Protein AF-0000000075078912 (afdb_homodimer)

Nearest PDB structures (foldseek):
  8jgx-assembly1_B  TM=9.507E-01  e=1.733E-47  Acinetobacter baumannii 15827
  2flo-assembly2_D  TM=9.359E-01  e=2.539E-45  Escherichia coli O157:H7
  8jgw-assembly1_B  TM=5.856E-01  e=7.090E-45  Klebsiella pneumoniae subsp. pneumoniae 1158
  3mdq-assembly1_A  TM=8.731E-01  e=3.670E-19  Cytophaga hutchinsonii ATCC 33406
  7epq-assembly1_B  TM=8.090E-01  e=3.126E-16  Porphyromonas gingivalis ATCC 33277

InterPro domains:
  IPR003695 Ppx/GppA phosphatase, N-terminal [PF02541] (23-304)
  IPR022371 Exopolyphosphatase [TIGR03706] (9-303)
  IPR030673 Pyrophosphatase, GppA/Ppx-type [PIRSF001267] (4-497)
  IPR043129 ATPase, nucleotide binding domain [SSF53067] (8-128)
  IPR043129 ATPase, nucleotide binding domain [SSF53067] (135-306)
  IPR048950 Ppx/GppA phosphatase, C-terminal [PF21447] (311-485)
  IPR050273 GppA/Ppx guanosine pentaphosphate hydrolase [PTHR30005] (4-490)

Foldseek 3Di:
DQQPQDQKAKEWEAFQFKIKMWIWGADPNDTDTDDIDMDGLNQVVQQDPQLARDDVSLVSLLVVLLVLLVVPLPPDQLRYAAEYEDSLVRRPCSVVSQVSSCVSNNYHYFYAYQQLQLLLFLQQQLVQDDQDQWWEWEWEATQQWIKTFTDGRNDTDDIDIFGAHLNVLLCVQQNPQFAALVSLVVSLVVLLVRCVVVQVVLAPVNTDAYEYEDDLQVLLQVLLVVVVQDDAGDFLSSLVVLSVLRNPDGGLVPSPGPPHDPSCSSRNSSSSSNVNSCCVSRVNGHYHYGPTGNRSSSNVQSVCVSVPNNVQVVLLVVLLVVLVPDQLLLVQLLVQLVLAPVQEDQDDDDVCVVLLSVLLSSLSSQLQSQVSVPPPLSLQSSLVCLQDPNTHNDGNLSSLLSSLLSNQLDDAHALVSLVPHDPPSSVRSSVSSLSSNLSCLQCVVVDPDDAADWYWYDDPQEIEIEGPPCPCVVVVSSVVSQVVSQVSSVVHPHGYYYD/DQQPQDQKAKEWEAFQFKIKIWIWGADPNDTDTDDIDMDGLNQVVQQDPQLARDDVSLVSLLVVLLVLLVVPLPPDQLRYAAEYEDSLVRHPCSVVSQVSSCVSNNYHYFYAYQQLQLLLFLQQQLVQDDQDQWWEWEWEATQQWIKTFTDGRNDTDDIDIFGAHLNVLLCVQPNPQFAALVSLVVSLVVLLVRCVVVQVVLAPVNTDAYEYEDDLQVLLQVLLVVVVQDDAGDFLSSLVVLSVLRNPDGGLVPSPGPPHDPSCSSRNSSSSSNVNSCCVSRVNGHYHYGPTGNRSSSNVQSVCVSVVNNVQVVLLVVLLVVLVPDQLLLVQLLVQLVLAPVQEDQDDDDVCVVLLSVLLSSLSSQLQSLVSVPPPLSLQSSLVCLQDPNTHNDGNLSSLLSSLLSNQLDDAHALVSLVPHDPPSSVRSSVSSLSSNLSCLQCVVVDPDDAADWYWYDDPQEIEIEGPPCPCVVVVSSVVSQVVSQVSSVVHPHGYYYD

Secondary structure (DSSP, 8-state):
------SEEEEEEE-SSEEEEEEEEEETTEEEEEEEEEEE--GGGGB-TT-PBPHHHHHHHHHHHHHHHHHHTTS-GGGEEEEE-HHHHH-TTHHHHHHHHHHHHTS--EE--HHHHHHHHHHHHHHHS----SEEEEEEE-SS-EEEEEEETTEEEEEEEES--HHHHHHHHSGGGB--HHHHHHHHHHHHHHHGGGTTTT-GGG-SEEEEESHHHHHHHHHHHHHTS-SSSEEHHHHHHHHHHHHH-SBGGG---TT--GGGGGGHHHHHHHHHHHHHHHT--EEEE-S--HHHHHHHHHHHHHTT--HHHHHHHHHHHHTT--HHHHHHHHHHHHHHHHH----SSHHHHHHHHHHHHHHHHHTTGGGGT-STTHHHHHHHHHHHS--TT--HHHHHHHHHHHHTSSSS--GGGGTTSPTTHHHHHHHHHHHHHHHHHHTTT---PPPPP-EEEEETTEEEEE-STTTTTT-HHHHHHHHHHHHHHHHTT-EEEE-/------SEEEEEEE-SSEEEEEEEEEETTEEEEEEEEEEE--GGGGB-TT-PBPHHHHHHHHHHHHHHHHHHTTS-GGGEEEEE-HHHHH-TTHHHHHHHHHHHHTS--EE--HHHHHHHHHHHHHHHS-----EEEEEEE-SS-EEEEEEETTEEEEEEEES--HHHHHHHHSGGGB--HHHHHHHHHHHHHHHGGGTTTT-GGG-SEEEEESHHHHHHHHHHHHHTS-SSSEEHHHHHHHHHHHHH-SBGGG---TT--GGGGGGHHHHHHHHHHHHHHHT--EEEE-S--HHHHHHHHHHHHHTT--HHHHHHHHHHHHTT--HHHHHHHHHHHHHHHHH----SSHHHHHHHHHHHHHHHHHTTGGGGT-STTHHHHHHHHHHHS--TT--HHHHHHHHHHHHTSSSS--GGGGTTSPTTHHHHHHHHHHHHHHHHHHTTT---PPPPP-EEEEETTEEEEE-STTTTTT-HHHHHHHHHHHHHHHHTT-EEEE-

Radius of gyration: 32.44 Å; Cα contacts (8 Å, |Δi|>4): 1909; chains: 2; bounding box: 75×98×66 Å

Organism: Methylotuvimicrobium buryatense (NCBI:txid95641)

Solvent-accessible surface area (backbone atoms only — not comparable to full-atom values): 50547 Å² total; per-residue (Å²): 121,81,76,78,77,62,52,54,38,35,20,33,36,44,42,12,35,34,37,39,37,38,33,27,38,40,56,98,88,39,80,40,83,75,45,78,46,76,43,85,54,38,50,46,77,28,41,48,95,78,27,40,65,38,68,69,42,50,50,54,43,39,54,52,30,34,56,52,12,73,74,50,40,85,52,57,69,90,35,48,48,34,38,27,29,59,39,56,64,60,25,72,54,30,67,67,50,48,56,54,38,23,64,37,27,57,44,75,71,35,40,37,49,53,51,44,47,30,50,29,22,47,39,8,31,37,71,61,42,78,93,55,97,50,39,32,33,39,38,34,51,41,15,39,25,25,28,44,34,36,25,45,60,76,42,75,75,47,65,37,51,42,89,51,9,17,44,49,43,11,58,73,46,26,55,95,37,40,39,36,56,63,37,52,51,52,46,29,51,51,44,39,56,70,42,33,68,45,28,73,72,62,21,46,92,69,40,74,45,40,35,31,18,50,64,50,50,48,43,52,26,44,29,24,40,69,71,62,51,23,92,66,39,42,29,49,67,20,46,51,52,51,52,49,52,53,39,71,23,59,33,59,86,63,57,81,57,56,80,52,57,75,87,46,50,76,29,42,64,23,30,51,38,48,50,50,28,46,30,62,66,24,60,47,59,54,28,42,72,44,93,19,22,51,56,50,12,44,43,53,54,48,49,28,46,76,69,72,52,44,53,44,60,56,42,47,53,51,49,26,61,73,37,64,32,63,62,70,58,22,50,55,31,42,54,46,41,52,58,49,52,74,60,46,87,82,56,96,45,69,67,56,37,54,51,49,52,48,45,48,45,50,24,47,49,39,38,59,30,9,45,70,45,16,77,71,66,16,29,54,46,24,17,49,47,47,58,57,35,73,48,56,73,49,30,56,62,54,26,46,54,34,15,45,38,20,41,47,41,54,76,74,48,60,70,72,72,37,68,82,46,58,86,68,46,39,71,45,46,62,58,52,24,50,48,52,29,52,28,45,57,77,45,41,56,67,61,88,70,78,76,75,76,61,48,54,48,73,58,92,53,37,35,39,40,40,49,53,88,64,48,56,74,74,30,58,64,56,43,52,51,51,52,53,49,26,53,33,36,42,75,56,67,28,46,60,44,77,82,122,81,77,78,77,63,53,54,40,34,20,33,38,44,42,14,35,34,38,38,38,40,33,28,39,40,54,97,88,41,80,40,83,74,44,76,46,77,45,85,53,38,50,45,77,27,41,48,96,80,28,40,66,38,68,69,41,49,51,53,44,38,53,52,30,34,56,52,13,73,75,51,39,86,52,58,69,91,34,48,48,33,36,28,29,58,37,57,64,60,25,73,54,31,68,66,50,47,57,54,39,22,65,36,27,56,42,75,72,36,40,39,49,53,51,46,48,32,51,30,24,47,40,8,32,35,71,61,42,79,84,62,93,52,40,34,31,38,40,36,53,41,15,39,26,25,28,44,33,35,27,43,60,77,41,76,76,46,67,37,52,42,88,50,10,17,45,51,43,11,57,72,46,25,53,96,36,39,39,34,55,65,37,52,50,51,46,30,51,51,43,38,56,71,41,33,69,46,30,71,73,63,21,46,91,69,39,76,45,41,35,30,18,49,64,51,49,50,43,50,25,44,29,24,41,68,70,63,50,21,92,64,38,41,30,49,68,22,46,52,53,51,51,50,51,54,40,72,24,59,34,57,87,64,57,80,56,56,81,51,58,76,88,46,50,76,30,43,63,21,30,51,37,47,53,50,27,47,28,64,65,22,60,46,59,54,28,41,73,44,92,19,22,51,55,50,12,44,44,52,53,48,48,28,46,75,68,72,52,44,52,43,60,54,42,48,52,50,48,25,60,74,38,63,32,61,61,72,59,20,49,55,30,42,53,46,41,52,57,49,52,72,60,44,86,83,56,94,44,71,66,56,37,54,53,48,52,49,44,50,44,51,24,46,47,38,38,57,30,8,46,70,45,15,77,72,66,16,29,55,47,26,18,50,48,46,59,58,36,74,49,56,74,48,29,56,62,53,25,46,52,34,16,45,39,20,42,46,41,52,76,74,47,60,71,73,74,38,68,81,46,58,84,69,46,39,70,45,46,62,58,52,23,51,48,52,29,51,27,46,57,77,46,40,57,66,60,90,69,78,75,73,76,63,49,54,49,74,57,93,54,37,34,39,40,41,48,52,88,65,47,56,75,74,30,58,63,57,43,53,51,51,51,54,48,27,53,32,35,42,76,56,67,28,46,60,46,76,84

Structure (mmCIF, N/CA/C/O backbone):
data_AF-0000000075078912-model_v1
#
loop_
_entity.id
_entity.type
_entity.pdbx_description
1 polymer Exopolyphosphatase
#
loop_
_atom_site.group_PDB
_atom_site.id
_atom_site.type_symbol
_atom_site.label_atom_id
_atom_site.label_alt_id
_atom_site.label_comp_id
_atom_site.label_asym_id
_atom_site.label_entity_id
_atom_site.label_seq_id
_atom_site.pdbx_PDB_ins_code
_atom_site.Cartn_x
_atom_site.Cartn_y
_atom_site.Cartn_z
_atom_site.occupancy
_atom_site.B_iso_or_equiv
_atom_site.auth_seq_id
_atom_site.auth_comp_id
_atom_site.auth_asym_id
_atom_site.auth_atom_id
_atom_site.pdbx_PDB_model_num
ATOM 1 N N . MET A 1 1 ? 37.438 9.531 6.055 1 37.84 1 MET A N 1
ATOM 2 C CA . MET A 1 1 ? 37.844 10.609 6.953 1 37.84 1 MET A CA 1
ATOM 3 C C . MET A 1 1 ? 36.656 11.133 7.738 1 37.84 1 MET A C 1
ATOM 5 O O . MET A 1 1 ? 35.531 11.07 7.266 1 37.84 1 MET A O 1
ATOM 9 N N . PRO A 1 2 ? 36.875 11.148 8.992 1 45.19 2 PRO A N 1
ATOM 10 C CA . PRO A 1 2 ? 35.719 11.609 9.758 1 45.19 2 PRO A CA 1
ATOM 11 C C . PRO A 1 2 ? 35.062 12.844 9.156 1 45.19 2 PRO A C 1
ATOM 13 O O . PRO A 1 2 ? 35.75 13.727 8.641 1 45.19 2 PRO A O 1
ATOM 16 N N . GLN A 1 3 ? 33.938 12.797 8.555 1 58.56 3 GLN A N 1
ATOM 17 C CA . GLN A 1 3 ? 33.25 13.969 8.031 1 58.56 3 GLN A CA 1
ATOM 18 C C . GLN A 1 3 ? 33.5 15.195 8.898 1 58.56 3 GLN A C 1
ATOM 20 O O . GLN A 1 3 ? 33.312 15.172 10.109 1 58.56 3 GLN A O 1
ATOM 25 N N . LYS A 1 4 ? 34.469 16.141 8.508 1 68.94 4 LYS A N 1
ATOM 26 C CA . LYS A 1 4 ? 34.75 17.375 9.234 1 68.94 4 LYS A CA 1
ATOM 27 C C . LYS A 1 4 ? 33.469 18.047 9.695 1 68.94 4 LYS A C 1
ATOM 29 O O . LYS A 1 4 ? 32.562 18.297 8.883 1 68.94 4 LYS A O 1
ATOM 34 N N . ILE A 1 5 ? 33.25 18.016 11.023 1 84.31 5 ILE A N 1
ATOM 35 C CA . ILE A 1 5 ? 32.094 18.672 11.625 1 84.31 5 ILE A CA 1
ATOM 36 C C . ILE A 1 5 ? 32.094 20.156 11.258 1 84.31 5 ILE A C 1
ATOM 38 O O . ILE A 1 5 ? 33.094 20.859 11.469 1 84.31 5 ILE A O 1
ATOM 42 N N . PRO A 1 6 ? 31.062 20.609 10.648 1 91 6 PRO A N 1
ATOM 43 C CA . PRO A 1 6 ? 31.031 22.031 10.266 1 91 6 PRO A CA 1
ATOM 44 C C . PRO A 1 6 ? 30.984 22.969 11.469 1 91 6 PRO A C 1
ATOM 46 O O . PRO A 1 6 ? 30.438 22.594 12.523 1 91 6 PRO A O 1
ATOM 49 N N . GLU A 1 7 ? 31.453 24.109 11.242 1 92.06 7 GLU A N 1
ATOM 50 C CA . GLU A 1 7 ? 31.469 25.109 12.305 1 92.06 7 GLU A CA 1
ATOM 51 C C . GLU A 1 7 ? 30.156 25.906 12.328 1 92.06 7 GLU A C 1
ATOM 53 O O . GLU A 1 7 ? 29.781 26.453 13.367 1 92.06 7 GLU A O 1
ATOM 58 N N . ILE A 1 8 ? 29.562 25.984 11.164 1 95.25 8 ILE A N 1
ATOM 59 C CA . ILE A 1 8 ? 28.312 26.734 11.023 1 95.25 8 ILE A CA 1
ATOM 60 C C . ILE A 1 8 ? 27.25 25.844 10.383 1 95.25 8 ILE A C 1
ATOM 62 O O . ILE A 1 8 ? 27.531 25.109 9.422 1 95.25 8 ILE A O 1
ATOM 66 N N . VAL A 1 9 ? 26.062 25.875 11 1 95.81 9 VAL A N 1
ATOM 67 C CA . VAL A 1 9 ? 24.922 25.172 10.422 1 95.81 9 VAL A CA 1
ATOM 68 C C . VAL A 1 9 ? 23.734 26.109 10.297 1 95.81 9 VAL A C 1
ATOM 70 O O . VAL A 1 9 ? 23.641 27.109 11.023 1 95.81 9 VAL A O 1
ATOM 73 N N . ALA A 1 10 ? 22.891 25.844 9.344 1 97.19 10 ALA A N 1
ATOM 74 C CA . ALA A 1 10 ? 21.75 26.703 9.117 1 97.19 10 ALA A CA 1
ATOM 75 C C . ALA A 1 10 ? 20.5 25.891 8.781 1 97.19 10 ALA A C 1
ATOM 77 O O . ALA A 1 10 ? 20.594 24.797 8.227 1 97.19 10 ALA A O 1
ATOM 78 N N . ALA A 1 11 ? 19.391 26.391 9.164 1 97.19 11 ALA A N 1
ATOM 79 C CA . ALA A 1 11 ? 18.094 25.812 8.828 1 97.19 11 ALA A CA 1
ATOM 80 C C . ALA A 1 11 ? 17.156 26.859 8.227 1 97.19 11 ALA A C 1
ATOM 82 O O . ALA A 1 11 ? 17.141 28.016 8.672 1 97.19 11 ALA A O 1
ATOM 83 N N . VAL A 1 12 ? 16.484 26.469 7.188 1 97.5 12 VAL A N 1
ATOM 84 C CA . VAL A 1 12 ? 15.516 27.344 6.523 1 97.5 12 VAL A CA 1
ATOM 85 C C . VAL A 1 12 ? 14.164 26.641 6.445 1 97.5 12 VAL A C 1
ATOM 87 O O . VAL A 1 12 ? 14.078 25.5 5.984 1 97.5 12 VAL A O 1
ATOM 90 N N . ASP A 1 13 ? 13.156 27.281 6.934 1 96.62 13 ASP A N 1
ATOM 91 C CA . ASP A 1 13 ? 11.781 26.797 6.914 1 96.62 13 ASP A CA 1
ATOM 92 C C . ASP A 1 13 ? 10.914 27.641 5.996 1 96.62 13 ASP A C 1
ATOM 94 O O . ASP A 1 13 ? 10.68 28.828 6.266 1 96.62 13 ASP A O 1
ATOM 98 N N . LEU A 1 14 ? 10.508 27.016 4.957 1 97.44 14 LEU A N 1
ATOM 99 C CA . LEU A 1 14 ? 9.617 27.688 4.016 1 97.44 14 LEU A CA 1
ATOM 100 C C . LEU A 1 14 ? 8.156 27.375 4.328 1 97.44 14 LEU A C 1
ATOM 102 O O . LEU A 1 14 ? 7.555 26.516 3.684 1 97.44 14 LEU A O 1
ATOM 106 N N . GLY A 1 15 ? 7.578 28.188 5.191 1 95.38 15 GLY A N 1
ATOM 107 C CA . GLY A 1 15 ? 6.199 28 5.621 1 95.38 15 GLY A CA 1
ATOM 108 C C . GLY A 1 15 ? 5.199 28.688 4.715 1 95.38 15 GLY A C 1
ATOM 109 O O . GLY A 1 15 ? 5.574 29.5 3.871 1 95.38 15 GLY A O 1
ATOM 110 N N . SER A 1 16 ? 3.912 28.391 4.961 1 95.38 16 SER A N 1
ATOM 111 C CA . SER A 1 16 ? 2.809 28.922 4.172 1 95.38 16 SER A CA 1
ATOM 112 C C . SER A 1 16 ? 2.596 30.406 4.465 1 95.38 16 SER A C 1
ATOM 114 O O . SER A 1 16 ? 2.07 31.141 3.623 1 95.38 16 SER A O 1
ATOM 116 N N . ASN A 1 17 ? 2.998 30.844 5.609 1 93.62 17 ASN A N 1
ATOM 117 C CA . ASN A 1 17 ? 2.809 32.25 5.992 1 93.62 17 ASN A CA 1
ATOM 118 C C . ASN A 1 17 ? 4.121 33.031 5.949 1 93.62 17 ASN A C 1
ATOM 120 O O . ASN A 1 17 ? 4.164 34.156 5.473 1 93.62 17 ASN A O 1
ATOM 124 N N . SER A 1 18 ? 5.195 32.406 6.422 1 95 18 SER A N 1
ATOM 125 C CA . SER A 1 18 ? 6.477 33.094 6.539 1 95 18 SER A CA 1
ATOM 126 C C . SER A 1 18 ? 7.641 32.125 6.301 1 95 18 SER A C 1
ATOM 128 O O . SER A 1 18 ? 7.488 30.906 6.41 1 95 18 SER A O 1
ATOM 130 N N . PHE A 1 19 ? 8.742 32.75 5.828 1 96.75 19 PHE A N 1
ATOM 131 C CA . PHE A 1 19 ? 10.008 32.031 5.746 1 96.75 19 PHE A CA 1
ATOM 132 C C . PHE A 1 19 ? 10.906 32.375 6.934 1 96.75 19 PHE A C 1
ATOM 134 O O . PHE A 1 19 ? 10.914 33.531 7.395 1 96.75 19 PHE A O 1
ATOM 141 N N . HIS A 1 20 ? 11.539 31.375 7.461 1 96.06 20 HIS A N 1
ATOM 142 C CA . HIS A 1 20 ? 12.445 31.547 8.586 1 96.06 20 HIS A CA 1
ATOM 143 C C . HIS A 1 20 ? 13.82 30.969 8.281 1 96.06 20 HIS A C 1
ATOM 145 O O . HIS A 1 20 ? 13.938 29.938 7.629 1 96.06 20 HIS A O 1
ATOM 151 N N . MET A 1 21 ? 14.836 31.641 8.727 1 96.69 21 MET A N 1
ATOM 152 C CA . MET A 1 21 ? 16.203 31.125 8.672 1 96.69 21 MET A CA 1
ATOM 153 C C . MET A 1 21 ? 16.906 31.281 10.016 1 96.69 21 MET A C 1
ATOM 155 O O . MET A 1 21 ? 16.766 32.312 10.68 1 96.69 21 MET A O 1
ATOM 159 N N . ILE A 1 22 ? 17.547 30.297 10.445 1 96.31 22 ILE A N 1
ATOM 160 C CA . ILE A 1 22 ? 18.375 30.359 11.641 1 96.31 22 ILE A CA 1
ATOM 161 C C . ILE A 1 22 ? 19.797 29.891 11.305 1 96.31 22 ILE A C 1
ATOM 163 O O . ILE A 1 22 ? 19.969 28.953 10.523 1 96.31 22 ILE A O 1
ATOM 167 N N . VAL A 1 23 ? 20.766 30.609 11.68 1 96.44 23 VAL A N 1
ATOM 168 C CA . VAL A 1 23 ? 22.172 30.266 11.523 1 96.44 23 VAL A CA 1
ATOM 169 C C . VAL A 1 23 ? 22.812 30.062 12.898 1 96.44 23 VAL A C 1
ATOM 171 O O . VAL A 1 23 ? 22.703 30.922 13.773 1 96.44 23 VAL A O 1
ATOM 174 N N . CYS A 1 24 ? 23.453 28.984 13.062 1 96.19 24 CYS A N 1
ATOM 175 C CA . CYS A 1 24 ? 24.047 28.641 14.359 1 96.19 24 CYS A CA 1
ATOM 176 C C . CYS A 1 24 ? 25.516 28.312 14.211 1 96.19 24 CYS A C 1
ATOM 178 O O . CYS A 1 24 ? 25.938 27.734 13.203 1 96.19 24 CYS A O 1
ATOM 180 N N . SER A 1 25 ? 26.281 28.688 15.188 1 95.44 25 SER A N 1
ATOM 181 C CA . SER A 1 25 ? 27.641 28.172 15.305 1 95.44 25 SER A CA 1
ATOM 182 C C . SER A 1 25 ? 27.656 26.859 16.094 1 95.44 25 SER A C 1
ATOM 184 O O . SER A 1 25 ? 26.906 26.703 17.062 1 95.44 25 SER A O 1
ATOM 186 N N . LEU A 1 26 ? 28.344 25.953 15.555 1 91.62 26 LEU A N 1
ATOM 187 C CA . LEU A 1 26 ? 28.531 24.656 16.203 1 91.62 26 LEU A CA 1
ATOM 188 C C . LEU A 1 26 ? 29.969 24.516 16.719 1 91.62 26 LEU A C 1
ATOM 190 O O . LEU A 1 26 ? 30.906 24.438 15.938 1 91.62 26 LEU A O 1
ATOM 194 N N . LYS A 1 27 ? 30.172 24.719 18.031 1 87.69 27 LYS A N 1
ATOM 195 C CA . LYS A 1 27 ? 31.469 24.578 18.672 1 87.69 27 LYS A CA 1
ATOM 196 C C . LYS A 1 27 ? 31.422 23.547 19.797 1 87.69 27 LYS A C 1
ATOM 198 O O . LYS A 1 27 ? 30.625 23.672 20.734 1 87.69 27 LYS A O 1
ATOM 203 N N . ASP A 1 28 ? 32.281 22.594 19.828 1 83.62 28 ASP A N 1
ATOM 204 C CA . ASP A 1 28 ? 32.406 21.516 20.812 1 83.62 28 ASP A CA 1
ATOM 205 C C . ASP A 1 28 ? 31.031 20.875 21.078 1 83.62 28 ASP A C 1
ATOM 207 O O . ASP A 1 28 ? 30.672 20.672 22.234 1 83.62 28 ASP A O 1
ATOM 211 N N . GLY A 1 29 ? 30.188 20.781 20.109 1 79.38 29 GLY A N 1
ATOM 212 C CA . GLY A 1 29 ? 28.906 20.109 20.203 1 79.38 29 GLY A CA 1
ATOM 213 C C . GLY A 1 29 ? 27.781 21.016 20.688 1 79.38 29 GLY A C 1
ATOM 214 O O . GLY A 1 29 ? 26.625 20.578 20.797 1 79.38 29 GLY A O 1
ATOM 215 N N . LYS A 1 30 ? 28.125 22.188 20.953 1 86.31 30 LYS A N 1
ATOM 216 C CA . LYS A 1 30 ? 27.141 23.141 21.438 1 86.31 30 LYS A CA 1
ATOM 217 C C . LYS A 1 30 ? 26.688 24.094 20.344 1 86.31 30 LYS A C 1
ATOM 219 O O . LYS A 1 30 ? 27.5 24.531 19.516 1 86.31 30 LYS A O 1
ATOM 224 N N . LEU A 1 31 ? 25.359 24.375 20.375 1 89.56 31 LEU A N 1
ATOM 225 C CA . LEU A 1 31 ? 24.766 25.25 19.375 1 89.56 31 LEU A CA 1
ATOM 226 C C . LEU A 1 31 ? 24.547 26.656 19.922 1 89.56 31 LEU A C 1
ATOM 228 O O . LEU A 1 31 ? 24.078 26.828 21.047 1 89.56 31 LEU A O 1
ATOM 232 N N . HIS A 1 32 ? 25.062 27.625 19.172 1 92.69 32 HIS A N 1
ATOM 233 C CA . HIS A 1 32 ? 24.781 29.016 19.484 1 92.69 32 HIS A CA 1
ATOM 234 C C . HIS A 1 32 ? 24.141 29.734 18.297 1 92.69 32 HIS A C 1
ATOM 236 O O . HIS A 1 32 ? 24.688 29.734 17.203 1 92.69 32 HIS A O 1
ATOM 242 N N . ILE A 1 33 ? 23.016 30.328 18.578 1 91.75 33 ILE A N 1
ATOM 243 C CA . ILE A 1 33 ? 22.328 31.047 17.516 1 91.75 33 ILE A CA 1
ATOM 244 C C . ILE A 1 33 ? 23.078 32.312 17.156 1 91.75 33 ILE A C 1
ATOM 246 O O . ILE A 1 33 ? 23.359 33.156 18.031 1 91.75 33 ILE A O 1
ATOM 250 N N . ILE A 1 34 ? 23.438 32.438 15.914 1 93.75 34 ILE A N 1
ATOM 251 C CA . ILE A 1 34 ? 24.188 33.594 15.422 1 93.75 34 ILE A CA 1
ATOM 252 C C . ILE A 1 34 ? 23.219 34.594 14.773 1 93.75 34 ILE A C 1
ATOM 254 O O . ILE A 1 34 ? 23.406 35.812 14.883 1 93.75 34 ILE A O 1
ATOM 258 N N . ASP A 1 35 ? 22.266 34.031 14.078 1 92.75 35 ASP A N 1
ATOM 259 C CA . ASP A 1 35 ? 21.359 34.875 13.328 1 92.75 35 ASP A CA 1
ATOM 260 C C . ASP A 1 35 ? 19.984 34.25 13.172 1 92.75 35 ASP A C 1
ATOM 262 O O . ASP A 1 35 ? 19.875 33 13.141 1 92.75 35 ASP A O 1
ATOM 266 N N . ARG A 1 36 ? 18.984 35.094 13.211 1 93.12 36 ARG A N 1
ATOM 267 C CA . ARG A 1 36 ? 17.609 34.719 12.938 1 93.12 36 ARG A CA 1
ATOM 268 C C . ARG A 1 36 ? 16.938 35.719 11.992 1 93.12 36 ARG A C 1
ATOM 270 O O . ARG A 1 36 ? 17.031 36.938 12.211 1 93.12 36 ARG A O 1
ATOM 277 N N . ILE A 1 37 ? 16.391 35.156 10.945 1 94 37 ILE A N 1
ATOM 278 C CA . ILE A 1 37 ? 15.695 36.031 10 1 94 37 ILE A CA 1
ATOM 279 C C . ILE A 1 37 ? 14.289 35.469 9.742 1 94 37 ILE A C 1
ATOM 281 O O . ILE A 1 37 ? 14.109 34.281 9.609 1 94 37 ILE A O 1
ATOM 285 N N . LYS A 1 38 ? 13.359 36.344 9.773 1 92.31 38 LYS A N 1
ATOM 286 C CA . LYS A 1 38 ? 11.969 36 9.461 1 92.31 38 LYS A CA 1
ATOM 287 C C . LYS A 1 38 ? 11.398 36.969 8.422 1 92.31 38 LYS A C 1
ATOM 289 O O . LYS A 1 38 ? 11.648 38.188 8.477 1 92.31 38 LYS A O 1
ATOM 294 N N . GLU A 1 39 ? 10.695 36.438 7.469 1 93 39 GLU A N 1
ATOM 295 C CA . GLU A 1 39 ? 10.047 37.25 6.461 1 93 39 GLU A CA 1
ATOM 296 C C . GLU A 1 39 ? 8.633 36.75 6.172 1 93 39 GLU A C 1
ATOM 298 O O . GLU A 1 39 ? 8.414 35.562 5.969 1 93 39 GLU A O 1
ATOM 303 N N . MET A 1 40 ? 7.707 37.719 6.168 1 91.06 40 MET A N 1
ATOM 304 C CA . MET A 1 40 ? 6.32 37.375 5.852 1 91.06 40 MET A CA 1
ATOM 305 C C . MET A 1 40 ? 6.121 37.281 4.344 1 91.06 40 MET A C 1
ATOM 307 O O . MET A 1 40 ? 6.004 38.281 3.654 1 91.06 40 MET A O 1
ATOM 311 N N . VAL A 1 41 ? 6.043 36.062 3.803 1 92.12 41 VAL A N 1
ATOM 312 C CA . VAL A 1 41 ? 5.918 35.812 2.369 1 92.12 41 VAL A CA 1
ATOM 313 C C . VAL A 1 41 ? 4.469 35.469 2.027 1 92.12 41 VAL A C 1
ATOM 315 O O . VAL A 1 41 ? 3.992 35.781 0.932 1 92.12 41 VAL A O 1
ATOM 318 N N . ARG A 1 42 ? 3.684 34.844 2.891 1 92.19 42 ARG A N 1
ATOM 319 C CA . ARG A 1 42 ? 2.293 34.438 2.766 1 92.19 42 ARG A CA 1
ATOM 320 C C . ARG A 1 42 ? 2.086 33.594 1.504 1 92.19 42 ARG A C 1
ATOM 322 O O . ARG A 1 42 ? 1.214 33.906 0.688 1 92.19 42 ARG A O 1
ATOM 329 N N . LEU A 1 43 ? 2.863 32.562 1.381 1 93.94 43 LEU A N 1
ATOM 330 C CA . LEU A 1 43 ? 2.84 31.672 0.229 1 93.94 43 LEU A CA 1
ATOM 331 C C . LEU A 1 43 ? 1.44 31.109 0.004 1 93.94 43 LEU A C 1
ATOM 333 O O . LEU A 1 43 ? 1.009 30.938 -1.14 1 93.94 43 LEU A O 1
ATOM 337 N N . ALA A 1 44 ? 0.721 30.797 1.076 1 93.94 44 ALA A N 1
ATOM 338 C CA . ALA A 1 44 ? -0.586 30.156 0.989 1 93.94 44 ALA A CA 1
ATOM 339 C C . ALA A 1 44 ? -1.603 31.062 0.303 1 93.94 44 ALA A C 1
ATOM 341 O O . ALA A 1 44 ? -2.535 30.594 -0.346 1 93.94 44 ALA A O 1
ATOM 342 N N . SER A 1 45 ? -1.465 32.344 0.462 1 92.56 45 SER A N 1
ATOM 343 C CA . SER A 1 45 ? -2.393 33.312 -0.131 1 92.56 45 SER A CA 1
ATOM 344 C C . SER A 1 45 ? -2.246 33.344 -1.647 1 92.56 45 SER A C 1
ATOM 346 O O . SER A 1 45 ? -3.111 33.875 -2.346 1 92.56 45 SER A O 1
ATOM 348 N N . GLY A 1 46 ? -1.2 32.781 -2.143 1 93.12 46 GLY A N 1
ATOM 349 C CA . GLY A 1 46 ? -0.938 32.844 -3.572 1 93.12 46 GLY A CA 1
ATOM 350 C C . GLY A 1 46 ? -1.508 31.641 -4.312 1 93.12 46 GLY A C 1
ATOM 351 O O . GLY A 1 46 ? -1.425 31.562 -5.539 1 93.12 46 GLY A O 1
ATOM 352 N N . LEU A 1 47 ? -2.088 30.703 -3.588 1 93.25 47 LEU A N 1
ATOM 353 C CA . LEU A 1 47 ? -2.658 29.531 -4.223 1 93.25 47 LEU A CA 1
ATOM 354 C C . LEU A 1 47 ? -4.043 29.828 -4.785 1 93.25 47 LEU A C 1
ATOM 356 O O . LEU A 1 47 ? -4.879 30.422 -4.105 1 93.25 47 LEU A O 1
ATOM 360 N N . ASP A 1 48 ? -4.27 29.422 -5.969 1 91.56 48 ASP A N 1
ATOM 361 C CA . ASP A 1 48 ? -5.602 29.594 -6.547 1 91.56 48 ASP A CA 1
ATOM 362 C C . ASP A 1 48 ? -6.465 28.359 -6.289 1 91.56 48 ASP A C 1
ATOM 364 O O . ASP A 1 48 ? -6.113 27.5 -5.473 1 91.56 48 ASP A O 1
ATOM 368 N N . LYS A 1 49 ? -7.582 28.281 -6.895 1 86.31 49 LYS A N 1
ATOM 369 C CA . LYS A 1 49 ? -8.547 27.219 -6.66 1 86.31 49 LYS A CA 1
ATOM 370 C C . LYS A 1 49 ? -8.016 25.875 -7.16 1 86.31 49 LYS A C 1
ATOM 372 O O . LYS A 1 49 ? -8.461 24.812 -6.703 1 86.31 49 LYS A O 1
ATOM 377 N N . LYS A 1 50 ? -7.121 25.938 -8.023 1 89.69 50 LYS A N 1
ATOM 378 C CA . LYS A 1 50 ? -6.531 24.719 -8.57 1 89.69 50 LYS A CA 1
ATOM 379 C C . LYS A 1 50 ? -5.195 24.406 -7.898 1 89.69 50 LYS A C 1
ATOM 381 O O . LYS A 1 50 ? -4.441 23.562 -8.375 1 89.69 50 LYS A O 1
ATOM 386 N N . ASN A 1 51 ? -4.855 25.141 -6.828 1 92.88 51 ASN A N 1
ATOM 387 C CA . ASN A 1 51 ? -3.631 24.984 -6.051 1 92.88 51 ASN A CA 1
ATOM 388 C C . ASN A 1 51 ? -2.395 25.344 -6.867 1 92.88 51 ASN A C 1
ATOM 390 O O . ASN A 1 51 ? -1.354 24.703 -6.75 1 92.88 51 ASN A O 1
ATOM 394 N N . HIS A 1 52 ? -2.611 26.25 -7.758 1 94.94 52 HIS A N 1
ATOM 395 C CA . HIS A 1 52 ? -1.479 26.812 -8.484 1 94.94 52 HIS A CA 1
ATOM 396 C C . HIS A 1 52 ? -0.926 28.047 -7.773 1 94.94 52 HIS A C 1
ATOM 398 O O . HIS A 1 52 ? -1.674 28.984 -7.457 1 94.94 52 HIS A O 1
ATOM 404 N N . LEU A 1 53 ? 0.317 28.062 -7.562 1 95.88 53 LEU A N 1
ATOM 405 C CA . LEU A 1 53 ? 0.975 29.203 -6.93 1 95.88 53 LEU A CA 1
ATOM 406 C C . LEU A 1 53 ? 1.161 30.344 -7.926 1 95.88 53 LEU A C 1
ATOM 408 O O . LEU A 1 53 ? 1.776 30.156 -8.977 1 95.88 53 LEU A O 1
ATOM 412 N N . ASN A 1 54 ? 0.672 31.5 -7.695 1 95.62 54 ASN A N 1
ATOM 413 C CA . ASN A 1 54 ? 0.691 32.594 -8.656 1 95.62 54 ASN A CA 1
ATOM 414 C C . ASN A 1 54 ? 2.072 33.25 -8.742 1 95.62 54 ASN A C 1
ATOM 416 O O . ASN A 1 54 ? 2.906 33.062 -7.855 1 95.62 54 ASN A O 1
ATOM 420 N N . LEU A 1 55 ? 2.295 34.062 -9.766 1 95 55 LEU A N 1
ATOM 421 C CA . LEU A 1 55 ? 3.605 34.594 -10.102 1 95 55 LEU A CA 1
ATOM 422 C C . LEU A 1 55 ? 4.02 35.688 -9.102 1 95 55 LEU A C 1
ATOM 424 O O . LEU A 1 55 ? 5.199 35.812 -8.773 1 95 55 LEU A O 1
ATOM 428 N N . THR A 1 56 ? 3.113 36.469 -8.672 1 95.5 56 THR A N 1
ATOM 429 C CA . THR A 1 56 ? 3.412 37.531 -7.742 1 95.5 56 THR A CA 1
ATOM 430 C C . THR A 1 56 ? 3.982 37 -6.438 1 95.5 56 THR A C 1
ATOM 432 O O . THR A 1 56 ? 4.996 37.469 -5.941 1 95.5 56 THR A O 1
ATOM 435 N N . THR A 1 57 ? 3.297 36.031 -5.934 1 94.94 57 THR A N 1
ATOM 436 C CA . THR A 1 57 ? 3.75 35.406 -4.699 1 94.94 57 THR A CA 1
ATOM 437 C C . THR A 1 57 ? 5.078 34.688 -4.918 1 94.94 57 THR A C 1
ATOM 439 O O . THR A 1 57 ? 5.953 34.719 -4.047 1 94.94 57 THR A O 1
ATOM 442 N N . GLN A 1 58 ? 5.289 34 -6.016 1 96.5 58 GLN A N 1
ATOM 443 C CA . GLN A 1 58 ? 6.551 33.344 -6.336 1 96.5 58 GLN A CA 1
ATOM 444 C C . GLN A 1 58 ? 7.703 34.344 -6.344 1 96.5 58 GLN A C 1
ATOM 446 O O . GLN A 1 58 ? 8.781 34.062 -5.82 1 96.5 58 GLN A O 1
ATOM 451 N N . LYS A 1 59 ? 7.418 35.5 -6.957 1 96.75 59 LYS A N 1
ATOM 452 C CA . LYS A 1 59 ? 8.453 36.531 -7.035 1 96.75 59 LYS A CA 1
ATOM 453 C C . LYS A 1 59 ? 8.875 36.969 -5.641 1 96.75 59 LYS A C 1
ATOM 455 O O . LYS A 1 59 ? 10.07 37.094 -5.359 1 96.75 59 LYS A O 1
ATOM 460 N N . ARG A 1 60 ? 7.945 37.25 -4.797 1 96 60 ARG A N 1
ATOM 461 C CA . ARG A 1 60 ? 8.219 37.656 -3.422 1 96 60 ARG A CA 1
ATOM 462 C C . ARG A 1 60 ? 9.016 36.562 -2.688 1 96 60 ARG A C 1
ATOM 464 O O . ARG A 1 60 ? 9.961 36.875 -1.952 1 96 60 ARG A O 1
ATOM 471 N N . ALA A 1 61 ? 8.594 35.375 -2.877 1 97.38 61 ALA A N 1
ATOM 472 C CA . ALA A 1 61 ? 9.266 34.25 -2.234 1 97.38 61 ALA A CA 1
ATOM 473 C C . ALA A 1 61 ? 10.703 34.125 -2.732 1 97.38 61 ALA A C 1
ATOM 475 O O . ALA A 1 61 ? 11.625 33.906 -1.939 1 97.38 61 ALA A O 1
ATOM 476 N N . LEU A 1 62 ? 10.914 34.25 -4.047 1 98 62 LEU A N 1
ATOM 477 C CA . LEU A 1 62 ? 12.242 34.125 -4.641 1 98 62 LEU A CA 1
ATOM 478 C C . LEU A 1 62 ? 13.164 35.25 -4.184 1 98 62 LEU A C 1
ATOM 480 O O . LEU A 1 62 ? 14.344 35 -3.924 1 98 62 LEU A O 1
ATOM 484 N N . GLU A 1 63 ? 12.609 36.438 -4.074 1 97.69 63 GLU A N 1
ATOM 485 C CA . GLU A 1 63 ? 13.398 37.562 -3.58 1 97.69 63 GLU A CA 1
ATOM 486 C C . GLU A 1 63 ? 13.867 37.312 -2.148 1 97.69 63 GLU A C 1
ATOM 488 O O . GLU A 1 63 ? 15.016 37.594 -1.808 1 97.69 63 GLU A O 1
ATOM 493 N N . CYS A 1 64 ? 12.977 36.812 -1.374 1 97.44 64 CYS A N 1
ATOM 494 C CA . CYS A 1 64 ? 13.336 36.469 -0.003 1 97.44 64 CYS A CA 1
ATOM 495 C C . CYS A 1 64 ? 14.438 35.406 0.023 1 97.44 64 CYS A C 1
ATOM 497 O O . CYS A 1 64 ? 15.414 35.562 0.763 1 97.44 64 CYS A O 1
ATOM 499 N N . LEU A 1 65 ? 14.32 34.406 -0.785 1 97.88 65 LEU A N 1
ATOM 500 C CA . LEU A 1 65 ? 15.273 33.312 -0.804 1 97.88 65 LEU A CA 1
ATOM 501 C C . LEU A 1 65 ? 16.625 33.781 -1.328 1 97.88 65 LEU A C 1
ATOM 503 O O . LEU A 1 65 ? 17.672 33.25 -0.903 1 97.88 65 LEU A O 1
ATOM 507 N N . GLU A 1 66 ? 16.578 34.719 -2.236 1 97.56 66 GLU A N 1
ATOM 508 C CA . GLU A 1 66 ? 17.828 35.312 -2.701 1 97.56 66 GLU A CA 1
ATOM 509 C C . GLU A 1 66 ? 18.594 35.969 -1.556 1 97.56 66 GLU A C 1
ATOM 511 O O . GLU A 1 66 ? 19.812 35.875 -1.454 1 97.56 66 GLU A O 1
ATOM 516 N N . ARG A 1 67 ? 17.844 36.656 -0.784 1 96.75 67 ARG A N 1
ATOM 517 C CA . ARG A 1 67 ? 18.469 37.281 0.376 1 96.75 67 ARG A CA 1
ATOM 518 C C . ARG A 1 67 ? 19.016 36.25 1.349 1 96.75 67 ARG A C 1
ATOM 520 O O . ARG A 1 67 ? 20.109 36.406 1.888 1 96.75 67 ARG A O 1
ATOM 527 N N . PHE A 1 68 ? 18.203 35.219 1.624 1 97.5 68 PHE A N 1
ATOM 528 C CA . PHE A 1 68 ? 18.688 34.125 2.465 1 97.5 68 PHE A CA 1
ATOM 529 C C . PHE A 1 68 ? 19.953 33.5 1.88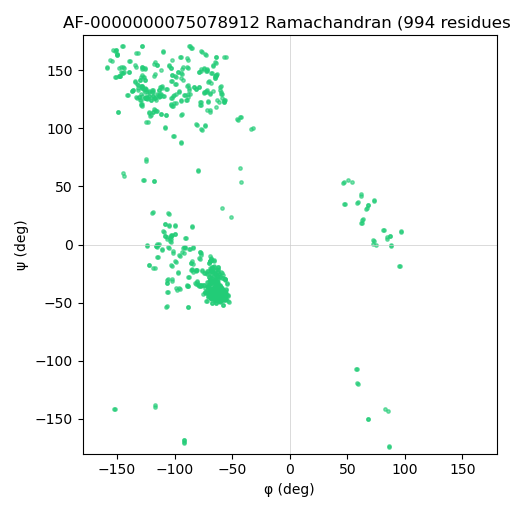 1 97.5 68 PHE A C 1
ATOM 531 O O . PHE A 1 68 ? 20.906 33.25 2.609 1 97.5 68 PHE A O 1
ATOM 538 N N . GLY A 1 69 ? 19.938 33.344 0.568 1 96.44 69 GLY A N 1
ATOM 539 C CA . GLY A 1 69 ? 21.078 32.75 -0.126 1 96.44 69 GLY A CA 1
ATOM 540 C C . GLY A 1 69 ? 22.359 33.531 0.032 1 96.44 69 GLY A C 1
ATOM 541 O O . GLY A 1 69 ? 23.438 32.969 0.107 1 96.44 69 GLY A O 1
ATOM 542 N N . GLN A 1 70 ? 22.25 34.781 0.058 1 95.38 70 GLN A N 1
ATOM 543 C CA . GLN A 1 70 ? 23.422 35.656 0.254 1 95.38 70 GLN A CA 1
ATOM 544 C C . GLN A 1 70 ? 24.078 35.375 1.601 1 95.38 70 GLN A C 1
ATOM 546 O O . GLN A 1 70 ? 25.297 35.531 1.743 1 95.38 70 GLN A O 1
ATOM 551 N N . ARG A 1 71 ? 23.328 34.938 2.473 1 93.44 71 ARG A N 1
ATOM 552 C CA . ARG A 1 71 ? 23.828 34.719 3.824 1 93.44 71 ARG A CA 1
ATOM 553 C C . ARG A 1 71 ? 24.422 33.312 3.967 1 93.44 71 ARG A C 1
ATOM 555 O O . ARG A 1 71 ? 25.375 33.094 4.711 1 93.44 71 ARG A O 1
ATOM 562 N N . ILE A 1 72 ? 23.812 32.312 3.277 1 94.94 72 ILE A N 1
ATOM 563 C CA . ILE A 1 72 ? 24.203 30.938 3.604 1 94.94 72 ILE A CA 1
ATOM 564 C C . ILE A 1 72 ? 24.688 30.234 2.348 1 94.94 72 ILE A C 1
ATOM 566 O O . ILE A 1 72 ? 25.062 29.062 2.398 1 94.94 72 ILE A O 1
ATOM 570 N N . GLY A 1 73 ? 24.688 30.859 1.234 1 91.06 73 GLY A N 1
ATOM 571 C CA . GLY A 1 73 ? 25.031 30.25 -0.034 1 91.06 73 GLY A CA 1
ATOM 572 C C . GLY A 1 73 ? 26.438 29.641 -0.043 1 91.06 73 GLY A C 1
ATOM 573 O O . GLY A 1 73 ? 26.703 28.703 -0.789 1 91.06 73 GLY A O 1
ATOM 574 N N . ASN A 1 74 ? 27.281 30.156 0.781 1 90.88 74 ASN A N 1
ATOM 575 C CA . ASN A 1 74 ? 28.672 29.703 0.779 1 90.88 74 ASN A CA 1
ATOM 576 C C . ASN A 1 74 ? 28.891 28.547 1.746 1 90.88 74 ASN A C 1
ATOM 578 O O . ASN A 1 74 ? 29.984 27.984 1.807 1 90.88 74 ASN A O 1
ATOM 582 N N . LEU A 1 75 ? 27.891 28.172 2.428 1 93 75 LEU A N 1
ATOM 583 C CA . LEU A 1 75 ? 28 27.031 3.33 1 93 75 LEU A CA 1
ATOM 584 C C . LEU A 1 75 ? 27.953 25.719 2.555 1 93 75 LEU A C 1
ATOM 586 O O . LEU A 1 75 ? 27.297 25.625 1.518 1 93 75 LEU A O 1
ATOM 590 N N . PRO A 1 76 ? 28.625 24.75 3.082 1 89.31 76 PRO A N 1
ATOM 591 C CA . PRO A 1 76 ? 28.484 23.438 2.434 1 89.31 76 PRO A CA 1
ATOM 592 C C . PRO A 1 76 ? 27.062 22.906 2.498 1 89.31 76 PRO A C 1
ATOM 594 O O . PRO A 1 76 ? 26.359 23.109 3.49 1 89.31 76 PRO A O 1
ATOM 597 N N . PRO A 1 77 ? 26.656 22.188 1.476 1 84.38 77 PRO A N 1
ATOM 598 C CA . PRO A 1 77 ? 25.281 21.688 1.41 1 84.38 77 PRO A CA 1
ATOM 599 C C . PRO A 1 77 ? 24.906 20.844 2.629 1 84.38 77 PRO A C 1
ATOM 601 O O . PRO A 1 77 ? 23.75 20.875 3.068 1 84.38 77 PRO A O 1
ATOM 604 N N . GLU A 1 78 ? 25.828 20.188 3.223 1 86.5 78 GLU A N 1
ATOM 605 C CA . GLU A 1 78 ? 25.562 19.297 4.348 1 86.5 78 GLU A CA 1
ATOM 606 C C . GLU A 1 78 ? 25.328 20.078 5.629 1 86.5 78 GLU A C 1
ATOM 608 O O . GLU A 1 78 ? 24.828 19.531 6.621 1 86.5 78 GLU A O 1
ATOM 613 N N . SER A 1 79 ? 25.578 21.375 5.547 1 93.06 79 SER A N 1
ATOM 614 C CA . SER A 1 79 ? 25.453 22.203 6.738 1 93.06 79 SER A CA 1
ATOM 615 C C . SER A 1 79 ? 24.156 23.016 6.707 1 93.06 79 SER A C 1
ATOM 617 O O . SER A 1 79 ? 23.922 23.828 7.598 1 93.06 79 SER A O 1
ATOM 619 N N . VAL A 1 80 ? 23.391 22.812 5.711 1 95.31 80 VAL A N 1
ATOM 620 C CA . VAL A 1 80 ? 22.172 23.578 5.559 1 95.31 80 VAL A CA 1
ATOM 621 C C . VAL A 1 80 ? 20.984 22.641 5.336 1 95.31 80 VAL A C 1
ATOM 623 O O . VAL A 1 80 ? 21.062 21.719 4.516 1 95.31 80 VAL A O 1
ATOM 626 N N . ARG A 1 81 ? 19.969 22.812 6.109 1 96 81 ARG A N 1
ATOM 627 C CA . ARG A 1 81 ? 18.719 22.078 5.918 1 96 81 ARG A CA 1
ATOM 628 C C . ARG A 1 81 ? 17.562 23.016 5.605 1 96 81 ARG A C 1
ATOM 630 O O . ARG A 1 81 ? 17.234 23.891 6.41 1 96 81 ARG A O 1
ATOM 637 N N . CYS A 1 82 ? 17 22.906 4.449 1 97.06 82 CYS A N 1
ATOM 638 C CA . CYS A 1 82 ? 15.859 23.734 4.039 1 97.06 82 CYS A CA 1
ATOM 639 C C . CYS A 1 82 ? 14.641 22.875 3.748 1 97.06 82 CYS A C 1
ATOM 641 O O . CYS A 1 82 ? 14.703 21.938 2.938 1 97.06 82 CYS A O 1
ATOM 643 N N . VAL A 1 83 ? 13.477 23.172 4.344 1 97.69 83 VAL A N 1
ATOM 644 C CA . VAL A 1 83 ? 12.297 22.344 4.148 1 97.69 83 VAL A CA 1
ATOM 645 C C . VAL A 1 83 ? 11.109 23.219 3.77 1 97.69 83 VAL A C 1
ATOM 647 O O . VAL A 1 83 ? 11.016 24.375 4.207 1 97.69 83 VAL A O 1
ATOM 650 N N . GLY A 1 84 ? 10.312 22.703 2.877 1 97.12 84 GLY A N 1
ATOM 651 C CA . GLY A 1 84 ? 9.008 23.266 2.572 1 97.12 84 GLY A CA 1
ATOM 652 C C . GLY A 1 84 ? 7.867 22.5 3.195 1 97.12 84 GLY A C 1
ATOM 653 O O . GLY A 1 84 ? 7.91 21.266 3.271 1 97.12 84 GLY A O 1
ATOM 654 N N . THR A 1 85 ? 6.859 23.219 3.555 1 96.5 85 THR A N 1
ATOM 655 C CA . THR A 1 85 ? 5.777 22.609 4.316 1 96.5 85 THR A CA 1
ATOM 656 C C . THR A 1 85 ? 4.469 22.656 3.537 1 96.5 85 THR A C 1
ATOM 658 O O . THR A 1 85 ? 4.449 22.406 2.33 1 96.5 85 THR A O 1
ATOM 661 N N . SER A 1 86 ? 3.305 22.938 4.141 1 94.56 86 SER A N 1
ATOM 662 C CA . SER A 1 86 ? 1.945 22.703 3.67 1 94.56 86 SER A CA 1
ATOM 663 C C . SER A 1 86 ? 1.733 23.281 2.275 1 94.56 86 SER A C 1
ATOM 665 O O . SER A 1 86 ? 1.262 22.578 1.374 1 94.56 86 SER A O 1
ATOM 667 N N . THR A 1 87 ? 2.09 24.516 2.012 1 94.81 87 THR A N 1
ATOM 668 C CA . THR A 1 87 ? 1.789 25.172 0.738 1 94.81 87 THR A CA 1
ATOM 669 C C . THR A 1 87 ? 2.58 24.516 -0.396 1 94.81 87 THR A C 1
ATOM 671 O O . THR A 1 87 ? 2.027 24.234 -1.459 1 94.81 87 THR A O 1
ATOM 674 N N . LEU A 1 88 ? 3.822 24.25 -0.132 1 95 88 LEU A N 1
ATOM 675 C CA . LEU A 1 88 ? 4.664 23.656 -1.162 1 95 88 LEU A CA 1
ATOM 676 C C . LEU A 1 88 ? 4.316 22.188 -1.354 1 95 88 LEU A C 1
ATOM 678 O O . LEU A 1 88 ? 4.488 21.641 -2.447 1 95 88 LEU A O 1
ATOM 682 N N . ARG A 1 89 ? 3.771 21.594 -0.364 1 92.62 89 ARG A N 1
ATOM 683 C CA . ARG A 1 89 ? 3.299 20.219 -0.448 1 92.62 89 ARG A CA 1
ATOM 684 C C . ARG A 1 89 ? 2.08 20.109 -1.359 1 92.62 89 ARG A C 1
ATOM 686 O O . ARG A 1 89 ? 1.902 19.109 -2.053 1 92.62 89 ARG A O 1
ATOM 693 N N . ASN A 1 90 ? 1.289 21.125 -1.361 1 91.62 90 ASN A N 1
ATOM 694 C CA . ASN A 1 90 ? -0.03 21.031 -1.98 1 91.62 90 ASN A CA 1
ATOM 695 C C . ASN A 1 90 ? -0.049 21.719 -3.35 1 91.62 90 ASN A C 1
ATOM 697 O O . ASN A 1 90 ? -0.926 21.438 -4.172 1 91.62 90 ASN A O 1
ATOM 701 N N . ALA A 1 91 ? 0.936 22.562 -3.609 1 94.5 91 ALA A N 1
ATOM 702 C CA . ALA A 1 91 ? 0.948 23.312 -4.863 1 94.5 91 ALA A CA 1
ATOM 703 C C . ALA A 1 91 ? 1.212 22.391 -6.051 1 94.5 91 ALA A C 1
ATOM 705 O O . ALA A 1 91 ? 2.215 21.672 -6.074 1 94.5 91 ALA A O 1
ATOM 706 N N . THR A 1 92 ? 0.399 22.469 -7.074 1 92.88 92 THR A N 1
ATOM 707 C CA . THR A 1 92 ? 0.486 21.594 -8.242 1 92.88 92 THR A CA 1
ATOM 708 C C . THR A 1 92 ? 1.736 21.906 -9.055 1 92.88 92 THR A C 1
ATOM 710 O O . THR A 1 92 ? 2.281 21.031 -9.727 1 92.88 92 THR A O 1
ATOM 713 N N . ASN A 1 93 ? 2.141 23.156 -9.023 1 92.31 93 ASN A N 1
ATOM 714 C CA . ASN A 1 93 ? 3.32 23.562 -9.773 1 92.31 93 ASN A CA 1
ATOM 715 C C . ASN A 1 93 ? 4.523 23.781 -8.859 1 92.31 93 ASN A C 1
ATOM 717 O O . ASN A 1 93 ? 5.371 24.641 -9.141 1 92.31 93 ASN A O 1
ATOM 721 N N . SER A 1 94 ? 4.48 23.094 -7.777 1 91.25 94 SER A N 1
ATOM 722 C CA . SER A 1 94 ? 5.535 23.281 -6.789 1 91.25 94 SER A CA 1
ATOM 723 C C . SER A 1 94 ? 6.895 22.875 -7.355 1 91.25 94 SER A C 1
ATOM 725 O O . SER A 1 94 ? 7.918 23.469 -6.988 1 91.25 94 SER A O 1
ATOM 727 N N . ARG A 1 95 ? 7.016 21.922 -8.242 1 88.25 95 ARG A N 1
ATOM 728 C CA . ARG A 1 95 ? 8.281 21.438 -8.766 1 88.25 95 ARG A CA 1
ATOM 729 C C . ARG A 1 95 ? 9.047 22.547 -9.492 1 88.25 95 ARG A C 1
ATOM 731 O O . ARG A 1 95 ? 10.242 22.734 -9.258 1 88.25 95 ARG A O 1
ATOM 738 N N . GLN A 1 96 ? 8.359 23.219 -10.352 1 91.44 96 GLN A N 1
ATOM 739 C CA . GLN A 1 96 ? 8.977 24.312 -11.086 1 91.44 96 GLN A CA 1
ATOM 740 C C . GLN A 1 96 ? 9.438 25.422 -10.148 1 91.44 96 GLN A C 1
ATOM 742 O O . GLN A 1 96 ? 10.516 26 -10.336 1 91.44 96 GLN A O 1
ATOM 747 N N . PHE A 1 97 ? 8.617 25.703 -9.234 1 95.81 97 PHE A N 1
ATOM 748 C CA . PHE A 1 97 ? 8.961 26.734 -8.273 1 95.81 97 PHE A CA 1
ATOM 749 C C . PHE A 1 97 ? 10.188 26.344 -7.465 1 95.81 97 PHE A C 1
ATOM 751 O O . PHE A 1 97 ? 11.078 27.172 -7.227 1 95.81 97 PHE A O 1
ATOM 758 N N . ILE A 1 98 ? 10.227 25.094 -7.039 1 95.31 98 ILE A N 1
ATOM 759 C CA . ILE A 1 98 ? 11.297 24.609 -6.18 1 95.31 98 ILE A CA 1
ATOM 760 C C . ILE A 1 98 ? 12.633 24.703 -6.914 1 95.31 98 ILE A C 1
ATOM 762 O O . ILE A 1 98 ? 13.656 25.062 -6.312 1 95.31 98 ILE A O 1
ATOM 766 N N . LEU A 1 99 ? 12.688 24.469 -8.18 1 93.75 99 LEU A N 1
ATOM 767 C CA . LEU A 1 99 ? 13.914 24.594 -8.969 1 93.75 99 LEU A CA 1
ATOM 768 C C . LEU A 1 99 ? 14.453 26.016 -8.922 1 93.75 99 LEU A C 1
ATOM 770 O O . LEU A 1 99 ? 15.648 26.219 -8.719 1 93.75 99 LEU A O 1
ATOM 774 N N . LYS A 1 100 ? 13.539 26.953 -9.133 1 96.12 100 LYS A N 1
ATOM 775 C CA . LYS A 1 100 ? 13.922 28.359 -9.062 1 96.12 100 LYS A CA 1
ATOM 776 C C . LYS A 1 100 ? 14.359 28.734 -7.648 1 96.12 100 LYS A C 1
ATOM 778 O O . LYS A 1 100 ? 15.32 29.484 -7.473 1 96.12 100 LYS A O 1
ATOM 783 N N . ALA A 1 101 ? 13.625 28.234 -6.75 1 97.25 101 ALA A N 1
ATOM 784 C CA . ALA A 1 101 ? 13.875 28.547 -5.344 1 97.25 101 ALA A CA 1
ATOM 785 C C . ALA A 1 101 ? 15.242 28.016 -4.902 1 97.25 101 ALA A C 1
ATOM 787 O O . ALA A 1 101 ? 15.953 28.688 -4.156 1 97.25 101 ALA A O 1
ATOM 788 N N . GLU A 1 102 ? 15.578 26.828 -5.293 1 95.94 102 GLU A N 1
ATOM 789 C CA . GLU A 1 102 ? 16.875 26.234 -4.965 1 95.94 102 GLU A CA 1
ATOM 790 C C . GLU A 1 102 ? 18.016 27.062 -5.539 1 95.94 102 GLU A C 1
ATOM 792 O O . GLU A 1 102 ? 19.047 27.234 -4.887 1 95.94 102 GLU A O 1
ATOM 797 N N . ARG A 1 103 ? 17.859 27.531 -6.746 1 95.19 103 ARG A N 1
ATOM 798 C CA . ARG A 1 103 ? 18.875 28.375 -7.367 1 95.19 103 ARG A CA 1
ATOM 799 C C . ARG A 1 103 ? 19.031 29.688 -6.598 1 95.19 103 ARG A C 1
ATOM 801 O O . ARG A 1 103 ? 20.156 30.172 -6.41 1 95.19 103 ARG A O 1
ATOM 808 N N . ALA A 1 104 ? 17.953 30.219 -6.23 1 97.12 104 ALA A N 1
ATOM 809 C CA . ALA A 1 104 ? 17.969 31.469 -5.48 1 97.12 104 ALA A CA 1
ATOM 810 C C . ALA A 1 104 ? 18.641 31.281 -4.117 1 97.12 104 ALA A C 1
ATOM 812 O O . ALA A 1 104 ? 19.453 32.125 -3.693 1 97.12 104 ALA A O 1
ATOM 813 N N . LEU A 1 105 ? 18.328 30.203 -3.441 1 97 105 LEU A N 1
ATOM 814 C CA . LEU A 1 105 ? 18.812 29.922 -2.1 1 97 105 LEU A CA 1
ATOM 815 C C . LEU A 1 105 ? 20.266 29.422 -2.145 1 97 105 LEU A C 1
ATOM 817 O O . LEU A 1 105 ? 21.031 29.688 -1.224 1 97 105 LEU A O 1
ATOM 821 N N . GLY A 1 106 ? 20.547 28.656 -3.221 1 95.38 106 GLY A N 1
ATOM 822 C CA . GLY A 1 106 ? 21.859 28.047 -3.363 1 95.38 106 GLY A CA 1
ATOM 823 C C . GLY A 1 106 ? 21.969 26.703 -2.668 1 95.38 106 GLY A C 1
ATOM 824 O O . GLY A 1 106 ? 23.062 26.172 -2.492 1 95.38 106 GLY A O 1
ATOM 825 N N . HIS A 1 107 ? 20.875 26.203 -2.172 1 95.25 107 HIS A N 1
ATOM 826 C CA . HIS A 1 107 ? 20.812 24.922 -1.484 1 95.25 107 HIS A CA 1
ATOM 827 C C . HIS A 1 107 ? 19.562 24.141 -1.862 1 95.25 107 HIS A C 1
ATOM 829 O O . HIS A 1 107 ? 18.562 24.734 -2.287 1 95.25 107 HIS A O 1
ATOM 835 N N . PRO A 1 108 ? 19.594 22.797 -1.681 1 93.31 108 PRO A N 1
ATOM 836 C CA . PRO A 1 108 ? 18.391 22.016 -1.965 1 93.31 108 PRO A CA 1
ATOM 837 C C . PRO A 1 108 ? 17.266 22.297 -0.982 1 93.31 108 PRO A C 1
ATOM 839 O O . PRO A 1 108 ? 17.516 22.578 0.193 1 93.31 108 PRO A O 1
ATOM 842 N N . ILE A 1 109 ? 16.031 22.219 -1.469 1 96.06 109 ILE A N 1
ATOM 843 C CA . ILE A 1 109 ? 14.82 22.375 -0.672 1 96.06 109 ILE A CA 1
ATOM 844 C C . ILE A 1 109 ? 14.062 21.062 -0.624 1 96.06 109 ILE A C 1
ATOM 846 O O . ILE A 1 109 ? 13.75 20.469 -1.665 1 96.06 109 ILE A O 1
ATOM 850 N N . HIS A 1 110 ? 13.742 20.609 0.555 1 95.94 110 HIS A N 1
ATOM 851 C CA . HIS A 1 110 ? 13.07 19.328 0.731 1 95.94 110 HIS A CA 1
ATOM 852 C C . HIS A 1 110 ? 11.648 19.516 1.241 1 95.94 110 HIS A C 1
ATOM 854 O O . HIS A 1 110 ? 11.422 20.219 2.229 1 95.94 110 HIS A O 1
ATOM 860 N N . ILE A 1 111 ? 10.688 18.906 0.602 1 97.12 111 ILE A N 1
ATOM 861 C CA . ILE A 1 111 ? 9.305 18.969 1.047 1 97.12 111 ILE A CA 1
ATOM 862 C C . ILE A 1 111 ? 9.031 17.875 2.064 1 97.12 111 ILE A C 1
ATOM 864 O O . ILE A 1 111 ? 9.328 16.703 1.814 1 97.12 111 ILE A O 1
ATOM 868 N N . ILE A 1 112 ? 8.453 18.203 3.195 1 97.25 112 ILE A N 1
ATOM 869 C CA . ILE A 1 112 ? 8.203 17.203 4.234 1 97.25 112 ILE A CA 1
ATOM 870 C C . ILE A 1 112 ? 6.695 17.031 4.43 1 97.25 112 ILE A C 1
ATOM 872 O O . ILE A 1 112 ? 5.918 17.953 4.172 1 97.25 112 ILE A O 1
ATOM 876 N N . SER A 1 113 ? 6.301 15.883 4.895 1 97 113 SER A N 1
ATOM 877 C CA . SER A 1 113 ? 4.898 15.602 5.18 1 97 113 SER A CA 1
ATOM 878 C C . SER A 1 113 ? 4.43 16.328 6.434 1 97 113 SER A C 1
ATOM 880 O O . SER A 1 113 ? 5.25 16.844 7.207 1 97 113 SER A O 1
ATOM 882 N N . GLY A 1 114 ? 3.109 16.391 6.559 1 97.38 114 GLY A N 1
ATOM 883 C CA . GLY A 1 114 ? 2.568 17 7.762 1 97.38 114 GLY A CA 1
ATOM 884 C C . GLY A 1 114 ? 3.008 16.297 9.031 1 97.38 114 GLY A C 1
ATOM 885 O O . GLY A 1 114 ? 3.324 16.953 10.031 1 97.38 114 GLY A O 1
ATOM 886 N N . VAL A 1 115 ? 3.092 15.031 8.984 1 97.19 115 VAL A N 1
ATOM 887 C CA . VAL A 1 115 ? 3.471 14.227 10.148 1 97.19 115 VAL A CA 1
ATOM 888 C C . VAL A 1 115 ? 4.953 14.43 10.453 1 97.19 115 VAL A C 1
ATOM 890 O O . VAL A 1 115 ? 5.348 14.5 11.617 1 97.19 115 VAL A O 1
ATOM 893 N N . GLU A 1 116 ? 5.746 14.492 9.414 1 97.5 116 GLU A N 1
ATOM 894 C CA . GLU A 1 116 ? 7.16 14.781 9.617 1 97.5 116 GLU A CA 1
ATOM 895 C C . GLU A 1 116 ? 7.363 16.188 10.164 1 97.5 116 GLU A C 1
ATOM 897 O O . GLU A 1 116 ? 8.234 16.422 11 1 97.5 116 GLU A O 1
ATOM 902 N N . GLU A 1 117 ? 6.555 17.125 9.633 1 97.69 117 GLU A N 1
ATOM 903 C CA . GLU A 1 117 ? 6.566 18.484 10.188 1 97.69 117 GLU A CA 1
ATOM 904 C C . GLU A 1 117 ? 6.238 18.469 11.68 1 97.69 117 GLU A C 1
ATOM 906 O O . GLU A 1 117 ? 6.918 19.109 12.477 1 97.69 117 GLU A O 1
ATOM 911 N N . ALA A 1 118 ? 5.238 17.734 12.055 1 98.31 118 ALA A N 1
ATOM 912 C CA . ALA A 1 118 ? 4.84 17.594 13.453 1 98.31 118 ALA A CA 1
ATOM 913 C C . ALA A 1 118 ? 5.969 17.016 14.297 1 98.31 118 ALA A C 1
ATOM 915 O O . ALA A 1 118 ? 6.223 17.484 15.414 1 98.31 118 ALA A O 1
ATOM 916 N N . ARG A 1 119 ? 6.664 16.016 13.766 1 97.81 119 ARG A N 1
ATOM 917 C CA . ARG A 1 119 ? 7.781 15.398 14.477 1 97.81 119 ARG A CA 1
ATOM 918 C C . ARG A 1 119 ? 8.883 16.406 14.75 1 97.81 119 ARG A C 1
ATOM 920 O O . ARG A 1 119 ? 9.383 16.5 15.875 1 97.81 119 ARG A O 1
ATOM 927 N N . LEU A 1 120 ? 9.242 17.188 13.75 1 97.81 120 LEU A N 1
ATOM 928 C CA . LEU A 1 120 ? 10.32 18.172 13.867 1 97.81 120 LEU A CA 1
ATOM 929 C C . LEU A 1 120 ? 9.938 19.297 14.812 1 97.81 120 LEU A C 1
ATOM 931 O O . LEU A 1 120 ? 10.766 19.781 15.586 1 97.81 120 LEU A O 1
ATOM 935 N N . ILE A 1 121 ? 8.68 19.688 14.727 1 97.88 121 ILE A N 1
ATOM 936 C CA . ILE A 1 121 ? 8.188 20.719 15.641 1 97.88 121 ILE A CA 1
ATOM 937 C C . ILE A 1 121 ? 8.352 20.234 17.078 1 97.88 121 ILE A C 1
ATOM 939 O O . ILE A 1 121 ? 8.852 20.984 17.938 1 97.88 121 ILE A O 1
ATOM 943 N N . TYR A 1 122 ? 7.926 19.031 17.344 1 97.44 122 TYR A N 1
ATOM 944 C CA . TYR A 1 122 ? 8.031 18.5 18.703 1 97.44 122 TYR A CA 1
ATOM 945 C C . TYR A 1 122 ? 9.477 18.5 19.172 1 97.44 122 TYR A C 1
ATOM 947 O O . TYR A 1 122 ? 9.758 18.828 20.328 1 97.44 122 TYR A O 1
ATOM 955 N N . GLN A 1 123 ? 10.367 18.109 18.328 1 95.19 123 GLN A N 1
ATOM 956 C CA . GLN A 1 123 ? 11.781 18.094 18.688 1 95.19 123 GLN A CA 1
ATOM 957 C C . GLN A 1 123 ? 12.273 19.484 19.047 1 95.19 123 GLN A C 1
ATOM 959 O O . GLN A 1 123 ? 13 19.656 20.031 1 95.19 123 GLN A O 1
ATOM 964 N N . GLY A 1 124 ? 11.883 20.469 18.219 1 95.62 124 GLY A N 1
ATOM 965 C CA . GLY A 1 124 ? 12.258 21.844 18.531 1 95.62 124 GLY A CA 1
ATOM 966 C C . GLY A 1 124 ? 11.734 22.312 19.875 1 95.62 124 GLY A C 1
ATOM 967 O O . GLY A 1 124 ? 12.453 22.984 20.609 1 95.62 124 GLY A O 1
ATOM 968 N N . VAL A 1 125 ? 10.492 21.953 20.172 1 95.5 125 VAL A N 1
ATOM 969 C CA . VAL A 1 125 ? 9.875 22.344 21.438 1 95.5 125 VAL A CA 1
ATOM 970 C C . VAL A 1 125 ? 10.562 21.609 22.594 1 95.5 125 VAL A C 1
ATOM 972 O O . VAL A 1 125 ? 10.906 22.219 23.609 1 95.5 125 VAL A O 1
ATOM 975 N N . ALA A 1 126 ? 10.766 20.312 22.438 1 93.25 126 ALA A N 1
ATOM 976 C CA . ALA A 1 126 ? 11.344 19.484 23.484 1 93.25 126 ALA A CA 1
ATOM 977 C C . ALA A 1 126 ? 12.734 19.984 23.875 1 93.25 126 ALA A C 1
ATOM 979 O O . ALA A 1 126 ? 13.07 20.031 25.062 1 93.25 126 ALA A O 1
ATOM 980 N N . TYR A 1 127 ? 13.5 20.422 22.953 1 88.69 127 TYR A N 1
ATOM 981 C CA . TYR A 1 127 ? 14.867 20.828 23.234 1 88.69 127 TYR A CA 1
ATOM 982 C C . TYR A 1 127 ? 14.906 22.234 23.812 1 88.69 127 TYR A C 1
ATOM 984 O O . TYR A 1 127 ? 15.906 22.641 24.422 1 88.69 127 TYR A O 1
ATOM 992 N N . SER A 1 128 ? 13.883 22.953 23.547 1 88.5 128 SER A N 1
ATOM 993 C CA . SER A 1 128 ? 13.82 24.312 24.078 1 88.5 128 SER A CA 1
ATOM 994 C C . SER A 1 128 ? 13.352 24.312 25.531 1 88.5 128 SER A C 1
ATOM 996 O O . SER A 1 128 ? 13.516 25.297 26.234 1 88.5 128 SER A O 1
ATOM 998 N N . LEU A 1 129 ? 12.672 23.234 25.828 1 83.31 129 LEU A N 1
ATOM 999 C CA . LEU A 1 129 ? 12.133 23.141 27.172 1 83.31 129 LEU A CA 1
ATOM 1000 C C . LEU A 1 129 ? 13.094 22.406 28.109 1 83.31 129 LEU A C 1
ATOM 1002 O O . LEU A 1 129 ? 13.883 21.578 27.641 1 83.31 129 LEU A O 1
ATOM 1006 N N . SER A 1 130 ? 13.195 22.844 29.312 1 69.5 130 SER A N 1
ATOM 1007 C CA . SER A 1 130 ? 14 22.125 30.297 1 69.5 130 SER A CA 1
ATOM 1008 C C . SER A 1 130 ? 13.375 20.781 30.656 1 69.5 130 SER A C 1
ATOM 1010 O O . SER A 1 130 ? 12.164 20.578 30.469 1 69.5 130 SER A O 1
ATOM 1012 N N . SER A 1 131 ? 14.164 19.531 30.844 1 58.72 131 SER A N 1
ATOM 1013 C CA . SER A 1 131 ? 13.859 18.109 30.984 1 58.72 131 SER A CA 1
ATOM 1014 C C . SER A 1 131 ? 12.672 17.891 31.922 1 58.72 131 SER A C 1
ATOM 1016 O O . SER A 1 131 ? 12.75 18.172 33.125 1 58.72 131 SER A O 1
ATOM 1018 N N . SER A 1 132 ? 11.523 18.25 31.703 1 61.84 132 SER A N 1
ATOM 1019 C CA . SER A 1 132 ? 10.602 17.656 32.688 1 61.84 132 SER A CA 1
ATOM 1020 C C . SER A 1 132 ? 9.906 16.422 32.094 1 61.84 132 SER A C 1
ATOM 1022 O O . SER A 1 132 ? 9.719 16.328 30.891 1 61.84 132 SER A O 1
ATOM 1024 N N . ALA A 1 133 ? 9.914 15.203 32.844 1 61.38 133 ALA A N 1
ATOM 1025 C CA . ALA A 1 133 ? 9.438 13.836 32.625 1 61.38 133 ALA A CA 1
ATOM 1026 C C . ALA A 1 133 ? 7.93 13.828 32.375 1 61.38 133 ALA A C 1
ATOM 1028 O O . ALA A 1 133 ? 7.289 12.773 32.469 1 61.38 133 ALA A O 1
ATOM 1029 N N . THR A 1 134 ? 7.211 14.969 31.703 1 85.12 134 THR A N 1
ATOM 1030 C CA . THR A 1 134 ? 5.754 14.984 31.656 1 85.12 134 THR A CA 1
ATOM 1031 C C . THR A 1 134 ? 5.262 14.789 30.234 1 85.12 134 THR A C 1
ATOM 1033 O O . THR A 1 134 ? 6.016 14.984 29.281 1 85.12 134 THR A O 1
ATOM 1036 N N . LYS A 1 135 ? 4.02 14.148 30.062 1 93 135 LYS A N 1
ATOM 1037 C CA . LYS A 1 135 ? 3.311 14.086 28.797 1 93 135 LYS A CA 1
ATOM 1038 C C . LYS A 1 135 ? 2.898 15.484 28.328 1 93 135 LYS A C 1
ATOM 1040 O O . LYS A 1 135 ? 2.143 16.172 29.016 1 93 135 LYS A O 1
ATOM 1045 N N . ARG A 1 136 ? 3.459 15.828 27.141 1 95.5 136 ARG A N 1
ATOM 1046 C CA . ARG A 1 136 ? 3.225 17.172 26.609 1 95.5 136 ARG A CA 1
ATOM 1047 C C . ARG A 1 136 ? 2.279 17.125 25.406 1 95.5 136 ARG A C 1
ATOM 1049 O O . ARG A 1 136 ? 2.359 16.219 24.578 1 95.5 136 ARG A O 1
ATOM 1056 N N . PHE A 1 137 ? 1.357 18.016 25.484 1 97.62 137 PHE A N 1
ATOM 1057 C CA . PHE A 1 137 ? 0.612 18.375 24.281 1 97.62 137 PHE A CA 1
ATOM 1058 C C . PHE A 1 137 ? 1.22 19.594 23.609 1 97.62 137 PHE A C 1
ATOM 1060 O O . PHE A 1 137 ? 1.396 20.641 24.25 1 97.62 137 PHE A O 1
ATOM 1067 N N . VAL A 1 138 ? 1.604 19.469 22.297 1 97.88 138 VAL A N 1
ATOM 1068 C CA . VAL A 1 138 ? 2.193 20.578 21.547 1 97.88 138 VAL A CA 1
ATOM 1069 C C . VAL A 1 138 ? 1.308 20.922 20.359 1 97.88 138 VAL A C 1
ATOM 1071 O O . VAL A 1 138 ? 0.832 20.031 19.641 1 97.88 138 VAL A O 1
ATOM 1074 N N . MET A 1 139 ? 1.054 22.203 20.203 1 98.25 139 MET A N 1
ATOM 1075 C CA . MET A 1 139 ? 0.289 22.703 19.047 1 98.25 139 MET A CA 1
ATOM 1076 C C . MET A 1 139 ? 1.065 23.766 18.297 1 98.25 139 MET A C 1
ATOM 1078 O O . MET A 1 139 ? 1.695 24.625 18.906 1 98.25 139 MET A O 1
ATOM 1082 N N . ASP A 1 140 ? 1.1 23.656 17 1 98.25 140 ASP A N 1
ATOM 1083 C CA . ASP A 1 140 ? 1.728 24.641 16.125 1 98.25 140 ASP A CA 1
ATOM 1084 C C . ASP A 1 140 ? 0.792 25.031 14.977 1 98.25 140 ASP A C 1
ATOM 1086 O O . ASP A 1 140 ? 0.275 24.172 14.266 1 98.25 140 ASP A O 1
ATOM 1090 N N . ILE A 1 141 ? 0.569 26.328 14.82 1 98 141 ILE A N 1
ATOM 1091 C CA . ILE A 1 141 ? -0.313 26.812 13.766 1 98 141 ILE A CA 1
ATOM 1092 C C . ILE A 1 141 ? 0.514 27.469 12.664 1 98 141 ILE A C 1
ATOM 1094 O O . ILE A 1 141 ? 1.125 28.516 12.883 1 98 141 ILE A O 1
ATOM 1098 N N . GLY A 1 142 ? 0.538 26.828 11.539 1 95.88 142 GLY A N 1
ATOM 1099 C CA . GLY A 1 142 ? 1.119 27.438 10.359 1 95.88 142 GLY A CA 1
ATOM 1100 C C . GLY A 1 142 ? 0.104 28.188 9.516 1 95.88 142 GLY A C 1
ATOM 1101 O O . GLY A 1 142 ? -0.995 28.5 9.984 1 95.88 142 GLY A O 1
ATOM 1102 N N . GLY A 1 143 ? 0.478 28.547 8.367 1 95.31 143 GLY A N 1
ATOM 1103 C CA . GLY A 1 143 ? -0.441 29.25 7.488 1 95.31 143 GLY A CA 1
ATOM 1104 C C . GLY A 1 143 ? -1.47 28.328 6.848 1 95.31 143 GLY A C 1
ATOM 1105 O O . GLY A 1 143 ? -2.605 28.75 6.598 1 95.31 143 GLY A O 1
ATOM 1106 N N . GLY A 1 144 ? -0.979 27.141 6.578 1 95.25 144 GLY A N 1
ATOM 1107 C CA . GLY A 1 144 ? -1.865 26.25 5.852 1 95.25 144 GLY A CA 1
ATOM 1108 C C . GLY A 1 144 ? -2.275 25.031 6.656 1 95.25 144 GLY A C 1
ATOM 1109 O O . GLY A 1 144 ? -3.191 24.312 6.27 1 95.25 144 GLY A O 1
ATOM 1110 N N . SER A 1 145 ? -1.646 24.812 7.777 1 97.06 145 SER A N 1
ATOM 1111 C CA . SER A 1 145 ? -1.916 23.625 8.57 1 97.06 145 SER A CA 1
ATOM 1112 C C . SER A 1 145 ? -1.694 23.875 10.055 1 97.06 145 SER A C 1
ATOM 1114 O O . SER A 1 145 ? -1.113 24.906 10.43 1 97.06 145 SER A O 1
ATOM 1116 N N . THR A 1 146 ? -2.193 23.031 10.875 1 98.31 146 THR A N 1
ATOM 1117 C CA . THR A 1 146 ? -1.972 23.016 12.312 1 98.31 146 THR A CA 1
ATOM 1118 C C . THR A 1 146 ? -1.545 21.625 12.773 1 98.31 146 THR A C 1
ATOM 1120 O O . THR A 1 146 ? -2.191 20.625 12.438 1 98.31 146 THR A O 1
ATOM 1123 N N . GLU A 1 147 ? -0.45 21.531 13.414 1 98.44 147 GLU A N 1
ATOM 1124 C CA . GLU A 1 147 ? 0.081 20.281 13.914 1 98.44 147 GLU A CA 1
ATOM 1125 C C . GLU A 1 147 ? -0.289 20.062 15.383 1 98.44 147 GLU A C 1
ATOM 1127 O O . GLU A 1 147 ? -0.22 21 16.188 1 98.44 147 GLU A O 1
ATOM 1132 N N . TYR A 1 148 ? -0.78 18.922 15.734 1 98.5 148 TYR A N 1
ATOM 1133 C CA . 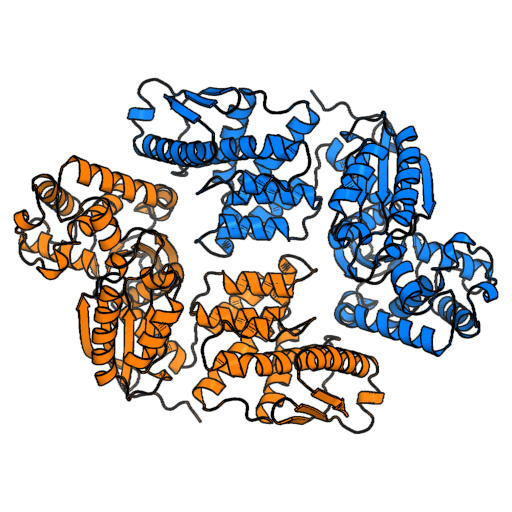TYR A 1 148 ? -1.077 18.484 17.094 1 98.5 148 TYR A CA 1
ATOM 1134 C C . TYR A 1 148 ? -0.21 17.281 17.469 1 98.5 148 TYR A C 1
ATOM 1136 O O . TYR A 1 148 ? -0.182 16.281 16.75 1 98.5 148 TYR A O 1
ATOM 1144 N N . ILE A 1 149 ? 0.521 17.406 18.609 1 98.31 149 ILE A N 1
ATOM 1145 C CA . ILE A 1 149 ? 1.479 16.375 18.969 1 98.31 149 ILE A CA 1
ATOM 1146 C C . ILE A 1 149 ? 1.362 16.062 20.469 1 98.31 149 ILE A C 1
ATOM 1148 O O . ILE A 1 149 ? 1.229 16.984 21.281 1 98.31 149 ILE A O 1
ATOM 1152 N N . ILE A 1 150 ? 1.312 14.844 20.844 1 98 150 ILE A N 1
ATOM 1153 C CA . ILE A 1 150 ? 1.522 14.414 22.219 1 98 150 ILE A CA 1
ATOM 1154 C C . ILE A 1 150 ? 2.811 13.602 22.312 1 98 150 ILE A C 1
ATOM 1156 O O . ILE A 1 150 ? 3.066 12.727 21.484 1 98 150 ILE A O 1
ATOM 1160 N N . GLY A 1 151 ? 3.643 13.961 23.188 1 96.12 151 GLY A N 1
ATOM 1161 C CA . GLY A 1 151 ? 4.891 13.242 23.375 1 96.12 151 GLY A CA 1
ATOM 1162 C C . GLY A 1 151 ? 5.414 13.305 24.797 1 96.12 151 GLY A C 1
ATOM 1163 O O . GLY A 1 151 ? 4.832 13.977 25.641 1 96.12 151 GLY A O 1
ATOM 1164 N N . THR A 1 152 ? 6.387 12.477 25.078 1 94.5 152 THR A N 1
ATOM 1165 C CA . THR A 1 152 ? 7.102 12.453 26.344 1 94.5 152 THR A CA 1
ATOM 1166 C C . THR A 1 152 ? 8.602 12.664 26.125 1 94.5 152 THR A C 1
ATOM 1168 O O . THR A 1 152 ? 9.18 12.086 25.203 1 94.5 152 THR A O 1
ATOM 1171 N N . ASP A 1 153 ? 9.141 13.539 26.891 1 91.19 153 ASP A N 1
ATOM 1172 C CA . ASP A 1 153 ? 10.555 13.867 26.734 1 91.19 153 ASP A CA 1
ATOM 1173 C C . ASP A 1 153 ? 10.852 14.367 25.328 1 91.19 153 ASP A C 1
ATOM 1175 O O . ASP A 1 153 ? 10.211 15.305 24.844 1 91.19 153 ASP A O 1
ATOM 1179 N N . ASP A 1 154 ? 11.703 13.68 24.625 1 89.44 154 ASP A N 1
ATOM 1180 C CA . ASP A 1 154 ? 12.062 14.148 23.297 1 89.44 154 ASP A CA 1
ATOM 1181 C C . ASP A 1 154 ? 11.445 13.25 22.219 1 89.44 154 ASP A C 1
ATOM 1183 O O . ASP A 1 154 ? 11.859 13.289 21.062 1 89.44 154 ASP A O 1
ATOM 1187 N N . LYS A 1 155 ? 10.453 12.5 22.672 1 92.5 155 LYS A N 1
ATOM 1188 C CA . LYS A 1 155 ? 9.867 11.547 21.734 1 92.5 155 LYS A CA 1
ATOM 1189 C C . LYS A 1 155 ? 8.391 11.836 21.5 1 92.5 155 LYS A C 1
ATOM 1191 O O . LYS A 1 155 ? 7.582 11.758 22.422 1 92.5 155 LYS A O 1
ATOM 1196 N N . PRO A 1 156 ? 8.078 12.219 20.281 1 95.56 156 PRO A N 1
ATOM 1197 C CA . PRO A 1 156 ? 6.648 12.328 19.969 1 95.56 156 PRO A CA 1
ATOM 1198 C C . PRO A 1 156 ? 5.965 10.961 19.891 1 95.56 156 PRO A C 1
ATOM 1200 O O . PRO A 1 156 ? 6.559 10 19.406 1 95.56 156 PRO A O 1
ATOM 1203 N N . ARG A 1 157 ? 4.777 10.812 20.375 1 94.81 157 ARG A N 1
ATOM 1204 C CA . ARG A 1 157 ? 4.031 9.555 20.391 1 94.81 157 ARG A CA 1
ATOM 1205 C C . ARG A 1 157 ? 2.889 9.586 19.375 1 94.81 157 ARG A C 1
ATOM 1207 O O . ARG A 1 157 ? 2.727 8.656 18.578 1 94.81 157 ARG A O 1
ATOM 1214 N N . ILE A 1 158 ? 2.016 10.633 19.453 1 95.88 158 ILE A N 1
ATOM 1215 C CA . ILE A 1 158 ? 0.915 10.82 18.516 1 95.88 158 ILE A CA 1
ATOM 1216 C C . ILE A 1 158 ? 1.082 12.156 17.781 1 95.88 158 ILE A C 1
ATOM 1218 O O . ILE A 1 158 ? 1.464 13.156 18.391 1 95.88 158 ILE A O 1
ATOM 1222 N N . LYS A 1 159 ? 0.964 12.156 16.531 1 97.12 159 LYS A N 1
ATOM 1223 C CA . LYS A 1 159 ? 1.145 13.328 15.68 1 97.12 159 LYS A CA 1
ATOM 1224 C C . LYS A 1 159 ? 0.028 13.43 14.641 1 97.12 159 LYS A C 1
ATOM 1226 O O . LYS A 1 159 ? -0.383 12.422 14.062 1 97.12 159 LYS A O 1
ATOM 1231 N N . GLU A 1 160 ? -0.393 14.609 14.422 1 97.38 160 GLU A N 1
ATOM 1232 C CA . GLU A 1 160 ? -1.363 14.891 13.367 1 97.38 160 GLU A CA 1
ATOM 1233 C C . GLU A 1 160 ? -1.131 16.266 12.758 1 97.38 160 GLU A C 1
ATOM 1235 O O . GLU A 1 160 ? -0.675 17.188 13.438 1 97.38 160 GLU A O 1
ATOM 1240 N N . SER A 1 161 ? -1.354 16.406 11.523 1 97.75 161 SER A N 1
ATOM 1241 C CA . SER A 1 161 ? -1.365 17.672 10.812 1 97.75 161 SER A CA 1
ATOM 1242 C C . SER A 1 161 ? -2.707 17.906 10.125 1 97.75 161 SER A C 1
ATOM 1244 O O . SER A 1 161 ? -3.09 17.156 9.227 1 97.75 161 SER A O 1
ATOM 1246 N N . LEU A 1 162 ? -3.455 18.891 10.578 1 97.5 162 LEU A N 1
ATOM 1247 C CA . LEU A 1 162 ? -4.77 19.188 10.023 1 97.5 162 LEU A CA 1
ATOM 1248 C C . LEU A 1 162 ? -4.691 20.344 9.031 1 97.5 162 LEU A C 1
ATOM 1250 O O . LEU A 1 162 ? -3.951 21.312 9.258 1 97.5 162 LEU A O 1
ATOM 1254 N N . ASN A 1 163 ? -5.473 20.297 7.996 1 94.5 163 ASN A N 1
ATOM 1255 C CA . ASN A 1 163 ? -5.477 21.297 6.945 1 94.5 163 ASN A CA 1
ATOM 1256 C C . ASN A 1 163 ? -6.27 22.547 7.355 1 94.5 163 ASN A C 1
ATOM 1258 O O . ASN A 1 163 ? -7.285 22.859 6.738 1 94.5 163 ASN A O 1
ATOM 1262 N N . MET A 1 164 ? -5.789 23.156 8.32 1 96.69 164 MET A N 1
ATOM 1263 C CA . MET A 1 164 ? -6.32 24.438 8.781 1 96.69 164 MET A CA 1
ATOM 1264 C C . MET A 1 164 ? -5.215 25.297 9.383 1 96.69 164 MET A C 1
ATOM 1266 O O . MET A 1 164 ? -4.629 24.938 10.406 1 96.69 164 MET A O 1
ATOM 1270 N N . GLY A 1 165 ? -4.918 26.391 8.742 1 97.19 165 GLY A N 1
ATOM 1271 C CA . GLY A 1 165 ? -3.906 27.328 9.203 1 97.19 165 GLY A CA 1
ATOM 1272 C C . GLY A 1 165 ? -4.414 28.75 9.273 1 97.19 165 GLY A C 1
ATOM 1273 O O . GLY A 1 165 ? -5.531 29.047 8.844 1 97.19 165 GLY A O 1
ATOM 1274 N N . CYS A 1 166 ? -3.641 29.609 9.852 1 97.69 166 CYS A N 1
ATOM 1275 C CA . CYS A 1 166 ? -4.098 30.969 10.102 1 97.69 166 CYS A CA 1
ATOM 1276 C C . CYS A 1 166 ? -4.387 31.703 8.797 1 97.69 166 CYS A C 1
ATOM 1278 O O . CYS A 1 166 ? -5.344 32.469 8.711 1 97.69 166 CYS A O 1
ATOM 1280 N N . VAL A 1 167 ? -3.564 31.469 7.723 1 96.38 167 VAL A N 1
ATOM 1281 C CA . VAL A 1 167 ? -3.783 32.125 6.434 1 96.38 167 VAL A CA 1
ATOM 1282 C C . VAL A 1 167 ? -5.012 31.516 5.758 1 96.38 167 VAL A C 1
ATOM 1284 O O . VAL A 1 167 ? -5.902 32.25 5.312 1 96.38 167 VAL A O 1
ATOM 1287 N N . SER A 1 168 ? -5.07 30.203 5.711 1 95.31 168 SER A N 1
ATOM 1288 C CA . SER A 1 168 ? -6.152 29.531 4.996 1 95.31 168 SER A CA 1
ATOM 1289 C C . SER A 1 168 ? -7.504 29.844 5.621 1 95.31 168 SER A C 1
ATOM 1291 O O . SER A 1 168 ? -8.469 30.141 4.914 1 95.31 168 SER A O 1
ATOM 1293 N N . VAL A 1 169 ? -7.645 29.844 6.957 1 97.62 169 VAL A N 1
ATOM 1294 C CA . VAL A 1 169 ? -8.898 30.094 7.66 1 97.62 169 VAL A CA 1
ATOM 1295 C C . VAL A 1 169 ? -9.289 31.562 7.508 1 97.62 169 VAL A C 1
ATOM 1297 O O . VAL A 1 169 ? -10.461 31.891 7.297 1 97.62 169 VAL A O 1
ATOM 1300 N N . SER A 1 170 ? -8.312 32.469 7.621 1 97.75 170 SER A N 1
ATOM 1301 C CA . SER A 1 170 ? -8.609 33.875 7.445 1 97.75 170 SER A CA 1
ATOM 1302 C C . SER A 1 170 ? -9.125 34.188 6.035 1 97.75 170 SER A C 1
ATOM 1304 O O . SER A 1 170 ? -10.078 34.938 5.859 1 97.75 170 SER A O 1
ATOM 1306 N N . ASN A 1 171 ? -8.469 33.594 5.023 1 95.25 171 ASN A N 1
ATOM 1307 C CA . ASN A 1 171 ? -8.883 33.812 3.637 1 95.25 171 ASN A CA 1
ATOM 1308 C C . ASN A 1 171 ? -10.281 33.25 3.385 1 95.25 171 ASN A C 1
ATOM 1310 O O . ASN A 1 171 ? -11.047 33.812 2.611 1 95.25 171 ASN A O 1
ATOM 1314 N N . LEU A 1 172 ? -10.594 32.156 4.035 1 95.69 172 LEU A N 1
ATOM 1315 C CA . LEU A 1 172 ? -11.852 31.469 3.791 1 95.69 172 LEU A CA 1
ATOM 1316 C C . LEU A 1 172 ? -13.008 32.156 4.484 1 95.69 172 LEU A C 1
ATOM 1318 O O . LEU A 1 172 ? -14.109 32.25 3.934 1 95.69 172 LEU A O 1
ATOM 1322 N N . PHE A 1 173 ? -12.828 32.75 5.668 1 98 173 PHE A N 1
ATOM 1323 C CA . PHE A 1 173 ? -13.969 33.188 6.469 1 98 173 PHE A CA 1
ATOM 1324 C C . PHE A 1 173 ? -13.93 34.688 6.691 1 98 173 PHE A C 1
ATOM 1326 O O . PHE A 1 173 ? -14.945 35.312 7.047 1 98 173 PHE A O 1
ATOM 1333 N N . PHE A 1 174 ? -12.719 35.312 6.527 1 98.12 174 PHE A N 1
ATOM 1334 C CA . PHE A 1 174 ? -12.578 36.75 6.75 1 98.12 174 PHE A CA 1
ATOM 1335 C C . PHE A 1 174 ? -11.953 37.406 5.531 1 98.12 174 PHE A C 1
ATOM 1337 O O . PHE A 1 174 ? -10.961 38.125 5.656 1 98.12 174 PHE A O 1
ATOM 1344 N N . PRO A 1 175 ? -12.547 37.219 4.414 1 95.56 175 PRO A N 1
ATOM 1345 C CA . PRO A 1 175 ? -11.977 37.844 3.209 1 95.56 175 PRO A CA 1
ATOM 1346 C C . PRO A 1 175 ? -11.906 39.344 3.291 1 95.56 175 PRO A C 1
ATOM 1348 O O . PRO A 1 175 ? -12.844 40 3.785 1 95.56 175 PRO A O 1
ATOM 1351 N N . ASP A 1 176 ? -10.852 39.938 2.902 1 94.56 176 ASP A N 1
ATOM 1352 C CA . ASP A 1 176 ? -10.617 41.375 2.857 1 94.56 176 ASP A CA 1
ATOM 1353 C C . ASP A 1 176 ? -10.68 41.969 4.258 1 94.56 176 ASP A C 1
ATOM 1355 O O . ASP A 1 176 ? -10.992 43.156 4.41 1 94.56 176 ASP A O 1
ATOM 1359 N N . GLY A 1 177 ? -10.547 41.125 5.266 1 96.44 177 GLY A N 1
ATOM 1360 C CA . GLY A 1 177 ? -10.477 41.594 6.645 1 96.44 177 GLY A CA 1
ATOM 1361 C C . GLY A 1 177 ? -11.836 41.812 7.273 1 96.44 177 GLY A C 1
ATOM 1362 O O . GLY A 1 177 ? -11.938 42.312 8.391 1 96.44 177 GLY A O 1
ATOM 1363 N N . LYS A 1 178 ? -12.867 41.469 6.57 1 98.12 178 LYS A N 1
ATOM 1364 C CA . LYS A 1 178 ? -14.219 41.688 7.082 1 98.12 178 LYS A CA 1
ATOM 1365 C C . LYS A 1 178 ? -14.539 40.688 8.203 1 98.12 178 LYS A C 1
ATOM 1367 O O . LYS A 1 178 ? -14.305 39.5 8.062 1 98.12 178 LYS A O 1
ATOM 1372 N N . LEU A 1 179 ? -15.039 41.188 9.258 1 98.12 179 LEU A N 1
ATOM 1373 C CA . LEU A 1 179 ? -15.414 40.406 10.414 1 98.12 179 LEU A CA 1
ATOM 1374 C C . LEU A 1 179 ? -16.906 40.5 10.688 1 98.12 179 LEU A C 1
ATOM 1376 O O . LEU A 1 179 ? -17.531 41.5 10.344 1 98.12 179 LEU A O 1
ATOM 1380 N N . SER A 1 180 ? -17.516 39.469 11.141 1 97.62 180 SER A N 1
ATOM 1381 C CA . SER A 1 180 ? -18.891 39.406 11.625 1 97.62 180 SER A CA 1
ATOM 1382 C C . SER A 1 180 ? -19.078 38.281 12.609 1 97.62 180 SER A C 1
ATOM 1384 O O . SER A 1 180 ? -18.297 37.312 12.633 1 97.62 180 SER A O 1
ATOM 1386 N N . VAL A 1 181 ? -20.047 38.406 13.383 1 97.81 181 VAL A N 1
ATOM 1387 C CA . VAL A 1 181 ? -20.375 37.375 14.344 1 97.81 181 VAL A CA 1
ATOM 1388 C C . VAL A 1 181 ? -20.594 36.031 13.609 1 97.81 181 VAL A C 1
ATOM 1390 O O . VAL A 1 181 ? -20.078 35 14.023 1 97.81 181 VAL A O 1
ATOM 1393 N N . GLN A 1 182 ? -21.234 36.094 12.5 1 97.44 182 GLN A N 1
ATOM 1394 C CA . GLN A 1 182 ? -21.547 34.906 11.734 1 97.44 182 GLN A CA 1
ATOM 1395 C C . GLN A 1 182 ? -20.266 34.281 11.156 1 97.44 182 GLN A C 1
ATOM 1397 O O . GLN A 1 182 ? -20.094 33.062 11.219 1 97.44 182 GLN A O 1
ATOM 1402 N N . ALA A 1 183 ? -19.422 35.094 10.578 1 98 183 ALA A N 1
ATOM 1403 C CA . ALA A 1 183 ? -18.172 34.594 10 1 98 183 ALA A CA 1
ATOM 1404 C C . ALA A 1 183 ? -17.297 33.906 11.047 1 98 183 ALA A C 1
ATOM 1406 O O . ALA A 1 183 ? -16.688 32.875 10.789 1 98 183 ALA A O 1
ATOM 1407 N N . VAL A 1 184 ? -17.266 34.531 12.211 1 98.38 184 VAL A N 1
ATOM 1408 C CA . VAL A 1 184 ? -16.469 33.969 13.305 1 98.38 184 VAL A CA 1
ATOM 1409 C C . VAL A 1 184 ? -17.062 32.625 13.742 1 98.38 184 VAL A C 1
ATOM 1411 O O . VAL A 1 184 ? -16.328 31.672 13.953 1 98.38 184 VAL A O 1
ATOM 1414 N N . ASN A 1 185 ? -18.375 32.562 13.844 1 97.44 185 ASN A N 1
ATOM 1415 C CA . ASN A 1 185 ? -19.031 31.344 14.242 1 97.44 185 ASN A CA 1
ATOM 1416 C C . ASN A 1 185 ? -18.828 30.234 13.203 1 97.44 185 ASN A C 1
ATOM 1418 O O . ASN A 1 185 ? -18.609 29.078 13.562 1 97.44 185 ASN A O 1
ATOM 1422 N N . ASP A 1 186 ? -18.891 30.594 11.961 1 97.31 186 ASP A N 1
ATOM 1423 C CA . ASP A 1 186 ? -18.656 29.641 10.883 1 97.31 186 ASP A CA 1
ATOM 1424 C C . ASP A 1 186 ? -17.234 29.094 10.93 1 97.31 186 ASP A C 1
ATOM 1426 O O . ASP A 1 186 ? -17.016 27.906 10.719 1 97.31 186 ASP A O 1
ATOM 1430 N N . ALA A 1 187 ? -16.297 29.969 11.164 1 98.38 187 ALA A N 1
ATOM 1431 C CA . ALA A 1 187 ? -14.891 29.578 11.25 1 98.38 187 ALA A CA 1
ATOM 1432 C C . ALA A 1 187 ? -14.656 28.641 12.438 1 98.38 187 ALA A C 1
ATOM 1434 O O . ALA A 1 187 ? -13.906 27.672 12.328 1 98.38 187 ALA A O 1
ATOM 1435 N N . LEU A 1 188 ? -15.289 28.984 13.562 1 98.06 188 LEU A N 1
ATOM 1436 C CA . LEU A 1 188 ? -15.188 28.141 14.742 1 98.06 188 LEU A CA 1
ATOM 1437 C C . LEU A 1 188 ? -15.742 26.75 14.469 1 98.06 188 LEU A C 1
ATOM 1439 O O . LEU A 1 188 ? -15.125 25.75 14.844 1 98.06 188 LEU A O 1
ATOM 1443 N N . LEU A 1 189 ? -16.844 26.703 13.836 1 96.56 189 LEU A N 1
ATOM 1444 C CA . LEU A 1 189 ? -17.484 25.438 13.508 1 96.56 189 LEU A CA 1
ATOM 1445 C C . LEU A 1 189 ? -16.594 24.609 12.578 1 96.56 189 LEU A C 1
ATOM 1447 O O . LEU A 1 189 ? -16.453 23.406 12.766 1 96.56 189 LEU A O 1
ATOM 1451 N N . PHE A 1 190 ? -16.031 25.25 11.641 1 97 190 PHE A N 1
ATOM 1452 C CA . PHE A 1 190 ? -15.125 24.609 10.703 1 97 190 PHE A CA 1
ATOM 1453 C C . PHE A 1 190 ? -13.961 23.953 11.438 1 97 190 PHE A C 1
ATOM 1455 O O . PHE A 1 190 ? -13.641 22.797 11.195 1 97 190 PHE A O 1
ATOM 1462 N N . ALA A 1 191 ? -13.305 24.688 12.273 1 98.06 191 ALA A N 1
ATOM 1463 C CA . ALA A 1 191 ? -12.156 24.188 13.023 1 98.06 191 ALA A CA 1
ATOM 1464 C C . ALA A 1 191 ? -12.562 23.031 13.938 1 98.06 191 ALA A C 1
ATOM 1466 O O . ALA A 1 191 ? -11.836 22.047 14.055 1 98.06 191 ALA A O 1
ATOM 1467 N N . GLN A 1 192 ? -13.703 23.188 14.555 1 97 192 GLN A N 1
ATOM 1468 C CA . GLN A 1 192 ? -14.188 22.141 15.445 1 97 192 GLN A CA 1
ATOM 1469 C C . GLN A 1 192 ? -14.492 20.859 14.68 1 97 192 GLN A C 1
ATOM 1471 O O . GLN A 1 192 ? -14.25 19.766 15.18 1 97 192 GLN A O 1
ATOM 1476 N N . GLN A 1 193 ? -14.992 20.984 13.5 1 95.44 193 GLN A N 1
ATOM 1477 C CA . GLN A 1 193 ? -15.25 19.828 12.648 1 95.44 193 GLN A CA 1
ATOM 1478 C C . GLN A 1 193 ? -13.961 19.078 12.328 1 95.44 193 GLN A C 1
ATOM 1480 O O . GLN A 1 193 ? -13.938 17.859 12.328 1 95.44 193 GLN A O 1
ATOM 1485 N N . LYS A 1 194 ? -12.961 19.828 12.055 1 95.56 194 LYS A N 1
ATOM 1486 C CA . LYS A 1 194 ? -11.672 19.219 11.734 1 95.56 194 LYS A CA 1
ATOM 1487 C C . LYS A 1 194 ? -11.086 18.5 12.938 1 95.56 194 LYS A C 1
ATOM 1489 O O . LYS A 1 194 ? -10.406 17.484 12.789 1 95.56 194 LYS A O 1
ATOM 1494 N N . LEU A 1 195 ? -11.359 19 14.133 1 96.38 195 LEU A N 1
ATOM 1495 C CA . LEU A 1 195 ? -10.773 18.5 15.359 1 96.38 195 LEU A CA 1
ATOM 1496 C C . LEU A 1 195 ? -11.562 17.297 15.891 1 96.38 195 LEU A C 1
ATOM 1498 O O . LEU A 1 195 ? -11.039 16.5 16.672 1 96.38 195 LEU A O 1
ATOM 1502 N N . GLU A 1 196 ? -12.789 17.188 15.477 1 94.81 196 GLU A N 1
ATOM 1503 C CA . GLU A 1 196 ? -13.773 16.281 16.062 1 94.81 196 GLU A CA 1
ATOM 1504 C C . GLU A 1 196 ? -13.266 14.852 16.062 1 94.81 196 GLU A C 1
ATOM 1506 O O . GLU A 1 196 ? -13.289 14.172 17.094 1 94.81 196 GLU A O 1
ATOM 1511 N N . PRO A 1 197 ? -12.703 14.359 14.938 1 92.62 197 PRO A N 1
ATOM 1512 C CA . PRO A 1 197 ? -12.258 12.961 14.922 1 92.62 197 PRO A CA 1
ATOM 1513 C C . PRO A 1 197 ? -11.055 12.711 15.828 1 92.62 197 PRO A C 1
ATOM 1515 O O . PRO A 1 197 ? -10.727 11.555 16.125 1 92.62 197 PRO A O 1
ATOM 1518 N N . HIS A 1 198 ? -10.414 13.758 16.297 1 94.56 198 HIS A N 1
ATOM 1519 C CA . HIS A 1 198 ? -9.156 13.633 17.031 1 94.56 198 HIS A CA 1
ATOM 1520 C C . HIS A 1 198 ? -9.344 14 18.5 1 94.56 198 HIS A C 1
ATOM 1522 O O . HIS A 1 198 ? -8.422 13.836 19.297 1 94.56 198 HIS A O 1
ATOM 1528 N N . GLN A 1 199 ? -10.516 14.445 18.828 1 94.56 199 GLN A N 1
ATOM 1529 C CA . GLN A 1 199 ? -10.789 15 20.156 1 94.56 199 GLN A CA 1
ATOM 1530 C C . GLN A 1 199 ? -10.469 13.984 21.25 1 94.56 199 GLN A C 1
ATOM 1532 O O . GLN A 1 199 ? -9.875 14.336 22.266 1 94.56 199 GLN A O 1
ATOM 1537 N N . LYS A 1 200 ? -10.859 12.758 21.016 1 92 200 LYS A N 1
ATOM 1538 C CA . LYS A 1 200 ? -10.672 11.719 22.016 1 92 200 LYS A CA 1
ATOM 1539 C C . LYS A 1 200 ? -9.188 11.5 22.312 1 92 200 LYS A C 1
ATOM 1541 O O . LYS A 1 200 ? -8.805 11.312 23.469 1 92 200 LYS A O 1
ATOM 1546 N N . PHE A 1 201 ? -8.367 11.602 21.344 1 92.69 201 PHE A N 1
ATOM 1547 C CA . PHE A 1 201 ? -6.953 11.273 21.469 1 92.69 201 PHE A CA 1
ATOM 1548 C C . PHE A 1 201 ? -6.18 12.438 22.078 1 92.69 201 PHE A C 1
ATOM 1550 O O . PHE A 1 201 ? -5.227 12.227 22.828 1 92.69 201 PHE A O 1
ATOM 1557 N N . TYR A 1 202 ? -6.598 13.609 21.781 1 96.19 202 TYR A N 1
ATOM 1558 C CA . TYR A 1 202 ? -5.828 14.773 22.203 1 96.19 202 TYR A CA 1
ATOM 1559 C C . TYR A 1 202 ? -6.5 15.477 23.375 1 96.19 202 TYR A C 1
ATOM 1561 O O . TYR A 1 202 ? -6.145 16.609 23.703 1 96.19 202 TYR A O 1
ATOM 1569 N N . ASN A 1 203 ? -7.391 14.758 23.984 1 94.81 203 ASN A N 1
ATOM 1570 C CA . ASN A 1 203 ? -8.141 15.32 25.094 1 94.81 203 ASN A CA 1
ATOM 1571 C C . ASN A 1 203 ? -7.227 15.641 26.281 1 94.81 203 ASN A C 1
ATOM 1573 O O . ASN A 1 203 ? -6.234 14.945 26.5 1 94.81 203 ASN A O 1
ATOM 1577 N N . ARG A 1 204 ? -7.668 16.547 27.109 1 94.31 204 ARG A N 1
ATOM 1578 C CA . ARG A 1 204 ? -6.902 17.031 28.266 1 94.31 204 ARG A CA 1
ATOM 1579 C C . ARG A 1 204 ? -6.539 15.898 29.203 1 94.31 204 ARG A C 1
ATOM 1581 O O . ARG A 1 204 ? -5.488 15.93 29.844 1 94.31 204 ARG A O 1
ATOM 1588 N N . LYS A 1 205 ? -7.32 14.914 29.234 1 94.31 205 LYS A N 1
ATOM 1589 C CA . LYS A 1 205 ? -7.094 13.789 30.125 1 94.31 205 LYS A CA 1
ATOM 1590 C C . LYS A 1 205 ? -5.859 12.992 29.703 1 94.31 205 LYS A C 1
ATOM 1592 O O . LYS A 1 205 ? -5.34 12.188 30.484 1 94.31 205 LYS A O 1
ATOM 1597 N N . ASN A 1 206 ? -5.32 13.266 28.5 1 95.12 206 ASN A N 1
ATOM 1598 C CA . ASN A 1 206 ? -4.277 12.406 27.938 1 95.12 206 ASN A CA 1
ATOM 1599 C C . ASN A 1 206 ? -2.908 13.078 27.984 1 95.12 206 ASN A C 1
ATOM 1601 O O . ASN A 1 206 ? -1.928 12.547 27.469 1 95.12 206 ASN A O 1
ATOM 1605 N N . TRP A 1 207 ? -2.734 14.219 28.594 1 95.75 207 TRP A N 1
ATOM 1606 C CA . TRP A 1 207 ? -1.464 14.922 28.703 1 95.75 207 TRP A CA 1
ATOM 1607 C C . TRP A 1 207 ? -1.433 15.797 29.938 1 95.75 207 TRP A C 1
ATOM 1609 O O . TRP A 1 207 ? -2.471 16.047 30.562 1 95.75 207 TRP A O 1
ATOM 1619 N N . ASP A 1 208 ? -0.274 16.312 30.328 1 94.44 208 ASP A N 1
ATOM 1620 C CA . ASP A 1 208 ? -0.071 17.016 31.594 1 94.44 208 ASP A CA 1
ATOM 1621 C C . ASP A 1 208 ? 0.065 18.516 31.359 1 94.44 208 ASP A C 1
ATOM 1623 O O . ASP A 1 208 ? -0.287 19.312 32.219 1 94.44 208 ASP A O 1
ATOM 1627 N N . GLU A 1 209 ? 0.584 18.891 30.25 1 94.25 209 GLU A N 1
ATOM 1628 C CA . GLU A 1 209 ? 0.784 20.312 29.969 1 94.25 209 GLU A CA 1
ATOM 1629 C C . GLU A 1 209 ? 0.574 20.609 28.484 1 94.25 209 GLU A C 1
ATOM 1631 O O . GLU A 1 209 ? 0.83 19.75 27.625 1 94.25 209 GLU A O 1
ATOM 1636 N N . ALA A 1 210 ? 0.095 21.766 28.203 1 96.62 210 ALA A N 1
ATOM 1637 C CA . ALA A 1 210 ? -0.128 22.234 26.828 1 96.62 210 ALA A CA 1
ATOM 1638 C C . ALA A 1 210 ? 0.864 23.328 26.453 1 96.62 210 ALA A C 1
ATOM 1640 O O . ALA A 1 210 ? 1.048 24.297 27.188 1 96.62 210 ALA A O 1
ATOM 1641 N N . ILE A 1 211 ? 1.518 23.109 25.344 1 96.75 211 ILE A N 1
ATOM 1642 C CA . ILE A 1 211 ? 2.535 24.047 24.875 1 96.75 211 ILE A CA 1
ATOM 1643 C C . ILE A 1 211 ? 2.223 24.484 23.453 1 96.75 211 ILE A C 1
ATOM 1645 O O . ILE A 1 211 ? 1.987 23.641 22.578 1 96.75 211 ILE A O 1
ATOM 1649 N N . GLY A 1 212 ? 2.158 25.75 23.219 1 97.31 212 GLY A N 1
ATOM 1650 C CA . GLY A 1 212 ? 2.018 26.297 21.891 1 97.31 212 GLY A CA 1
ATOM 1651 C C . GLY A 1 212 ? 3.338 26.734 21.281 1 97.31 212 GLY A C 1
ATOM 1652 O O . GLY A 1 212 ? 4.246 27.156 22 1 97.31 212 GLY A O 1
ATOM 1653 N N . ALA A 1 213 ? 3.346 26.594 19.922 1 95.31 213 ALA A N 1
ATOM 1654 C CA . ALA A 1 213 ? 4.562 27.016 19.234 1 95.31 213 ALA A CA 1
ATOM 1655 C C . ALA A 1 213 ? 4.23 27.859 18 1 95.31 213 ALA A C 1
ATOM 1657 O O . ALA A 1 213 ? 3.129 27.766 17.469 1 95.31 213 ALA A O 1
ATOM 1658 N N . SER A 1 214 ? 5.188 28.719 17.609 1 93.31 214 SER A N 1
ATOM 1659 C CA . SER A 1 214 ? 5.199 29.469 16.359 1 93.31 214 SER A CA 1
ATOM 1660 C C . SER A 1 214 ? 4.43 30.781 16.5 1 93.31 214 SER A C 1
ATOM 1662 O O . SER A 1 214 ? 4.066 31.172 17.609 1 93.31 214 SER A O 1
ATOM 1664 N N . GLY A 1 215 ? 4.266 31.469 15.484 1 93.19 215 GLY A N 1
ATOM 1665 C CA . GLY A 1 215 ? 3.949 32.875 15.438 1 93.19 215 GLY A CA 1
ATOM 1666 C C . GLY A 1 215 ? 2.549 33.188 15.938 1 93.19 215 GLY A C 1
ATOM 1667 O O . GLY A 1 215 ? 2.355 34.125 16.719 1 93.19 215 GLY A O 1
ATOM 1668 N N . SER A 1 216 ? 1.526 32.406 15.5 1 95.5 216 SER A N 1
ATOM 1669 C CA . SER A 1 216 ? 0.145 32.719 15.875 1 95.5 216 SER A CA 1
ATOM 1670 C C . SER A 1 216 ? -0.056 32.625 17.375 1 95.5 216 SER A C 1
ATOM 1672 O O . SER A 1 216 ? -0.654 33.5 17.984 1 95.5 216 SER A O 1
ATOM 1674 N N . LEU A 1 217 ? 0.451 31.594 17.969 1 97.81 217 LEU A N 1
ATOM 1675 C CA . LEU A 1 217 ? 0.281 31.375 19.391 1 97.81 217 LEU A CA 1
ATOM 1676 C C . LEU A 1 217 ? 1.06 32.406 20.203 1 97.81 217 LEU A C 1
ATOM 1678 O O . LEU A 1 217 ? 0.565 32.938 21.203 1 97.81 217 LEU A O 1
ATOM 1682 N N . ARG A 1 218 ? 2.23 32.75 19.75 1 96.25 218 ARG A N 1
ATOM 1683 C CA . ARG A 1 218 ? 3.029 33.781 20.406 1 96.25 218 ARG A CA 1
ATOM 1684 C C . ARG A 1 218 ? 2.33 35.125 20.344 1 96.25 218 ARG A C 1
ATOM 1686 O O . ARG A 1 218 ? 2.326 35.875 21.312 1 96.25 218 ARG A O 1
ATOM 1693 N N . ALA A 1 219 ? 1.812 35.438 19.219 1 97 219 ALA A N 1
ATOM 1694 C CA . ALA A 1 219 ? 1.109 36.719 19.031 1 97 219 ALA A CA 1
ATOM 1695 C C . ALA A 1 219 ? -0.099 36.812 19.969 1 97 219 ALA A C 1
ATOM 1697 O O . ALA A 1 219 ? -0.35 37.844 20.562 1 97 219 ALA A O 1
ATOM 1698 N N . ILE A 1 220 ? -0.835 35.75 20.047 1 98.25 220 ILE A N 1
ATOM 1699 C CA . ILE A 1 220 ? -2.031 35.719 20.875 1 98.25 220 ILE A CA 1
ATOM 1700 C C . ILE A 1 220 ? -1.64 35.875 22.344 1 98.25 220 ILE A C 1
ATOM 1702 O O . ILE A 1 220 ? -2.277 36.625 23.078 1 98.25 220 ILE A O 1
ATOM 1706 N N . GLN A 1 221 ? -0.593 35.188 22.75 1 97.88 221 GLN A N 1
ATOM 1707 C CA . GLN A 1 221 ? -0.105 35.344 24.125 1 97.88 221 GLN A CA 1
ATOM 1708 C C . GLN A 1 221 ? 0.252 36.781 24.422 1 97.88 221 GLN A C 1
ATOM 1710 O O . GLN A 1 221 ? -0.117 37.312 25.469 1 97.88 221 GLN A O 1
ATOM 1715 N N . LYS A 1 222 ? 0.972 37.438 23.531 1 97.31 222 LYS A N 1
ATOM 1716 C CA . LYS A 1 222 ? 1.402 38.812 23.719 1 97.31 222 LYS A CA 1
ATOM 1717 C C . LYS A 1 222 ? 0.204 39.75 23.875 1 97.31 222 LYS A C 1
ATOM 1719 O O . LYS A 1 222 ? 0.203 40.625 24.75 1 97.31 222 LYS A O 1
ATOM 1724 N N . VAL A 1 223 ? -0.764 39.531 23.047 1 98 223 VAL A N 1
ATOM 1725 C CA . VAL A 1 223 ? -1.964 40.375 23.094 1 98 223 VAL A CA 1
ATOM 1726 C C . VAL A 1 223 ? -2.686 40.156 24.422 1 98 223 VAL A C 1
ATOM 1728 O O . VAL A 1 223 ? -3.078 41.125 25.078 1 98 223 VAL A O 1
ATOM 1731 N N . LEU A 1 224 ? -2.84 38.938 24.828 1 98.31 224 LEU A N 1
ATOM 1732 C CA . LEU A 1 224 ? -3.566 38.625 26.062 1 98.31 224 LEU A CA 1
ATOM 1733 C C . LEU A 1 224 ? -2.852 39.188 27.266 1 98.31 224 LEU A C 1
ATOM 1735 O O . LEU A 1 224 ? -3.494 39.719 28.188 1 98.31 224 LEU A O 1
ATOM 1739 N N . GLU A 1 225 ? -1.612 39.156 27.266 1 97.12 225 GLU A N 1
ATOM 1740 C CA . GLU A 1 225 ? -0.833 39.656 28.375 1 97.12 225 GLU A CA 1
ATOM 1741 C C . GLU A 1 225 ? -0.819 41.188 28.375 1 97.12 225 GLU A C 1
ATOM 1743 O O . GLU A 1 225 ? -0.962 41.812 29.438 1 97.12 225 GLU A O 1
ATOM 1748 N N . ALA A 1 226 ? -0.669 41.75 27.25 1 97.31 226 ALA A N 1
ATOM 1749 C CA . ALA A 1 226 ? -0.612 43.219 27.125 1 97.31 226 ALA A CA 1
ATOM 1750 C C . ALA A 1 226 ? -1.945 43.844 27.516 1 97.31 226 ALA A C 1
ATOM 1752 O O . ALA A 1 226 ? -1.98 44.969 28.047 1 97.31 226 ALA A O 1
ATOM 1753 N N . THR A 1 227 ? -3.01 43.156 27.266 1 97.12 227 THR A N 1
ATOM 1754 C CA . THR A 1 227 ? -4.34 43.656 27.594 1 97.12 227 THR A CA 1
ATOM 1755 C C . THR A 1 227 ? -4.699 43.344 29.047 1 97.12 227 THR A C 1
ATOM 1757 O O . THR A 1 227 ? -5.691 43.875 29.562 1 97.12 227 THR A O 1
ATOM 1760 N N . GLY A 1 228 ? -3.941 42.469 29.641 1 96.94 228 GLY A N 1
ATOM 1761 C CA . GLY A 1 228 ? -4.238 42.031 30.984 1 96.94 228 GLY A CA 1
ATOM 1762 C C . GLY A 1 228 ? -5.305 40.969 31.047 1 96.94 228 GLY A C 1
ATOM 1763 O O . GLY A 1 228 ? -5.848 40.688 32.125 1 96.94 228 GLY A O 1
ATOM 1764 N N . TRP A 1 229 ? -5.574 40.469 29.906 1 97.12 229 TRP A N 1
ATOM 1765 C CA . TRP A 1 229 ? -6.617 39.438 29.844 1 97.12 229 TRP A CA 1
ATOM 1766 C C . TRP A 1 229 ? -6.09 38.094 30.359 1 97.12 229 TRP A C 1
ATOM 1768 O O . TRP A 1 229 ? -6.871 37.219 30.703 1 97.12 229 TRP A O 1
ATOM 1778 N N . SER A 1 230 ? -4.766 37.844 30.359 1 95.31 230 SER A N 1
ATOM 1779 C CA . SER A 1 230 ? -4.09 36.688 30.906 1 95.31 230 SER A CA 1
ATOM 1780 C C . SER A 1 230 ? -2.746 37.062 31.531 1 95.31 230 SER A C 1
ATOM 1782 O O . SER A 1 230 ? -2.08 37.969 31.062 1 95.31 230 SER A O 1
ATOM 1784 N N . ASN A 1 231 ? -2.375 36.281 32.594 1 90.69 231 ASN A N 1
ATOM 1785 C CA . ASN A 1 231 ? -1.08 36.531 33.25 1 90.69 231 ASN A CA 1
ATOM 1786 C C . ASN A 1 231 ? -0.156 35.344 33.094 1 90.69 231 ASN A C 1
ATOM 1788 O O . ASN A 1 231 ? 0.944 35.312 33.656 1 90.69 231 ASN A O 1
ATOM 1792 N N . ASN A 1 232 ? -0.596 34.375 32.5 1 89.62 232 ASN A N 1
ATOM 1793 C CA . ASN A 1 232 ? 0.168 33.156 32.438 1 89.62 232 ASN A CA 1
ATOM 1794 C C . ASN A 1 232 ? 0.017 32.438 31.094 1 89.62 232 ASN A C 1
ATOM 1796 O O . ASN A 1 232 ? -0.375 31.281 31.031 1 89.62 232 ASN A O 1
ATOM 1800 N N . GLY A 1 233 ? 0.396 33.156 30 1 94.44 233 GLY A N 1
ATOM 1801 C CA . GLY A 1 233 ? 0.267 32.531 28.688 1 94.44 233 GLY A CA 1
ATOM 1802 C C . GLY A 1 233 ? -1.12 32.688 28.094 1 94.44 233 GLY A C 1
ATOM 1803 O O . GLY A 1 233 ? -1.744 33.75 28.219 1 94.44 233 GLY A O 1
ATOM 1804 N N . ILE A 1 234 ? -1.59 31.656 27.406 1 98.19 234 ILE A N 1
ATOM 1805 C CA . ILE A 1 234 ? -2.928 31.688 26.828 1 98.19 234 ILE A CA 1
ATOM 1806 C C . ILE A 1 234 ? -3.904 30.953 27.734 1 98.19 234 ILE A C 1
ATOM 1808 O O . ILE A 1 234 ? -3.689 29.781 28.062 1 98.19 234 ILE A O 1
ATOM 1812 N N . THR A 1 235 ? -4.934 31.594 28.188 1 98 235 THR A N 1
ATOM 1813 C CA . THR A 1 235 ? -5.953 31 29.047 1 98 235 THR A CA 1
ATOM 1814 C C . THR A 1 235 ? -7.316 31.031 28.359 1 98 235 THR A C 1
ATOM 1816 O O . THR A 1 235 ? -7.551 31.844 27.469 1 98 235 THR A O 1
ATOM 1819 N N . GLN A 1 236 ? -8.141 30.109 28.797 1 97.31 236 GLN A N 1
ATOM 1820 C CA . GLN A 1 236 ? -9.492 30.078 28.25 1 97.31 236 GLN A CA 1
ATOM 1821 C C . GLN A 1 236 ? -10.203 31.406 28.438 1 97.31 236 GLN A C 1
ATOM 1823 O O . GLN A 1 236 ? -10.844 31.906 27.5 1 97.31 236 GLN A O 1
ATOM 1828 N N . ASP A 1 237 ? -10.062 31.969 29.562 1 97.06 237 ASP A N 1
ATOM 1829 C CA . ASP A 1 237 ? -10.703 33.25 29.859 1 97.06 237 ASP A CA 1
ATOM 1830 C C . ASP A 1 237 ? -10.172 34.344 28.953 1 97.06 237 ASP A C 1
ATOM 1832 O O . ASP A 1 237 ? -10.945 35.156 28.438 1 97.06 237 ASP A O 1
ATOM 1836 N N . GLY A 1 238 ? -8.883 34.375 28.875 1 98 238 GLY A N 1
ATOM 1837 C CA . GLY A 1 238 ? -8.273 35.344 27.984 1 98 238 GLY A CA 1
ATOM 1838 C C . GLY A 1 238 ? -8.727 35.188 26.531 1 98 238 GLY A C 1
ATOM 1839 O O . GLY A 1 238 ? -8.977 36.188 25.859 1 98 238 GLY A O 1
ATOM 1840 N N . LEU A 1 239 ? -8.852 33.969 26.078 1 98.12 239 LEU A N 1
ATOM 1841 C CA . LEU A 1 239 ? -9.281 33.688 24.719 1 98.12 239 LEU A CA 1
ATOM 1842 C C . LEU A 1 239 ? -10.727 34.125 24.5 1 98.12 239 LEU A C 1
ATOM 1844 O O . LEU A 1 239 ? -11.086 34.625 23.422 1 98.12 239 LEU A O 1
ATOM 1848 N N . ASP A 1 240 ? -11.531 33.938 25.516 1 97.88 240 ASP A N 1
ATOM 1849 C CA . ASP A 1 240 ? -12.93 34.344 25.422 1 97.88 240 ASP A CA 1
ATOM 1850 C C . ASP A 1 240 ? -13.039 35.844 25.203 1 97.88 240 ASP A C 1
ATOM 1852 O O . ASP A 1 240 ? -13.844 36.312 24.391 1 97.88 240 ASP A O 1
ATOM 1856 N N . LYS A 1 241 ? -12.258 36.562 25.922 1 98.12 241 LYS A N 1
ATOM 1857 C CA . LYS A 1 241 ? -12.242 38.031 25.781 1 98.12 241 LYS A CA 1
ATOM 1858 C C . LYS A 1 241 ? -11.742 38.438 24.391 1 98.12 241 LYS A C 1
ATOM 1860 O O . LYS A 1 241 ? -12.297 39.344 23.781 1 98.12 241 LYS A O 1
ATOM 1865 N N . LEU A 1 242 ? -10.703 37.781 23.984 1 98.44 242 LEU A N 1
ATOM 1866 C CA . LEU A 1 242 ? -10.172 38.062 22.656 1 98.44 242 LEU A CA 1
ATOM 1867 C C . LEU A 1 242 ? -11.219 37.781 21.578 1 98.44 242 LEU A C 1
ATOM 1869 O O . LEU A 1 242 ? -11.398 38.594 20.656 1 98.44 242 LEU A O 1
ATOM 1873 N N . MET A 1 243 ? -11.914 36.625 21.688 1 98.25 243 MET A N 1
ATOM 1874 C CA . MET A 1 243 ? -12.922 36.25 20.703 1 98.25 243 MET A CA 1
ATOM 1875 C C . MET A 1 243 ? -14.086 37.219 20.703 1 98.25 243 MET A C 1
ATOM 1877 O O . MET A 1 243 ? -14.664 37.5 19.656 1 98.25 243 MET A O 1
ATOM 1881 N N . GLU A 1 244 ? -14.406 37.719 21.859 1 97.94 244 GLU A N 1
ATOM 1882 C CA . GLU A 1 244 ? -15.445 38.75 21.953 1 97.94 244 GLU A CA 1
ATOM 1883 C C . GLU A 1 244 ? -15.039 40.031 21.219 1 97.94 244 GLU A C 1
ATOM 1885 O O . GLU A 1 244 ? -15.859 40.625 20.531 1 97.94 244 GLU A O 1
ATOM 1890 N N . ARG A 1 245 ? -13.805 40.375 21.453 1 97.75 245 ARG A N 1
ATOM 1891 C CA . ARG A 1 245 ? -13.273 41.531 20.766 1 97.75 245 ARG A CA 1
ATOM 1892 C C . ARG A 1 245 ? -13.344 41.375 19.25 1 97.75 245 ARG A C 1
ATOM 1894 O O . ARG A 1 245 ? -13.727 42.281 18.531 1 97.75 245 ARG A O 1
ATOM 1901 N N . ILE A 1 246 ? -13 40.188 18.734 1 98.25 246 ILE A N 1
ATOM 1902 C CA . ILE A 1 246 ? -13 39.906 17.297 1 98.25 246 ILE A CA 1
ATOM 1903 C C . ILE A 1 246 ? -14.43 39.906 16.766 1 98.25 246 ILE A C 1
ATOM 1905 O O . ILE A 1 246 ? -14.695 40.469 15.695 1 98.25 246 ILE A O 1
ATOM 1909 N N . ARG A 1 247 ? -15.352 39.406 17.547 1 97.25 247 ARG A N 1
ATOM 1910 C CA . ARG A 1 247 ? -16.75 39.312 17.141 1 97.25 247 ARG A CA 1
ATOM 1911 C C . ARG A 1 247 ? -17.375 40.719 17.062 1 97.25 247 ARG A C 1
ATOM 1913 O O . ARG A 1 247 ? -18.25 40.969 16.25 1 97.25 247 ARG A O 1
ATOM 1920 N N . SER A 1 248 ? -16.891 41.594 17.844 1 96.56 248 SER A N 1
ATOM 1921 C CA . SER A 1 248 ? -17.484 42.906 17.953 1 96.56 248 SER A CA 1
ATOM 1922 C C . SER A 1 248 ? -16.984 43.844 16.859 1 96.56 248 SER A C 1
ATOM 1924 O O . SER A 1 248 ? -17.578 44.906 16.609 1 96.56 248 SER A O 1
ATOM 1926 N N . ALA A 1 249 ? -15.922 43.5 16.234 1 97.38 249 ALA A N 1
ATOM 1927 C CA . ALA A 1 249 ? -15.352 44.344 15.18 1 97.38 249 ALA A CA 1
ATOM 1928 C C . ALA A 1 249 ? -15.977 44 13.82 1 97.38 249 ALA A C 1
ATOM 1930 O O . ALA A 1 249 ? -16.391 42.875 13.586 1 97.38 249 ALA A O 1
ATOM 1931 N N . LYS A 1 250 ? -16.016 45 12.914 1 97.69 250 LYS A N 1
ATOM 1932 C CA . LYS A 1 250 ? -16.531 44.781 11.562 1 97.69 250 LYS A CA 1
ATOM 1933 C C . LYS A 1 250 ? -15.391 44.531 10.586 1 97.69 250 LYS A C 1
ATOM 1935 O O . LYS A 1 250 ? -15.609 43.938 9.523 1 97.69 250 LYS A O 1
ATOM 1940 N N . HIS A 1 251 ? -14.281 45 10.953 1 98.06 251 HIS A N 1
ATOM 1941 C CA . HIS A 1 251 ? -13.078 44.844 10.141 1 98.06 251 HIS A CA 1
ATOM 1942 C C . HIS A 1 251 ? -11.844 44.656 11.016 1 98.06 251 HIS A C 1
ATOM 1944 O O . HIS A 1 251 ? -11.797 45.156 12.148 1 98.06 251 HIS A O 1
ATOM 1950 N N . ILE A 1 252 ? -10.836 43.969 10.516 1 97.88 252 ILE A N 1
ATOM 1951 C CA . ILE A 1 252 ? -9.633 43.656 11.281 1 97.88 252 ILE A CA 1
ATOM 1952 C C . ILE A 1 252 ? -8.938 44.938 11.695 1 97.88 252 ILE A C 1
ATOM 1954 O O . ILE A 1 252 ? -8.273 45 12.734 1 97.88 252 ILE A O 1
ATOM 1958 N N . ASN A 1 253 ? -9.094 46.031 11 1 96.25 253 ASN A N 1
ATOM 1959 C CA . ASN A 1 253 ? -8.469 47.344 11.297 1 96.25 253 ASN A CA 1
ATOM 1960 C C . ASN A 1 253 ? -9.047 47.969 12.562 1 96.25 253 ASN A C 1
ATOM 1962 O O . ASN A 1 253 ? -8.453 48.875 13.133 1 96.25 253 ASN A O 1
ATOM 1966 N N . GLU A 1 254 ? -10.102 47.438 12.977 1 96.94 254 GLU A N 1
ATOM 1967 C CA . GLU A 1 254 ? -10.766 47.969 14.156 1 96.94 254 GLU A CA 1
ATOM 1968 C C . GLU A 1 254 ? -10.328 47.25 15.422 1 96.94 254 GLU A C 1
ATOM 1970 O O . GLU A 1 254 ? -10.68 47.656 16.531 1 96.94 254 GLU A O 1
ATOM 1975 N N . LEU A 1 255 ? -9.594 46.25 15.352 1 96.19 255 LEU A N 1
ATOM 1976 C CA . LEU A 1 255 ? -9.273 45.406 16.5 1 96.19 255 LEU A CA 1
ATOM 1977 C C . LEU A 1 255 ? -8.398 46.156 17.5 1 96.19 255 LEU A C 1
ATOM 1979 O O . LEU A 1 255 ? -8.562 46 18.703 1 96.19 255 LEU A O 1
ATOM 1983 N N . ASN A 1 256 ? -7.438 46.969 17.094 1 94.38 256 ASN A N 1
ATOM 1984 C CA . ASN A 1 256 ? -6.562 47.781 17.938 1 94.38 256 ASN A CA 1
ATOM 1985 C C . ASN A 1 256 ? -5.992 46.969 19.094 1 94.38 256 ASN A C 1
ATOM 1987 O O . ASN A 1 256 ? -6.117 47.375 20.266 1 94.38 256 ASN A O 1
ATOM 1991 N N . LEU A 1 257 ? -5.426 45.938 18.812 1 96.69 257 LEU A N 1
ATOM 1992 C CA . LEU A 1 257 ? -4.859 45.062 19.812 1 96.69 257 LEU A CA 1
ATOM 1993 C C . LEU A 1 257 ? -3.41 45.406 20.109 1 96.69 257 LEU A C 1
ATOM 1995 O O . LEU A 1 257 ? -2.572 45.438 19.203 1 96.69 257 LEU A O 1
ATOM 1999 N N . PRO A 1 258 ? -3.15 45.656 21.375 1 96.5 258 PRO A N 1
ATOM 2000 C CA . PRO A 1 258 ? -1.771 46.031 21.703 1 96.5 258 PRO A CA 1
ATOM 2001 C C . PRO A 1 258 ? -0.779 44.906 21.438 1 96.5 258 PRO A C 1
ATOM 2003 O O . PRO A 1 258 ? -1.111 43.75 21.625 1 96.5 258 PRO A O 1
ATOM 2006 N N . GLU A 1 259 ? 0.438 45.188 20.969 1 95.19 259 GLU A N 1
ATOM 2007 C CA . GLU A 1 259 ? 1.586 44.312 20.797 1 95.19 259 GLU A CA 1
ATOM 2008 C C . GLU A 1 259 ? 1.38 43.344 19.625 1 95.19 259 GLU A C 1
ATOM 2010 O O . GLU A 1 259 ? 2.201 42.469 19.391 1 95.19 259 GLU A O 1
ATOM 2015 N N . LEU A 1 260 ? 0.258 43.531 18.953 1 96.62 260 LEU A N 1
ATOM 2016 C CA . LEU A 1 260 ? 0.089 42.75 17.734 1 96.62 260 LEU A CA 1
ATOM 2017 C C . LEU A 1 260 ? 0.898 43.344 16.578 1 96.62 260 LEU A C 1
ATOM 2019 O O . LEU A 1 260 ? 0.71 44.531 16.234 1 96.62 260 LEU A O 1
ATOM 2023 N N . ASP A 1 261 ? 1.796 42.562 16.047 1 93.31 261 ASP A N 1
ATOM 2024 C CA . ASP A 1 261 ? 2.525 42.969 14.852 1 93.31 261 ASP A CA 1
ATOM 2025 C C . ASP A 1 261 ? 1.566 43.281 13.711 1 93.31 261 ASP A C 1
ATOM 2027 O O . ASP A 1 261 ? 0.763 42.438 13.312 1 93.31 261 ASP A O 1
ATOM 2031 N N . PRO A 1 262 ? 1.643 44.469 13.141 1 93.62 262 PRO A N 1
ATOM 2032 C CA . PRO A 1 262 ? 0.748 44.875 12.047 1 93.62 262 PRO A CA 1
ATOM 2033 C C . PRO A 1 262 ? 0.813 43.906 10.867 1 93.62 262 PRO A C 1
ATOM 2035 O O . PRO A 1 262 ? -0.187 43.688 10.172 1 93.62 262 PRO A O 1
ATOM 2038 N N . GLU A 1 263 ? 1.899 43.312 10.664 1 91.75 263 GLU A N 1
ATOM 2039 C CA . GLU A 1 263 ? 2.07 42.406 9.539 1 91.75 263 GLU A CA 1
ATOM 2040 C C . GLU A 1 263 ? 1.241 41.125 9.734 1 91.75 263 GLU A C 1
ATOM 2042 O O . GLU A 1 263 ? 0.939 40.438 8.766 1 91.75 263 GLU A O 1
ATOM 2047 N N . ARG A 1 264 ? 0.873 40.844 10.945 1 93.94 264 ARG A N 1
ATOM 2048 C CA . ARG A 1 264 ? 0.141 39.625 11.25 1 93.94 264 ARG A CA 1
ATOM 2049 C C . ARG A 1 264 ? -1.363 39.875 11.281 1 93.94 264 ARG A C 1
ATOM 2051 O O . ARG A 1 264 ? -2.156 38.938 11.273 1 93.94 264 ARG A O 1
ATOM 2058 N N . LEU A 1 265 ? -1.729 41.094 11.242 1 95.81 265 LEU A N 1
ATOM 2059 C CA . LEU A 1 265 ? -3.115 41.5 11.43 1 95.81 265 LEU A CA 1
ATOM 2060 C C . LEU A 1 265 ? -4.031 40.812 10.445 1 95.81 265 LEU A C 1
ATOM 2062 O O . LEU A 1 265 ? -5.09 40.281 10.828 1 95.81 265 LEU A O 1
ATOM 2066 N N . PRO A 1 266 ? -3.678 40.656 9.203 1 95.12 266 PRO A N 1
ATOM 2067 C CA . PRO A 1 266 ? -4.586 40.062 8.219 1 95.12 266 PRO A CA 1
ATOM 2068 C C . PRO A 1 266 ? -4.902 38.594 8.523 1 95.12 266 PRO A C 1
ATOM 2070 O O . PRO A 1 266 ? -5.949 38.094 8.117 1 95.12 266 PRO A O 1
ATOM 2073 N N . VAL A 1 267 ? -4.012 37.906 9.25 1 96.12 267 VAL A N 1
ATOM 2074 C CA . VAL A 1 267 ? -4.207 36.469 9.438 1 96.12 267 VAL A CA 1
ATOM 2075 C C . VAL A 1 267 ? -4.488 36.188 10.914 1 96.12 267 VAL A C 1
ATOM 2077 O O . VAL A 1 267 ? -4.719 35.031 11.297 1 96.12 267 VAL A O 1
ATOM 2080 N N . PHE A 1 268 ? -4.516 37.188 11.766 1 97.81 268 PHE A N 1
ATOM 2081 C CA . PHE A 1 268 ? -4.633 37.031 13.219 1 97.81 268 PHE A CA 1
ATOM 2082 C C . PHE A 1 268 ? -5.969 36.406 13.594 1 97.81 268 PHE A C 1
ATOM 2084 O O . PHE A 1 268 ? -6.02 35.469 14.414 1 97.81 268 PHE A O 1
ATOM 2091 N N . PRO A 1 269 ? -7.109 36.844 12.922 1 98.44 269 PRO A N 1
ATOM 2092 C CA . PRO A 1 269 ? -8.391 36.25 13.312 1 98.44 269 PRO A CA 1
ATOM 2093 C C . PRO A 1 269 ? -8.453 34.75 13.047 1 98.44 269 PRO A C 1
ATOM 2095 O O . PRO A 1 269 ? -9.008 34 13.859 1 98.44 269 PRO A O 1
ATOM 2098 N N . GLY A 1 270 ? -7.91 34.344 11.891 1 98.12 270 GLY A N 1
ATOM 2099 C CA . GLY A 1 270 ? -7.875 32.906 11.594 1 98.12 270 GLY A CA 1
ATOM 2100 C C . GLY A 1 270 ? -7.121 32.094 12.633 1 98.12 270 GLY A C 1
ATOM 2101 O O . GLY A 1 270 ? -7.586 31.047 13.055 1 98.12 270 GLY A O 1
ATOM 2102 N N . GLY A 1 271 ? -5.988 32.594 13.055 1 98.31 271 GLY A N 1
ATOM 2103 C CA . GLY A 1 271 ? -5.227 31.953 14.117 1 98.31 271 GLY A CA 1
ATOM 2104 C C . GLY A 1 271 ? -5.973 31.906 15.438 1 98.31 271 GLY A C 1
ATOM 2105 O O . GLY A 1 271 ? -5.98 30.859 16.109 1 98.31 271 GLY A O 1
ATOM 2106 N N . ALA A 1 272 ? -6.582 33 15.797 1 98.69 272 ALA A N 1
ATOM 2107 C CA . ALA A 1 272 ? -7.312 33.094 17.062 1 98.69 272 ALA A CA 1
ATOM 2108 C C . ALA A 1 272 ? -8.461 32.094 17.094 1 98.69 272 ALA A C 1
ATOM 2110 O O . ALA A 1 272 ? -8.695 31.438 18.125 1 98.69 272 ALA A O 1
ATOM 2111 N N . VAL A 1 273 ? -9.141 31.969 16 1 98.69 273 VAL A N 1
ATOM 2112 C CA . VAL A 1 273 ? -10.281 31.062 15.906 1 98.69 273 VAL A CA 1
ATOM 2113 C C . VAL A 1 273 ? -9.805 29.625 16.094 1 98.69 273 VAL A C 1
ATOM 2115 O O . VAL A 1 273 ? -10.445 28.844 16.812 1 98.69 273 VAL A O 1
ATOM 2118 N N . ILE A 1 274 ? -8.711 29.266 15.461 1 98.75 274 ILE A N 1
ATOM 2119 C CA . ILE A 1 274 ? -8.188 27.906 15.555 1 98.75 274 ILE A CA 1
ATOM 2120 C C . ILE A 1 274 ? -7.812 27.594 17 1 98.75 274 ILE A C 1
ATOM 2122 O O . ILE A 1 274 ? -8.125 26.5 17.5 1 98.75 274 ILE A O 1
ATOM 2126 N N . VAL A 1 275 ? -7.172 28.547 17.688 1 98.81 275 VAL A N 1
ATOM 2127 C CA . VAL A 1 275 ? -6.77 28.359 19.078 1 98.81 275 VAL A CA 1
ATOM 2128 C C . VAL A 1 275 ? -8.008 28.203 19.953 1 98.81 275 VAL A C 1
ATOM 2130 O O . VAL A 1 275 ? -8.078 27.297 20.797 1 98.81 275 VAL A O 1
ATOM 2133 N N . ALA A 1 276 ? -8.977 29.094 19.766 1 98.62 276 ALA A N 1
ATOM 2134 C CA . ALA A 1 276 ? -10.203 29.047 20.562 1 98.62 276 ALA A CA 1
ATOM 2135 C C . ALA A 1 276 ? -10.922 27.719 20.375 1 98.62 276 ALA A C 1
ATOM 2137 O O . ALA A 1 276 ? -11.367 27.109 21.344 1 98.62 276 ALA A O 1
ATOM 2138 N N . ALA A 1 277 ? -11.062 27.281 19.109 1 98.25 277 ALA A N 1
ATOM 2139 C CA . ALA A 1 277 ? -11.711 26.016 18.828 1 98.25 277 ALA A CA 1
ATOM 2140 C C . ALA A 1 277 ? -10.961 24.859 19.469 1 98.25 277 ALA A C 1
ATOM 2142 O O . ALA A 1 277 ? -11.578 23.922 19.984 1 98.25 277 ALA A O 1
ATOM 2143 N N . THR A 1 278 ? -9.625 24.906 19.438 1 98.56 278 THR A N 1
ATOM 2144 C CA . THR A 1 278 ? -8.789 23.844 20 1 98.56 278 THR A CA 1
ATOM 2145 C C . THR A 1 278 ? -8.961 23.766 21.516 1 98.56 278 THR A C 1
ATOM 2147 O O . THR A 1 278 ? -9.117 22.688 22.078 1 98.56 278 THR A O 1
ATOM 2150 N N . PHE A 1 279 ? -8.914 24.953 22.188 1 98.38 279 PHE A N 1
ATOM 2151 C CA . PHE A 1 279 ? -9.102 25.016 23.625 1 98.38 279 PHE A CA 1
ATOM 2152 C C . PHE A 1 279 ? -10.438 24.406 24.016 1 98.38 279 PHE A C 1
ATOM 2154 O O . PHE A 1 279 ? -10.492 23.562 24.922 1 98.38 279 PHE A O 1
ATOM 2161 N N . LYS A 1 280 ? -11.414 24.766 23.312 1 96.75 280 LYS A N 1
ATOM 2162 C CA . LYS A 1 280 ? -12.758 24.281 23.625 1 96.75 280 LYS A CA 1
ATOM 2163 C C . LYS A 1 280 ? -12.867 22.781 23.359 1 96.75 280 LYS A C 1
ATOM 2165 O O . LYS A 1 280 ? -13.336 22.031 24.219 1 96.75 280 LYS A O 1
ATOM 2170 N N . ALA A 1 281 ? -12.461 22.344 22.203 1 95.81 281 ALA A N 1
ATOM 2171 C CA . ALA A 1 281 ? -12.617 20.969 21.766 1 95.81 281 ALA A CA 1
ATOM 2172 C C . ALA A 1 281 ? -11.812 20.016 22.656 1 95.81 281 ALA A C 1
ATOM 2174 O O . ALA A 1 281 ? -12.25 18.891 22.922 1 95.81 281 ALA A O 1
ATOM 2175 N N . LEU A 1 282 ? -10.633 20.453 23.125 1 96.94 282 LEU A N 1
ATOM 2176 C CA . LEU A 1 282 ? -9.734 19.531 23.797 1 96.94 282 LEU A CA 1
ATOM 2177 C C . LEU A 1 282 ? -9.742 19.766 25.312 1 96.94 282 LEU A C 1
ATOM 2179 O O . LEU A 1 282 ? -9.078 19.047 26.062 1 96.94 282 LEU A O 1
ATOM 2183 N N . GLY A 1 283 ? -10.453 20.734 25.766 1 96.69 283 GLY A N 1
ATOM 2184 C CA . GLY A 1 283 ? -10.57 21.047 27.188 1 96.69 283 GLY A CA 1
ATOM 2185 C C . GLY A 1 283 ? -9.32 21.688 27.766 1 96.69 283 GLY A C 1
ATOM 2186 O O . GLY A 1 283 ? -8.922 21.375 28.875 1 96.69 283 GLY A O 1
ATOM 2187 N N . ILE A 1 284 ? -8.695 22.516 27 1 97.5 284 ILE A N 1
ATOM 2188 C CA . ILE A 1 284 ? -7.477 23.172 27.453 1 97.5 284 ILE A CA 1
ATOM 2189 C C . ILE A 1 284 ? -7.84 24.391 28.297 1 97.5 284 ILE A C 1
ATOM 2191 O O . ILE A 1 284 ? -8.672 25.219 27.891 1 97.5 284 ILE A O 1
ATOM 2195 N N . GLU A 1 285 ? -7.188 24.562 29.391 1 95.94 285 GLU A N 1
ATOM 2196 C CA . GLU A 1 285 ? -7.457 25.703 30.266 1 95.94 285 GLU A CA 1
ATOM 2197 C C . GLU A 1 285 ? -6.328 26.734 30.188 1 95.94 285 GLU A C 1
ATOM 2199 O O . GLU A 1 285 ? -6.555 27.922 30.406 1 95.94 285 GLU A O 1
ATOM 2204 N N . GLN A 1 286 ? -5.18 26.188 30 1 96.12 286 GLN A N 1
ATOM 2205 C CA . GLN A 1 286 ? -3.992 27.031 29.953 1 96.12 286 GLN A CA 1
ATOM 2206 C C . GLN A 1 286 ? -2.939 26.438 29.016 1 96.12 286 GLN A C 1
ATOM 2208 O O . GLN A 1 286 ? -2.779 25.219 28.938 1 96.12 286 GLN A O 1
ATOM 2213 N N . MET A 1 287 ? -2.232 27.359 28.359 1 97.19 287 MET A N 1
ATOM 2214 C CA . MET A 1 287 ? -1.174 26.969 27.438 1 97.19 287 MET A CA 1
ATOM 2215 C C . MET A 1 287 ? 0.016 27.922 27.531 1 97.19 287 MET A C 1
ATOM 2217 O O . MET A 1 287 ? -0.155 29.141 27.531 1 97.19 287 MET A O 1
ATOM 2221 N N . THR A 1 288 ? 1.186 27.312 27.703 1 95.62 288 THR A N 1
ATOM 2222 C CA . THR A 1 288 ? 2.404 28.125 27.672 1 95.62 288 THR A CA 1
ATOM 2223 C C . THR A 1 288 ? 3.01 28.109 26.266 1 95.62 288 THR A C 1
ATOM 2225 O O . THR A 1 288 ? 2.664 27.266 25.438 1 95.62 288 THR A O 1
ATOM 2228 N N . ILE A 1 289 ? 3.863 29.062 25.984 1 95.94 289 ILE A N 1
ATOM 2229 C CA . ILE A 1 289 ? 4.395 29.219 24.641 1 95.94 289 ILE A CA 1
ATOM 2230 C C . ILE A 1 289 ? 5.883 28.859 24.625 1 95.94 289 ILE A C 1
ATOM 2232 O O . ILE A 1 289 ? 6.633 29.297 25.5 1 95.94 289 ILE A O 1
ATOM 2236 N N . SER A 1 290 ? 6.223 28.109 23.656 1 94.44 290 SER A N 1
ATOM 2237 C CA . SER A 1 290 ? 7.613 27.688 23.5 1 94.44 290 SER A CA 1
ATOM 2238 C C . SER A 1 290 ? 8.375 28.641 22.578 1 94.44 290 SER A C 1
ATOM 2240 O O . SER A 1 290 ? 7.801 29.188 21.641 1 94.44 290 SER A O 1
ATOM 2242 N N . ASP A 1 291 ? 9.68 28.672 22.844 1 90.88 291 ASP A N 1
ATOM 2243 C CA . ASP A 1 291 ? 10.547 29.422 21.938 1 90.88 291 ASP A CA 1
ATOM 2244 C C . ASP A 1 291 ? 10.984 28.562 20.75 1 90.88 291 ASP A C 1
ATOM 2246 O O . ASP A 1 291 ? 11.398 29.078 19.719 1 90.88 291 ASP A O 1
ATOM 2250 N N . GLY A 1 292 ? 10.914 27.281 20.969 1 92.62 292 GLY A N 1
ATOM 2251 C CA . GLY A 1 292 ? 11.305 26.359 19.906 1 92.62 292 GLY A CA 1
ATOM 2252 C C . GLY A 1 292 ? 10.125 25.891 19.078 1 92.62 292 GLY A C 1
ATOM 2253 O O . GLY A 1 292 ? 9.023 25.734 19.594 1 92.62 292 GLY A O 1
ATOM 2254 N N . ALA A 1 293 ? 10.406 25.656 17.812 1 95.06 293 ALA A N 1
ATOM 2255 C CA . ALA A 1 293 ? 9.414 25.141 16.875 1 95.06 293 ALA A CA 1
ATOM 2256 C C . ALA A 1 293 ? 10.094 24.344 15.75 1 95.06 293 ALA A C 1
ATOM 2258 O O . ALA A 1 293 ? 11.023 23.578 16 1 95.06 293 ALA A O 1
ATOM 2259 N N . LEU A 1 294 ? 9.594 24.469 14.492 1 96.44 294 LEU A N 1
ATOM 2260 C CA . LEU A 1 294 ? 10.086 23.703 13.352 1 96.44 294 LEU A CA 1
ATOM 2261 C C . LEU A 1 294 ? 11.547 24.047 13.062 1 96.44 294 LEU A C 1
ATOM 2263 O O . LEU A 1 294 ? 12.359 23.141 12.844 1 96.44 294 LEU A O 1
ATOM 2267 N N . ARG A 1 295 ? 11.961 25.328 13.086 1 93.81 295 ARG A N 1
ATOM 2268 C CA . ARG A 1 295 ? 13.305 25.766 12.719 1 93.81 295 ARG A CA 1
ATOM 2269 C C . ARG A 1 295 ? 14.352 25.156 13.641 1 93.81 295 ARG A C 1
ATOM 2271 O O . ARG A 1 295 ? 15.391 24.672 13.172 1 93.81 295 ARG A O 1
ATOM 2278 N N . GLU A 1 296 ? 14.07 25.219 14.938 1 93.69 296 GLU A N 1
ATOM 2279 C CA . GLU A 1 296 ? 14.992 24.609 15.883 1 93.69 296 GLU A CA 1
ATOM 2280 C C . GLU A 1 296 ? 15.055 23.094 15.703 1 93.69 296 GLU A C 1
ATOM 2282 O O . GLU A 1 296 ? 16.125 22.484 15.789 1 93.69 296 GLU A O 1
ATOM 2287 N N . GLY A 1 297 ? 13.867 22.5 15.438 1 95.75 297 GLY A N 1
ATOM 2288 C CA . GLY A 1 297 ? 13.828 21.062 15.18 1 95.75 297 GLY A CA 1
ATOM 2289 C C . GLY A 1 297 ? 14.672 20.656 13.992 1 95.75 297 GLY A C 1
ATOM 2290 O O . GLY A 1 297 ? 15.312 19.594 14.016 1 95.75 297 GLY A O 1
ATOM 2291 N N . LEU A 1 298 ? 14.695 21.453 12.977 1 96.62 298 LEU A N 1
ATOM 2292 C CA . LEU A 1 298 ? 15.484 21.203 11.773 1 96.62 298 LEU A CA 1
ATOM 2293 C C . LEU A 1 298 ? 16.969 21.203 12.086 1 96.62 298 LEU A C 1
ATOM 2295 O O . LEU A 1 298 ? 17.719 20.375 11.547 1 96.62 298 LEU A O 1
ATOM 2299 N N . VAL A 1 299 ? 17.391 22.141 12.945 1 95.12 299 VAL A N 1
ATOM 2300 C CA . VAL A 1 299 ? 18.797 22.219 13.32 1 95.12 299 VAL A CA 1
ATOM 2301 C C . VAL A 1 299 ? 19.219 20.953 14.047 1 95.12 299 VAL A C 1
ATOM 2303 O O . VAL A 1 299 ? 20.266 20.375 13.758 1 95.12 299 VAL A O 1
ATOM 2306 N N . TYR A 1 300 ? 18.375 20.531 14.914 1 92.06 300 TYR A N 1
ATOM 2307 C CA . TYR A 1 300 ? 18.703 19.312 15.672 1 92.06 300 TYR A CA 1
ATOM 2308 C C . TYR A 1 300 ? 18.688 18.094 14.766 1 92.06 300 TYR A C 1
ATOM 2310 O O . TYR A 1 300 ? 19.5 17.188 14.93 1 92.06 300 TYR A O 1
ATOM 2318 N N . ASP A 1 301 ? 17.75 18.047 13.875 1 93.38 301 ASP A N 1
ATOM 2319 C CA . ASP A 1 301 ? 17.703 16.969 12.898 1 93.38 301 ASP A CA 1
ATOM 2320 C C . ASP A 1 301 ? 18.984 16.938 12.062 1 93.38 301 ASP A C 1
ATOM 2322 O O . ASP A 1 301 ? 19.531 15.859 11.797 1 93.38 301 ASP A O 1
ATOM 2326 N N . LEU A 1 302 ? 19.469 18.078 11.656 1 93.31 302 LEU A N 1
ATOM 2327 C CA . LEU A 1 302 ? 20.703 18.234 10.898 1 93.31 302 LEU A CA 1
ATOM 2328 C C . LEU A 1 302 ? 21.891 17.75 11.703 1 93.31 302 LEU A C 1
ATOM 2330 O O . LEU A 1 302 ? 22.766 17.062 11.18 1 93.31 302 LEU A O 1
ATOM 2334 N N . LEU A 1 303 ? 21.938 18.062 12.945 1 90.88 303 LEU A N 1
ATOM 2335 C CA . LEU A 1 303 ? 23.016 17.625 13.828 1 90.88 303 LEU A CA 1
ATOM 2336 C C . LEU A 1 303 ? 23.062 16.109 13.914 1 90.88 303 LEU A C 1
ATOM 2338 O O . LEU A 1 303 ? 24.141 15.508 13.93 1 90.88 303 LEU A O 1
ATOM 2342 N N . GLY A 1 304 ? 21.875 15.555 14.039 1 88 304 GLY A N 1
ATOM 2343 C CA . GLY A 1 304 ? 21.812 14.102 14.023 1 88 304 GLY A CA 1
ATOM 2344 C C . GLY A 1 304 ? 22.484 13.492 12.805 1 88 304 GLY A C 1
ATOM 2345 O O . GLY A 1 304 ? 23.219 12.516 12.922 1 88 304 GLY A O 1
ATOM 2346 N N . ARG A 1 305 ? 22.234 14.055 11.672 1 87.44 305 ARG A N 1
ATOM 2347 C CA . ARG A 1 305 ? 22.828 13.562 10.438 1 87.44 305 ARG A CA 1
ATOM 2348 C C . ARG A 1 305 ? 24.344 13.734 10.438 1 87.44 305 ARG A C 1
ATOM 2350 O O . ARG A 1 305 ? 25.078 12.836 10.031 1 87.44 305 ARG A O 1
ATOM 2357 N N . ILE A 1 306 ? 24.781 14.859 10.898 1 86.5 306 ILE A N 1
ATOM 2358 C CA . ILE A 1 306 ? 26.203 15.203 10.93 1 86.5 306 ILE A CA 1
ATOM 2359 C C . ILE A 1 306 ? 26.953 14.242 11.852 1 86.5 306 ILE A C 1
ATOM 2361 O O . ILE A 1 306 ? 28.078 13.828 11.547 1 86.5 306 ILE A O 1
ATOM 2365 N N . TYR A 1 307 ? 26.312 13.82 12.867 1 85.75 307 TYR A N 1
ATOM 2366 C CA . TYR A 1 307 ? 26.969 12.977 13.859 1 85.75 307 TYR A CA 1
ATOM 2367 C C . TYR A 1 307 ? 26.625 11.508 13.648 1 85.75 307 TYR A C 1
ATOM 2369 O O . TYR A 1 307 ? 26.688 10.711 14.586 1 85.75 307 TYR A O 1
ATOM 2377 N N . ASN A 1 308 ? 26.141 11.18 12.547 1 79.31 308 ASN A N 1
ATOM 2378 C CA . ASN A 1 308 ? 25.891 9.82 12.086 1 79.31 308 ASN A CA 1
ATOM 2379 C C . ASN A 1 308 ? 24.781 9.156 12.898 1 79.31 308 ASN A C 1
ATOM 2381 O O . ASN A 1 308 ? 24.859 7.969 13.219 1 79.31 308 ASN A O 1
ATOM 2385 N N . ARG A 1 309 ? 23.891 9.914 13.281 1 85.94 309 ARG A N 1
ATOM 2386 C CA . ARG A 1 309 ? 22.656 9.453 13.914 1 85.94 309 ARG A CA 1
ATOM 2387 C C . ARG A 1 309 ? 21.438 9.844 13.086 1 85.94 309 ARG A C 1
ATOM 2389 O O . ARG A 1 309 ? 20.5 10.445 13.602 1 85.94 309 ARG A O 1
ATOM 2396 N N . ASP A 1 310 ? 21.531 9.406 11.812 1 89.56 310 ASP A N 1
ATOM 2397 C CA . ASP A 1 310 ? 20.5 9.719 10.828 1 89.56 310 ASP A CA 1
ATOM 2398 C C . ASP A 1 310 ? 19.203 8.984 11.148 1 89.56 310 ASP A C 1
ATOM 2400 O O . ASP A 1 310 ? 19.141 7.762 11.055 1 89.56 310 ASP A O 1
ATOM 2404 N N . ILE A 1 311 ? 18.156 9.711 11.461 1 93.88 311 ILE A N 1
ATOM 2405 C CA . ILE A 1 311 ? 16.891 9.141 11.891 1 93.88 311 ILE A CA 1
ATOM 2406 C C . ILE A 1 311 ? 16.312 8.273 10.766 1 93.88 311 ILE A C 1
ATOM 2408 O O . ILE A 1 311 ? 15.531 7.359 11.023 1 93.88 311 ILE A O 1
ATOM 2412 N N . ARG A 1 312 ? 16.703 8.531 9.508 1 96.56 312 ARG A N 1
ATOM 2413 C CA . ARG A 1 312 ? 16.203 7.77 8.367 1 96.56 312 ARG A CA 1
ATOM 2414 C C . ARG A 1 312 ? 16.641 6.309 8.461 1 96.56 312 ARG A C 1
ATOM 2416 O O . ARG A 1 312 ? 15.883 5.406 8.094 1 96.56 312 ARG A O 1
ATOM 2423 N N . SER A 1 313 ? 17.797 6.027 8.883 1 97.25 313 SER A N 1
ATOM 2424 C CA . SER A 1 313 ? 18.281 4.66 9.039 1 97.25 313 SER A CA 1
ATOM 2425 C C . SER A 1 313 ? 17.484 3.908 10.094 1 97.25 313 SER A C 1
ATOM 2427 O O . SER A 1 313 ? 17.172 2.727 9.914 1 97.25 313 SER A O 1
ATOM 2429 N N . GLU A 1 314 ? 17.172 4.625 11.172 1 96.19 314 GLU A N 1
ATOM 2430 C CA . GLU A 1 314 ? 16.328 4.027 12.195 1 96.19 314 GLU A CA 1
ATOM 2431 C C . GLU A 1 314 ? 14.938 3.721 11.633 1 96.19 314 GLU A C 1
ATOM 2433 O O . GLU A 1 314 ? 14.352 2.676 11.938 1 96.19 314 GLU A O 1
ATOM 2438 N N . THR A 1 315 ? 14.438 4.648 10.898 1 97.81 315 THR A N 1
ATOM 2439 C CA . THR A 1 315 ? 13.141 4.477 10.266 1 97.81 315 THR A CA 1
ATOM 2440 C C . THR A 1 315 ? 13.141 3.248 9.359 1 97.81 315 THR A C 1
ATOM 2442 O O . THR A 1 315 ? 12.203 2.449 9.391 1 97.81 315 THR A O 1
ATOM 2445 N N . VAL A 1 316 ? 14.188 3.064 8.578 1 98.38 316 VAL A N 1
ATOM 2446 C CA . VAL A 1 316 ? 14.312 1.941 7.656 1 98.38 316 VAL A CA 1
ATOM 2447 C C . VAL A 1 316 ? 14.375 0.633 8.438 1 98.38 316 VAL A C 1
ATOM 2449 O O . VAL A 1 316 ? 13.758 -0.362 8.055 1 98.38 316 VAL A O 1
ATOM 2452 N N . GLN A 1 317 ? 15.125 0.656 9.516 1 97.69 317 GLN A N 1
ATOM 2453 C CA . GLN A 1 317 ? 15.203 -0.529 10.359 1 97.69 317 GLN A CA 1
ATOM 2454 C C . GLN A 1 317 ? 13.828 -0.907 10.914 1 97.69 317 GLN A C 1
ATOM 2456 O O . GLN A 1 317 ? 13.461 -2.082 10.922 1 97.69 317 GLN A O 1
ATOM 2461 N N . MET A 1 318 ? 13.109 0.102 11.344 1 96.94 318 MET A N 1
ATOM 2462 C CA . MET A 1 318 ? 11.766 -0.134 11.852 1 96.94 318 MET A CA 1
ATOM 2463 C C . MET A 1 318 ? 10.859 -0.703 10.766 1 96.94 318 MET A C 1
ATOM 2465 O O . MET A 1 318 ? 10.07 -1.615 11.023 1 96.94 318 MET A O 1
ATOM 2469 N N . LEU A 1 319 ? 10.93 -0.174 9.562 1 97.75 319 LEU A N 1
ATOM 2470 C CA . LEU A 1 319 ? 10.133 -0.659 8.445 1 97.75 319 LEU A CA 1
ATOM 2471 C C . LEU A 1 319 ? 10.484 -2.102 8.109 1 97.75 319 LEU A C 1
ATOM 2473 O O . LEU A 1 319 ? 9.609 -2.912 7.812 1 97.75 319 LEU A O 1
ATOM 2477 N N . SER A 1 320 ? 11.82 -2.359 8.086 1 98.06 320 SER A N 1
ATOM 2478 C CA . SER A 1 320 ? 12.289 -3.709 7.793 1 98.06 320 SER A CA 1
ATOM 2479 C C . SER A 1 320 ? 11.68 -4.727 8.75 1 98.06 320 SER A C 1
ATOM 2481 O O . SER A 1 320 ? 11.289 -5.82 8.344 1 98.06 320 SER A O 1
ATOM 2483 N N . GLU A 1 321 ? 11.617 -4.352 9.977 1 97.25 321 GLU A N 1
ATOM 2484 C CA . GLU A 1 321 ? 11.039 -5.227 10.992 1 97.25 321 GLU A CA 1
ATOM 2485 C C . GLU A 1 321 ? 9.523 -5.352 10.828 1 97.25 321 GLU A C 1
ATOM 2487 O O . GLU A 1 321 ? 8.977 -6.453 10.875 1 97.25 321 GLU A O 1
ATOM 2492 N N . ARG A 1 322 ? 8.93 -4.25 10.609 1 96.19 322 ARG A N 1
ATOM 2493 C CA . ARG A 1 322 ? 7.473 -4.207 10.484 1 96.19 322 ARG A CA 1
ATOM 2494 C C . ARG A 1 322 ? 7 -5.051 9.305 1 96.19 322 ARG A C 1
ATOM 2496 O O . ARG A 1 322 ? 5.973 -5.73 9.398 1 96.19 322 ARG A O 1
ATOM 2503 N N . TYR A 1 323 ? 7.742 -4.98 8.227 1 97.06 323 TYR A N 1
ATOM 2504 C CA . TYR A 1 323 ? 7.309 -5.66 7.012 1 97.06 323 TYR A CA 1
ATOM 2505 C C . TYR A 1 323 ? 8.086 -6.953 6.805 1 97.06 323 TYR A C 1
ATOM 2507 O O . TYR A 1 323 ? 8.062 -7.535 5.719 1 97.06 323 TYR A O 1
ATOM 2515 N N . HIS A 1 324 ? 8.875 -7.387 7.742 1 96 324 HIS A N 1
ATOM 2516 C CA . HIS A 1 324 ? 9.492 -8.703 7.832 1 96 324 HIS A CA 1
ATOM 2517 C C . HIS A 1 324 ? 10.43 -8.953 6.652 1 96 324 HIS A C 1
ATOM 2519 O O . HIS A 1 324 ? 10.375 -10.008 6.02 1 96 324 HIS A O 1
ATOM 2525 N N . THR A 1 325 ? 11.172 -7.969 6.312 1 96.88 325 THR A N 1
ATOM 2526 C CA . THR A 1 325 ? 12.156 -8.195 5.258 1 96.88 325 THR A CA 1
ATOM 2527 C C . THR A 1 325 ? 13.297 -9.07 5.762 1 96.88 325 THR A C 1
ATOM 2529 O O . THR A 1 325 ? 13.57 -9.117 6.965 1 96.88 325 THR A O 1
ATOM 2532 N N . ASP A 1 326 ? 13.93 -9.82 4.957 1 95.06 326 ASP A N 1
ATOM 2533 C CA . ASP A 1 326 ? 15.062 -10.688 5.27 1 95.06 326 ASP A CA 1
ATOM 2534 C C . ASP A 1 326 ? 16.359 -9.875 5.414 1 95.06 326 ASP A C 1
ATOM 2536 O O . ASP A 1 326 ? 17.078 -9.664 4.438 1 95.06 326 ASP A O 1
ATOM 2540 N N . GLN A 1 327 ? 16.734 -9.594 6.633 1 95.56 327 GLN A N 1
ATOM 2541 C CA . GLN A 1 327 ? 17.859 -8.695 6.887 1 95.56 327 GLN A CA 1
ATOM 2542 C C . GLN A 1 327 ? 19.188 -9.352 6.516 1 95.56 327 GLN A C 1
ATOM 2544 O O . GLN A 1 327 ? 20.109 -8.672 6.07 1 95.56 327 GLN A O 1
ATOM 2549 N N . ALA A 1 328 ? 19.281 -10.641 6.738 1 95.31 328 ALA A N 1
ATOM 2550 C CA . ALA A 1 328 ? 20.5 -11.344 6.352 1 95.31 328 ALA A CA 1
ATOM 2551 C C . ALA A 1 328 ? 20.734 -11.25 4.848 1 95.31 328 ALA A C 1
ATOM 2553 O O . ALA A 1 328 ? 21.875 -11.031 4.398 1 95.31 328 ALA A O 1
ATOM 2554 N N . HIS A 1 329 ? 19.672 -11.469 4.121 1 95.69 329 HIS A N 1
ATOM 2555 C CA . HIS A 1 329 ? 19.75 -11.359 2.67 1 95.69 329 HIS A CA 1
ATOM 2556 C C . HIS A 1 329 ? 20.109 -9.938 2.248 1 95.69 329 HIS A C 1
ATOM 2558 O O . HIS A 1 329 ? 20.969 -9.742 1.376 1 95.69 329 HIS A O 1
ATOM 2564 N N . ALA A 1 330 ? 19.547 -8.906 2.867 1 97.5 330 ALA A N 1
ATOM 2565 C CA . ALA A 1 330 ? 19.844 -7.508 2.576 1 97.5 330 ALA A CA 1
ATOM 2566 C C . ALA A 1 330 ? 21.297 -7.184 2.865 1 97.5 330 ALA A C 1
ATOM 2568 O O . ALA A 1 330 ? 21.938 -6.434 2.121 1 97.5 330 ALA A O 1
ATOM 2569 N N . ASP A 1 331 ? 21.844 -7.754 3.906 1 97.25 331 ASP A N 1
ATOM 2570 C CA . ASP A 1 331 ? 23.234 -7.508 4.285 1 97.25 331 ASP A CA 1
ATOM 2571 C C . ASP A 1 331 ? 24.188 -8.047 3.23 1 97.25 331 ASP A C 1
ATOM 2573 O O . ASP A 1 331 ? 25.203 -7.418 2.93 1 97.25 331 ASP A O 1
ATOM 2577 N N . ARG A 1 332 ? 23.859 -9.25 2.701 1 97.06 332 ARG A N 1
ATOM 2578 C CA . ARG A 1 332 ? 24.672 -9.797 1.622 1 97.06 332 ARG A CA 1
ATOM 2579 C C . ARG A 1 332 ? 24.656 -8.875 0.407 1 97.06 332 ARG A C 1
ATOM 2581 O O . ARG A 1 332 ? 25.703 -8.625 -0.199 1 97.06 332 ARG A O 1
ATOM 2588 N N . ILE A 1 333 ? 23.5 -8.398 0.116 1 97.88 333 ILE A N 1
ATOM 2589 C CA . ILE A 1 333 ? 23.328 -7.504 -1.022 1 97.88 333 ILE A CA 1
ATOM 2590 C C . ILE A 1 333 ? 24.141 -6.223 -0.792 1 97.88 333 ILE A C 1
ATOM 2592 O O . ILE A 1 333 ? 24.859 -5.77 -1.68 1 97.88 333 ILE A O 1
ATOM 2596 N N . LYS A 1 334 ? 24.062 -5.629 0.429 1 98.31 334 LYS A N 1
ATOM 2597 C CA . LYS A 1 334 ? 24.766 -4.391 0.761 1 98.31 334 LYS A CA 1
ATOM 2598 C C . LYS A 1 334 ? 26.281 -4.574 0.682 1 98.31 334 LYS A C 1
ATOM 2600 O O . LYS A 1 334 ? 26.984 -3.695 0.192 1 98.31 334 LYS A O 1
ATOM 2605 N N . LYS A 1 335 ? 26.75 -5.711 1.141 1 97.44 335 LYS A N 1
ATOM 2606 C CA . LYS A 1 335 ? 28.172 -5.996 1.048 1 97.44 335 LYS A CA 1
ATOM 2607 C C . LYS A 1 335 ? 28.656 -5.977 -0.404 1 97.44 335 LYS A C 1
ATOM 2609 O O . LYS A 1 335 ? 29.688 -5.398 -0.713 1 97.44 335 LYS A O 1
ATOM 2614 N N . THR A 1 336 ? 27.891 -6.605 -1.264 1 97.75 336 THR A N 1
ATOM 2615 C CA . THR A 1 336 ? 28.219 -6.648 -2.684 1 97.75 336 THR A CA 1
ATOM 2616 C C . THR A 1 336 ? 28.125 -5.258 -3.303 1 97.75 336 THR A C 1
ATOM 2618 O O . THR A 1 336 ? 28.969 -4.883 -4.121 1 97.75 336 THR A O 1
ATOM 2621 N N . LEU A 1 337 ? 27.125 -4.469 -2.914 1 98.38 337 LEU A N 1
ATOM 2622 C CA . LEU A 1 337 ? 26.984 -3.094 -3.381 1 98.38 337 LEU A CA 1
ATOM 2623 C C . LEU A 1 337 ? 28.219 -2.273 -3.021 1 98.38 337 LEU A C 1
ATOM 2625 O O . LEU A 1 337 ? 28.75 -1.549 -3.863 1 98.38 337 LEU A O 1
ATOM 2629 N N . HIS A 1 338 ? 28.688 -2.396 -1.805 1 97.94 338 HIS A N 1
ATOM 2630 C CA . HIS A 1 338 ? 29.844 -1.652 -1.341 1 97.94 338 HIS A CA 1
ATOM 2631 C C . HIS A 1 338 ? 31.094 -2.061 -2.105 1 97.94 338 HIS A C 1
ATOM 2633 O O . HIS A 1 338 ? 31.938 -1.217 -2.426 1 97.94 338 HIS A O 1
ATOM 2639 N N . THR A 1 339 ? 31.188 -3.338 -2.389 1 97.38 339 THR A N 1
ATOM 2640 C CA . THR A 1 339 ? 32.312 -3.834 -3.18 1 97.38 339 THR A CA 1
ATOM 2641 C C . THR A 1 339 ? 32.312 -3.195 -4.566 1 97.38 339 THR A C 1
ATOM 2643 O O . THR A 1 339 ? 33.375 -2.746 -5.039 1 97.38 339 THR A O 1
ATOM 2646 N N . MET A 1 340 ? 31.188 -3.137 -5.184 1 98.19 340 MET A N 1
ATOM 2647 C CA . MET A 1 340 ? 31.078 -2.561 -6.52 1 98.19 340 MET A CA 1
ATOM 2648 C C . MET A 1 340 ? 31.359 -1.061 -6.488 1 98.19 340 MET A C 1
ATOM 2650 O O . MET A 1 340 ? 32.062 -0.539 -7.348 1 98.19 340 MET A O 1
ATOM 2654 N N . LEU A 1 341 ? 30.828 -0.385 -5.484 1 97.69 341 LEU A N 1
ATOM 2655 C CA . LEU A 1 341 ? 30.938 1.067 -5.395 1 97.69 341 LEU A CA 1
ATOM 2656 C C . LEU A 1 341 ? 32.375 1.489 -5.164 1 97.69 341 LEU A C 1
ATOM 2658 O O . LEU A 1 341 ? 32.781 2.578 -5.578 1 97.69 341 LEU A O 1
ATOM 2662 N N . LYS A 1 342 ? 33.156 0.661 -4.531 1 96.62 342 LYS A N 1
ATOM 2663 C CA . LYS A 1 342 ? 34.562 0.942 -4.309 1 96.62 342 LYS A CA 1
ATOM 2664 C C . LYS A 1 342 ? 35.344 0.927 -5.625 1 96.62 342 LYS A C 1
ATOM 2666 O O . LYS A 1 342 ? 36.406 1.526 -5.723 1 96.62 342 LYS A O 1
ATOM 2671 N N . GLN A 1 343 ? 34.781 0.32 -6.594 1 97.06 343 GLN A N 1
ATOM 2672 C CA . GLN A 1 343 ? 35.5 0.093 -7.836 1 97.06 343 GLN A CA 1
ATOM 2673 C C . GLN A 1 343 ? 35.125 1.117 -8.898 1 97.06 343 GLN A C 1
ATOM 2675 O O . GLN A 1 343 ? 35.781 1.239 -9.93 1 97.06 343 GLN A O 1
ATOM 2680 N N . ILE A 1 344 ? 34.031 1.818 -8.633 1 96 344 ILE A N 1
ATOM 2681 C CA . ILE A 1 344 ? 33.562 2.732 -9.672 1 96 344 ILE A CA 1
ATOM 2682 C C . ILE A 1 344 ? 33.406 4.137 -9.086 1 96 344 ILE A C 1
ATOM 2684 O O . ILE A 1 344 ? 33.188 4.293 -7.883 1 96 344 ILE A O 1
ATOM 2688 N N . GLU A 1 345 ? 33.562 5.145 -9.922 1 93.12 345 GLU A N 1
ATOM 2689 C CA . GLU A 1 345 ? 33.281 6.531 -9.562 1 93.12 345 GLU A CA 1
ATOM 2690 C C . GLU A 1 345 ? 31.922 6.98 -10.109 1 93.12 345 GLU A C 1
ATOM 2692 O O . GLU A 1 345 ? 31.844 7.543 -11.203 1 93.12 345 GLU A O 1
ATOM 2697 N N . LEU A 1 346 ? 31 6.844 -9.344 1 93.69 346 LEU A N 1
ATOM 2698 C CA . LEU A 1 346 ? 29.641 7.105 -9.797 1 93.69 346 LEU A CA 1
ATOM 2699 C C . LEU A 1 346 ? 29.203 8.523 -9.438 1 93.69 346 LEU A C 1
ATOM 2701 O O . LEU A 1 346 ? 28.547 9.195 -10.219 1 93.69 346 LEU A O 1
ATOM 2705 N N . PHE A 1 347 ? 29.609 9.023 -8.258 1 93.88 347 PHE A N 1
ATOM 2706 C CA . PHE A 1 347 ? 29.094 10.273 -7.715 1 93.88 347 PHE A CA 1
ATOM 2707 C C . PHE A 1 347 ? 30.094 11.398 -7.898 1 93.88 347 PHE A C 1
ATOM 2709 O O . PHE A 1 347 ? 31.312 11.172 -7.859 1 93.88 347 PHE A O 1
ATOM 2716 N N . SER A 1 348 ? 29.609 12.648 -8.008 1 88.94 348 SER A N 1
ATOM 2717 C CA . SER A 1 348 ? 30.422 13.805 -8.359 1 88.94 348 SER A CA 1
ATOM 2718 C C . SER A 1 348 ? 31.188 14.328 -7.148 1 88.94 348 SER A C 1
ATOM 2720 O O . SER A 1 348 ? 32.219 15 -7.293 1 88.94 348 SER A O 1
ATOM 2722 N N . ASP A 1 349 ? 30.625 14.188 -5.973 1 88.19 349 ASP A N 1
ATOM 2723 C CA . ASP A 1 349 ? 31.234 14.695 -4.746 1 88.19 349 ASP A CA 1
ATOM 2724 C C . ASP A 1 349 ? 30.938 13.773 -3.564 1 88.19 349 ASP A C 1
ATOM 2726 O O . ASP A 1 349 ? 30.172 12.82 -3.686 1 88.19 349 ASP A O 1
ATOM 2730 N N . ASP A 1 350 ? 31.547 14 -2.484 1 86.75 350 ASP A N 1
ATOM 2731 C CA . ASP A 1 350 ? 31.516 13.117 -1.324 1 86.75 350 ASP A CA 1
ATOM 2732 C C . ASP A 1 350 ? 30.125 13.117 -0.679 1 86.75 350 ASP A C 1
ATOM 2734 O O . ASP A 1 350 ? 29.688 12.094 -0.142 1 86.75 350 ASP A O 1
ATOM 2738 N N . ASP A 1 351 ? 29.5 14.227 -0.727 1 85.56 351 ASP A N 1
ATOM 2739 C CA . ASP A 1 351 ? 28.172 14.297 -0.118 1 85.56 351 ASP A CA 1
ATOM 2740 C C . ASP A 1 351 ? 27.156 13.453 -0.892 1 85.56 351 ASP A C 1
ATOM 2742 O O . ASP A 1 351 ? 26.391 12.703 -0.296 1 85.56 351 ASP A O 1
ATOM 2746 N N . ASN A 1 352 ? 27.219 13.625 -2.195 1 91.5 352 ASN A N 1
ATOM 2747 C CA . ASN A 1 352 ? 26.344 12.805 -3.043 1 91.5 352 ASN A CA 1
ATOM 2748 C C . ASN A 1 352 ? 26.672 11.32 -2.906 1 91.5 352 ASN A C 1
ATOM 2750 O O . ASN A 1 352 ? 25.781 10.477 -2.949 1 91.5 352 ASN A O 1
ATOM 2754 N N . LYS A 1 353 ? 27.969 11.078 -2.721 1 94.19 353 LYS A N 1
ATOM 2755 C CA . LYS A 1 353 ? 28.391 9.695 -2.537 1 94.19 353 LYS A CA 1
ATOM 2756 C C . LYS A 1 353 ? 27.812 9.102 -1.257 1 94.19 353 LYS A C 1
ATOM 2758 O O . LYS A 1 353 ? 27.25 8.008 -1.272 1 94.19 353 LYS A O 1
ATOM 2763 N N . GLU A 1 354 ? 27.922 9.828 -0.178 1 92.19 354 GLU A N 1
ATOM 2764 C CA . GLU A 1 354 ? 27.406 9.344 1.099 1 92.19 354 GLU A CA 1
ATOM 2765 C C . GLU A 1 354 ? 25.906 9.133 1.043 1 92.19 354 GLU A C 1
ATOM 2767 O O . GLU A 1 354 ? 25.391 8.094 1.478 1 92.19 354 GLU A O 1
ATOM 2772 N N . ASN A 1 355 ? 25.172 10.078 0.523 1 93.31 355 ASN A N 1
ATOM 2773 C CA . ASN A 1 355 ? 23.734 9.969 0.402 1 93.31 355 ASN A CA 1
ATOM 2774 C C . ASN A 1 355 ? 23.328 8.828 -0.536 1 93.31 355 ASN A C 1
ATOM 2776 O O . ASN A 1 355 ? 22.391 8.086 -0.255 1 93.31 355 ASN A O 1
ATOM 2780 N N . GLY A 1 356 ? 24.062 8.766 -1.648 1 96.75 356 GLY A N 1
ATOM 2781 C CA . GLY A 1 356 ? 23.797 7.695 -2.598 1 96.75 356 GLY A CA 1
ATOM 2782 C C . GLY A 1 356 ? 23.969 6.309 -1.999 1 96.75 356 GLY A C 1
ATOM 2783 O O . GLY A 1 356 ? 23.125 5.43 -2.217 1 96.75 356 GLY A O 1
ATOM 2784 N N . ILE A 1 357 ? 25.047 6.168 -1.233 1 97.38 357 ILE A N 1
ATOM 2785 C CA . ILE A 1 357 ? 25.297 4.898 -0.562 1 97.38 357 ILE A CA 1
ATOM 2786 C C . ILE A 1 357 ? 24.172 4.598 0.421 1 97.38 357 ILE A C 1
ATOM 2788 O O . ILE A 1 357 ? 23.688 3.465 0.496 1 97.38 357 ILE A O 1
ATOM 2792 N N . ASN A 1 358 ? 23.703 5.598 1.158 1 96.75 358 ASN A N 1
ATOM 2793 C CA . ASN A 1 358 ? 22.578 5.414 2.086 1 96.75 358 ASN A CA 1
ATOM 2794 C C . ASN A 1 358 ? 21.312 4.988 1.358 1 96.75 358 ASN A C 1
ATOM 2796 O O . ASN A 1 358 ? 20.641 4.047 1.776 1 96.75 358 ASN A O 1
ATOM 2800 N N . PHE A 1 359 ? 21 5.699 0.263 1 98.44 359 PHE A N 1
ATOM 2801 C CA . PHE A 1 359 ? 19.797 5.363 -0.505 1 98.44 359 PHE A CA 1
ATOM 2802 C C . PHE A 1 359 ? 19.859 3.922 -0.994 1 98.44 359 PHE A C 1
ATOM 2804 O O . PHE A 1 359 ? 18.859 3.197 -0.928 1 98.44 359 PHE A O 1
ATOM 2811 N N . LEU A 1 360 ? 21.016 3.469 -1.429 1 98.69 360 LEU A N 1
ATOM 2812 C CA . LEU A 1 360 ? 21.188 2.102 -1.91 1 98.69 360 LEU A CA 1
ATOM 2813 C C . LEU A 1 360 ? 21.016 1.1 -0.773 1 98.69 360 LEU A C 1
ATOM 2815 O O . LEU A 1 360 ? 20.359 0.07 -0.938 1 98.69 360 LEU A O 1
ATOM 2819 N N . ASN A 1 361 ? 21.672 1.43 0.324 1 98.69 361 ASN A N 1
ATOM 2820 C CA . ASN A 1 361 ? 21.531 0.552 1.482 1 98.69 361 ASN A CA 1
ATOM 2821 C C . ASN A 1 361 ? 20.078 0.416 1.923 1 98.69 361 ASN A C 1
ATOM 2823 O O . ASN A 1 361 ? 19.625 -0.687 2.219 1 98.69 361 ASN A O 1
ATOM 2827 N N . TRP A 1 362 ? 19.391 1.562 1.991 1 98.75 362 TRP A N 1
ATOM 2828 C CA . TRP A 1 362 ? 17.984 1.549 2.395 1 98.75 362 TRP A CA 1
ATOM 2829 C C . TRP A 1 362 ? 17.141 0.774 1.391 1 98.75 362 TRP A C 1
ATOM 2831 O O . TRP A 1 362 ? 16.25 0.017 1.777 1 98.75 362 TRP A O 1
ATOM 2841 N N . ALA A 1 363 ? 17.406 0.955 0.11 1 98.88 363 ALA A N 1
ATOM 2842 C CA . ALA A 1 363 ? 16.688 0.198 -0.917 1 98.88 363 ALA A CA 1
ATOM 2843 C C . ALA A 1 363 ? 16.953 -1.3 -0.771 1 98.88 363 ALA A C 1
ATOM 2845 O O . ALA A 1 363 ? 16.031 -2.111 -0.938 1 98.88 363 ALA A O 1
ATOM 2846 N N . ALA A 1 364 ? 18.188 -1.662 -0.514 1 98.88 364 ALA A N 1
ATOM 2847 C CA . ALA A 1 364 ? 18.516 -3.068 -0.304 1 98.88 364 ALA A CA 1
ATOM 2848 C C . ALA A 1 364 ? 17.766 -3.641 0.893 1 98.88 364 ALA A C 1
ATOM 2850 O O . ALA A 1 364 ? 17.234 -4.754 0.829 1 98.88 364 ALA A O 1
ATOM 2851 N N . ASP A 1 365 ? 17.688 -2.883 1.946 1 98.75 365 ASP A N 1
ATOM 2852 C CA . ASP A 1 365 ? 17.016 -3.316 3.166 1 98.75 365 ASP A CA 1
ATOM 2853 C C . ASP A 1 365 ? 15.531 -3.523 2.928 1 98.75 365 ASP A C 1
ATOM 2855 O O . ASP A 1 365 ? 14.906 -4.395 3.541 1 98.75 365 ASP A O 1
ATOM 2859 N N . LEU A 1 366 ? 14.938 -2.725 1.978 1 98.75 366 LEU A N 1
ATOM 2860 C CA . LEU A 1 366 ? 13.484 -2.633 1.93 1 98.75 366 LEU A CA 1
ATOM 2861 C C . LEU A 1 366 ? 12.945 -3.211 0.625 1 98.75 366 LEU A C 1
ATOM 2863 O O . LEU A 1 366 ? 11.727 -3.271 0.423 1 98.75 366 LEU A O 1
ATOM 2867 N N . HIS A 1 367 ? 13.766 -3.67 -0.303 1 98.5 367 HIS A N 1
ATOM 2868 C CA . HIS A 1 367 ? 13.344 -3.99 -1.664 1 98.5 367 HIS A CA 1
ATOM 2869 C C . HIS A 1 367 ? 12.305 -5.102 -1.673 1 98.5 367 HIS A C 1
ATOM 2871 O O . HIS A 1 367 ? 11.539 -5.23 -2.631 1 98.5 367 HIS A O 1
ATOM 2877 N N . GLU A 1 368 ? 12.219 -5.883 -0.585 1 97.75 368 GLU A N 1
ATOM 2878 C CA . GLU A 1 368 ? 11.266 -6.996 -0.586 1 97.75 368 GLU A CA 1
ATOM 2879 C C . GLU A 1 368 ? 10.078 -6.711 0.33 1 97.75 368 GLU A C 1
ATOM 2881 O O . GLU A 1 368 ? 9.242 -7.586 0.561 1 97.75 368 GLU A O 1
ATOM 2886 N N . MET A 1 369 ? 9.969 -5.512 0.865 1 98.19 369 MET A N 1
ATOM 2887 C CA . MET A 1 369 ? 8.977 -5.215 1.888 1 98.19 369 MET A CA 1
ATOM 2888 C C . MET A 1 369 ? 7.562 -5.387 1.336 1 98.19 369 MET A C 1
ATOM 2890 O O . MET A 1 369 ? 6.633 -5.703 2.08 1 98.19 369 MET A O 1
ATOM 2894 N N . GLY A 1 370 ? 7.402 -5.211 0.03 1 98.31 370 GLY A N 1
ATOM 2895 C CA . GLY A 1 370 ? 6.094 -5.32 -0.596 1 98.31 370 GLY A CA 1
ATOM 2896 C C . GLY A 1 370 ? 5.516 -6.719 -0.529 1 98.31 370 GLY A C 1
ATOM 2897 O O . GLY A 1 370 ? 4.32 -6.914 -0.762 1 98.31 370 GLY A O 1
ATOM 2898 N N . ARG A 1 371 ? 6.324 -7.766 -0.187 1 96.75 371 ARG A N 1
ATOM 2899 C CA . ARG A 1 371 ? 5.863 -9.148 -0.071 1 96.75 371 ARG A CA 1
ATOM 2900 C C . ARG A 1 371 ? 4.809 -9.281 1.023 1 96.75 371 ARG A C 1
ATOM 2902 O O . ARG A 1 371 ? 4.016 -10.219 1.018 1 96.75 371 ARG A O 1
ATOM 2909 N N . ASP A 1 372 ? 4.82 -8.344 1.908 1 96.56 372 ASP A N 1
ATOM 2910 C CA . ASP A 1 372 ? 3.852 -8.352 3 1 96.56 372 ASP A CA 1
ATOM 2911 C C . ASP A 1 372 ? 2.451 -8.016 2.49 1 96.56 372 ASP A C 1
ATOM 2913 O O . ASP A 1 372 ? 1.458 -8.266 3.178 1 96.56 372 ASP A O 1
ATOM 2917 N N . ILE A 1 373 ? 2.365 -7.332 1.34 1 97.44 373 ILE A N 1
ATOM 2918 C CA . ILE A 1 373 ? 1.075 -7.074 0.708 1 97.44 373 ILE A CA 1
ATOM 2919 C C . ILE A 1 373 ? 0.714 -8.234 -0.221 1 97.44 373 ILE A C 1
ATOM 2921 O O . ILE A 1 373 ? -0.338 -8.852 -0.066 1 97.44 373 ILE A O 1
ATOM 2925 N N . ALA A 1 374 ? 1.611 -8.516 -1.091 1 97.5 374 ALA A N 1
ATOM 2926 C CA . ALA A 1 374 ? 1.396 -9.625 -2.018 1 97.5 374 ALA A CA 1
ATOM 2927 C C . ALA A 1 374 ? 2.721 -10.133 -2.584 1 97.5 374 ALA A C 1
ATOM 2929 O O . ALA A 1 374 ? 3.648 -9.344 -2.803 1 97.5 374 ALA A O 1
ATOM 2930 N N . HIS A 1 375 ? 2.746 -11.352 -2.932 1 94.81 375 HIS A N 1
ATOM 2931 C CA . HIS A 1 375 ? 3.943 -11.961 -3.498 1 94.81 375 HIS A CA 1
ATOM 2932 C C . HIS A 1 375 ? 4.16 -11.516 -4.941 1 94.81 375 HIS A C 1
ATOM 2934 O O . HIS A 1 375 ? 5.301 -11.352 -5.383 1 94.81 375 HIS A O 1
ATOM 2940 N N . SER A 1 376 ? 3.039 -11.352 -5.586 1 94 376 SER A N 1
ATOM 2941 C CA . SER A 1 376 ? 3.123 -10.852 -6.953 1 94 376 SER A CA 1
ATOM 2942 C C . SER A 1 376 ? 3.35 -9.344 -6.973 1 94 376 SER A C 1
ATOM 2944 O O . SER A 1 376 ? 2.797 -8.617 -6.145 1 94 376 SER A O 1
ATOM 2946 N N . GLN A 1 377 ? 4.238 -8.914 -7.805 1 96.56 377 GLN A N 1
ATOM 2947 C CA . GLN A 1 377 ? 4.5 -7.5 -8.047 1 96.56 377 GLN A CA 1
ATOM 2948 C C . GLN A 1 377 ? 4.914 -6.789 -6.758 1 96.56 377 GLN A C 1
ATOM 2950 O O . GLN A 1 377 ? 4.527 -5.645 -6.523 1 96.56 377 GLN A O 1
ATOM 2955 N N . TYR A 1 378 ? 5.672 -7.473 -5.887 1 97.75 378 TYR A N 1
ATOM 2956 C CA . TYR A 1 378 ? 6.004 -6.938 -4.57 1 97.75 378 TYR A CA 1
ATOM 2957 C C . TYR A 1 378 ? 6.863 -5.684 -4.688 1 97.75 378 TYR A C 1
ATOM 2959 O O . TYR A 1 378 ? 6.844 -4.824 -3.807 1 97.75 378 TYR A O 1
ATOM 2967 N N . HIS A 1 379 ? 7.66 -5.5 -5.824 1 98.44 379 HIS A N 1
ATOM 2968 C CA . HIS A 1 379 ? 8.469 -4.301 -6.012 1 98.44 379 HIS A CA 1
ATOM 2969 C C . HIS A 1 379 ? 7.59 -3.064 -6.168 1 98.44 379 HIS A C 1
ATOM 2971 O O . HIS A 1 379 ? 7.949 -1.979 -5.707 1 98.44 379 HIS A O 1
ATOM 2977 N N . LYS A 1 380 ? 6.383 -3.293 -6.754 1 98.62 380 LYS A N 1
ATOM 2978 C CA . LYS A 1 380 ? 5.445 -2.18 -6.891 1 98.62 380 LYS A CA 1
ATOM 2979 C C . LYS A 1 380 ? 4.82 -1.818 -5.547 1 98.62 380 LYS A C 1
ATOM 2981 O O . LYS A 1 380 ? 4.637 -0.639 -5.238 1 98.62 380 LYS A O 1
ATOM 2986 N N . HIS A 1 381 ? 4.48 -2.848 -4.785 1 98.75 381 HIS A N 1
ATOM 2987 C CA . HIS A 1 381 ? 3.867 -2.611 -3.484 1 98.75 381 HIS A CA 1
ATOM 2988 C C . HIS A 1 381 ? 4.84 -1.919 -2.535 1 98.75 381 HIS A C 1
ATOM 2990 O O . HIS A 1 381 ? 4.453 -1.001 -1.807 1 98.75 381 HIS A O 1
ATOM 2996 N N . GLY A 1 382 ? 6.109 -2.418 -2.533 1 98.75 382 GLY A N 1
ATOM 2997 C CA . GLY A 1 382 ? 7.117 -1.751 -1.727 1 98.75 382 GLY A CA 1
ATOM 2998 C C . GLY A 1 382 ? 7.328 -0.301 -2.115 1 98.75 382 GLY A C 1
ATOM 2999 O O . GLY A 1 382 ? 7.418 0.574 -1.251 1 98.75 382 GLY A O 1
ATOM 3000 N N . ALA A 1 383 ? 7.438 -0.056 -3.43 1 98.81 383 ALA A N 1
ATOM 3001 C CA . ALA A 1 383 ? 7.605 1.305 -3.934 1 98.81 383 ALA A CA 1
ATOM 3002 C C . ALA A 1 383 ? 6.434 2.191 -3.521 1 98.81 383 ALA A C 1
ATOM 3004 O O . ALA A 1 383 ? 6.621 3.359 -3.176 1 98.81 383 ALA A O 1
ATOM 3005 N N . TYR A 1 384 ? 5.219 1.629 -3.523 1 98.75 384 TYR A N 1
ATOM 3006 C CA . TYR A 1 384 ? 4.027 2.369 -3.127 1 98.75 384 TYR A CA 1
ATOM 3007 C C . TYR A 1 384 ? 4.102 2.785 -1.663 1 98.75 384 TYR A C 1
ATOM 3009 O O . TYR A 1 384 ? 3.82 3.936 -1.323 1 98.75 384 TYR A O 1
ATOM 3017 N N . ILE A 1 385 ? 4.445 1.835 -0.83 1 98.62 385 ILE A N 1
ATOM 3018 C CA . ILE A 1 385 ? 4.531 2.121 0.598 1 98.62 385 ILE A CA 1
ATOM 3019 C C . ILE A 1 385 ? 5.559 3.229 0.84 1 98.62 385 ILE A C 1
ATOM 3021 O O . ILE A 1 385 ? 5.266 4.211 1.524 1 98.62 385 ILE A O 1
ATOM 3025 N N . ILE A 1 386 ? 6.691 3.111 0.221 1 98.69 386 ILE A N 1
ATOM 3026 C CA . ILE A 1 386 ? 7.77 4.066 0.452 1 98.69 386 ILE A CA 1
ATOM 3027 C C . ILE A 1 386 ? 7.359 5.441 -0.069 1 98.69 386 ILE A C 1
ATOM 3029 O O . ILE A 1 386 ? 7.629 6.461 0.573 1 98.69 386 ILE A O 1
ATOM 3033 N N . ALA A 1 387 ? 6.711 5.484 -1.148 1 98.38 387 ALA A N 1
ATOM 3034 C CA . ALA A 1 387 ? 6.32 6.746 -1.771 1 98.38 387 ALA A CA 1
ATOM 3035 C C . ALA A 1 387 ? 5.285 7.477 -0.923 1 98.38 387 ALA A C 1
ATOM 3037 O O . ALA A 1 387 ? 5.191 8.703 -0.971 1 98.38 387 ALA A O 1
ATOM 3038 N N . ASN A 1 388 ? 4.551 6.762 -0.06 1 97.94 388 ASN A N 1
ATOM 3039 C CA . ASN A 1 388 ? 3.375 7.391 0.525 1 97.94 388 ASN A CA 1
ATOM 3040 C C . ASN A 1 388 ? 3.445 7.406 2.049 1 97.94 388 ASN A C 1
ATOM 3042 O O . ASN A 1 388 ? 2.73 8.172 2.701 1 97.94 388 ASN A O 1
ATOM 3046 N N . ALA A 1 389 ? 4.273 6.617 2.615 1 98 389 ALA A N 1
ATOM 3047 C CA . ALA A 1 389 ? 4.258 6.414 4.062 1 98 389 ALA A CA 1
ATOM 3048 C C . ALA A 1 389 ? 4.797 7.645 4.789 1 98 389 ALA A C 1
ATOM 3050 O O . ALA A 1 389 ? 5.621 8.383 4.246 1 98 389 ALA A O 1
ATOM 3051 N N . ASP A 1 390 ? 4.266 7.836 5.973 1 97.19 390 ASP A N 1
ATOM 3052 C CA . ASP A 1 390 ? 4.883 8.789 6.887 1 97.19 390 ASP A CA 1
ATOM 3053 C C . ASP A 1 390 ? 6.184 8.234 7.465 1 97.19 390 ASP A C 1
ATOM 3055 O O . ASP A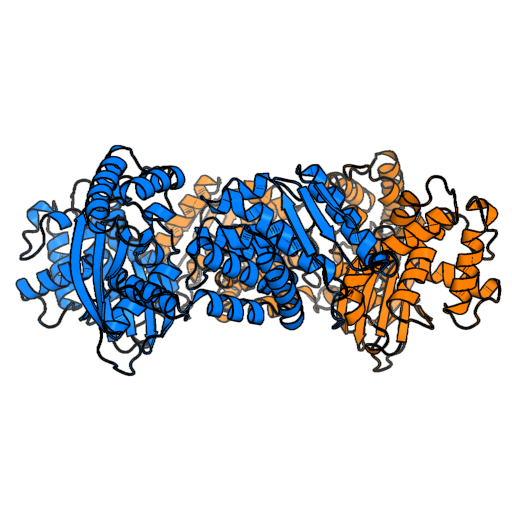 1 390 ? 6.156 7.41 8.375 1 97.19 390 ASP A O 1
ATOM 3059 N N . LEU A 1 391 ? 7.32 8.727 6.914 1 97.81 391 LEU A N 1
ATOM 3060 C CA . LEU A 1 391 ? 8.617 8.18 7.301 1 97.81 391 LEU A CA 1
ATOM 3061 C C . LEU A 1 391 ? 9.469 9.234 8 1 97.81 391 LEU A C 1
ATOM 3063 O O . LEU A 1 391 ? 9.875 10.219 7.383 1 97.81 391 LEU A O 1
ATOM 3067 N N . ALA A 1 392 ? 9.742 8.984 9.266 1 96.81 392 ALA A N 1
ATOM 3068 C CA . ALA A 1 392 ? 10.516 9.93 10.07 1 96.81 392 ALA A CA 1
ATOM 3069 C C . ALA A 1 392 ? 11.867 10.219 9.422 1 96.81 392 ALA A C 1
ATOM 3071 O O . ALA A 1 392 ? 12.602 9.297 9.062 1 96.81 392 ALA A O 1
ATOM 3072 N N . GLY A 1 393 ? 12.125 11.453 9.188 1 96.75 393 GLY A N 1
ATOM 3073 C CA . GLY A 1 393 ? 13.422 11.875 8.68 1 96.75 393 GLY A CA 1
ATOM 3074 C C . GLY A 1 393 ? 13.453 12.016 7.168 1 96.75 393 GLY A C 1
ATOM 3075 O O . GLY A 1 393 ? 14.328 12.688 6.617 1 96.75 393 GLY A O 1
ATOM 3076 N N . PHE A 1 394 ? 12.523 11.422 6.461 1 97.56 394 PHE A N 1
ATOM 3077 C CA . PHE A 1 394 ? 12.523 11.43 5 1 97.56 394 PHE A CA 1
ATOM 3078 C C . PHE A 1 394 ? 11.773 12.648 4.469 1 97.56 394 PHE A C 1
ATOM 3080 O O . PHE A 1 394 ? 10.727 13.023 5.008 1 97.56 394 PHE A O 1
ATOM 3087 N N . SER A 1 395 ? 12.328 13.289 3.469 1 96.44 395 SER A N 1
ATOM 3088 C CA . SER A 1 395 ? 11.57 14.211 2.637 1 96.44 395 SER A CA 1
ATOM 3089 C C . SER A 1 395 ? 10.844 13.484 1.514 1 96.44 395 SER A C 1
ATOM 3091 O O . SER A 1 395 ? 11.094 12.297 1.278 1 96.44 395 SER A O 1
ATOM 3093 N N . LYS A 1 396 ? 9.984 14.156 0.853 1 96.12 396 LYS A N 1
ATOM 3094 C CA . LYS A 1 396 ? 9.32 13.578 -0.308 1 96.12 396 LYS A CA 1
ATOM 3095 C C . LYS A 1 396 ? 10.328 13.203 -1.39 1 96.12 396 LYS A C 1
ATOM 3097 O O . LYS A 1 396 ? 10.148 12.203 -2.092 1 96.12 396 LYS A O 1
ATOM 3102 N N . GLN A 1 397 ? 11.359 13.977 -1.545 1 96 397 GLN A N 1
ATOM 3103 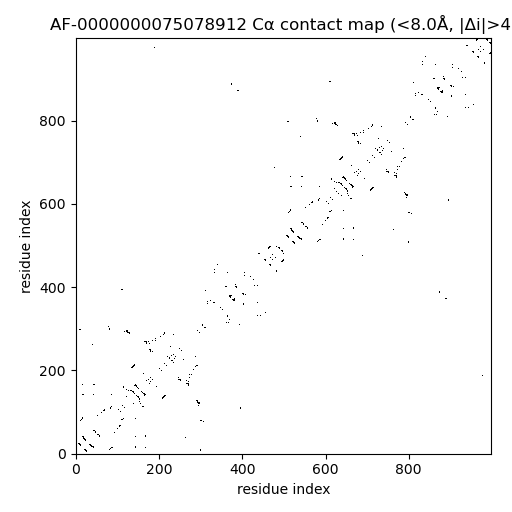C CA . GLN A 1 397 ? 12.398 13.695 -2.527 1 96 397 GLN A CA 1
ATOM 3104 C C . GLN A 1 397 ? 13.18 12.438 -2.156 1 96 397 GLN A C 1
ATOM 3106 O O . GLN A 1 397 ? 13.461 11.602 -3.014 1 96 397 GLN A O 1
ATOM 3111 N N . ASP A 1 398 ? 13.5 12.352 -0.838 1 97.06 398 ASP A N 1
ATOM 3112 C CA . ASP A 1 398 ? 14.172 11.148 -0.368 1 97.06 398 ASP A CA 1
ATOM 3113 C C . ASP A 1 398 ? 13.352 9.898 -0.69 1 97.06 398 ASP A C 1
ATOM 3115 O O . ASP A 1 398 ? 13.891 8.914 -1.201 1 97.06 398 ASP A O 1
ATOM 3119 N N . GLN A 1 399 ? 12.094 10 -0.376 1 98.31 399 GLN A N 1
ATOM 3120 C CA . GLN A 1 399 ? 11.195 8.867 -0.581 1 98.31 399 GLN A CA 1
ATOM 3121 C C . GLN A 1 399 ? 11.07 8.523 -2.062 1 98.31 399 GLN A C 1
ATOM 3123 O O . GLN A 1 399 ? 10.977 7.352 -2.428 1 98.31 399 GLN A O 1
ATOM 3128 N N . ALA A 1 400 ? 11.047 9.562 -2.865 1 98.19 400 ALA A N 1
ATOM 3129 C CA . ALA A 1 400 ? 10.953 9.336 -4.305 1 98.19 400 ALA A CA 1
ATOM 3130 C C . ALA A 1 400 ? 12.156 8.539 -4.809 1 98.19 400 ALA A C 1
ATOM 3132 O O . ALA A 1 400 ? 12.008 7.637 -5.637 1 98.19 400 ALA A O 1
ATOM 3133 N N . ILE A 1 401 ? 13.328 8.867 -4.344 1 98.56 401 ILE A N 1
ATOM 3134 C CA . ILE A 1 401 ? 14.555 8.211 -4.77 1 98.56 401 ILE A CA 1
ATOM 3135 C C . ILE A 1 401 ? 14.523 6.738 -4.363 1 98.56 401 ILE A C 1
ATOM 3137 O O . ILE A 1 401 ? 14.695 5.852 -5.203 1 98.56 401 ILE A O 1
ATOM 3141 N N . VAL A 1 402 ? 14.219 6.469 -3.092 1 98.88 402 VAL A N 1
ATOM 3142 C CA . VAL A 1 402 ? 14.211 5.098 -2.596 1 98.88 402 VAL A CA 1
ATOM 3143 C C . VAL A 1 402 ? 13.086 4.309 -3.271 1 98.88 402 VAL A C 1
ATOM 3145 O O . VAL A 1 402 ? 13.273 3.143 -3.631 1 98.88 402 VAL A O 1
ATOM 3148 N N . SER A 1 403 ? 11.945 4.945 -3.432 1 98.88 403 SER A N 1
ATOM 3149 C CA . SER A 1 403 ? 10.797 4.305 -4.066 1 98.88 403 SER A CA 1
ATOM 3150 C C . SER A 1 403 ? 11.133 3.846 -5.48 1 98.88 403 SER A C 1
ATOM 3152 O O . SER A 1 403 ? 10.797 2.725 -5.871 1 98.88 403 SER A O 1
ATOM 3154 N N . VAL A 1 404 ? 11.805 4.684 -6.258 1 98.75 404 VAL A N 1
ATOM 3155 C CA . VAL A 1 404 ? 12.109 4.348 -7.645 1 98.75 404 VAL A CA 1
ATOM 3156 C C . VAL A 1 404 ? 13.148 3.23 -7.695 1 98.75 404 VAL A C 1
ATOM 3158 O O . VAL A 1 404 ? 13.086 2.355 -8.562 1 98.75 404 VAL A O 1
ATOM 3161 N N . LEU A 1 405 ? 14.133 3.256 -6.758 1 98.88 405 LEU A N 1
ATOM 3162 C CA . LEU A 1 405 ? 15.102 2.172 -6.688 1 98.88 405 LEU A CA 1
ATOM 3163 C C . LEU A 1 405 ? 14.414 0.837 -6.43 1 98.88 405 LEU A C 1
ATOM 3165 O O . LEU A 1 405 ? 14.711 -0.159 -7.094 1 98.88 405 LEU A O 1
ATOM 3169 N N . ILE A 1 406 ? 13.453 0.869 -5.551 1 98.88 406 ILE A N 1
ATOM 3170 C CA . ILE A 1 406 ? 12.742 -0.346 -5.168 1 98.88 406 ILE A CA 1
ATOM 3171 C C . ILE A 1 406 ? 11.844 -0.797 -6.312 1 98.88 406 ILE A C 1
ATOM 3173 O O . ILE A 1 406 ? 11.805 -1.983 -6.648 1 98.88 406 ILE A O 1
ATOM 3177 N N . LYS A 1 407 ? 11.172 0.098 -6.957 1 98.81 407 LYS A N 1
ATOM 3178 C CA . LYS A 1 407 ? 10.266 -0.221 -8.062 1 98.81 407 LYS A CA 1
ATOM 3179 C C . LYS A 1 407 ? 11.023 -0.833 -9.234 1 98.81 407 LYS A C 1
ATOM 3181 O O . LYS A 1 407 ? 10.5 -1.703 -9.93 1 98.81 407 LYS A O 1
ATOM 3186 N N . SER A 1 408 ? 12.25 -0.391 -9.422 1 98.69 408 SER A N 1
ATOM 3187 C CA . SER A 1 408 ? 12.984 -0.696 -10.648 1 98.69 408 SER A CA 1
ATOM 3188 C C . SER A 1 408 ? 14.016 -1.802 -10.414 1 98.69 408 SER A C 1
ATOM 3190 O O . SER A 1 408 ? 14.82 -2.102 -11.297 1 98.69 408 SER A O 1
ATOM 3192 N N . HIS A 1 409 ? 14.031 -2.428 -9.273 1 98.44 409 HIS A N 1
ATOM 3193 C CA . HIS A 1 409 ? 15.117 -3.352 -8.969 1 98.44 409 HIS A CA 1
ATOM 3194 C C . HIS A 1 409 ? 14.914 -4.688 -9.68 1 98.44 409 HIS A C 1
ATOM 3196 O O . HIS A 1 409 ? 15.805 -5.547 -9.656 1 98.44 409 HIS A O 1
ATOM 3202 N N . ARG A 1 410 ? 13.773 -4.855 -10.32 1 97 410 ARG A N 1
ATOM 3203 C CA . ARG A 1 410 ? 13.531 -6.105 -11.031 1 97 410 ARG A CA 1
ATOM 3204 C C . ARG A 1 410 ? 12.625 -5.883 -12.242 1 97 410 ARG A C 1
ATOM 3206 O O . ARG A 1 410 ? 12 -4.824 -12.367 1 97 410 ARG A O 1
ATOM 3213 N N . ARG A 1 411 ? 12.602 -6.84 -13.156 1 95.19 411 ARG A N 1
ATOM 3214 C CA . ARG A 1 411 ? 11.766 -6.848 -14.359 1 95.19 411 ARG A CA 1
ATOM 3215 C C . ARG A 1 411 ? 12.211 -5.77 -15.336 1 95.19 411 ARG A C 1
ATOM 3217 O O . ARG A 1 411 ? 13.406 -5.504 -15.484 1 95.19 411 ARG A O 1
ATOM 3224 N N . LYS A 1 412 ? 11.297 -5.285 -16.078 1 95.69 412 LYS A N 1
ATOM 3225 C CA . LYS A 1 412 ? 11.617 -4.32 -17.125 1 95.69 412 LYS A CA 1
ATOM 3226 C C . LYS A 1 412 ? 12.289 -3.078 -16.547 1 95.69 412 LYS A C 1
ATOM 3228 O O . LYS A 1 412 ? 11.859 -2.568 -15.508 1 95.69 412 LYS A O 1
ATOM 3233 N N . PHE A 1 413 ? 13.414 -2.73 -17.156 1 97.56 413 PHE A N 1
ATOM 3234 C CA . PHE A 1 413 ? 14.125 -1.517 -16.766 1 97.56 413 PHE A CA 1
ATOM 3235 C C . PHE A 1 413 ? 13.719 -0.348 -17.656 1 97.56 413 PHE A C 1
ATOM 3237 O O . PHE A 1 413 ? 13.953 -0.367 -18.875 1 97.56 413 PHE A O 1
ATOM 3244 N N . SER A 1 414 ? 13.039 0.621 -17.141 1 97.06 414 SER A N 1
ATOM 3245 C CA . SER A 1 414 ? 12.547 1.765 -17.891 1 97.06 414 SER A CA 1
ATOM 3246 C C . SER A 1 414 ? 13.172 3.066 -17.406 1 97.06 414 SER A C 1
ATOM 3248 O O . SER A 1 414 ? 13.008 3.436 -16.234 1 97.06 414 SER A O 1
ATOM 3250 N N . MET A 1 415 ? 13.742 3.785 -18.281 1 97 415 MET A N 1
ATOM 3251 C CA . MET A 1 415 ? 14.398 5.047 -17.953 1 97 415 MET A CA 1
ATOM 3252 C C . MET A 1 415 ? 13.375 6.102 -17.547 1 97 415 MET A C 1
ATOM 3254 O O . MET A 1 415 ? 13.695 7.039 -16.812 1 97 415 MET A O 1
ATOM 3258 N N . GLU A 1 416 ? 12.172 5.938 -17.969 1 97.44 416 GLU A N 1
ATOM 3259 C CA . GLU A 1 416 ? 11.102 6.895 -17.703 1 97.44 416 GLU A CA 1
ATOM 3260 C C . GLU A 1 416 ? 10.836 7.027 -16.203 1 97.44 416 GLU A C 1
ATOM 3262 O O . GLU A 1 416 ? 10.445 8.094 -15.727 1 97.44 416 GLU A O 1
ATOM 3267 N N . ARG A 1 417 ? 11.086 5.984 -15.445 1 97.62 417 ARG A N 1
ATOM 3268 C CA . ARG A 1 417 ? 10.805 5.949 -14.016 1 97.62 417 ARG A CA 1
ATOM 3269 C C . ARG A 1 417 ? 11.688 6.938 -13.258 1 97.62 417 ARG A C 1
ATOM 3271 O O . ARG A 1 417 ? 11.352 7.348 -12.148 1 97.62 417 ARG A O 1
ATOM 3278 N N . PHE A 1 418 ? 12.797 7.355 -13.891 1 97.94 418 PHE A N 1
ATOM 3279 C CA . PHE A 1 418 ? 13.781 8.172 -13.18 1 97.94 418 PHE A CA 1
ATOM 3280 C C . PHE A 1 418 ? 13.641 9.641 -13.562 1 97.94 418 PHE A C 1
ATOM 3282 O O . PHE A 1 418 ? 14.266 10.508 -12.945 1 97.94 418 PHE A O 1
ATOM 3289 N N . GLU A 1 419 ? 12.797 9.992 -14.516 1 95.56 419 GLU A N 1
ATOM 3290 C CA . GLU A 1 419 ? 12.688 11.336 -15.078 1 95.56 419 GLU A CA 1
ATOM 3291 C C . GLU A 1 419 ? 12.125 12.32 -14.062 1 95.56 419 GLU A C 1
ATOM 3293 O O . GLU A 1 419 ? 12.445 13.516 -14.109 1 95.56 419 GLU A O 1
ATOM 3298 N N . GLY A 1 420 ? 11.375 11.836 -13.117 1 92.62 420 GLY A N 1
ATOM 3299 C CA . GLY A 1 420 ? 10.727 12.719 -12.156 1 92.62 420 GLY A CA 1
ATOM 3300 C C . GLY A 1 420 ? 11.602 13.039 -10.961 1 92.62 420 GLY A C 1
ATOM 3301 O O . GLY A 1 420 ? 11.242 13.883 -10.133 1 92.62 420 GLY A O 1
ATOM 3302 N N . LEU A 1 421 ? 12.797 12.445 -10.875 1 95.44 421 LEU A N 1
ATOM 3303 C CA . LEU A 1 421 ? 13.68 12.672 -9.742 1 95.44 421 LEU A CA 1
ATOM 3304 C C . LEU A 1 421 ? 14.414 14.008 -9.883 1 95.44 421 LEU A C 1
ATOM 3306 O O . LEU A 1 421 ? 14.695 14.445 -11 1 95.44 421 LEU A O 1
ATOM 3310 N N . SER A 1 422 ? 14.703 14.633 -8.82 1 89.62 422 SER A N 1
ATOM 3311 C CA . SER A 1 422 ? 15.477 15.875 -8.812 1 89.62 422 SER A CA 1
ATOM 3312 C C . SER A 1 422 ? 16.953 15.617 -9.086 1 89.62 422 SER A C 1
ATOM 3314 O O . SER A 1 422 ? 17.453 14.516 -8.836 1 89.62 422 SER A O 1
ATOM 3316 N N . ASP A 1 423 ? 17.625 16.609 -9.672 1 88.94 423 ASP A N 1
ATOM 3317 C CA . ASP A 1 423 ? 19.078 16.516 -9.797 1 88.94 423 ASP A CA 1
ATOM 3318 C C . ASP A 1 423 ? 19.75 16.516 -8.43 1 88.94 423 ASP A C 1
ATOM 3320 O O . ASP A 1 423 ? 19.266 17.172 -7.496 1 88.94 423 ASP A O 1
ATOM 3324 N N . PRO A 1 424 ? 20.828 15.781 -8.375 1 92.88 424 PRO A N 1
ATOM 3325 C CA . PRO A 1 424 ? 21.531 14.984 -9.391 1 92.88 424 PRO A CA 1
ATOM 3326 C C . PRO A 1 424 ? 21.031 13.547 -9.461 1 92.88 424 PRO A C 1
ATOM 3328 O O . PRO A 1 424 ? 21.625 12.719 -10.164 1 92.88 424 PRO A O 1
ATOM 3331 N N . TRP A 1 425 ? 20.016 13.25 -8.742 1 95.81 425 TRP A N 1
ATOM 3332 C CA . TRP A 1 425 ? 19.594 11.867 -8.578 1 95.81 425 TRP A CA 1
ATOM 3333 C C . TRP A 1 425 ? 19 11.32 -9.867 1 95.81 425 TRP A C 1
ATOM 3335 O O . TRP A 1 425 ? 19.094 10.117 -10.141 1 95.81 425 TRP A O 1
ATOM 3345 N N . ARG A 1 426 ? 18.453 12.18 -10.664 1 95.19 426 ARG A N 1
ATOM 3346 C CA . ARG A 1 426 ? 17.938 11.773 -11.969 1 95.19 426 ARG A CA 1
ATOM 3347 C C . ARG A 1 426 ? 19.016 11.062 -12.781 1 95.19 426 ARG A C 1
ATOM 3349 O O . ARG A 1 426 ? 18.719 10.102 -13.508 1 95.19 426 ARG A O 1
ATOM 3356 N N . GLN A 1 427 ? 20.234 11.477 -12.617 1 95.25 427 GLN A N 1
ATOM 3357 C CA . GLN A 1 427 ? 21.344 10.922 -13.383 1 95.25 427 GLN A CA 1
ATOM 3358 C C . GLN A 1 427 ? 21.953 9.711 -12.672 1 95.25 427 GLN A C 1
ATOM 3360 O O . GLN A 1 427 ? 22.391 8.758 -13.32 1 95.25 427 GLN A O 1
ATOM 3365 N N . TYR A 1 428 ? 21.984 9.75 -11.336 1 97.69 428 TYR A N 1
ATOM 3366 C CA . TYR A 1 428 ? 22.641 8.711 -10.555 1 97.69 428 TYR A CA 1
ATOM 3367 C C . TYR A 1 428 ? 21.75 7.477 -10.43 1 97.69 428 TYR A C 1
ATOM 3369 O O . TYR A 1 428 ? 22.25 6.348 -10.414 1 97.69 428 TYR A O 1
ATOM 3377 N N . ALA A 1 429 ? 20.453 7.676 -10.336 1 98.44 429 ALA A N 1
ATOM 3378 C CA . ALA A 1 429 ? 19.516 6.648 -9.891 1 98.44 429 ALA A CA 1
ATOM 3379 C C . ALA A 1 429 ? 19.5 5.461 -10.852 1 98.44 429 ALA A C 1
ATOM 3381 O O . ALA A 1 429 ? 19.422 4.309 -10.422 1 98.44 429 ALA A O 1
ATOM 3382 N N . PRO A 1 430 ? 19.562 5.676 -12.188 1 98.38 430 PRO A N 1
ATOM 3383 C CA . PRO A 1 430 ? 19.609 4.52 -13.086 1 98.38 430 PRO A CA 1
ATOM 3384 C C . PRO A 1 430 ? 20.797 3.604 -12.805 1 98.38 430 PRO A C 1
ATOM 3386 O O . PRO A 1 430 ? 20.641 2.383 -12.727 1 98.38 430 PRO A O 1
ATOM 3389 N N . PHE A 1 431 ? 21.953 4.203 -12.625 1 98.38 431 PHE A N 1
ATOM 3390 C CA . PHE A 1 431 ? 23.156 3.42 -12.352 1 98.38 431 PHE A CA 1
ATOM 3391 C C . PHE A 1 431 ? 23.078 2.771 -10.977 1 98.38 431 PHE A C 1
ATOM 3393 O O . PHE A 1 431 ? 23.484 1.62 -10.805 1 98.38 431 PHE A O 1
ATOM 3400 N N . MET A 1 432 ? 22.562 3.551 -9.984 1 98.75 432 MET A N 1
ATOM 3401 C CA . MET A 1 432 ? 22.359 2.986 -8.656 1 98.75 432 MET A CA 1
ATOM 3402 C C . MET A 1 432 ? 21.453 1.756 -8.727 1 98.75 432 MET A C 1
ATOM 3404 O O . MET A 1 432 ? 21.734 0.744 -8.078 1 98.75 432 MET A O 1
ATOM 3408 N N . THR A 1 433 ? 20.391 1.829 -9.508 1 98.81 433 THR A N 1
ATOM 3409 C CA . THR A 1 433 ? 19.438 0.734 -9.656 1 98.81 433 THR A CA 1
ATOM 3410 C C . THR A 1 433 ? 20.109 -0.476 -10.305 1 98.81 433 THR A C 1
ATOM 3412 O O . THR A 1 433 ? 19.859 -1.615 -9.898 1 98.81 433 THR A O 1
ATOM 3415 N N . ILE A 1 434 ? 20.875 -0.242 -11.352 1 98.75 434 ILE A N 1
ATOM 3416 C CA . ILE A 1 434 ? 21.562 -1.328 -12.031 1 98.75 434 ILE A CA 1
ATOM 3417 C C . ILE A 1 434 ? 22.469 -2.062 -11.055 1 98.75 434 ILE A C 1
ATOM 3419 O O . ILE A 1 434 ? 22.5 -3.295 -11.023 1 98.75 434 ILE A O 1
ATOM 3423 N N . LEU A 1 435 ? 23.219 -1.306 -10.242 1 98.75 435 LEU A N 1
ATOM 3424 C CA . LEU A 1 435 ? 24.078 -1.917 -9.234 1 98.75 435 LEU A CA 1
ATOM 3425 C C . LEU A 1 435 ? 23.25 -2.754 -8.258 1 98.75 435 LEU A C 1
ATOM 3427 O O . LEU A 1 435 ? 23.656 -3.859 -7.891 1 98.75 435 LEU A O 1
ATOM 3431 N N . LEU A 1 436 ? 22.125 -2.189 -7.812 1 98.81 436 LEU A N 1
ATOM 3432 C CA . LEU A 1 436 ? 21.234 -2.916 -6.914 1 98.81 436 LEU A CA 1
ATOM 3433 C C . LEU A 1 436 ? 20.734 -4.207 -7.562 1 98.81 436 LEU A C 1
ATOM 3435 O O . LEU A 1 436 ? 20.734 -5.262 -6.926 1 98.81 436 LEU A O 1
ATOM 3439 N N . ARG A 1 437 ? 20.328 -4.168 -8.828 1 98.69 437 ARG A N 1
ATOM 3440 C CA . ARG A 1 437 ? 19.859 -5.336 -9.57 1 98.69 437 ARG A CA 1
ATOM 3441 C C . ARG A 1 437 ? 20.938 -6.406 -9.648 1 98.69 437 ARG A C 1
ATOM 3443 O O . ARG A 1 437 ? 20.672 -7.586 -9.422 1 98.69 437 ARG A O 1
ATOM 3450 N N . LEU A 1 438 ? 22.156 -5.988 -10.008 1 98.38 438 LEU A N 1
ATOM 3451 C CA . LEU A 1 438 ? 23.266 -6.934 -10.133 1 98.38 438 LEU A CA 1
ATOM 3452 C C . LEU A 1 438 ? 23.578 -7.594 -8.797 1 98.38 438 LEU A C 1
ATOM 3454 O O . LEU A 1 438 ? 23.797 -8.805 -8.734 1 98.38 438 LEU A O 1
ATOM 3458 N N . ALA A 1 439 ? 23.578 -6.777 -7.73 1 98.25 439 ALA A N 1
ATOM 3459 C CA . ALA A 1 439 ? 23.828 -7.332 -6.402 1 98.25 439 ALA A CA 1
ATOM 3460 C C . ALA A 1 439 ? 22.75 -8.359 -6.027 1 98.25 439 ALA A C 1
ATOM 3462 O O . ALA A 1 439 ? 23.078 -9.422 -5.496 1 98.25 439 ALA A O 1
ATOM 3463 N N . ILE A 1 440 ? 21.516 -8.062 -6.273 1 97.62 440 ILE A N 1
ATOM 3464 C CA . ILE A 1 440 ? 20.406 -8.953 -5.957 1 97.62 440 ILE A CA 1
ATOM 3465 C C . ILE A 1 440 ? 20.547 -10.242 -6.77 1 97.62 440 ILE A C 1
ATOM 3467 O O . ILE A 1 440 ? 20.359 -11.336 -6.234 1 97.62 440 ILE A O 1
ATOM 3471 N N . LEU A 1 441 ? 20.859 -10.109 -8.031 1 96.56 441 LEU A N 1
ATOM 3472 C CA . LEU A 1 441 ? 20.984 -11.258 -8.922 1 96.56 441 LEU A CA 1
ATOM 3473 C C . LEU A 1 441 ? 22.094 -12.195 -8.438 1 96.56 441 LEU A C 1
ATOM 3475 O O . LEU A 1 441 ? 21.938 -13.414 -8.508 1 96.56 441 LEU A O 1
ATOM 3479 N N . LEU A 1 442 ? 23.172 -11.625 -8.008 1 96.38 442 LEU A N 1
ATOM 3480 C CA . LEU A 1 442 ? 24.344 -12.414 -7.602 1 96.38 442 LEU A CA 1
ATOM 3481 C C . LEU A 1 442 ? 24.047 -13.164 -6.305 1 96.38 442 LEU A C 1
ATOM 3483 O O . LEU A 1 442 ? 24.781 -14.094 -5.949 1 96.38 442 LEU A O 1
ATOM 3487 N N . HIS A 1 443 ? 22.984 -12.742 -5.605 1 95.69 443 HIS A N 1
ATOM 3488 C CA . HIS A 1 443 ? 22.625 -13.414 -4.367 1 95.69 443 HIS A CA 1
ATOM 3489 C C . HIS A 1 443 ? 21.219 -14.023 -4.461 1 95.69 443 HIS A C 1
ATOM 3491 O O . HIS A 1 443 ? 20.547 -14.188 -3.445 1 95.69 443 HIS A O 1
ATOM 3497 N N . ARG A 1 444 ? 20.797 -14.367 -5.582 1 93 444 ARG A N 1
ATOM 3498 C CA . ARG A 1 444 ? 19.422 -14.805 -5.84 1 93 444 ARG A CA 1
ATOM 3499 C C . ARG A 1 444 ? 19.109 -16.094 -5.09 1 93 444 ARG A C 1
ATOM 3501 O O . ARG A 1 444 ? 17.969 -16.344 -4.707 1 93 444 ARG A O 1
ATOM 3508 N N . ASN A 1 445 ? 20.047 -17 -4.895 1 89.06 445 ASN A N 1
ATOM 3509 C CA . ASN A 1 445 ? 19.859 -18.297 -4.234 1 89.06 445 ASN A CA 1
ATOM 3510 C C . ASN A 1 445 ? 19.812 -18.141 -2.717 1 89.06 445 ASN A C 1
ATOM 3512 O O . ASN A 1 445 ? 19.453 -19.078 -2.004 1 89.06 445 ASN A O 1
ATOM 3516 N N . ARG A 1 446 ? 20.203 -16.953 -2.186 1 88.12 446 ARG A N 1
ATOM 3517 C CA . ARG A 1 446 ? 20.125 -16.578 -0.779 1 88.12 446 ARG A CA 1
ATOM 3518 C C . ARG A 1 446 ? 21.016 -17.469 0.078 1 88.12 446 ARG A C 1
ATOM 3520 O O . ARG A 1 446 ? 20.75 -17.656 1.267 1 88.12 446 ARG A O 1
ATOM 3527 N N . ASN A 1 447 ? 21.969 -18.062 -0.529 1 83.88 447 ASN A N 1
ATOM 3528 C CA . ASN A 1 447 ? 22.891 -18.875 0.244 1 83.88 447 ASN A CA 1
ATOM 3529 C C . ASN A 1 447 ? 24.062 -18.062 0.76 1 83.88 447 ASN A C 1
ATOM 3531 O O . ASN A 1 447 ? 24.312 -16.953 0.293 1 83.88 447 ASN A O 1
ATOM 3535 N N . ASP A 1 448 ? 24.688 -18.594 1.753 1 81.44 448 ASP A N 1
ATOM 3536 C CA . ASP A 1 448 ? 25.781 -17.891 2.41 1 81.44 448 ASP A CA 1
ATOM 3537 C C . ASP A 1 448 ? 27.094 -18.125 1.692 1 81.44 448 ASP A C 1
ATOM 3539 O O . ASP A 1 448 ? 28.156 -17.75 2.195 1 81.44 448 ASP A O 1
ATOM 3543 N N . ILE A 1 449 ? 26.938 -18.609 0.532 1 79.19 449 ILE A N 1
ATOM 3544 C CA . ILE A 1 449 ? 28.172 -18.859 -0.204 1 79.19 449 ILE A CA 1
ATOM 3545 C C . ILE A 1 449 ? 28.766 -17.547 -0.685 1 79.19 449 ILE A C 1
ATOM 3547 O O . ILE A 1 449 ? 28.078 -16.703 -1.253 1 79.19 449 ILE A O 1
ATOM 3551 N N . GLU A 1 450 ? 30.031 -17.422 -0.403 1 85.62 450 GLU A N 1
ATOM 3552 C CA . GLU A 1 450 ? 30.734 -16.188 -0.767 1 85.62 450 GLU A CA 1
ATOM 3553 C C . GLU A 1 450 ? 30.953 -16.094 -2.275 1 85.62 450 GLU A C 1
ATOM 3555 O O . GLU A 1 450 ? 31.297 -17.094 -2.916 1 85.62 450 GLU A O 1
ATOM 3560 N N . LEU A 1 451 ? 30.672 -15.016 -2.824 1 91.25 451 LEU A N 1
ATOM 3561 C CA . LEU A 1 451 ? 30.953 -14.734 -4.227 1 91.25 451 LEU A CA 1
ATOM 3562 C C . LEU A 1 451 ? 32.469 -14.711 -4.484 1 91.25 451 LEU A C 1
ATOM 3564 O O . LEU A 1 451 ? 33.25 -14.344 -3.605 1 91.25 451 LEU A O 1
ATOM 3568 N N . PRO A 1 452 ? 32.875 -15.156 -5.625 1 93.62 452 PRO A N 1
ATOM 3569 C CA . PRO A 1 452 ? 34.281 -14.945 -5.98 1 93.62 452 PRO A CA 1
ATOM 3570 C C . PRO A 1 452 ? 34.625 -13.469 -6.113 1 93.62 452 PRO A C 1
ATOM 3572 O O . PRO A 1 452 ? 33.75 -12.617 -6.188 1 93.62 452 PRO A O 1
ATOM 3575 N N . GLU A 1 453 ? 35.938 -13.258 -6.039 1 94.62 453 GLU A N 1
ATOM 3576 C CA . GLU A 1 453 ? 36.344 -11.891 -6.336 1 94.62 453 GLU A CA 1
ATOM 3577 C C . GLU A 1 453 ? 36 -11.5 -7.766 1 94.62 453 GLU A C 1
ATOM 3579 O O . GLU A 1 453 ? 36.25 -12.258 -8.703 1 94.62 453 GLU A O 1
ATOM 3584 N N . PHE A 1 454 ? 35.281 -10.445 -7.902 1 96.75 454 PHE A N 1
ATOM 3585 C CA . PHE A 1 454 ? 34.906 -9.977 -9.227 1 96.75 454 PHE A CA 1
ATOM 3586 C C . PHE A 1 454 ? 35.125 -8.469 -9.352 1 96.75 454 PHE A C 1
ATOM 3588 O O . PHE A 1 454 ? 35.375 -7.797 -8.359 1 96.75 454 PHE A O 1
ATOM 3595 N N . SER A 1 455 ? 35.125 -7.953 -10.578 1 97.25 455 SER A N 1
ATOM 3596 C CA . SER A 1 455 ? 35.312 -6.523 -10.828 1 97.25 455 SER A CA 1
ATOM 3597 C C . SER A 1 455 ? 34.219 -5.98 -11.719 1 97.25 455 SER A C 1
ATOM 3599 O O . SER A 1 455 ? 33.594 -6.727 -12.477 1 97.25 455 SER A O 1
ATOM 3601 N N . ILE A 1 456 ? 33.969 -4.719 -11.547 1 98 456 ILE A N 1
ATOM 3602 C CA . ILE A 1 456 ? 32.969 -4.043 -12.375 1 98 456 ILE A CA 1
ATOM 3603 C C . ILE A 1 456 ? 33.531 -2.732 -12.906 1 98 456 ILE A C 1
ATOM 3605 O O . ILE A 1 456 ? 34.281 -2.041 -12.203 1 98 456 ILE A O 1
ATOM 3609 N N . THR A 1 457 ? 33.281 -2.422 -14.125 1 97.31 457 THR A N 1
ATOM 3610 C CA . THR A 1 457 ? 33.625 -1.138 -14.734 1 97.31 457 THR A CA 1
ATOM 3611 C C . THR A 1 457 ? 32.406 -0.541 -15.438 1 97.31 457 THR A C 1
ATOM 3613 O O . THR A 1 457 ? 31.578 -1.271 -15.984 1 97.31 457 THR A O 1
ATOM 3616 N N . ILE A 1 458 ? 32.281 0.738 -15.398 1 96.62 458 ILE A N 1
ATOM 3617 C CA . ILE A 1 458 ? 31.219 1.448 -16.094 1 96.62 458 ILE A CA 1
ATOM 3618 C C . ILE A 1 458 ? 31.812 2.568 -16.938 1 96.62 458 ILE A C 1
ATOM 3620 O O . ILE A 1 458 ? 32.531 3.443 -16.422 1 96.62 458 ILE A O 1
ATOM 3624 N N . VAL A 1 459 ? 31.625 2.564 -18.141 1 95.69 459 VAL A N 1
ATOM 3625 C CA . VAL A 1 459 ? 31.969 3.633 -19.078 1 95.69 459 VAL A CA 1
ATOM 3626 C C . VAL A 1 459 ? 30.719 4.074 -19.844 1 95.69 459 VAL A C 1
ATOM 3628 O O . VAL A 1 459 ? 30.25 3.377 -20.734 1 95.69 459 VAL A O 1
ATOM 3631 N N . LYS A 1 460 ? 30.188 5.246 -19.484 1 94.12 460 LYS A N 1
ATOM 3632 C CA . LYS A 1 460 ? 28.922 5.734 -20.047 1 94.12 460 LYS A CA 1
ATOM 3633 C C . LYS A 1 460 ? 27.797 4.746 -19.781 1 94.12 460 LYS A C 1
ATOM 3635 O O . LYS A 1 460 ? 27.469 4.449 -18.641 1 94.12 460 LYS A O 1
ATOM 3640 N N . THR A 1 461 ? 27.375 4.043 -20.875 1 95.75 461 THR A N 1
ATOM 3641 C CA . THR A 1 461 ? 26.25 3.135 -20.703 1 95.75 461 THR A CA 1
ATOM 3642 C C . THR A 1 461 ? 26.703 1.682 -20.781 1 95.75 461 THR A C 1
ATOM 3644 O O . THR A 1 461 ? 25.875 0.769 -20.844 1 95.75 461 THR A O 1
ATOM 3647 N N . LYS A 1 462 ? 28.031 1.463 -20.766 1 97.44 462 LYS A N 1
ATOM 3648 C CA . LYS A 1 462 ? 28.594 0.115 -20.859 1 97.44 462 LYS A CA 1
ATOM 3649 C C . LYS A 1 462 ? 29.078 -0.373 -19.5 1 97.44 462 LYS A C 1
ATOM 3651 O O . LYS A 1 462 ? 29.922 0.269 -18.875 1 97.44 462 LYS A O 1
ATOM 3656 N N . LEU A 1 463 ? 28.547 -1.403 -19.062 1 97.94 463 LEU A N 1
ATOM 3657 C CA . LEU A 1 463 ? 28.953 -2.053 -17.828 1 97.94 463 LEU A CA 1
ATOM 3658 C C . LEU A 1 463 ? 29.625 -3.393 -18.109 1 97.94 463 LEU A C 1
ATOM 3660 O O . LEU A 1 463 ? 29.172 -4.148 -18.969 1 97.94 463 LEU A O 1
ATOM 3664 N N . LYS A 1 464 ? 30.688 -3.648 -17.438 1 97.88 464 LYS A N 1
ATOM 3665 C CA . LYS A 1 464 ? 31.406 -4.914 -17.594 1 97.88 464 LYS A CA 1
ATOM 3666 C C . LYS A 1 464 ? 31.656 -5.57 -16.25 1 97.88 464 LYS A C 1
ATOM 3668 O O . LYS A 1 464 ? 32.281 -4.969 -15.367 1 97.88 464 LYS A O 1
ATOM 3673 N N . LEU A 1 465 ? 31.156 -6.723 -16.031 1 97.44 465 LEU A N 1
ATOM 3674 C CA . LEU A 1 465 ? 31.422 -7.559 -14.867 1 97.44 465 LEU A CA 1
ATOM 3675 C C . LEU A 1 465 ? 32.406 -8.664 -15.203 1 97.44 465 LEU A C 1
ATOM 3677 O O . LEU A 1 465 ? 32.219 -9.422 -16.156 1 97.44 465 LEU A O 1
ATOM 3681 N N . THR A 1 466 ? 33.469 -8.797 -14.492 1 97.31 466 THR A N 1
ATOM 3682 C CA . THR A 1 466 ? 34.5 -9.805 -14.742 1 97.31 466 THR A CA 1
ATOM 3683 C C . THR A 1 466 ? 34.656 -10.719 -13.523 1 97.31 466 THR A C 1
ATOM 3685 O O . THR A 1 466 ? 34.906 -10.242 -12.414 1 97.31 466 THR A O 1
ATOM 3688 N N . PHE A 1 467 ? 34.5 -11.992 -13.797 1 96.94 467 PHE A N 1
ATOM 3689 C CA . PHE A 1 467 ? 34.688 -13.008 -12.766 1 96.94 467 PHE A CA 1
ATOM 3690 C C . PHE A 1 467 ? 35.938 -13.828 -13.023 1 96.94 467 PHE A C 1
ATOM 3692 O O . PHE A 1 467 ? 36.562 -13.734 -14.094 1 96.94 467 PHE A O 1
ATOM 3699 N N . PRO A 1 468 ? 36.375 -14.594 -11.953 1 95.31 468 PRO A N 1
ATOM 3700 C CA . PRO A 1 468 ? 37.469 -15.516 -12.195 1 95.31 468 PRO A CA 1
ATOM 3701 C C . PRO A 1 468 ? 37.188 -16.5 -13.336 1 95.31 468 PRO A C 1
ATOM 3703 O O . PRO A 1 468 ? 36.031 -16.812 -13.609 1 95.31 468 PRO A O 1
ATOM 3706 N N . GLU A 1 469 ? 38.25 -17.062 -13.82 1 89.81 469 GLU A N 1
ATOM 3707 C CA . GLU A 1 469 ? 38.125 -17.953 -14.977 1 89.81 469 GLU A CA 1
ATOM 3708 C C . GLU A 1 469 ? 37.219 -19.125 -14.68 1 89.81 469 GLU A C 1
ATOM 3710 O O . GLU A 1 469 ? 37.281 -19.719 -13.602 1 89.81 469 GLU A O 1
ATOM 3715 N N . ASP A 1 470 ? 36.312 -19.422 -15.477 1 90.38 470 ASP A N 1
ATOM 3716 C CA . ASP A 1 470 ? 35.438 -20.578 -15.531 1 90.38 470 ASP A CA 1
ATOM 3717 C C . ASP A 1 470 ? 34.375 -20.5 -14.453 1 90.38 470 ASP A C 1
ATOM 3719 O O . ASP A 1 470 ? 33.531 -21.406 -14.328 1 90.38 470 ASP A O 1
ATOM 3723 N N . TRP A 1 471 ? 34.406 -19.422 -13.648 1 93.81 471 TRP A N 1
ATOM 3724 C CA . TRP A 1 471 ? 33.406 -19.391 -12.578 1 93.81 471 TRP A CA 1
ATOM 3725 C C . TRP A 1 471 ? 32 -19.297 -13.133 1 93.81 471 TRP A C 1
ATOM 3727 O O . TRP A 1 471 ? 31.094 -20 -12.688 1 93.81 471 TRP A O 1
ATOM 3737 N N . LEU A 1 472 ? 31.797 -18.391 -14.062 1 92.81 472 LEU A N 1
ATOM 3738 C CA . LEU A 1 472 ? 30.469 -18.188 -14.633 1 92.81 472 LEU A CA 1
ATOM 3739 C C . LEU A 1 472 ? 30 -19.438 -15.383 1 92.81 472 LEU A C 1
ATOM 3741 O O . LEU A 1 472 ? 28.812 -19.75 -15.398 1 92.81 472 LEU A O 1
ATOM 3745 N N . ASP A 1 473 ? 30.906 -20.188 -15.93 1 91.62 473 ASP A N 1
ATOM 3746 C CA . ASP A 1 473 ? 30.578 -21.438 -16.625 1 91.62 473 ASP A CA 1
ATOM 3747 C C . ASP A 1 473 ? 30.141 -22.516 -15.633 1 91.62 473 ASP A C 1
ATOM 3749 O O . ASP A 1 473 ? 29.312 -23.359 -15.953 1 91.62 473 ASP A O 1
ATOM 3753 N N . GLN A 1 474 ? 30.75 -22.406 -14.484 1 92.44 474 GLN A N 1
ATOM 3754 C CA . GLN A 1 474 ? 30.438 -23.375 -13.438 1 92.44 474 GLN A CA 1
ATOM 3755 C C . GLN A 1 474 ? 29.188 -22.953 -12.664 1 92.44 474 GLN A C 1
ATOM 3757 O O . GLN A 1 474 ? 28.719 -23.688 -11.781 1 92.44 474 GLN A O 1
ATOM 3762 N N . SER A 1 475 ? 28.656 -21.781 -13.031 1 92.38 475 SER A N 1
ATOM 3763 C CA . SER A 1 475 ? 27.453 -21.25 -12.398 1 92.38 475 SER A CA 1
ATOM 3764 C C . SER A 1 475 ? 26.375 -20.938 -13.43 1 92.38 475 SER A C 1
ATOM 3766 O O . SER A 1 475 ? 26.016 -19.781 -13.641 1 92.38 475 SER A O 1
ATOM 3768 N N . PRO A 1 476 ? 25.766 -21.984 -13.961 1 91.62 476 PRO A N 1
ATOM 3769 C CA . PRO A 1 476 ? 24.875 -21.812 -15.102 1 91.62 476 PRO A CA 1
ATOM 3770 C C . PRO A 1 476 ? 23.641 -20.953 -14.758 1 91.62 476 PRO A C 1
ATOM 3772 O O . PRO A 1 476 ? 23.156 -20.203 -15.602 1 91.62 476 PRO A O 1
ATOM 3775 N N . LEU A 1 477 ? 23.094 -21.047 -13.586 1 93.38 477 LEU A N 1
ATOM 3776 C CA . LEU A 1 477 ? 21.938 -20.25 -13.203 1 93.38 477 LEU A CA 1
ATOM 3777 C C . LEU A 1 477 ? 22.281 -18.766 -13.148 1 93.38 477 LEU A C 1
ATOM 3779 O O . LEU A 1 477 ? 21.516 -17.922 -13.641 1 93.38 477 LEU A O 1
ATOM 3783 N N . THR A 1 478 ? 23.438 -18.484 -12.539 1 94.19 478 THR A N 1
ATOM 3784 C CA . THR A 1 478 ? 23.891 -17.094 -12.477 1 94.19 478 THR A CA 1
ATOM 3785 C C . THR A 1 478 ? 24.125 -16.531 -13.875 1 94.19 478 THR A C 1
ATOM 3787 O O . THR A 1 478 ? 23.766 -15.391 -14.156 1 94.19 478 THR A O 1
ATOM 3790 N N . ARG A 1 479 ? 24.766 -17.359 -14.695 1 94.75 479 ARG A N 1
ATOM 3791 C CA . ARG A 1 479 ? 25.016 -16.953 -16.078 1 94.75 479 ARG A CA 1
ATOM 3792 C C . ARG A 1 479 ? 23.703 -16.641 -16.797 1 94.75 479 ARG A C 1
ATOM 3794 O O . ARG A 1 479 ? 23.609 -15.625 -17.5 1 94.75 479 ARG A O 1
ATOM 3801 N N . ALA A 1 480 ? 22.734 -17.5 -16.594 1 94.38 480 ALA A N 1
ATOM 3802 C CA . ALA A 1 480 ? 21.438 -17.297 -17.234 1 94.38 480 ALA A CA 1
ATOM 3803 C C . ALA A 1 480 ? 20.766 -16.031 -16.703 1 94.38 480 ALA A C 1
ATOM 3805 O O . ALA A 1 480 ? 20.125 -15.297 -17.469 1 94.38 480 ALA A O 1
ATOM 3806 N N . ASP A 1 481 ? 20.844 -15.773 -15.438 1 95.19 481 ASP A N 1
ATOM 3807 C CA . ASP A 1 481 ? 20.266 -14.586 -14.82 1 95.19 481 ASP A CA 1
ATOM 3808 C C . ASP A 1 481 ? 20.906 -13.312 -15.359 1 95.19 481 ASP A C 1
ATOM 3810 O O . ASP A 1 481 ? 20.203 -12.336 -15.648 1 95.19 481 ASP A O 1
ATOM 3814 N N . LEU A 1 482 ? 22.219 -13.344 -15.438 1 97 482 LEU A N 1
ATOM 3815 C CA . LEU A 1 482 ? 22.953 -12.188 -15.93 1 97 482 LEU A CA 1
ATOM 3816 C C . LEU A 1 482 ? 22.641 -11.914 -17.391 1 97 482 LEU A C 1
ATOM 3818 O O . LEU A 1 482 ? 22.578 -10.758 -17.812 1 97 482 LEU A O 1
ATOM 3822 N N . LYS A 1 483 ? 22.484 -12.984 -18.156 1 96 483 LYS A N 1
ATOM 3823 C CA . LYS A 1 483 ? 22.094 -12.828 -19.562 1 96 483 LYS A CA 1
ATOM 3824 C C . LYS A 1 483 ? 20.719 -12.156 -19.672 1 96 483 LYS A C 1
ATOM 3826 O O . LYS A 1 483 ? 20.547 -11.25 -20.484 1 96 483 LYS A O 1
ATOM 3831 N N . LYS A 1 484 ? 19.781 -12.633 -18.875 1 95.19 484 LYS A N 1
ATOM 3832 C CA . LYS A 1 484 ? 18.453 -12.023 -18.859 1 95.19 484 LYS A CA 1
ATOM 3833 C C . LYS A 1 484 ? 18.516 -10.555 -18.453 1 95.19 484 LYS A C 1
ATOM 3835 O O . LYS A 1 484 ? 17.828 -9.719 -19.016 1 95.19 484 LYS A O 1
ATOM 3840 N N . GLU A 1 485 ? 19.344 -10.25 -17.453 1 97.38 485 GLU A N 1
ATOM 3841 C CA . GLU A 1 485 ? 19.547 -8.875 -17.016 1 97.38 485 GLU A CA 1
ATOM 3842 C C . GLU A 1 485 ? 20.109 -8.008 -18.125 1 97.38 485 GLU A C 1
ATOM 3844 O O . GLU A 1 485 ? 19.703 -6.855 -18.297 1 97.38 485 GLU A O 1
ATOM 3849 N N . ALA A 1 486 ? 21.047 -8.586 -18.875 1 97.81 486 ALA A N 1
ATOM 3850 C CA . ALA A 1 486 ? 21.641 -7.871 -20.016 1 97.81 486 ALA A CA 1
ATOM 3851 C C . ALA A 1 486 ? 20.562 -7.5 -21.047 1 97.81 486 ALA A C 1
ATOM 3853 O O . ALA A 1 486 ? 20.609 -6.418 -21.625 1 97.81 486 ALA A O 1
ATOM 3854 N N . ASP A 1 487 ? 19.641 -8.375 -21.188 1 96.88 487 ASP A N 1
ATOM 3855 C CA . ASP A 1 487 ? 18.547 -8.117 -22.141 1 96.88 487 ASP A CA 1
ATOM 3856 C C . ASP A 1 487 ? 17.672 -6.957 -21.656 1 96.88 487 ASP A C 1
ATOM 3858 O O . ASP A 1 487 ? 17.297 -6.094 -22.453 1 96.88 487 ASP A O 1
ATOM 3862 N N . TYR A 1 488 ? 17.297 -6.934 -20.359 1 96.94 488 TYR A N 1
ATOM 3863 C CA . TYR A 1 488 ? 16.516 -5.836 -19.797 1 96.94 488 TYR A CA 1
ATOM 3864 C C . TYR A 1 488 ? 17.234 -4.504 -19.984 1 96.94 488 TYR A C 1
ATOM 3866 O O . TYR A 1 488 ? 16.625 -3.512 -20.375 1 96.94 488 TYR A O 1
ATOM 3874 N N . LEU A 1 489 ? 18.531 -4.516 -19.703 1 97.88 489 LEU A N 1
ATOM 3875 C CA . LEU A 1 489 ? 19.312 -3.287 -19.734 1 97.88 489 LEU A CA 1
ATOM 3876 C C . LEU A 1 489 ? 19.531 -2.812 -21.156 1 97.88 489 LEU A C 1
ATOM 3878 O O . LEU A 1 489 ? 19.547 -1.607 -21.422 1 97.88 489 LEU A O 1
ATOM 3882 N N . LYS A 1 490 ? 19.703 -3.777 -22.109 1 97.5 490 LYS A N 1
ATOM 3883 C CA . LYS A 1 490 ? 19.844 -3.439 -23.516 1 97.5 490 LYS A CA 1
ATOM 3884 C C . LYS A 1 490 ? 18.641 -2.656 -24.031 1 97.5 490 LYS A C 1
ATOM 3886 O O . LYS A 1 490 ? 18.797 -1.685 -24.766 1 97.5 490 LYS A O 1
ATOM 3891 N N . ALA A 1 491 ? 17.484 -3.062 -23.562 1 95.31 491 ALA A N 1
ATOM 3892 C CA . ALA A 1 491 ? 16.234 -2.408 -23.969 1 95.31 491 ALA A CA 1
ATOM 3893 C C . ALA A 1 491 ? 16.203 -0.963 -23.484 1 95.31 491 ALA A C 1
ATOM 3895 O O . ALA A 1 491 ? 15.492 -0.129 -24.047 1 95.31 491 ALA A O 1
ATOM 3896 N N . ALA A 1 492 ? 17 -0.656 -22.453 1 96.06 492 ALA A N 1
ATOM 3897 C CA . ALA A 1 492 ? 17 0.683 -21.875 1 96.06 492 ALA A CA 1
ATOM 3898 C C . ALA A 1 492 ? 18.234 1.462 -22.312 1 96.06 492 ALA A C 1
ATOM 3900 O O . ALA A 1 492 ? 18.5 2.557 -21.812 1 96.06 492 ALA A O 1
ATOM 3901 N N . GLY A 1 493 ? 19.047 0.875 -23.219 1 96.19 493 GLY A N 1
ATOM 3902 C CA . GLY A 1 493 ? 20.172 1.598 -23.797 1 96.19 493 GLY A CA 1
ATOM 3903 C C . GLY A 1 493 ? 21.484 1.315 -23.094 1 96.19 493 GLY A C 1
ATOM 3904 O O . GLY A 1 493 ? 22.469 2.035 -23.281 1 96.19 493 GLY A O 1
ATOM 3905 N N . PHE A 1 494 ? 21.547 0.33 -22.234 1 97.75 494 PHE A N 1
ATOM 3906 C CA . PHE A 1 494 ? 22.766 -0.073 -21.562 1 97.75 494 PHE A CA 1
ATOM 3907 C C . PHE A 1 494 ? 23.312 -1.364 -22.156 1 97.75 494 PHE A C 1
ATOM 3909 O O . PHE A 1 494 ? 22.578 -2.109 -22.812 1 97.75 494 PHE A O 1
ATOM 3916 N N . LYS A 1 495 ? 24.578 -1.585 -22.062 1 98 495 LYS A N 1
ATOM 3917 C CA . LYS A 1 495 ? 25.219 -2.832 -22.469 1 98 495 LYS A CA 1
ATOM 3918 C C . LYS A 1 495 ? 25.938 -3.492 -21.312 1 98 495 LYS A C 1
ATOM 3920 O O . LYS A 1 495 ? 26.906 -2.936 -20.781 1 98 495 LYS A O 1
ATOM 3925 N N . LEU A 1 496 ? 25.469 -4.559 -20.875 1 98 496 LEU A N 1
ATOM 3926 C CA . LEU A 1 496 ? 26.094 -5.328 -19.797 1 98 496 LEU A CA 1
ATOM 3927 C C . LEU A 1 496 ? 26.844 -6.531 -20.359 1 98 496 LEU A C 1
ATOM 3929 O O . LEU A 1 496 ? 26.25 -7.359 -21.062 1 98 496 LEU A O 1
ATOM 3933 N N . SER A 1 497 ? 28.062 -6.598 -20.156 1 97.31 497 SER A N 1
ATOM 3934 C CA . SER A 1 497 ? 28.891 -7.742 -20.531 1 97.31 497 SER A CA 1
ATOM 3935 C C . SER A 1 497 ? 29.438 -8.445 -19.297 1 97.31 497 SER A C 1
ATOM 3937 O O . SER A 1 497 ? 29.875 -7.789 -18.344 1 97.31 497 SER A O 1
ATOM 3939 N N . CYS A 1 498 ? 29.328 -9.703 -19.281 1 94.5 498 CYS A N 1
ATOM 3940 C CA . CYS A 1 498 ? 29.828 -10.508 -18.172 1 94.5 498 CYS A CA 1
ATOM 3941 C C . CYS A 1 498 ? 30.797 -11.578 -18.656 1 94.5 498 CYS A C 1
ATOM 3943 O O . CYS A 1 498 ? 30.516 -12.273 -19.641 1 94.5 498 CYS A O 1
ATOM 3945 N N . CYS A 1 499 ? 31.984 -11.664 -18.109 1 91.69 499 CYS A N 1
ATOM 3946 C CA . CYS A 1 499 ? 32.969 -12.648 -18.547 1 91.69 499 CYS A CA 1
ATOM 3947 C C . CYS A 1 499 ? 33.625 -13.305 -17.344 1 91.69 499 CYS A C 1
ATOM 3949 O O . CYS A 1 499 ? 33.719 -12.711 -16.266 1 91.69 499 CYS A O 1
ATOM 3951 N N . MET B 1 1 ? -33.781 -16.844 9.391 1 38.03 1 MET B N 1
ATOM 3952 C CA . MET B 1 1 ? -34 -18.281 9.242 1 38.03 1 MET B CA 1
ATOM 3953 C C . MET B 1 1 ? -32.688 -19 8.898 1 38.03 1 MET B C 1
ATOM 3955 O O . MET B 1 1 ? -31.812 -18.422 8.273 1 38.03 1 MET B O 1
ATOM 3959 N N . PRO B 1 2 ? -32.438 -19.984 9.68 1 45.81 2 PRO B N 1
ATOM 3960 C CA . PRO B 1 2 ? -31.156 -20.641 9.391 1 45.81 2 PRO B CA 1
ATOM 3961 C C . PRO B 1 2 ? -30.953 -20.906 7.895 1 45.81 2 PRO B C 1
ATOM 3963 O O . PRO B 1 2 ? -31.906 -21.234 7.184 1 45.81 2 PRO B O 1
ATOM 3966 N N . GLN B 1 3 ? -30.125 -20.234 7.207 1 59.12 3 GLN B N 1
ATOM 3967 C CA . GLN B 1 3 ? -29.844 -20.5 5.797 1 59.12 3 GLN B CA 1
ATOM 3968 C C . GLN B 1 3 ? -29.984 -21.984 5.477 1 59.12 3 GLN B C 1
ATOM 3970 O O . GLN B 1 3 ? -29.359 -22.828 6.137 1 59.12 3 GLN B O 1
ATOM 3975 N N . LYS B 1 4 ? -31.156 -22.469 4.867 1 69.69 4 LYS B N 1
ATOM 3976 C CA . LYS B 1 4 ? -31.344 -23.859 4.473 1 69.69 4 LYS B CA 1
ATOM 3977 C C . LYS B 1 4 ? -30.094 -24.422 3.801 1 69.69 4 LYS B C 1
ATOM 3979 O O . LYS B 1 4 ? -29.594 -23.844 2.834 1 69.69 4 LYS B O 1
ATOM 3984 N N . ILE B 1 5 ? -29.422 -25.344 4.52 1 84.81 5 ILE B N 1
ATOM 3985 C CA . ILE B 1 5 ? -28.234 -26.031 3.994 1 84.81 5 ILE B CA 1
ATOM 3986 C C . ILE B 1 5 ? -28.594 -26.734 2.689 1 84.81 5 ILE B C 1
ATOM 3988 O O . ILE B 1 5 ? -29.547 -27.516 2.639 1 84.81 5 ILE B O 1
ATOM 3992 N N . PRO B 1 6 ? -27.922 -26.422 1.646 1 91.19 6 PRO B N 1
ATOM 3993 C CA . PRO B 1 6 ? -28.234 -27.062 0.37 1 91.19 6 PRO B CA 1
ATOM 3994 C C . PRO B 1 6 ? -27.922 -28.562 0.376 1 91.19 6 PRO B C 1
ATOM 3996 O O . PRO B 1 6 ? -27 -29 1.071 1 91.19 6 PRO B O 1
ATOM 3999 N N . GLU B 1 7 ? -28.625 -29.234 -0.437 1 92.06 7 GLU B N 1
ATOM 4000 C CA . GLU B 1 7 ? -28.438 -30.672 -0.541 1 92.06 7 GLU B CA 1
ATOM 4001 C C . GLU B 1 7 ? -27.344 -31.016 -1.556 1 92.06 7 GLU B C 1
ATOM 4003 O O . GLU B 1 7 ? -26.719 -32.062 -1.479 1 92.06 7 GLU B O 1
ATOM 4008 N N . ILE B 1 8 ? -27.203 -30.125 -2.51 1 95.25 8 ILE B N 1
ATOM 4009 C CA . ILE B 1 8 ? -26.219 -30.312 -3.566 1 95.25 8 ILE B CA 1
ATOM 4010 C C . ILE B 1 8 ? -25.312 -29.078 -3.646 1 95.25 8 ILE B C 1
ATOM 4012 O O . ILE B 1 8 ? -25.781 -27.938 -3.592 1 95.25 8 ILE B O 1
ATOM 4016 N N . VAL B 1 9 ? -24 -29.359 -3.725 1 95.88 9 VAL B N 1
ATOM 4017 C CA . VAL B 1 9 ? -23.031 -28.297 -3.93 1 95.88 9 VAL B CA 1
ATOM 4018 C C . VAL B 1 9 ? -22.125 -28.641 -5.109 1 95.88 9 VAL B C 1
ATOM 4020 O O . VAL B 1 9 ? -21.953 -29.812 -5.441 1 95.88 9 VAL B O 1
ATOM 4023 N N . ALA B 1 10 ? -21.641 -27.625 -5.754 1 97.25 10 ALA B N 1
ATOM 4024 C CA . ALA B 1 10 ? -20.781 -27.844 -6.922 1 97.25 10 ALA B CA 1
ATOM 4025 C C . ALA B 1 10 ? -19.609 -26.859 -6.941 1 97.25 10 ALA B C 1
ATOM 4027 O O . ALA B 1 10 ? -19.719 -25.75 -6.43 1 97.25 10 ALA B O 1
ATOM 4028 N N . ALA B 1 11 ? -18.531 -27.297 -7.457 1 97.19 11 ALA B N 1
ATOM 4029 C CA . ALA B 1 11 ? -17.344 -26.469 -7.676 1 97.19 11 ALA B CA 1
ATOM 4030 C C . ALA B 1 11 ? -16.859 -26.578 -9.117 1 97.19 11 ALA B C 1
ATOM 4032 O O . ALA B 1 11 ? -16.875 -27.656 -9.703 1 97.19 11 ALA B O 1
ATOM 4033 N N . VAL B 1 12 ? -16.531 -25.453 -9.672 1 97.5 12 VAL B N 1
ATOM 4034 C CA . VAL B 1 12 ? -15.992 -25.391 -11.031 1 97.5 12 VAL B CA 1
ATOM 4035 C C . VAL B 1 12 ? -14.656 -24.656 -11.023 1 97.5 12 VAL B C 1
ATOM 4037 O O . VAL B 1 12 ? -14.555 -23.547 -10.484 1 97.5 12 VAL B O 1
ATOM 4040 N N . ASP B 1 13 ? -13.664 -25.281 -11.555 1 96.62 13 ASP B N 1
ATOM 4041 C CA . ASP B 1 13 ? -12.32 -24.734 -11.68 1 96.62 13 ASP B CA 1
ATOM 4042 C C . ASP B 1 13 ? -11.961 -24.469 -13.141 1 96.62 13 ASP B C 1
ATOM 4044 O O . ASP B 1 13 ? -11.836 -25.422 -13.922 1 96.62 13 ASP B O 1
ATOM 4048 N N . LEU B 1 14 ? -11.836 -23.234 -13.438 1 97.44 14 LEU B N 1
ATOM 4049 C CA . LEU B 1 14 ? -11.445 -22.844 -14.789 1 97.44 14 LEU B CA 1
ATOM 4050 C C . LEU B 1 14 ? -9.938 -22.641 -14.875 1 97.44 14 LEU B C 1
ATOM 4052 O O . LEU B 1 14 ? -9.453 -21.516 -14.82 1 97.44 14 LEU B O 1
ATOM 4056 N N . GLY B 1 15 ? -9.227 -23.719 -15.148 1 95.31 15 GLY B N 1
ATOM 4057 C CA . GLY B 1 15 ? -7.777 -23.703 -15.242 1 95.31 15 GLY B CA 1
ATOM 4058 C C . GLY B 1 15 ? -7.27 -23.328 -16.625 1 95.31 15 GLY B C 1
ATOM 4059 O O . GLY B 1 15 ? -8.039 -23.297 -17.578 1 95.31 15 GLY B O 1
ATOM 4060 N N . SER B 1 16 ? -5.945 -23.109 -16.703 1 95.38 16 SER B N 1
ATOM 4061 C CA . SER B 1 16 ? -5.281 -22.719 -17.938 1 95.38 16 SER B CA 1
ATOM 4062 C C . SER B 1 16 ? -5.223 -23.891 -18.922 1 95.38 16 SER B C 1
ATOM 4064 O O . SER B 1 16 ? -5.148 -23.672 -20.141 1 95.38 16 SER B O 1
ATOM 4066 N N . ASN B 1 17 ? -5.262 -25.078 -18.438 1 93.69 17 ASN B N 1
ATOM 4067 C CA . ASN B 1 17 ? -5.18 -26.266 -19.297 1 93.69 17 ASN B CA 1
ATOM 4068 C C . ASN B 1 17 ? -6.535 -26.953 -19.438 1 93.69 17 ASN B C 1
ATOM 4070 O O . ASN B 1 17 ? -6.914 -27.359 -20.531 1 93.69 17 ASN B O 1
ATOM 4074 N N . SER B 1 18 ? -7.273 -27.031 -18.344 1 95 18 SER B N 1
ATOM 4075 C CA . SER B 1 18 ? -8.531 -27.781 -18.328 1 95 18 SER B CA 1
ATOM 4076 C C . SER B 1 18 ? -9.539 -27.156 -17.375 1 95 18 SER B C 1
ATOM 4078 O O . SER B 1 18 ? -9.164 -26.406 -16.484 1 95 18 SER B O 1
ATOM 4080 N N . PHE B 1 19 ? -10.82 -27.391 -17.734 1 96.75 19 PHE B N 1
ATOM 4081 C CA . PHE B 1 19 ? -11.914 -27.062 -16.828 1 96.75 19 PHE B CA 1
ATOM 4082 C C . PHE B 1 19 ? -12.391 -28.297 -16.078 1 96.75 19 PHE B C 1
ATOM 4084 O O . PHE B 1 19 ? -12.43 -29.391 -16.641 1 96.75 19 PHE B O 1
ATOM 4091 N N . HIS B 1 20 ? -12.641 -28.109 -14.797 1 96.12 20 HIS B N 1
ATOM 4092 C CA . HIS B 1 20 ? -13.125 -29.203 -13.953 1 96.12 20 HIS B CA 1
ATOM 4093 C C . HIS B 1 20 ? -14.414 -28.812 -13.25 1 96.12 20 HIS B C 1
ATOM 4095 O O . HIS B 1 20 ? -14.578 -27.672 -12.82 1 96.12 20 HIS B O 1
ATOM 4101 N N . MET B 1 21 ? -15.312 -29.734 -13.133 1 96.75 21 MET B N 1
ATOM 4102 C CA . MET B 1 21 ? -16.516 -29.562 -12.328 1 96.75 21 MET B CA 1
ATOM 4103 C C . MET B 1 21 ? -16.734 -30.766 -11.414 1 96.75 21 MET B C 1
ATOM 4105 O O . MET B 1 21 ? -16.531 -31.906 -11.828 1 96.75 21 MET B O 1
ATOM 4109 N N . ILE B 1 22 ? -17 -30.531 -10.211 1 96.25 22 ILE B N 1
ATOM 4110 C CA . ILE B 1 22 ? -17.375 -31.578 -9.266 1 96.25 22 ILE B CA 1
ATOM 4111 C C . ILE B 1 22 ? -18.734 -31.25 -8.633 1 96.25 22 ILE B C 1
ATOM 4113 O O . ILE B 1 22 ? -19.016 -30.094 -8.336 1 96.25 22 ILE B O 1
ATOM 4117 N N . VAL B 1 23 ? -19.625 -32.156 -8.609 1 96.5 23 VAL B N 1
ATOM 4118 C CA . VAL B 1 23 ? -20.922 -32.031 -7.961 1 96.5 23 VAL B CA 1
ATOM 4119 C C . VAL B 1 23 ? -21.016 -33.031 -6.797 1 96.5 23 VAL B C 1
ATOM 4121 O O . VAL B 1 23 ? -20.75 -34.219 -6.957 1 96.5 23 VAL B O 1
ATOM 4124 N N . CYS B 1 24 ? -21.391 -32.531 -5.68 1 96.19 24 CYS B N 1
ATOM 4125 C CA . CYS B 1 24 ? -21.438 -33.344 -4.473 1 96.19 24 CYS B CA 1
ATOM 4126 C C . CYS B 1 24 ? -22.797 -33.25 -3.807 1 96.19 24 CYS B C 1
ATOM 4128 O O . CYS B 1 24 ? -23.438 -32.188 -3.84 1 96.19 24 CYS B O 1
ATOM 4130 N N . SER B 1 25 ? -23.234 -34.344 -3.25 1 95.44 25 SER B N 1
ATOM 4131 C CA . SER B 1 25 ? -24.359 -34.281 -2.334 1 95.44 25 SER B CA 1
ATOM 4132 C C . SER B 1 25 ? -23.906 -34 -0.906 1 95.44 25 SER B C 1
ATOM 4134 O O . SER B 1 25 ? -22.844 -34.469 -0.481 1 95.44 25 SER B O 1
ATOM 4136 N N . LEU B 1 26 ? -24.578 -33.125 -0.315 1 91.75 26 LEU B N 1
ATOM 4137 C CA . LEU B 1 26 ? -24.328 -32.781 1.078 1 91.75 26 LEU B CA 1
ATOM 4138 C C . LEU B 1 26 ? -25.438 -33.281 1.978 1 91.75 26 LEU B C 1
ATOM 4140 O O . LEU B 1 26 ? -26.578 -32.812 1.897 1 91.75 26 LEU B O 1
ATOM 4144 N N . LYS B 1 27 ? -25.219 -34.406 2.656 1 87.69 27 LYS B N 1
ATOM 4145 C CA . LYS B 1 27 ? -26.188 -34.969 3.58 1 87.69 27 LYS B CA 1
ATOM 4146 C C . LYS B 1 27 ? -25.594 -35.125 4.98 1 87.69 27 LYS B C 1
ATOM 4148 O O . LYS B 1 27 ? -24.562 -35.75 5.164 1 87.69 27 LYS B O 1
ATOM 4153 N N . ASP B 1 28 ? -26.234 -34.625 6 1 83.75 28 ASP B N 1
ATOM 4154 C CA . ASP B 1 28 ? -25.828 -34.656 7.402 1 83.75 28 ASP B CA 1
ATOM 4155 C C . ASP B 1 28 ? -24.375 -34.219 7.562 1 83.75 28 ASP B C 1
ATOM 4157 O O . ASP B 1 28 ? -23.594 -34.875 8.273 1 83.75 28 ASP B O 1
ATOM 4161 N N . GLY B 1 29 ? -23.906 -33.312 6.785 1 79.75 29 GLY B N 1
ATOM 4162 C CA . GLY B 1 29 ? -22.578 -32.719 6.898 1 79.75 29 GLY B CA 1
ATOM 4163 C C . GLY B 1 29 ? -21.516 -33.5 6.137 1 79.75 29 GLY B C 1
ATOM 4164 O O . GLY B 1 29 ? -20.344 -33.125 6.105 1 79.75 29 GLY B O 1
ATOM 4165 N N . LYS B 1 30 ? -21.922 -34.531 5.535 1 86.5 30 LYS B N 1
ATOM 4166 C CA . LYS B 1 30 ? -20.984 -35.375 4.793 1 86.5 30 LYS B CA 1
ATOM 4167 C C . LYS B 1 30 ? -21.109 -35.125 3.291 1 86.5 30 LYS B C 1
ATOM 4169 O O . LYS B 1 30 ? -22.203 -34.938 2.768 1 86.5 30 LYS B O 1
ATOM 4174 N N . LEU B 1 31 ? -19.922 -35.125 2.639 1 89.69 31 LEU B N 1
ATOM 4175 C CA . LEU B 1 31 ? -19.844 -34.875 1.203 1 89.69 31 LEU B CA 1
ATOM 4176 C C . LEU B 1 31 ? -19.688 -36.188 0.432 1 89.69 31 LEU B C 1
ATOM 4178 O O . LEU B 1 31 ? -18.875 -37.031 0.81 1 89.69 31 LEU B O 1
ATOM 4182 N N . HIS B 1 32 ? -20.562 -36.344 -0.554 1 92.75 32 HIS B N 1
ATOM 4183 C CA . HIS B 1 32 ? -20.422 -37.438 -1.483 1 92.75 32 HIS B CA 1
ATOM 4184 C C . HIS B 1 32 ? -20.344 -36.969 -2.926 1 92.75 32 HIS B C 1
ATOM 4186 O O . HIS B 1 32 ? -21.219 -36.219 -3.387 1 92.75 32 HIS B O 1
ATOM 4192 N N . ILE B 1 33 ? -19.312 -37.375 -3.586 1 91.75 33 ILE B N 1
ATOM 4193 C CA . ILE B 1 33 ? -19.141 -36.969 -4.973 1 91.75 33 ILE B CA 1
ATOM 4194 C C . ILE B 1 33 ? -20.172 -37.688 -5.855 1 91.75 33 ILE B C 1
ATOM 4196 O O . ILE B 1 33 ? -20.266 -38.906 -5.844 1 91.75 33 ILE B O 1
ATOM 4200 N N . ILE B 1 34 ? -20.953 -36.906 -6.551 1 93.81 34 ILE B N 1
ATOM 4201 C CA . ILE B 1 34 ? -21.984 -37.438 -7.438 1 93.81 34 ILE B CA 1
ATOM 4202 C C . ILE B 1 34 ? -21.469 -37.438 -8.875 1 93.81 34 ILE B C 1
ATOM 4204 O O . ILE B 1 34 ? -21.781 -38.375 -9.641 1 93.81 34 ILE B O 1
ATOM 4208 N N . ASP B 1 35 ? -20.734 -36.406 -9.188 1 92.75 35 ASP B N 1
ATOM 4209 C CA . ASP B 1 35 ? -20.281 -36.281 -10.578 1 92.75 35 ASP B CA 1
ATOM 4210 C C . ASP B 1 35 ? -18.969 -35.531 -10.664 1 92.75 35 ASP B C 1
ATOM 4212 O O . ASP B 1 35 ? -18.672 -34.688 -9.812 1 92.75 35 ASP B O 1
ATOM 4216 N N . ARG B 1 36 ? -18.156 -35.969 -11.617 1 93.12 36 ARG B N 1
ATOM 4217 C CA . ARG B 1 36 ? -16.906 -35.312 -11.969 1 93.12 36 ARG B CA 1
ATOM 4218 C C . ARG B 1 36 ? -16.781 -35.156 -13.484 1 93.12 36 ARG B C 1
ATOM 4220 O O . ARG B 1 36 ? -16.969 -36.125 -14.219 1 93.12 36 ARG B O 1
ATOM 4227 N N . ILE B 1 37 ? -16.547 -33.938 -13.891 1 94.06 37 ILE B N 1
ATOM 4228 C CA . ILE B 1 37 ? -16.344 -33.719 -15.312 1 94.06 37 ILE B CA 1
ATOM 4229 C C . ILE B 1 37 ? -15.055 -32.938 -15.539 1 94.06 37 ILE B C 1
ATOM 4231 O O . ILE B 1 37 ? -14.742 -32 -14.797 1 94.06 37 ILE B O 1
ATOM 4235 N N . LYS B 1 38 ? -14.312 -33.375 -16.469 1 92.31 38 LYS B N 1
ATOM 4236 C CA . LYS B 1 38 ? -13.078 -32.719 -16.891 1 92.31 38 LYS B CA 1
ATOM 4237 C C . LYS B 1 38 ? -13.055 -32.5 -18.391 1 92.31 38 LYS B C 1
ATOM 4239 O O . LYS B 1 38 ? -13.453 -33.375 -19.156 1 92.31 38 LYS B O 1
ATOM 4244 N N . GLU B 1 39 ? -12.656 -31.328 -18.797 1 93.06 39 GLU B N 1
ATOM 4245 C CA . GLU B 1 39 ? -12.531 -31.031 -20.219 1 93.06 39 GLU B CA 1
ATOM 4246 C C . GLU B 1 39 ? -11.242 -30.266 -20.516 1 93.06 39 GLU B C 1
ATOM 4248 O O . GLU B 1 39 ? -10.922 -29.297 -19.828 1 93.06 39 GLU B O 1
ATOM 4253 N N . MET B 1 40 ? -10.539 -30.75 -21.531 1 91.06 40 MET B N 1
ATOM 4254 C CA . MET B 1 40 ? -9.312 -30.078 -21.953 1 91.06 40 MET B CA 1
ATOM 4255 C C . MET B 1 40 ? -9.625 -28.875 -22.828 1 91.06 40 MET B C 1
ATOM 4257 O O . MET B 1 40 ? -9.906 -29.016 -24.016 1 91.06 40 MET B O 1
ATOM 4261 N N . VAL B 1 41 ? -9.547 -27.656 -22.266 1 92.12 41 VAL B N 1
ATOM 4262 C CA . VAL B 1 41 ? -9.875 -26.438 -22.969 1 92.12 41 VAL B CA 1
ATOM 4263 C C . VAL B 1 41 ? -8.594 -25.734 -23.406 1 92.12 41 VAL B C 1
ATOM 4265 O O . VAL B 1 41 ? -8.57 -25.047 -24.438 1 92.12 41 VAL B O 1
ATOM 4268 N N . ARG B 1 42 ? -7.477 -25.844 -22.719 1 92.19 42 ARG B N 1
ATOM 4269 C CA . ARG B 1 42 ? -6.16 -25.25 -22.953 1 92.19 42 ARG B CA 1
ATOM 4270 C C . ARG B 1 42 ? -6.266 -23.734 -23.172 1 92.19 42 ARG B C 1
ATOM 4272 O O . ARG B 1 42 ? -5.781 -23.203 -24.172 1 92.19 42 ARG B O 1
ATOM 4279 N N . LEU B 1 43 ? -6.863 -23.078 -22.234 1 93.94 43 LEU B N 1
ATOM 4280 C CA . LEU B 1 43 ? -7.09 -21.641 -22.266 1 93.94 43 LEU B CA 1
ATOM 4281 C C . LEU B 1 43 ? -5.777 -20.891 -22.469 1 93.94 43 LEU B C 1
ATOM 4283 O O . LEU B 1 43 ? -5.738 -19.875 -23.156 1 93.94 43 LEU B O 1
ATOM 4287 N N . ALA B 1 44 ? -4.703 -21.359 -21.844 1 93.94 44 ALA B N 1
ATOM 4288 C CA . ALA B 1 44 ? -3.416 -20.672 -21.875 1 93.94 44 ALA B CA 1
ATOM 4289 C C . ALA B 1 44 ? -2.852 -20.609 -23.297 1 93.94 44 ALA B C 1
ATOM 4291 O O . ALA B 1 44 ? -2.131 -19.672 -23.641 1 93.94 44 ALA B O 1
ATOM 4292 N N . SER B 1 45 ? -3.129 -21.594 -24.094 1 92.5 45 SER B N 1
ATOM 4293 C CA . SER B 1 45 ? -2.625 -21.656 -25.453 1 92.5 45 SER B CA 1
ATOM 4294 C C . SER B 1 45 ? -3.285 -20.594 -26.328 1 92.5 45 SER B C 1
ATOM 4296 O O . SER B 1 45 ? -2.803 -20.297 -27.422 1 92.5 45 SER B O 1
ATOM 4298 N N . GLY B 1 46 ? -4.34 -20.031 -25.859 1 93 46 GLY B N 1
ATOM 4299 C CA . GLY B 1 46 ? -5.074 -19.047 -26.641 1 93 46 GLY B CA 1
ATOM 4300 C C . GLY B 1 46 ? -4.605 -17.625 -26.391 1 93 46 GLY B C 1
ATOM 4301 O O . GLY B 1 46 ? -5.086 -16.688 -27.031 1 93 46 GLY B O 1
ATOM 4302 N N . LEU B 1 47 ? -3.672 -17.453 -25.484 1 93.12 47 LEU B N 1
ATOM 4303 C CA . LEU B 1 47 ? -3.168 -16.109 -25.188 1 93.12 47 LEU B CA 1
ATOM 4304 C C . LEU B 1 47 ? -2.123 -15.688 -26.219 1 93.12 47 LEU B C 1
ATOM 4306 O O . LEU B 1 47 ? -1.223 -16.469 -26.547 1 93.12 47 LEU B O 1
ATOM 4310 N N . ASP B 1 48 ? -2.242 -14.516 -26.688 1 91.5 48 ASP B N 1
ATOM 4311 C CA . ASP B 1 48 ? -1.229 -13.992 -27.609 1 91.5 48 ASP B CA 1
ATOM 4312 C C . ASP B 1 48 ? -0.144 -13.234 -26.844 1 91.5 48 ASP B C 1
ATOM 4314 O O . ASP B 1 48 ? -0.059 -13.32 -25.625 1 91.5 48 ASP B O 1
ATOM 4318 N N . LYS B 1 49 ? 0.692 -12.57 -27.531 1 86.06 49 LYS B N 1
ATOM 4319 C CA . LYS B 1 49 ? 1.838 -11.883 -26.938 1 86.06 49 LYS B CA 1
ATOM 4320 C C . LYS B 1 49 ? 1.391 -10.711 -26.078 1 86.06 49 LYS B C 1
ATOM 4322 O O . LYS B 1 49 ? 2.125 -10.281 -25.188 1 86.06 49 LYS B O 1
ATOM 4327 N N . LYS B 1 50 ? 0.254 -10.25 -26.312 1 89.38 50 LYS B N 1
ATOM 4328 C CA . LYS B 1 50 ? -0.278 -9.133 -25.531 1 89.38 50 LYS B CA 1
ATOM 4329 C C . LYS B 1 50 ? -1.24 -9.625 -24.453 1 89.38 50 LYS B C 1
ATOM 4331 O O . LYS B 1 50 ? -1.971 -8.836 -23.859 1 89.38 50 LYS B O 1
ATOM 4336 N N . ASN B 1 51 ? -1.31 -10.953 -24.25 1 92.75 51 ASN B N 1
ATOM 4337 C CA . ASN B 1 51 ? -2.152 -11.609 -23.25 1 92.75 51 ASN B CA 1
ATOM 4338 C C . ASN B 1 51 ? -3.635 -11.438 -23.578 1 92.75 51 ASN B C 1
ATOM 4340 O O . ASN B 1 51 ? -4.457 -11.258 -22.672 1 92.75 51 ASN B O 1
ATOM 4344 N N . HIS B 1 52 ? -3.885 -11.367 -24.844 1 94.81 52 HIS B N 1
ATOM 4345 C CA . HIS B 1 52 ? -5.273 -11.383 -25.297 1 94.81 52 HIS B CA 1
ATOM 4346 C C . HIS B 1 52 ? -5.738 -12.797 -25.594 1 94.81 52 HIS B C 1
ATOM 4348 O O . HIS B 1 52 ? -5.086 -13.531 -26.344 1 94.81 52 HIS B O 1
ATOM 4354 N N . LEU B 1 53 ? -6.824 -13.156 -25.047 1 95.88 53 LEU B N 1
ATOM 4355 C CA . LEU B 1 53 ? -7.402 -14.469 -25.281 1 95.88 53 LEU B CA 1
ATOM 4356 C C . LEU B 1 53 ? -8.094 -14.523 -26.641 1 95.88 53 LEU B C 1
ATOM 4358 O O . LEU B 1 53 ? -8.992 -13.719 -26.922 1 95.88 53 LEU B O 1
ATOM 4362 N N . ASN B 1 54 ? -7.746 -15.398 -27.531 1 95.62 54 ASN B N 1
ATOM 4363 C CA . ASN B 1 54 ? -8.266 -15.43 -28.891 1 95.62 54 ASN B CA 1
ATOM 4364 C C . ASN B 1 54 ? -9.68 -16 -28.953 1 95.62 54 ASN B C 1
ATOM 4366 O O . ASN B 1 54 ? -10.125 -16.656 -28 1 95.62 54 ASN B O 1
ATOM 4370 N N . LEU B 1 55 ? -10.367 -15.82 -30.062 1 95 55 LEU B N 1
ATOM 4371 C CA . LEU B 1 55 ? -11.781 -16.141 -30.219 1 95 55 LEU B CA 1
ATOM 4372 C C . LEU B 1 55 ? -12.008 -17.641 -30.266 1 95 55 LEU B C 1
ATOM 4374 O O . LEU B 1 55 ? -13.008 -18.156 -29.766 1 95 55 LEU B O 1
ATOM 4378 N N . THR B 1 56 ? -11.148 -18.344 -30.906 1 95.5 56 THR B N 1
ATOM 4379 C CA . THR B 1 56 ? -11.281 -19.781 -31.047 1 95.5 56 THR B CA 1
ATOM 4380 C C . THR B 1 56 ? -11.281 -20.469 -29.672 1 95.5 56 THR B C 1
ATOM 4382 O O . THR B 1 56 ? -12.133 -21.312 -29.391 1 95.5 56 THR B O 1
ATOM 4385 N N . THR B 1 57 ? -10.32 -20.094 -28.922 1 94.94 57 THR B N 1
ATOM 4386 C CA . THR B 1 57 ? -10.219 -20.656 -27.578 1 94.94 57 THR B CA 1
ATOM 4387 C C . THR B 1 57 ? -11.406 -20.219 -26.719 1 94.94 57 THR B C 1
ATOM 4389 O O . THR B 1 57 ? -11.93 -21.016 -25.938 1 94.94 57 THR B O 1
ATOM 4392 N N . GLN B 1 58 ? -11.859 -19 -26.812 1 96.5 58 GLN B N 1
ATOM 4393 C CA . GLN B 1 58 ? -13.031 -18.531 -26.078 1 96.5 58 GLN B CA 1
ATOM 4394 C C . GLN B 1 58 ? -14.266 -19.359 -26.422 1 96.5 58 GLN B C 1
ATOM 4396 O O . GLN B 1 58 ? -15.039 -19.719 -25.531 1 96.5 58 GLN B O 1
ATOM 4401 N N . LYS B 1 59 ? -14.398 -19.625 -27.719 1 96.75 59 LYS B N 1
ATOM 4402 C CA . LYS B 1 59 ? -15.547 -20.406 -28.156 1 96.75 59 LYS B CA 1
ATOM 4403 C C . LYS B 1 59 ? -15.539 -21.797 -27.531 1 96.75 59 LYS B C 1
ATOM 4405 O O . LYS B 1 59 ? -16.562 -22.266 -27.047 1 96.75 59 LYS B O 1
ATOM 4410 N N . ARG B 1 60 ? -14.438 -22.438 -27.547 1 96 60 ARG B N 1
ATOM 4411 C CA . ARG B 1 60 ? -14.289 -23.766 -26.938 1 96 60 ARG B CA 1
ATOM 4412 C C . ARG B 1 60 ? -14.609 -23.719 -25.438 1 96 60 ARG B C 1
ATOM 4414 O O . ARG B 1 60 ? -15.273 -24.609 -24.922 1 96 60 ARG B O 1
ATOM 4421 N N . ALA B 1 61 ? -14.078 -22.719 -24.828 1 97.31 61 ALA B N 1
ATOM 4422 C CA . ALA B 1 61 ? -14.305 -22.547 -23.391 1 97.31 61 ALA B CA 1
ATOM 4423 C C . ALA B 1 61 ? -15.781 -22.328 -23.094 1 97.31 61 ALA B C 1
ATOM 4425 O O . ALA B 1 61 ? -16.328 -22.906 -22.156 1 97.31 61 ALA B O 1
ATOM 4426 N N . LEU B 1 62 ? -16.438 -21.484 -23.891 1 98 62 LEU B N 1
ATOM 4427 C CA . LEU B 1 62 ? -17.859 -21.156 -23.688 1 98 62 LEU B CA 1
ATOM 4428 C C . LEU B 1 62 ? -18.734 -22.375 -23.922 1 98 62 LEU B C 1
ATOM 4430 O O . LEU B 1 62 ? -19.703 -22.609 -23.188 1 98 62 LEU B O 1
ATOM 4434 N N . GLU B 1 63 ? -18.375 -23.156 -24.906 1 97.69 63 GLU B N 1
ATOM 4435 C CA . GLU B 1 63 ? -19.109 -24.391 -25.172 1 97.69 63 GLU B CA 1
ATOM 4436 C C . GLU B 1 63 ? -19.016 -25.359 -23.984 1 97.69 63 GLU B C 1
ATOM 4438 O O . GLU B 1 63 ? -20.016 -25.984 -23.625 1 97.69 63 GLU B O 1
ATOM 4443 N N . CYS B 1 64 ? -17.859 -25.453 -23.484 1 97.5 64 CYS B N 1
ATOM 4444 C CA . CYS B 1 64 ? -17.656 -26.281 -22.297 1 97.5 64 CYS B CA 1
ATOM 4445 C C . CYS B 1 64 ? -18.516 -25.781 -21.141 1 97.5 64 CYS B C 1
ATOM 4447 O O . CYS B 1 64 ? -19.188 -26.562 -20.469 1 97.5 64 CYS B O 1
ATOM 4449 N N . LEU B 1 65 ? -18.516 -24.516 -20.922 1 97.88 65 LEU B N 1
ATOM 4450 C CA . LEU B 1 65 ? -19.234 -23.922 -19.797 1 97.88 65 LEU B CA 1
ATOM 4451 C C . LEU B 1 65 ? -20.734 -24.047 -19.984 1 97.88 65 LEU B C 1
ATOM 4453 O O . LEU B 1 65 ? -21.469 -24.188 -19 1 97.88 65 LEU B O 1
ATOM 4457 N N . GLU B 1 66 ? -21.156 -24 -21.234 1 97.56 66 GLU B N 1
ATOM 4458 C CA . GLU B 1 66 ? -22.562 -24.25 -21.5 1 97.56 66 GLU B CA 1
ATOM 4459 C C . GLU B 1 66 ? -22.984 -25.656 -21.062 1 97.56 66 GLU B C 1
ATOM 4461 O O . GLU B 1 66 ? -24.062 -25.844 -20.5 1 97.56 66 GLU B O 1
ATOM 4466 N N . ARG B 1 67 ? -22.141 -26.531 -21.359 1 96.75 67 ARG B N 1
ATOM 4467 C CA . ARG B 1 67 ? -22.422 -27.906 -20.938 1 96.75 67 ARG B CA 1
ATOM 4468 C C . ARG B 1 67 ? -22.438 -28.016 -19.406 1 96.75 67 ARG B C 1
ATOM 4470 O O . ARG B 1 67 ? -23.297 -28.703 -18.844 1 96.75 67 ARG B O 1
ATOM 4477 N N . PHE B 1 68 ? -21.438 -27.422 -18.766 1 97.5 68 PHE B N 1
ATOM 4478 C CA . PHE B 1 68 ? -21.422 -27.391 -17.312 1 97.5 68 PHE B CA 1
ATOM 4479 C C . PHE B 1 68 ? -22.688 -26.75 -16.766 1 97.5 68 PHE B C 1
ATOM 4481 O O . PHE B 1 68 ? -23.281 -27.25 -15.812 1 97.5 68 PHE B O 1
ATOM 4488 N N . GLY B 1 69 ? -23.094 -25.656 -17.422 1 96.44 69 GLY B N 1
ATOM 4489 C CA . GLY B 1 69 ? -24.281 -24.938 -17 1 96.44 69 GLY B CA 1
ATOM 4490 C C . GLY B 1 69 ? -25.547 -25.781 -17.062 1 96.44 69 GLY B C 1
ATOM 4491 O O . GLY B 1 69 ? -26.438 -25.625 -16.219 1 96.44 69 GLY B O 1
ATOM 4492 N N . GLN B 1 70 ? -25.641 -26.609 -17.984 1 95.38 70 GLN B N 1
ATOM 4493 C CA . GLN B 1 70 ? -26.781 -27.516 -18.109 1 95.38 70 GLN B CA 1
ATOM 4494 C C . GLN B 1 70 ? -26.906 -28.422 -16.891 1 95.38 70 GLN B C 1
ATOM 4496 O O . GLN B 1 70 ? -28 -28.828 -16.516 1 95.38 70 GLN B O 1
ATOM 4501 N N . ARG B 1 71 ? -25.844 -28.656 -16.312 1 93.44 71 ARG B N 1
ATOM 4502 C CA . ARG B 1 71 ? -25.812 -29.578 -15.18 1 93.44 71 ARG B CA 1
ATOM 4503 C C . ARG B 1 71 ? -26.078 -28.844 -13.867 1 93.44 71 ARG B C 1
ATOM 4505 O O . ARG B 1 71 ? -26.719 -29.391 -12.969 1 93.44 71 ARG B O 1
ATOM 4512 N N . ILE B 1 72 ? -25.594 -27.594 -13.75 1 95 72 ILE B N 1
ATOM 4513 C CA . ILE B 1 72 ? -25.609 -26.984 -12.422 1 95 72 ILE B CA 1
ATOM 4514 C C . ILE B 1 72 ? -26.375 -25.672 -12.469 1 95 72 ILE B C 1
ATOM 4516 O O . ILE B 1 72 ? -26.516 -24.984 -11.445 1 95 72 ILE B O 1
ATOM 4520 N N . GLY B 1 73 ? -26.859 -25.281 -13.594 1 91.19 73 GLY B N 1
ATOM 4521 C CA . GLY B 1 73 ? -27.5 -23.984 -13.766 1 91.19 73 GLY B CA 1
ATOM 4522 C C . GLY B 1 73 ? -28.703 -23.797 -12.859 1 91.19 73 GLY B C 1
ATOM 4523 O O . GLY B 1 73 ? -29.047 -22.672 -12.508 1 91.19 73 GLY B O 1
ATOM 4524 N N . ASN B 1 74 ? -29.297 -24.875 -12.445 1 90.81 74 ASN B N 1
ATOM 4525 C CA . ASN B 1 74 ? -30.516 -24.781 -11.648 1 90.81 74 ASN B CA 1
ATOM 4526 C C . ASN B 1 74 ? -30.203 -24.766 -10.156 1 90.81 74 ASN B C 1
ATOM 4528 O O . ASN B 1 74 ? -31.109 -24.609 -9.328 1 90.81 74 ASN B O 1
ATOM 4532 N N . LEU B 1 75 ? -29 -24.875 -9.812 1 92.94 75 LEU B N 1
ATOM 4533 C CA . LEU B 1 75 ? -28.625 -24.812 -8.406 1 92.94 75 LEU B CA 1
ATOM 4534 C C . LEU B 1 75 ? -28.641 -23.359 -7.91 1 92.94 75 LEU B C 1
ATOM 4536 O O . LEU B 1 75 ? -28.375 -22.438 -8.672 1 92.94 75 LEU B O 1
ATOM 4540 N N . PRO B 1 76 ? -28.906 -23.219 -6.656 1 89.31 76 PRO B N 1
ATOM 4541 C CA . PRO B 1 76 ? -28.797 -21.875 -6.117 1 89.31 76 PRO B CA 1
ATOM 4542 C C . PRO B 1 76 ? -27.375 -21.328 -6.176 1 89.31 76 PRO B C 1
ATOM 4544 O O . PRO B 1 76 ? -26.422 -22.078 -5.996 1 89.31 76 PRO B O 1
ATOM 4547 N N . PRO B 1 77 ? -27.25 -20.047 -6.391 1 84.25 77 PRO B N 1
ATOM 4548 C CA . PRO B 1 77 ? -25.922 -19.453 -6.531 1 84.25 77 PRO B CA 1
ATOM 4549 C C . PRO B 1 77 ? -25.016 -19.719 -5.336 1 84.25 77 PRO B C 1
ATOM 4551 O O . PRO B 1 77 ? -23.797 -19.875 -5.496 1 84.25 77 PRO B O 1
ATOM 4554 N N . GLU B 1 78 ? -25.562 -19.859 -4.18 1 86.5 78 GLU B N 1
ATOM 4555 C CA . GLU B 1 78 ? -24.781 -20.047 -2.963 1 86.5 78 GLU B CA 1
ATOM 4556 C C . GLU B 1 78 ? -24.25 -21.484 -2.869 1 86.5 78 GLU B C 1
ATOM 4558 O O . GLU B 1 78 ? -23.359 -21.766 -2.057 1 86.5 78 GLU B O 1
ATOM 4563 N N . SER B 1 79 ? -24.703 -22.297 -3.779 1 93.06 79 SER B N 1
ATOM 4564 C CA . SER B 1 79 ? -24.312 -23.703 -3.729 1 93.06 79 SER B CA 1
ATOM 4565 C C . SER B 1 79 ? -23.266 -24.016 -4.789 1 93.06 79 SER B C 1
ATOM 4567 O O . SER B 1 79 ? -22.875 -25.172 -4.957 1 93.06 79 SER B O 1
ATOM 4569 N N . VAL B 1 80 ? -22.859 -23.031 -5.484 1 95.38 80 VAL B N 1
ATOM 4570 C CA . VAL B 1 80 ? -21.891 -23.25 -6.562 1 95.38 80 VAL B CA 1
ATOM 4571 C C . VAL B 1 80 ? -20.734 -22.266 -6.406 1 95.38 80 VAL B C 1
ATOM 4573 O O . VAL B 1 80 ? -20.938 -21.078 -6.188 1 95.38 80 VAL B O 1
ATOM 4576 N N . ARG B 1 81 ? -19.547 -22.797 -6.438 1 96 81 ARG B N 1
ATOM 4577 C CA . ARG B 1 81 ? -18.344 -21.969 -6.43 1 96 81 ARG B CA 1
ATOM 4578 C C . ARG B 1 81 ? -17.531 -22.172 -7.699 1 96 81 ARG B C 1
ATOM 4580 O O . ARG B 1 81 ? -17.078 -23.297 -7.973 1 96 81 ARG B O 1
ATOM 4587 N N . CYS B 1 82 ? -17.375 -21.156 -8.5 1 97.06 82 CYS B N 1
ATOM 4588 C CA . CYS B 1 82 ? -16.594 -21.219 -9.734 1 97.06 82 CYS B CA 1
ATOM 4589 C C . CYS B 1 82 ? -15.422 -20.25 -9.688 1 97.06 82 CYS B C 1
ATOM 4591 O O . CYS B 1 82 ? -15.617 -19.047 -9.461 1 97.06 82 CYS B O 1
ATOM 4593 N N . VAL B 1 83 ? -14.203 -20.719 -9.953 1 97.69 83 VAL B N 1
ATOM 4594 C CA . VAL B 1 83 ? -13.039 -19.828 -9.867 1 97.69 83 VAL B CA 1
ATOM 4595 C C . VAL B 1 83 ? -12.203 -19.953 -11.141 1 97.69 83 VAL B C 1
ATOM 4597 O O . VAL B 1 83 ? -12.148 -21.016 -11.75 1 97.69 83 VAL B O 1
ATOM 4600 N N . GLY B 1 84 ? -11.703 -18.828 -11.562 1 97.19 84 GLY B N 1
ATOM 4601 C CA . GLY B 1 84 ? -10.68 -18.766 -12.602 1 97.19 84 GLY B CA 1
ATOM 4602 C C . GLY B 1 84 ? -9.289 -18.531 -12.055 1 97.19 84 GLY B C 1
ATOM 4603 O O . GLY B 1 84 ? -9.109 -17.781 -11.086 1 97.19 84 GLY B O 1
ATOM 4604 N N . THR B 1 85 ? -8.344 -19.125 -12.719 1 96.5 85 THR B N 1
ATOM 4605 C CA . THR B 1 85 ? -6.988 -19.094 -12.188 1 96.5 85 THR B CA 1
ATOM 4606 C C . THR B 1 85 ? -6.047 -18.359 -13.133 1 96.5 85 THR B C 1
ATOM 4608 O O . THR B 1 85 ? -6.398 -17.312 -13.664 1 96.5 85 THR B O 1
ATOM 4611 N N . SER B 1 86 ? -4.805 -18.812 -13.391 1 94.56 86 SER B N 1
ATOM 4612 C CA . SER B 1 86 ? -3.664 -18.094 -13.953 1 94.56 86 SER B CA 1
ATOM 4613 C C . SER B 1 86 ? -4.031 -17.422 -15.266 1 94.56 86 SER B C 1
ATOM 4615 O O . SER B 1 86 ? -3.797 -16.219 -15.445 1 94.56 86 SER B O 1
ATOM 4617 N N . THR B 1 87 ? -4.652 -18.094 -16.203 1 94.75 87 THR B N 1
ATOM 4618 C CA . THR B 1 87 ? -4.906 -17.547 -17.531 1 94.75 87 THR B CA 1
ATOM 4619 C C . THR B 1 87 ? -5.922 -16.406 -17.453 1 94.75 87 THR B C 1
ATOM 4621 O O . THR B 1 87 ? -5.719 -15.352 -18.047 1 94.75 87 THR B O 1
ATOM 4624 N N . LEU B 1 88 ? -6.938 -16.625 -16.688 1 94.94 88 LEU B N 1
ATOM 4625 C CA . LEU B 1 88 ? -7.973 -15.602 -16.562 1 94.94 88 LEU B CA 1
ATOM 4626 C C . LEU B 1 88 ? -7.488 -14.43 -15.719 1 94.94 88 LEU B C 1
ATOM 4628 O O . LEU B 1 88 ? -7.93 -13.297 -15.906 1 94.94 88 LEU B O 1
ATOM 4632 N N . ARG B 1 89 ? -6.555 -14.688 -14.898 1 92.56 89 ARG B N 1
ATOM 4633 C CA . ARG B 1 89 ? -5.93 -13.641 -14.094 1 92.56 89 ARG B CA 1
ATOM 4634 C C . ARG B 1 89 ? -5.09 -12.711 -14.969 1 92.56 89 ARG B C 1
ATOM 4636 O O . ARG B 1 89 ? -4.996 -11.516 -14.703 1 92.56 89 ARG B O 1
ATOM 4643 N N . ASN B 1 90 ? -4.516 -13.258 -15.977 1 91.5 90 ASN B N 1
ATOM 4644 C CA . ASN B 1 90 ? -3.488 -12.547 -16.734 1 91.5 90 ASN B CA 1
ATOM 4645 C C . ASN B 1 90 ? -4.039 -11.984 -18.047 1 91.5 90 ASN B C 1
ATOM 4647 O O . ASN B 1 90 ? -3.461 -11.062 -18.625 1 91.5 90 ASN B O 1
ATOM 4651 N N . ALA B 1 91 ? -5.168 -12.5 -18.484 1 94.5 91 ALA B N 1
ATOM 4652 C CA . ALA B 1 91 ? -5.723 -12.078 -19.766 1 94.5 91 ALA B CA 1
ATOM 4653 C C . ALA B 1 91 ? -6.23 -10.641 -19.703 1 94.5 91 ALA B C 1
ATOM 4655 O O . ALA B 1 91 ? -7.059 -10.305 -18.844 1 94.5 91 ALA B O 1
ATOM 4656 N N . THR B 1 92 ? -5.84 -9.82 -20.641 1 92.88 92 THR B N 1
ATOM 4657 C CA . THR B 1 92 ? -6.184 -8.406 -20.656 1 92.88 92 THR B CA 1
ATOM 4658 C C . THR B 1 92 ? -7.668 -8.211 -20.938 1 92.88 92 THR B C 1
ATOM 4660 O O . THR B 1 92 ? -8.266 -7.223 -20.5 1 92.88 92 THR B O 1
ATOM 4663 N N . ASN B 1 93 ? -8.227 -9.125 -21.688 1 92.38 93 ASN B N 1
ATOM 4664 C CA . ASN B 1 93 ? -9.641 -9.031 -22.031 1 92.38 93 ASN B CA 1
ATOM 4665 C C . ASN B 1 93 ? -10.477 -10.039 -21.25 1 92.38 93 ASN B C 1
ATOM 4667 O O . ASN B 1 93 ? -11.492 -10.531 -21.734 1 92.38 93 ASN B O 1
ATOM 4671 N N . SER B 1 94 ? -9.961 -10.367 -20.125 1 91.38 94 SER B N 1
ATOM 4672 C CA . SER B 1 94 ? -10.633 -11.375 -19.312 1 91.38 94 SER B CA 1
ATOM 4673 C C . SER B 1 94 ? -12.023 -10.914 -18.891 1 91.38 94 SER B C 1
ATOM 4675 O O . SER B 1 94 ? -12.938 -11.727 -18.75 1 91.38 94 SER B O 1
ATOM 4677 N N . ARG B 1 95 ? -12.281 -9.648 -18.672 1 88.31 95 ARG B N 1
ATOM 4678 C CA . ARG B 1 95 ? -13.555 -9.133 -18.188 1 88.31 95 ARG B CA 1
ATOM 4679 C C . ARG B 1 95 ? -14.688 -9.453 -19.156 1 88.31 95 ARG B C 1
ATOM 4681 O O . ARG B 1 95 ? -15.742 -9.938 -18.75 1 88.31 95 ARG B O 1
ATOM 4688 N N . GLN B 1 96 ? -14.453 -9.18 -20.391 1 91.44 96 GLN B N 1
ATOM 4689 C CA . GLN B 1 96 ? -15.453 -9.453 -21.422 1 91.44 96 GLN B CA 1
ATOM 4690 C C . GLN B 1 96 ? -15.742 -10.945 -21.531 1 91.44 96 GLN B C 1
ATOM 4692 O O . GLN B 1 96 ? -16.891 -11.352 -21.688 1 91.44 96 GLN B O 1
ATOM 4697 N N . PHE B 1 97 ? -14.719 -11.672 -21.469 1 95.81 97 PHE B N 1
ATOM 4698 C CA . PHE B 1 97 ? -14.875 -13.117 -21.547 1 95.81 97 PHE B CA 1
ATOM 4699 C C . PHE B 1 97 ? -15.672 -13.641 -20.359 1 95.81 97 PHE B C 1
ATOM 4701 O O . PHE B 1 97 ? -16.547 -14.492 -20.516 1 95.81 97 PHE B O 1
ATOM 4708 N N . ILE B 1 98 ? -15.367 -13.133 -19.172 1 95.38 98 ILE B N 1
ATOM 4709 C CA . ILE B 1 98 ? -15.984 -13.609 -17.953 1 95.38 98 ILE B CA 1
ATOM 4710 C C . ILE B 1 98 ? -17.484 -13.344 -18 1 95.38 98 ILE B C 1
ATOM 4712 O O . ILE B 1 98 ? -18.281 -14.172 -17.547 1 95.38 98 ILE B O 1
ATOM 4716 N N . LEU B 1 99 ? -17.938 -12.258 -18.547 1 93.75 99 LEU B N 1
ATOM 4717 C CA . LEU B 1 99 ? -19.344 -11.945 -18.672 1 93.75 99 LEU B CA 1
ATOM 4718 C C . LEU B 1 99 ? -20.062 -13 -19.5 1 93.75 99 LEU B C 1
ATOM 4720 O O . LEU B 1 99 ? -21.141 -13.477 -19.125 1 93.75 99 LEU B O 1
ATOM 4724 N N . LYS B 1 100 ? -19.438 -13.328 -20.625 1 96.12 100 LYS B N 1
ATOM 4725 C CA . LYS B 1 100 ? -20 -14.367 -21.484 1 96.12 100 LYS B CA 1
ATOM 4726 C C . LYS B 1 100 ? -19.984 -15.727 -20.781 1 96.12 100 LYS B C 1
ATOM 4728 O O . LYS B 1 100 ? -20.938 -16.5 -20.906 1 96.12 100 LYS B O 1
ATOM 4733 N N . ALA B 1 101 ? -18.922 -15.945 -20.141 1 97.25 101 ALA B N 1
ATOM 4734 C CA . ALA B 1 101 ? -18.719 -17.219 -19.469 1 97.25 101 ALA B CA 1
ATOM 4735 C C . ALA B 1 101 ? -19.75 -17.406 -18.344 1 97.25 101 ALA B C 1
ATOM 4737 O O . ALA B 1 101 ? -20.266 -18.516 -18.156 1 97.25 101 ALA B O 1
ATOM 4738 N N . GLU B 1 102 ? -20.016 -16.391 -17.594 1 95.94 102 GLU B N 1
ATOM 4739 C CA . GLU B 1 102 ? -21 -16.438 -16.516 1 95.94 102 GLU B CA 1
ATOM 4740 C C . GLU B 1 102 ? -22.391 -16.734 -17.062 1 95.94 102 GLU B C 1
ATOM 4742 O O . GLU B 1 102 ? -23.156 -17.5 -16.453 1 95.94 102 GLU B O 1
ATOM 4747 N N . ARG B 1 103 ? -22.734 -16.141 -18.172 1 95.19 103 ARG B N 1
ATOM 4748 C CA . ARG B 1 103 ? -24.016 -16.406 -18.812 1 95.19 103 ARG B CA 1
ATOM 4749 C C . ARG B 1 103 ? -24.109 -17.859 -19.266 1 95.19 103 ARG B C 1
ATOM 4751 O O . ARG B 1 103 ? -25.172 -18.484 -19.109 1 95.19 103 ARG B O 1
ATOM 4758 N N . ALA B 1 104 ? -23.078 -18.312 -19.812 1 97.06 104 ALA B N 1
ATOM 4759 C CA . ALA B 1 104 ? -23.047 -19.688 -20.281 1 97.06 104 ALA B CA 1
ATOM 4760 C C . ALA B 1 104 ? -23.156 -20.672 -19.109 1 97.06 104 ALA B C 1
ATOM 4762 O O . ALA B 1 104 ? -23.906 -21.656 -19.188 1 97.06 104 ALA B O 1
ATOM 4763 N N . LEU B 1 105 ? -22.469 -20.406 -18.031 1 97 105 LEU B N 1
ATOM 4764 C CA . LEU B 1 105 ? -22.422 -21.281 -16.875 1 97 105 LEU B CA 1
ATOM 4765 C C . LEU B 1 105 ? -23.688 -21.141 -16.047 1 97 105 LEU B C 1
ATOM 4767 O O . LEU B 1 105 ? -24.141 -22.109 -15.422 1 97 105 LEU B O 1
ATOM 4771 N N . GLY B 1 106 ? -24.203 -19.891 -16 1 95.38 106 GLY B N 1
ATOM 4772 C CA . GLY B 1 106 ? -25.375 -19.578 -15.18 1 95.38 106 GLY B CA 1
ATOM 4773 C C . GLY B 1 106 ? -25.016 -19.219 -13.75 1 95.38 106 GLY B C 1
ATOM 4774 O O . GLY B 1 106 ? -25.891 -19.172 -12.883 1 95.38 106 GLY B O 1
ATOM 4775 N N . HIS B 1 107 ? -23.766 -19.094 -13.469 1 95.25 107 HIS B N 1
ATOM 4776 C CA . HIS B 1 107 ? -23.266 -18.734 -12.148 1 95.25 107 HIS B CA 1
ATOM 4777 C C . HIS B 1 107 ? -22.109 -17.75 -12.234 1 95.25 107 HIS B C 1
ATOM 4779 O O . HIS B 1 107 ? -21.422 -17.672 -13.258 1 95.25 107 HIS B O 1
ATOM 4785 N N . PRO B 1 108 ? -21.875 -17 -11.117 1 93.31 108 PRO B N 1
ATOM 4786 C CA . PRO B 1 108 ? -20.734 -16.078 -11.125 1 93.31 108 PRO B CA 1
ATOM 4787 C C . PRO B 1 108 ? -19.391 -16.812 -11.148 1 93.31 108 PRO B C 1
ATOM 4789 O O . PRO B 1 108 ? -19.266 -17.906 -10.578 1 93.31 108 PRO B O 1
ATOM 4792 N N . ILE B 1 109 ? -18.406 -16.203 -11.797 1 96.06 109 ILE B N 1
ATOM 4793 C CA . ILE B 1 109 ? -17.031 -16.703 -11.859 1 96.06 109 ILE B CA 1
ATOM 4794 C C . ILE B 1 109 ? -16.094 -15.75 -11.125 1 96.06 109 ILE B C 1
ATOM 4796 O O . ILE B 1 109 ? -16.078 -14.555 -11.414 1 96.06 109 ILE B O 1
ATOM 4800 N N . HIS B 1 110 ? -15.328 -16.281 -10.219 1 95.88 110 HIS B N 1
ATOM 4801 C CA . HIS B 1 110 ? -14.445 -15.453 -9.406 1 95.88 110 HIS B CA 1
ATOM 4802 C C . HIS B 1 110 ? -12.984 -15.734 -9.734 1 95.88 110 HIS B C 1
ATOM 4804 O O . HIS B 1 110 ? -12.555 -16.891 -9.75 1 95.88 110 HIS B O 1
ATOM 4810 N N . ILE B 1 111 ? -12.219 -14.703 -9.984 1 97.12 111 ILE B N 1
ATOM 4811 C CA . ILE B 1 111 ? -10.789 -14.859 -10.25 1 97.12 111 ILE B CA 1
ATOM 4812 C C . ILE B 1 111 ? -10.016 -14.828 -8.938 1 97.12 111 ILE B C 1
ATOM 4814 O O . ILE B 1 111 ? -10.195 -13.914 -8.125 1 97.12 111 ILE B O 1
ATOM 4818 N N . ILE B 1 112 ? -9.148 -15.789 -8.711 1 97.25 112 ILE B N 1
ATOM 4819 C CA . ILE B 1 112 ? -8.406 -15.844 -7.453 1 97.25 112 ILE B CA 1
ATOM 4820 C C . ILE B 1 112 ? -6.918 -15.641 -7.723 1 97.25 112 ILE B C 1
ATOM 4822 O O . ILE B 1 112 ? -6.43 -15.938 -8.812 1 97.25 112 ILE B O 1
ATOM 4826 N N . SER B 1 113 ? -6.207 -15.164 -6.742 1 97 113 SER B N 1
ATOM 4827 C CA . SER B 1 113 ? -4.766 -14.969 -6.848 1 97 113 SER B CA 1
ATOM 4828 C C . SER B 1 113 ? -4.02 -16.297 -6.809 1 97 113 SER B C 1
ATOM 4830 O O . SER B 1 113 ? -4.598 -17.328 -6.449 1 97 113 SER B O 1
ATOM 4832 N N . GLY B 1 114 ? -2.764 -16.219 -7.246 1 97.31 114 GLY B N 1
ATOM 4833 C CA . GLY B 1 114 ? -1.949 -17.422 -7.164 1 97.31 114 GLY B CA 1
ATOM 4834 C C . GLY B 1 114 ? -1.812 -17.953 -5.754 1 97.31 114 GLY B C 1
ATOM 4835 O O . GLY B 1 114 ? -1.872 -19.172 -5.535 1 97.31 114 GLY B O 1
ATOM 4836 N N . VAL B 1 115 ? -1.697 -17.094 -4.816 1 97.25 115 VAL B N 1
ATOM 4837 C CA . VAL B 1 115 ? -1.526 -17.484 -3.418 1 97.25 115 VAL B CA 1
ATOM 4838 C C . VAL B 1 115 ? -2.828 -18.078 -2.881 1 97.25 115 VAL B C 1
ATOM 4840 O O . VAL B 1 115 ? -2.809 -19.031 -2.111 1 97.25 115 VAL B O 1
ATOM 4843 N N . GLU B 1 116 ? -3.928 -17.469 -3.256 1 97.56 116 GLU B N 1
ATOM 4844 C CA . GLU B 1 116 ? -5.219 -18.031 -2.867 1 97.56 116 GLU B CA 1
ATOM 4845 C C . GLU B 1 116 ? -5.441 -19.406 -3.51 1 97.56 116 GLU B C 1
ATOM 4847 O O . GLU B 1 116 ? -5.996 -20.312 -2.883 1 97.56 116 GLU B O 1
ATOM 4852 N N . GLU B 1 117 ? -5.027 -19.516 -4.789 1 97.75 117 GLU B N 1
ATOM 4853 C CA . GLU B 1 117 ? -5.066 -20.812 -5.445 1 97.75 117 GLU B CA 1
ATOM 4854 C C . GLU B 1 117 ? -4.25 -21.844 -4.668 1 97.75 117 GLU B C 1
ATOM 4856 O O . GLU B 1 117 ? -4.715 -22.969 -4.438 1 97.75 117 GLU B O 1
ATOM 4861 N N . ALA B 1 118 ? -3.066 -21.469 -4.254 1 98.31 118 ALA B N 1
ATOM 4862 C CA . ALA B 1 118 ? -2.197 -22.344 -3.471 1 98.31 118 ALA B CA 1
ATOM 4863 C C . ALA B 1 118 ? -2.867 -22.766 -2.16 1 98.31 118 ALA B C 1
ATOM 4865 O O . ALA B 1 118 ? -2.793 -23.922 -1.757 1 98.31 118 ALA B O 1
ATOM 4866 N N . ARG B 1 119 ? -3.531 -21.812 -1.498 1 97.81 119 ARG B N 1
ATOM 4867 C CA . ARG B 1 119 ? -4.223 -22.094 -0.245 1 97.81 119 ARG B CA 1
ATOM 4868 C C . ARG B 1 119 ? -5.312 -23.141 -0.446 1 97.81 119 ARG B C 1
ATOM 4870 O O . ARG B 1 119 ? -5.402 -24.109 0.314 1 97.81 119 ARG B O 1
ATOM 4877 N N . LEU B 1 120 ? -6.121 -22.984 -1.479 1 97.81 120 LEU B N 1
ATOM 4878 C CA . LEU B 1 120 ? -7.238 -23.891 -1.757 1 97.81 120 LEU B CA 1
ATOM 4879 C C . LEU B 1 120 ? -6.738 -25.266 -2.16 1 97.81 120 LEU B C 1
ATOM 4881 O O . LEU B 1 120 ? -7.316 -26.281 -1.766 1 97.81 120 LEU B O 1
ATOM 4885 N N . ILE B 1 121 ? -5.668 -25.281 -2.932 1 97.88 121 ILE B N 1
ATOM 4886 C CA . ILE B 1 121 ? -5.062 -26.547 -3.312 1 97.88 121 ILE B CA 1
ATOM 4887 C C . ILE B 1 121 ? -4.641 -27.312 -2.061 1 97.88 121 ILE B C 1
ATOM 4889 O O . ILE B 1 121 ? -4.934 -28.516 -1.928 1 97.88 121 ILE B O 1
ATOM 4893 N N . TYR B 1 122 ? -3.967 -26.625 -1.168 1 97.44 122 TYR B N 1
ATOM 4894 C CA . TYR B 1 122 ? -3.514 -27.281 0.054 1 97.44 122 TYR B CA 1
ATOM 4895 C C . TYR B 1 122 ? -4.691 -27.859 0.831 1 97.44 122 TYR B C 1
ATOM 4897 O O . TYR B 1 122 ? -4.609 -28.969 1.356 1 97.44 122 TYR B O 1
ATOM 4905 N N . GLN B 1 123 ? -5.75 -27.125 0.919 1 95.25 123 GLN B N 1
ATOM 4906 C CA . GLN B 1 123 ? -6.938 -27.594 1.623 1 95.25 123 GLN B CA 1
ATOM 4907 C C . GLN B 1 123 ? -7.484 -28.875 0.98 1 95.25 123 GLN B C 1
ATOM 4909 O O . GLN B 1 123 ? -7.852 -29.812 1.681 1 95.25 123 GLN B O 1
ATOM 4914 N N . GLY B 1 124 ? -7.562 -28.859 -0.348 1 95.69 124 GLY B N 1
ATOM 4915 C CA . GLY B 1 124 ? -8.023 -30.047 -1.054 1 95.69 124 GLY B CA 1
ATOM 4916 C C . GLY B 1 124 ? -7.16 -31.266 -0.792 1 95.69 124 GLY B C 1
ATOM 4917 O O . GLY B 1 124 ? -7.676 -32.375 -0.604 1 95.69 124 GLY B O 1
ATOM 4918 N N . VAL B 1 125 ? -5.84 -31.047 -0.774 1 95.38 125 VAL B N 1
ATOM 4919 C CA . VAL B 1 125 ? -4.902 -32.125 -0.528 1 95.38 125 VAL B CA 1
ATOM 4920 C C . VAL B 1 125 ? -5.027 -32.594 0.918 1 95.38 125 VAL B C 1
ATOM 4922 O O . VAL B 1 125 ? -5.105 -33.812 1.179 1 95.38 125 VAL B O 1
ATOM 4925 N N . ALA B 1 126 ? -5.074 -31.672 1.847 1 93.12 126 ALA B N 1
ATOM 4926 C CA . ALA B 1 126 ? -5.121 -31.984 3.273 1 93.12 126 ALA B CA 1
ATOM 4927 C C . ALA B 1 126 ? -6.352 -32.812 3.609 1 93.12 126 ALA B C 1
ATOM 4929 O O . ALA B 1 126 ? -6.27 -33.75 4.395 1 93.12 126 ALA B O 1
ATOM 4930 N N . TYR B 1 127 ? -7.441 -32.562 3.014 1 88.62 127 TYR B N 1
ATOM 4931 C CA . TYR B 1 127 ? -8.68 -33.25 3.342 1 88.62 127 TYR B CA 1
ATOM 4932 C C . TYR B 1 127 ? -8.742 -34.594 2.664 1 88.62 127 TYR B C 1
ATOM 4934 O O . TYR B 1 127 ? -9.523 -35.469 3.061 1 88.62 127 TYR B O 1
ATOM 4942 N N . SER B 1 128 ? -7.992 -34.719 1.638 1 88.31 128 SER B N 1
ATOM 4943 C CA . SER B 1 128 ? -7.965 -36 0.936 1 88.31 128 SER B CA 1
ATOM 4944 C C . SER B 1 128 ? -7.031 -37 1.625 1 88.31 128 SER B C 1
ATOM 4946 O O . SER B 1 128 ? -7.082 -38.188 1.355 1 88.31 128 SER B O 1
ATOM 4948 N N . LEU B 1 129 ? -6.133 -36.375 2.389 1 83.19 129 LEU B N 1
ATOM 4949 C CA . LEU B 1 129 ? -5.156 -37.25 3.062 1 83.19 129 LEU B CA 1
ATOM 4950 C C . LEU B 1 129 ? -5.621 -37.594 4.469 1 83.19 129 LEU B C 1
ATOM 4952 O O . LEU B 1 129 ? -6.383 -36.844 5.086 1 83.19 129 LEU B O 1
ATOM 4956 N N . SER B 1 130 ? -5.379 -38.812 4.93 1 69.06 130 SER B N 1
ATOM 4957 C CA . SER B 1 130 ? -5.684 -39.188 6.301 1 69.06 130 SER B CA 1
ATOM 4958 C C . SER B 1 130 ? -4.812 -38.438 7.301 1 69.06 130 SER B C 1
ATOM 4960 O O . SER B 1 130 ? -3.709 -38 6.965 1 69.06 130 SER B O 1
ATOM 4962 N N . SER B 1 131 ? -5.348 -37.781 8.461 1 58.5 131 SER B N 1
ATOM 4963 C CA . SER B 1 131 ? -4.848 -36.812 9.453 1 58.5 131 SER B CA 1
ATOM 4964 C C . SER B 1 131 ? -3.424 -37.156 9.875 1 58.5 131 SER B C 1
ATOM 4966 O O . SER B 1 131 ? -2.885 -36.562 10.805 1 58.5 131 SER B O 1
ATOM 4968 N N . SER B 1 132 ? -2.434 -37.344 9.227 1 60.84 132 SER B N 1
ATOM 4969 C CA . SER B 1 132 ? -1.207 -37.5 10.008 1 60.84 132 SER B CA 1
ATOM 4970 C C . SER B 1 132 ? -0.542 -36.156 10.266 1 60.84 132 SER B C 1
ATOM 4972 O O . SER B 1 132 ? -0.642 -35.219 9.438 1 60.84 132 SER B O 1
ATOM 4974 N N . ALA B 1 133 ? -0.167 -35.688 11.633 1 59.91 133 ALA B N 1
ATOM 4975 C CA . ALA B 1 133 ? 0.406 -34.531 12.297 1 59.91 133 ALA B CA 1
ATOM 4976 C C . ALA B 1 133 ? 1.709 -34.094 11.633 1 59.91 133 ALA B C 1
ATOM 4978 O O . ALA B 1 133 ? 2.428 -33.25 12.148 1 59.91 133 ALA B O 1
ATOM 4979 N N . THR B 1 134 ? 2.133 -34.375 10.203 1 83.12 134 THR B N 1
ATOM 4980 C CA . THR B 1 134 ? 3.467 -34.125 9.664 1 83.12 134 THR B CA 1
ATOM 4981 C C . THR B 1 134 ? 3.482 -32.844 8.828 1 83.12 134 THR B C 1
ATOM 4983 O O . THR B 1 134 ? 2.428 -32.312 8.461 1 83.12 134 THR B O 1
ATOM 4986 N N . LYS B 1 135 ? 4.75 -32.125 8.578 1 92.56 135 LYS B N 1
ATOM 4987 C CA . LYS B 1 135 ? 5.012 -31.047 7.645 1 92.56 135 LYS B CA 1
ATOM 4988 C C . LYS B 1 135 ? 5.023 -31.547 6.203 1 92.56 135 LYS B C 1
ATOM 4990 O O . LYS B 1 135 ? 5.852 -32.375 5.836 1 92.56 135 LYS B O 1
ATOM 4995 N N . ARG B 1 136 ? 4.012 -31.016 5.43 1 95.38 136 ARG B N 1
ATOM 4996 C CA . ARG B 1 136 ? 3.842 -31.469 4.055 1 95.38 136 ARG B CA 1
ATOM 4997 C C . ARG B 1 136 ? 4.309 -30.422 3.059 1 95.38 136 ARG B C 1
ATOM 4999 O O . ARG B 1 136 ? 4.078 -29.219 3.262 1 95.38 136 ARG B O 1
ATOM 5006 N N . PHE B 1 137 ? 5.062 -30.906 2.115 1 97.5 137 PHE B N 1
ATOM 5007 C CA . PHE B 1 137 ? 5.281 -30.141 0.894 1 97.5 137 PHE B CA 1
ATOM 5008 C C . PHE B 1 137 ? 4.293 -30.547 -0.19 1 97.5 137 PHE B C 1
ATOM 5010 O O . PHE B 1 137 ? 4.18 -31.734 -0.516 1 97.5 137 PHE B O 1
ATOM 5017 N N . VAL B 1 138 ? 3.512 -29.562 -0.75 1 97.81 138 VAL B N 1
ATOM 5018 C CA . VAL B 1 138 ? 2.537 -29.844 -1.798 1 97.81 138 VAL B CA 1
ATOM 5019 C C . VAL B 1 138 ? 2.895 -29.062 -3.059 1 97.81 138 VAL B C 1
ATOM 5021 O O . VAL B 1 138 ? 3.238 -27.875 -2.986 1 97.81 138 VAL B O 1
ATOM 5024 N N . MET B 1 139 ? 2.871 -29.75 -4.168 1 98.25 139 MET B N 1
ATOM 5025 C CA . MET B 1 139 ? 3.111 -29.109 -5.461 1 98.25 139 MET B CA 1
ATOM 5026 C C . MET B 1 139 ? 1.96 -29.391 -6.426 1 98.25 139 MET B C 1
ATOM 5028 O O . MET B 1 139 ? 1.445 -30.5 -6.48 1 98.25 139 MET B O 1
ATOM 5032 N N . ASP B 1 140 ? 1.514 -28.359 -7.105 1 98.25 140 ASP B N 1
ATOM 5033 C CA . ASP B 1 140 ? 0.476 -28.469 -8.125 1 98.25 140 ASP B CA 1
ATOM 5034 C C . ASP B 1 140 ? 0.89 -27.75 -9.406 1 98.25 140 ASP B C 1
ATOM 5036 O O . ASP B 1 140 ? 1.263 -26.562 -9.367 1 98.25 140 ASP B O 1
ATOM 5040 N N . ILE B 1 141 ? 0.835 -28.453 -10.516 1 98 141 ILE B N 1
ATOM 5041 C CA . ILE B 1 141 ? 1.218 -27.859 -11.797 1 98 141 ILE B CA 1
ATOM 5042 C C . ILE B 1 141 ? -0.028 -27.609 -12.648 1 98 141 ILE B C 1
ATOM 5044 O O . ILE B 1 141 ? -0.685 -28.562 -13.078 1 98 141 ILE B O 1
ATOM 5048 N N . GLY B 1 142 ? -0.331 -26.375 -12.836 1 95.94 142 GLY B N 1
ATOM 5049 C CA . GLY B 1 142 ? -1.368 -26 -13.789 1 95.94 142 GLY B CA 1
ATOM 5050 C C . GLY B 1 142 ? -0.83 -25.719 -15.18 1 95.94 142 GLY B C 1
ATOM 5051 O O . GLY B 1 142 ? 0.302 -26.078 -15.5 1 95.94 142 GLY B O 1
ATOM 5052 N N . GLY B 1 143 ? -1.62 -25.172 -15.984 1 95.38 143 GLY B N 1
ATOM 5053 C CA . GLY B 1 143 ? -1.181 -24.844 -17.328 1 95.38 143 GLY B CA 1
ATOM 5054 C C . GLY B 1 143 ? -0.302 -23.609 -17.391 1 95.38 143 GLY B C 1
ATOM 5055 O O . GLY B 1 143 ? 0.602 -23.531 -18.219 1 95.38 143 GLY B O 1
ATOM 5056 N N . GLY B 1 144 ? -0.661 -22.703 -16.5 1 95.25 144 GLY B N 1
ATOM 5057 C CA . GLY B 1 144 ? 0.055 -21.438 -16.578 1 95.25 144 GLY B CA 1
ATOM 5058 C C . GLY B 1 144 ? 0.899 -21.156 -15.352 1 95.25 144 GLY B C 1
ATOM 5059 O O . GLY B 1 144 ? 1.731 -20.25 -15.359 1 95.25 144 GLY B O 1
ATOM 5060 N N . SER B 1 145 ? 0.727 -21.938 -14.32 1 97.06 145 SER B N 1
ATOM 5061 C CA . SER B 1 145 ? 1.432 -21.688 -13.07 1 97.06 145 SER B CA 1
ATOM 5062 C C . SER B 1 145 ? 1.689 -22.984 -12.312 1 97.06 145 SER B C 1
ATOM 5064 O O . SER B 1 145 ? 1.118 -24.016 -12.633 1 97.06 145 SER B O 1
ATOM 5066 N N . THR B 1 146 ? 2.566 -22.938 -11.375 1 98.31 146 THR B N 1
ATOM 5067 C CA . THR B 1 146 ? 2.855 -24.016 -10.438 1 98.31 146 THR B CA 1
ATOM 5068 C C . THR B 1 146 ? 2.84 -23.5 -9 1 98.31 146 THR B C 1
ATOM 5070 O O . THR B 1 146 ? 3.486 -22.5 -8.688 1 98.31 146 THR B O 1
ATOM 5073 N N . GLU B 1 147 ? 2.053 -24.094 -8.195 1 98.44 147 GLU B N 1
ATOM 5074 C CA . GLU B 1 147 ? 1.933 -23.719 -6.789 1 98.44 147 GLU B CA 1
ATOM 5075 C C . GLU B 1 147 ? 2.809 -24.594 -5.902 1 98.44 147 GLU B C 1
ATOM 5077 O O . GLU B 1 147 ? 2.871 -25.812 -6.098 1 98.44 147 GLU B O 1
ATOM 5082 N N . TYR B 1 148 ? 3.562 -24.016 -5.031 1 98.5 148 TYR B N 1
ATOM 5083 C CA . TYR B 1 148 ? 4.375 -24.656 -4.008 1 98.5 148 TYR B CA 1
ATOM 5084 C C . TYR B 1 148 ? 3.895 -24.281 -2.609 1 98.5 148 TYR B C 1
ATOM 5086 O O . TYR B 1 148 ? 3.785 -23.109 -2.281 1 98.5 148 TYR B O 1
ATOM 5094 N N . ILE B 1 149 ? 3.582 -25.328 -1.779 1 98.25 149 ILE B N 1
ATOM 5095 C CA . ILE B 1 149 ? 2.986 -25.062 -0.474 1 98.25 149 ILE B CA 1
ATOM 5096 C C . ILE B 1 149 ? 3.654 -25.938 0.585 1 98.25 149 ILE B C 1
ATOM 5098 O O . ILE B 1 149 ? 3.912 -27.125 0.349 1 98.25 149 ILE B O 1
ATOM 5102 N N . ILE B 1 150 ? 4.027 -25.391 1.689 1 97.94 150 ILE B N 1
ATOM 5103 C CA . ILE B 1 150 ? 4.371 -26.156 2.885 1 97.94 150 ILE B CA 1
ATOM 5104 C C . ILE B 1 150 ? 3.34 -25.891 3.98 1 97.94 150 ILE B C 1
ATOM 5106 O O . ILE B 1 150 ? 2.961 -24.734 4.219 1 97.94 150 ILE B O 1
ATOM 5110 N N . GLY B 1 151 ? 2.811 -26.906 4.512 1 95.94 151 GLY B N 1
ATOM 5111 C CA . GLY B 1 151 ? 1.827 -26.766 5.57 1 95.94 151 GLY B CA 1
ATOM 5112 C C . GLY B 1 151 ? 1.813 -27.922 6.543 1 95.94 151 GLY B C 1
ATOM 5113 O O . GLY B 1 151 ? 2.539 -28.906 6.359 1 95.94 151 GLY B O 1
ATOM 5114 N N . THR B 1 152 ? 1.138 -27.719 7.648 1 94.38 152 THR B N 1
ATOM 5115 C CA . THR B 1 152 ? 0.907 -28.75 8.656 1 94.38 152 THR B CA 1
ATOM 5116 C C . THR B 1 152 ? -0.588 -28.953 8.883 1 94.38 152 THR B C 1
ATOM 5118 O O . THR B 1 152 ? -1.35 -28 8.977 1 94.38 152 THR B O 1
ATOM 5121 N N . ASP B 1 153 ? -0.983 -30.172 8.867 1 91.12 153 ASP B N 1
ATOM 5122 C CA . ASP B 1 153 ? -2.398 -30.5 9.023 1 91.12 153 ASP B CA 1
ATOM 5123 C C . ASP B 1 153 ? -3.232 -29.844 7.926 1 91.12 153 ASP B C 1
ATOM 5125 O O . ASP B 1 153 ? -2.951 -30.016 6.734 1 91.12 153 ASP B O 1
ATOM 5129 N N . ASP B 1 154 ? -4.148 -29.016 8.312 1 89.44 154 ASP B N 1
ATOM 5130 C CA . ASP B 1 154 ? -5.004 -28.406 7.301 1 89.44 154 ASP B CA 1
ATOM 5131 C C . ASP B 1 154 ? -4.656 -26.922 7.117 1 89.44 154 ASP B C 1
ATOM 5133 O O . ASP B 1 154 ? -5.441 -26.172 6.547 1 89.44 154 ASP B O 1
ATOM 5137 N N . LYS B 1 155 ? -3.463 -26.609 7.594 1 92.44 155 LYS B N 1
ATOM 5138 C CA . LYS B 1 155 ? -3.088 -25.203 7.551 1 92.44 155 LYS B CA 1
ATOM 5139 C C . LYS B 1 155 ? -1.845 -24.984 6.691 1 92.44 155 LYS B C 1
ATOM 5141 O O . LYS B 1 155 ? -0.766 -25.484 7.016 1 92.44 155 LYS B O 1
ATOM 5146 N N . PRO B 1 156 ? -2.021 -24.297 5.602 1 95.5 156 PRO B N 1
ATOM 5147 C CA . PRO B 1 156 ? -0.822 -23.922 4.848 1 95.5 156 PRO B CA 1
ATOM 5148 C C . PRO B 1 156 ? 0.002 -22.844 5.559 1 95.5 156 PRO B C 1
ATOM 5150 O O . PRO B 1 156 ? -0.561 -21.938 6.184 1 95.5 156 PRO B O 1
ATOM 5153 N N . ARG B 1 157 ? 1.288 -22.922 5.551 1 94.69 157 ARG B N 1
ATOM 5154 C CA . ARG B 1 157 ? 2.184 -21.984 6.219 1 94.69 157 ARG B CA 1
ATOM 5155 C C . ARG B 1 157 ? 2.893 -21.078 5.211 1 94.69 157 ARG B C 1
ATOM 5157 O O . ARG B 1 157 ? 2.926 -19.859 5.375 1 94.69 157 ARG B O 1
ATOM 5164 N N . ILE B 1 158 ? 3.561 -21.703 4.188 1 95.81 158 ILE B N 1
ATOM 5165 C CA . ILE B 1 158 ? 4.234 -20.984 3.121 1 95.81 158 ILE B CA 1
ATOM 5166 C C . ILE B 1 158 ? 3.611 -21.344 1.774 1 95.81 158 ILE B C 1
ATOM 5168 O O . ILE B 1 158 ? 3.303 -22.516 1.522 1 95.81 158 ILE B O 1
ATOM 5172 N N . LYS B 1 159 ? 3.291 -20.391 1.001 1 97.06 159 LYS B N 1
ATOM 5173 C CA . LYS B 1 159 ? 2.645 -20.562 -0.296 1 97.06 159 LYS B CA 1
ATOM 5174 C C . LYS B 1 159 ? 3.311 -19.703 -1.364 1 97.06 159 LYS B C 1
ATOM 5176 O O . LYS B 1 159 ? 3.648 -18.547 -1.111 1 97.06 159 LYS B O 1
ATOM 5181 N N . GLU B 1 160 ? 3.441 -20.25 -2.498 1 97.38 160 GLU B N 1
ATOM 5182 C CA . GLU B 1 160 ? 3.939 -19.516 -3.654 1 97.38 160 GLU B CA 1
ATOM 5183 C C . GLU B 1 160 ? 3.301 -20.016 -4.945 1 97.38 160 GLU B C 1
ATOM 5185 O O . GLU B 1 160 ? 2.98 -21.203 -5.066 1 97.38 160 GLU B O 1
ATOM 5190 N N . SER B 1 161 ? 3.068 -19.156 -5.836 1 97.75 161 SER B N 1
ATOM 5191 C CA . SER B 1 161 ? 2.637 -19.484 -7.195 1 97.75 161 SER B CA 1
ATOM 5192 C C . SER B 1 161 ? 3.609 -18.922 -8.227 1 97.75 161 SER B C 1
ATOM 5194 O O . SER B 1 161 ? 3.775 -17.703 -8.344 1 97.75 161 SER B O 1
ATOM 5196 N N . LEU B 1 162 ? 4.301 -19.797 -8.945 1 97.5 162 LEU B N 1
ATOM 5197 C CA . LEU B 1 162 ? 5.281 -19.375 -9.938 1 97.5 162 LEU B CA 1
ATOM 5198 C C . LEU B 1 162 ? 4.691 -19.422 -11.344 1 97.5 162 LEU B C 1
ATOM 5200 O O . LEU B 1 162 ? 3.928 -20.344 -11.664 1 97.5 162 LEU B O 1
ATOM 5204 N N . ASN B 1 163 ? 5.074 -18.516 -12.18 1 94.5 163 ASN B N 1
ATOM 5205 C CA . ASN B 1 163 ? 4.559 -18.406 -13.539 1 94.5 163 ASN B CA 1
ATOM 5206 C C . ASN B 1 163 ? 5.234 -19.406 -14.477 1 94.5 163 ASN B C 1
ATOM 5208 O O . ASN B 1 163 ? 5.918 -19.016 -15.422 1 94.5 163 ASN B O 1
ATOM 5212 N N . MET B 1 164 ? 5.02 -20.594 -14.203 1 96.62 164 MET B N 1
ATOM 5213 C CA . MET B 1 164 ? 5.461 -21.688 -15.047 1 96.62 164 MET B CA 1
ATOM 5214 C C . MET B 1 164 ? 4.508 -22.875 -14.945 1 96.62 164 MET B C 1
ATOM 5216 O O . MET B 1 164 ? 4.371 -23.469 -13.875 1 96.62 164 MET B O 1
ATOM 5220 N N . GLY B 1 165 ? 3.842 -23.188 -16.016 1 97.19 165 GLY B N 1
ATOM 5221 C CA . GLY B 1 165 ? 2.914 -24.297 -16.094 1 97.19 165 GLY B CA 1
ATOM 5222 C C . GLY B 1 165 ? 3.184 -25.219 -17.266 1 97.19 165 GLY B C 1
ATOM 5223 O O . GLY B 1 165 ? 4.031 -24.922 -18.109 1 97.19 165 GLY B O 1
ATOM 5224 N N . CYS B 1 166 ? 2.527 -26.328 -17.297 1 97.69 166 CYS B N 1
ATOM 5225 C CA . CYS B 1 166 ? 2.82 -27.344 -18.312 1 97.69 166 CYS B CA 1
ATOM 5226 C C . CYS B 1 166 ? 2.527 -26.812 -19.703 1 97.69 166 CYS B C 1
ATOM 5228 O O . CYS B 1 166 ? 3.262 -27.109 -20.656 1 97.69 166 CYS B O 1
ATOM 5230 N N . VAL B 1 167 ? 1.438 -26 -19.891 1 96.38 167 VAL B N 1
ATOM 5231 C CA . VAL B 1 167 ? 1.1 -25.453 -21.188 1 96.38 167 VAL B CA 1
ATOM 5232 C C . VAL B 1 167 ? 2.104 -24.359 -21.562 1 96.38 167 VAL B C 1
ATOM 5234 O O . VAL B 1 167 ? 2.66 -24.375 -22.672 1 96.38 167 VAL B O 1
ATOM 5237 N N . SER B 1 168 ? 2.348 -23.453 -20.656 1 95.31 168 SER B N 1
ATOM 5238 C CA . SER B 1 168 ? 3.213 -22.312 -20.953 1 95.31 168 SER B CA 1
ATOM 5239 C C . SER B 1 168 ? 4.633 -22.766 -21.281 1 95.31 168 SER B C 1
ATOM 5241 O O . SER B 1 168 ? 5.238 -22.297 -22.234 1 95.31 168 SER B O 1
ATOM 5243 N N . VAL B 1 169 ? 5.211 -23.734 -20.547 1 97.62 169 VAL B N 1
ATOM 5244 C CA . VAL B 1 169 ? 6.574 -24.219 -20.734 1 97.62 169 VAL B CA 1
ATOM 5245 C C . VAL B 1 169 ? 6.652 -25.016 -22.047 1 97.62 169 VAL B C 1
ATOM 5247 O O . VAL B 1 169 ? 7.617 -24.891 -22.797 1 97.62 169 VAL B O 1
ATOM 5250 N N . SER B 1 170 ? 5.648 -25.859 -22.312 1 97.75 170 SER B N 1
ATOM 5251 C CA . SER B 1 170 ? 5.641 -26.609 -23.547 1 97.75 170 SER B CA 1
ATOM 5252 C C . SER B 1 170 ? 5.59 -25.688 -24.766 1 97.75 170 SER B C 1
ATOM 5254 O O . SER B 1 170 ? 6.297 -25.906 -25.75 1 97.75 170 SER B O 1
ATOM 5256 N N . ASN B 1 171 ? 4.727 -24.672 -24.703 1 95.19 171 ASN B N 1
ATOM 5257 C CA . ASN B 1 171 ? 4.605 -23.719 -25.812 1 95.19 171 ASN B CA 1
ATOM 5258 C C . ASN B 1 171 ? 5.902 -22.953 -26.031 1 95.19 171 ASN B C 1
ATOM 5260 O O . ASN B 1 171 ? 6.262 -22.656 -27.172 1 95.19 171 ASN B O 1
ATOM 5264 N N . LEU B 1 172 ? 6.586 -22.672 -24.969 1 95.62 172 LEU B N 1
ATOM 5265 C CA . LEU B 1 172 ? 7.777 -21.828 -25.031 1 95.62 172 LEU B CA 1
ATOM 5266 C C . LEU B 1 172 ? 8.977 -22.625 -25.531 1 95.62 172 LEU B C 1
ATOM 5268 O O . LEU B 1 172 ? 9.797 -22.109 -26.297 1 95.62 172 LEU B O 1
ATOM 5272 N N . PHE B 1 173 ? 9.125 -23.906 -25.188 1 98 173 PHE B N 1
ATOM 5273 C CA . PHE B 1 173 ? 10.383 -24.609 -25.422 1 98 173 PHE B CA 1
ATOM 5274 C C . PHE B 1 173 ? 10.18 -25.766 -26.391 1 98 173 PHE B C 1
ATOM 5276 O O . PHE B 1 173 ? 11.148 -26.266 -26.969 1 98 173 PHE B O 1
ATOM 5283 N N . PHE B 1 174 ? 8.906 -26.234 -26.531 1 98.12 174 PHE B N 1
ATOM 5284 C CA . PHE B 1 174 ? 8.625 -27.359 -27.406 1 98.12 174 PHE B CA 1
ATOM 5285 C C . PHE B 1 174 ? 7.52 -27.016 -28.391 1 98.12 174 PHE B C 1
ATOM 5287 O O . PHE B 1 174 ? 6.527 -27.734 -28.5 1 98.12 174 PHE B O 1
ATOM 5294 N N . PRO B 1 175 ? 7.707 -25.984 -29.109 1 95.5 175 PRO B N 1
ATOM 5295 C CA . PRO B 1 175 ? 6.668 -25.594 -30.078 1 95.5 175 PRO B CA 1
ATOM 5296 C C . PRO B 1 175 ? 6.395 -26.672 -31.125 1 95.5 175 PRO B C 1
ATOM 5298 O O . PRO B 1 175 ? 7.324 -27.312 -31.609 1 95.5 175 PRO B O 1
ATOM 5301 N N . ASP B 1 176 ? 5.191 -26.922 -31.406 1 94.44 176 ASP B N 1
ATOM 5302 C CA . ASP B 1 176 ? 4.734 -27.875 -32.406 1 94.44 176 ASP B CA 1
ATOM 5303 C C . ASP B 1 176 ? 5.176 -29.297 -32.062 1 94.44 176 ASP B C 1
ATOM 5305 O O . ASP B 1 176 ? 5.332 -30.141 -32.938 1 94.44 176 ASP B O 1
ATOM 5309 N N . GLY B 1 177 ? 5.539 -29.5 -30.797 1 96.44 177 GLY B N 1
ATOM 5310 C CA . GLY B 1 177 ? 5.867 -30.828 -30.297 1 96.44 177 GLY B CA 1
ATOM 5311 C C . GLY B 1 177 ? 7.309 -31.234 -30.562 1 96.44 177 GLY B C 1
ATOM 5312 O O . GLY B 1 177 ? 7.703 -32.375 -30.312 1 96.44 177 GLY B O 1
ATOM 5313 N N . LYS B 1 178 ? 8.07 -30.328 -31.062 1 98.12 178 LYS B N 1
ATOM 5314 C CA . LYS B 1 178 ? 9.461 -30.625 -31.391 1 98.12 178 LYS B CA 1
ATOM 5315 C C . LYS B 1 178 ? 10.297 -30.734 -30.109 1 98.12 178 LYS B C 1
ATOM 5317 O O . LYS B 1 178 ? 10.219 -29.891 -29.234 1 98.12 178 LYS B O 1
ATOM 5322 N N . LEU B 1 179 ? 11.039 -31.781 -30.031 1 98.12 179 LEU B N 1
ATOM 5323 C CA . LEU B 1 179 ? 11.914 -32.031 -28.891 1 98.12 179 LEU B CA 1
ATOM 5324 C C . LEU B 1 179 ? 13.375 -32.062 -29.328 1 98.12 179 LEU B C 1
ATOM 5326 O O . LEU B 1 179 ? 13.68 -32.406 -30.484 1 98.12 179 LEU B O 1
ATOM 5330 N N . SER B 1 180 ? 14.25 -31.641 -28.516 1 97.62 180 SER B N 1
ATOM 5331 C CA . SER B 1 180 ? 15.703 -31.766 -28.656 1 97.62 180 SER B CA 1
ATOM 5332 C C . SER B 1 180 ? 16.406 -31.688 -27.312 1 97.62 180 SER B C 1
ATOM 5334 O O . SER B 1 180 ? 15.82 -31.203 -26.328 1 97.62 180 SER B O 1
ATOM 5336 N N . VAL B 1 181 ? 17.547 -32.188 -27.281 1 97.81 181 VAL B N 1
ATOM 5337 C CA . VAL B 1 181 ? 18.344 -32.156 -26.047 1 97.81 181 VAL B CA 1
ATOM 5338 C C . VAL B 1 181 ? 18.5 -30.719 -25.594 1 97.81 181 VAL B C 1
ATOM 5340 O O . VAL B 1 181 ? 18.328 -30.406 -24.406 1 97.81 181 VAL B O 1
ATOM 5343 N N . GLN B 1 182 ? 18.703 -29.828 -26.5 1 97.44 182 GLN B N 1
ATOM 5344 C CA . GLN B 1 182 ? 18.922 -28.422 -26.172 1 97.44 182 GLN B CA 1
ATOM 5345 C C . GLN B 1 182 ? 17.641 -27.781 -25.625 1 97.44 182 GLN B C 1
ATOM 5347 O O . GLN B 1 182 ? 17.688 -27.047 -24.641 1 97.44 182 GLN B O 1
ATOM 5352 N N . ALA B 1 183 ? 16.531 -28.031 -26.266 1 98 183 ALA B N 1
ATOM 5353 C CA . ALA B 1 183 ? 15.25 -27.484 -25.828 1 98 183 ALA B CA 1
ATOM 5354 C C . ALA B 1 183 ? 14.906 -27.938 -24.406 1 98 183 ALA B C 1
ATOM 5356 O O . ALA B 1 183 ? 14.43 -27.141 -23.594 1 98 183 ALA B O 1
ATOM 5357 N N . VAL B 1 184 ? 15.18 -29.203 -24.172 1 98.38 184 VAL B N 1
ATOM 5358 C CA . VAL B 1 184 ? 14.898 -29.75 -22.844 1 98.38 184 VAL B CA 1
ATOM 5359 C C . VAL B 1 184 ? 15.805 -29.094 -21.812 1 98.38 184 VAL B C 1
ATOM 5361 O O . VAL B 1 184 ? 15.352 -28.719 -20.734 1 98.38 184 VAL B O 1
ATOM 5364 N N . ASN B 1 185 ? 17.062 -28.922 -22.141 1 97.44 185 ASN B N 1
ATOM 5365 C CA . ASN B 1 185 ? 18 -28.297 -21.234 1 97.44 185 ASN B CA 1
ATOM 5366 C C . ASN B 1 185 ? 17.641 -26.844 -20.969 1 97.44 185 ASN B C 1
ATOM 5368 O O . ASN B 1 185 ? 17.734 -26.375 -19.828 1 97.44 185 ASN B O 1
ATOM 5372 N N . ASP B 1 186 ? 17.219 -26.156 -22 1 97.31 186 ASP B N 1
ATOM 5373 C CA . ASP B 1 186 ? 16.797 -24.766 -21.844 1 97.31 186 ASP B CA 1
ATOM 5374 C C . ASP B 1 186 ? 15.57 -24.656 -20.938 1 97.31 186 ASP B C 1
ATOM 5376 O O . ASP B 1 186 ? 15.477 -23.75 -20.109 1 97.31 186 ASP B O 1
ATOM 5380 N N . ALA B 1 187 ? 14.648 -25.562 -21.109 1 98.38 187 ALA B N 1
ATOM 5381 C CA . ALA B 1 187 ? 13.438 -25.578 -20.297 1 98.38 187 ALA B CA 1
ATOM 5382 C C . ALA B 1 187 ? 13.773 -25.875 -18.828 1 98.38 187 ALA B C 1
ATOM 5384 O O . ALA B 1 187 ? 13.195 -25.266 -17.922 1 98.38 187 ALA B O 1
ATOM 5385 N N . LEU B 1 188 ? 14.688 -26.828 -18.641 1 98.06 188 LEU B N 1
ATOM 5386 C CA . LEU B 1 188 ? 15.133 -27.156 -17.281 1 98.06 188 LEU B CA 1
ATOM 5387 C C . LEU B 1 188 ? 15.773 -25.938 -16.609 1 98.06 188 LEU B C 1
ATOM 5389 O O . LEU B 1 188 ? 15.492 -25.656 -15.445 1 98.06 188 LEU B O 1
ATOM 5393 N N . LEU B 1 189 ? 16.578 -25.266 -17.328 1 96.56 189 LEU B N 1
ATOM 5394 C CA . LEU B 1 189 ? 17.266 -24.094 -16.812 1 96.56 189 LEU B CA 1
ATOM 5395 C C . LEU B 1 189 ? 16.266 -23 -16.453 1 96.56 189 LEU B C 1
ATOM 5397 O O . LEU B 1 189 ? 16.391 -22.359 -15.406 1 96.56 189 LEU B O 1
ATOM 5401 N N . PHE B 1 190 ? 15.312 -22.812 -17.281 1 97 190 PHE B N 1
ATOM 5402 C CA . PHE B 1 190 ? 14.25 -21.844 -17.062 1 97 190 PHE B CA 1
ATOM 5403 C C . PHE B 1 190 ? 13.523 -22.141 -15.75 1 97 190 PHE B C 1
ATOM 5405 O O . PHE B 1 190 ? 13.328 -21.234 -14.93 1 97 190 PHE B O 1
ATOM 5412 N N . ALA B 1 191 ? 13.094 -23.328 -15.562 1 98.06 191 ALA B N 1
ATOM 5413 C CA . ALA B 1 191 ? 12.367 -23.734 -14.359 1 98.06 191 ALA B CA 1
ATOM 5414 C C . ALA B 1 191 ? 13.234 -23.578 -13.117 1 98.06 191 ALA B C 1
ATOM 5416 O O . ALA B 1 191 ? 12.758 -23.125 -12.078 1 98.06 191 ALA B O 1
ATOM 5417 N N . GLN B 1 192 ? 14.477 -23.938 -13.25 1 96.94 192 GLN B N 1
ATOM 5418 C CA . GLN B 1 192 ? 15.398 -23.828 -12.133 1 96.94 192 GLN B CA 1
ATOM 5419 C C . GLN B 1 192 ? 15.625 -22.375 -11.742 1 96.94 192 GLN B C 1
ATOM 5421 O O . GLN B 1 192 ? 15.734 -22.047 -10.562 1 96.94 192 GLN B O 1
ATOM 5426 N N . GLN B 1 193 ? 15.664 -21.516 -12.711 1 95.38 193 GLN B N 1
ATOM 5427 C CA . GLN B 1 193 ? 15.797 -20.094 -12.461 1 95.38 193 GLN B CA 1
ATOM 5428 C C . GLN B 1 193 ? 14.609 -19.547 -11.656 1 95.38 193 GLN B C 1
ATOM 5430 O O . GLN B 1 193 ? 14.789 -18.75 -10.75 1 95.38 193 GLN B O 1
ATOM 5435 N N . LYS B 1 194 ? 13.469 -20.016 -12.016 1 95.5 194 LYS B N 1
ATOM 5436 C CA . LYS B 1 194 ? 12.258 -19.578 -11.32 1 95.5 194 LYS B CA 1
ATOM 5437 C C . LYS B 1 194 ? 12.242 -20.062 -9.875 1 95.5 194 LYS B C 1
ATOM 5439 O O . LYS B 1 194 ? 11.727 -19.391 -8.992 1 95.5 194 LYS B O 1
ATOM 5444 N N . LEU B 1 195 ? 12.82 -21.234 -9.641 1 96.31 195 LEU B N 1
ATOM 5445 C CA . LEU B 1 195 ? 12.773 -21.891 -8.344 1 96.31 195 LEU B CA 1
ATOM 5446 C C . LEU B 1 195 ? 13.875 -21.375 -7.426 1 96.31 195 LEU B C 1
ATOM 5448 O O . LEU B 1 195 ? 13.781 -21.484 -6.199 1 96.31 195 LEU B O 1
ATOM 5452 N N . GLU B 1 196 ? 14.891 -20.812 -8 1 94.69 196 GLU B N 1
ATOM 5453 C CA . GLU B 1 196 ? 16.141 -20.484 -7.316 1 94.69 196 GLU B CA 1
ATOM 5454 C C . GLU B 1 196 ? 15.898 -19.609 -6.098 1 94.69 196 GLU B C 1
ATOM 5456 O O . GLU B 1 196 ? 16.375 -19.906 -5 1 94.69 196 GLU B O 1
ATOM 5461 N N . PRO B 1 197 ? 15.078 -18.531 -6.227 1 92.5 197 PRO B N 1
ATOM 5462 C CA . PRO B 1 197 ? 14.883 -17.656 -5.07 1 92.5 197 PRO B CA 1
ATOM 5463 C C . PRO B 1 197 ? 14.117 -18.344 -3.939 1 92.5 197 PRO B C 1
ATOM 5465 O O . PRO B 1 197 ? 14.094 -17.844 -2.814 1 92.5 197 PRO B O 1
ATOM 5468 N N . HIS B 1 198 ? 13.508 -19.484 -4.207 1 94.5 198 HIS B N 1
ATOM 5469 C CA . HIS B 1 198 ? 12.617 -20.125 -3.25 1 94.5 198 HIS B CA 1
ATOM 5470 C C . HIS B 1 198 ? 13.227 -21.422 -2.715 1 94.5 198 HIS B C 1
ATOM 5472 O O . HIS B 1 198 ? 12.672 -22.047 -1.811 1 94.5 198 HIS B O 1
ATOM 5478 N N . GLN B 1 199 ? 14.359 -21.766 -3.248 1 94.5 199 GLN B N 1
ATOM 5479 C CA . GLN B 1 199 ? 14.977 -23.062 -2.965 1 94.5 199 GLN B CA 1
ATOM 5480 C C . GLN B 1 199 ? 15.219 -23.25 -1.469 1 94.5 199 GLN B C 1
ATOM 5482 O O . GLN B 1 199 ? 14.953 -24.312 -0.916 1 94.5 199 GLN B O 1
ATOM 5487 N N . LYS B 1 200 ? 15.695 -22.203 -0.845 1 92 200 LYS B N 1
ATOM 5488 C CA . LYS B 1 200 ? 16.031 -22.281 0.574 1 92 200 LYS B CA 1
ATOM 5489 C C . LYS B 1 200 ? 14.789 -22.578 1.414 1 92 200 LYS B C 1
ATOM 5491 O O . LYS B 1 200 ? 14.852 -23.359 2.361 1 92 200 LYS B O 1
ATOM 5496 N N . PHE B 1 201 ? 13.68 -22.062 1.046 1 92.69 201 PHE B N 1
ATOM 5497 C CA . PHE B 1 201 ? 12.461 -22.156 1.836 1 92.69 201 PHE B CA 1
ATOM 5498 C C . PHE B 1 201 ? 11.773 -23.5 1.609 1 92.69 201 PHE B C 1
ATOM 5500 O O . PHE B 1 201 ? 11.18 -24.062 2.531 1 92.69 201 PHE B O 1
ATOM 5507 N N . TYR B 1 202 ? 11.875 -23.984 0.436 1 96.19 202 TYR B N 1
ATOM 5508 C CA . TYR B 1 202 ? 11.125 -25.188 0.091 1 96.19 202 TYR B CA 1
ATOM 5509 C C . TYR B 1 202 ? 12.039 -26.406 0.041 1 96.19 202 TYR B C 1
ATOM 5511 O O . TYR B 1 202 ? 11.648 -27.469 -0.465 1 96.19 202 TYR B O 1
ATOM 5519 N N . ASN B 1 203 ? 13.203 -26.234 0.619 1 94.81 203 ASN B N 1
ATOM 5520 C CA . ASN B 1 203 ? 14.188 -27.312 0.609 1 94.81 203 ASN B CA 1
ATOM 5521 C C . ASN B 1 203 ? 13.695 -28.531 1.377 1 94.81 203 ASN B C 1
ATOM 5523 O O . ASN B 1 203 ? 12.953 -28.391 2.355 1 94.81 203 ASN B O 1
ATOM 5527 N N . ARG B 1 204 ? 14.234 -29.688 1.056 1 94.44 204 ARG B N 1
ATOM 5528 C CA . ARG B 1 204 ? 13.836 -30.969 1.623 1 94.44 204 ARG B CA 1
ATOM 5529 C C . ARG B 1 204 ? 14 -30.969 3.139 1 94.44 204 ARG B C 1
ATOM 5531 O O . ARG B 1 204 ? 13.227 -31.625 3.85 1 94.44 204 ARG B O 1
ATOM 5538 N N . LYS B 1 205 ? 14.891 -30.219 3.611 1 94.25 205 LYS B N 1
ATOM 5539 C CA . LYS B 1 205 ? 15.156 -30.172 5.047 1 94.25 205 LYS B CA 1
ATOM 5540 C C . LYS B 1 205 ? 13.992 -29.516 5.801 1 94.25 205 LYS B C 1
ATOM 5542 O O . LYS B 1 205 ? 13.898 -29.641 7.023 1 94.25 205 LYS B O 1
ATOM 5547 N N . ASN B 1 206 ? 13.039 -28.906 5.078 1 95.06 206 ASN B N 1
ATOM 5548 C CA . ASN B 1 206 ? 12.016 -28.094 5.734 1 95.06 206 ASN B CA 1
ATOM 5549 C C . ASN B 1 206 ? 10.664 -28.797 5.742 1 95.06 206 ASN B C 1
ATOM 5551 O O . ASN B 1 206 ? 9.664 -28.234 6.184 1 95.06 206 ASN B O 1
ATOM 5555 N N . TRP B 1 207 ? 10.523 -30 5.305 1 95.5 207 TRP B N 1
ATOM 5556 C CA . TRP B 1 207 ? 9.273 -30.75 5.285 1 95.5 207 TRP B CA 1
ATOM 5557 C C . TRP B 1 207 ? 9.539 -32.25 5.379 1 95.5 207 TRP B C 1
ATOM 5559 O O . TRP B 1 207 ? 10.68 -32.688 5.207 1 95.5 207 TRP B O 1
ATOM 5569 N N . ASP B 1 208 ? 8.516 -33.062 5.641 1 94.25 208 ASP B N 1
ATOM 5570 C CA . ASP B 1 208 ? 8.656 -34.5 5.934 1 94.25 208 ASP B CA 1
ATOM 5571 C C . ASP B 1 208 ? 8.203 -35.344 4.75 1 94.25 208 ASP B C 1
ATOM 5573 O O . ASP B 1 208 ? 8.703 -36.469 4.555 1 94.25 208 ASP B O 1
ATOM 5577 N N . GLU B 1 209 ? 7.285 -34.844 3.992 1 94.12 209 GLU B N 1
ATOM 5578 C CA . GLU B 1 209 ? 6.777 -35.625 2.854 1 94.12 209 GLU B CA 1
ATOM 5579 C C . GLU B 1 209 ? 6.414 -34.688 1.692 1 94.12 209 GLU B C 1
ATOM 5581 O O . GLU B 1 209 ? 6.02 -33.531 1.904 1 94.12 209 GLU B O 1
ATOM 5586 N N . ALA B 1 210 ? 6.574 -35.188 0.505 1 96.56 210 ALA B N 1
ATOM 5587 C CA . ALA B 1 210 ? 6.238 -34.438 -0.708 1 96.56 210 ALA B CA 1
ATOM 5588 C C . ALA B 1 210 ? 5.012 -35.031 -1.393 1 96.56 210 ALA B C 1
ATOM 5590 O O . ALA B 1 210 ? 4.941 -36.25 -1.606 1 96.56 210 ALA B O 1
ATOM 5591 N N . ILE B 1 211 ? 4.055 -34.188 -1.658 1 96.69 211 ILE B N 1
ATOM 5592 C CA . ILE B 1 211 ? 2.805 -34.625 -2.268 1 96.69 211 ILE B CA 1
ATOM 5593 C C . ILE B 1 211 ? 2.535 -33.812 -3.535 1 96.69 211 ILE B C 1
ATOM 5595 O O . ILE B 1 211 ? 2.588 -32.594 -3.518 1 96.69 211 ILE B O 1
ATOM 5599 N N . GLY B 1 212 ? 2.32 -34.469 -4.609 1 97.25 212 GLY B N 1
ATOM 5600 C CA . GLY B 1 212 ? 1.906 -33.844 -5.852 1 97.25 212 GLY B CA 1
ATOM 5601 C C . GLY B 1 212 ? 0.408 -33.906 -6.078 1 97.25 212 GLY B C 1
ATOM 5602 O O . GLY B 1 212 ? -0.256 -34.844 -5.656 1 97.25 212 GLY B O 1
ATOM 5603 N N . ALA B 1 213 ? -0.037 -32.812 -6.77 1 95.44 213 ALA B N 1
ATOM 5604 C CA . ALA B 1 213 ? -1.467 -32.75 -7.062 1 95.44 213 ALA B CA 1
ATOM 5605 C C . ALA B 1 213 ? -1.715 -32.375 -8.516 1 95.44 213 ALA B C 1
ATOM 5607 O O . ALA B 1 213 ? -0.869 -31.734 -9.148 1 95.44 213 ALA B O 1
ATOM 5608 N N . SER B 1 214 ? -2.865 -32.812 -9.055 1 93.38 214 SER B N 1
ATOM 5609 C CA . SER B 1 214 ? -3.422 -32.406 -10.344 1 93.38 214 SER B CA 1
ATOM 5610 C C . SER B 1 214 ? -2.865 -33.25 -11.484 1 93.38 214 SER B C 1
ATOM 5612 O O . SER B 1 214 ? -2.205 -34.25 -11.242 1 93.38 214 SER B O 1
ATOM 5614 N N . GLY B 1 215 ? -3.172 -32.906 -12.641 1 93.19 215 GLY B N 1
ATOM 5615 C CA . GLY B 1 215 ? -3.119 -33.781 -13.82 1 93.19 215 GLY B CA 1
ATOM 5616 C C . GLY B 1 215 ? -1.704 -34.125 -14.234 1 93.19 215 GLY B C 1
ATOM 5617 O O . GLY B 1 215 ? -1.41 -35.281 -14.531 1 93.19 215 GLY B O 1
ATOM 5618 N N . SER B 1 216 ? -0.782 -33.125 -14.266 1 95.5 216 SER B N 1
ATOM 5619 C CA . SER B 1 216 ? 0.577 -33.375 -14.734 1 95.5 216 SER B CA 1
ATOM 5620 C C . SER B 1 216 ? 1.29 -34.406 -13.852 1 95.5 216 SER B C 1
ATOM 5622 O O . SER B 1 216 ? 1.91 -35.344 -14.352 1 95.5 216 SER B O 1
ATOM 5624 N N . LEU B 1 217 ? 1.18 -34.219 -12.586 1 97.81 217 LEU B N 1
ATOM 5625 C CA . LEU B 1 217 ? 1.858 -35.094 -11.641 1 97.81 217 LEU B CA 1
ATOM 5626 C C . LEU B 1 217 ? 1.244 -36.5 -11.664 1 97.81 217 LEU B C 1
ATOM 5628 O O . LEU B 1 217 ? 1.964 -37.5 -11.625 1 97.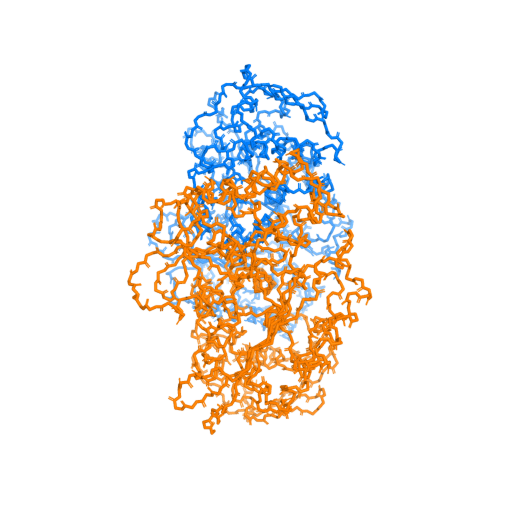81 217 LEU B O 1
ATOM 5632 N N . ARG B 1 218 ? -0.049 -36.562 -11.766 1 96.25 218 ARG B N 1
ATOM 5633 C CA . ARG B 1 218 ? -0.734 -37.844 -11.867 1 96.25 218 ARG B CA 1
ATOM 5634 C C . ARG B 1 218 ? -0.323 -38.594 -13.141 1 96.25 218 ARG B C 1
ATOM 5636 O O . ARG B 1 218 ? -0.109 -39.812 -13.117 1 96.25 218 ARG B O 1
ATOM 5643 N N . ALA B 1 219 ? -0.275 -37.906 -14.211 1 97 219 ALA B N 1
ATOM 5644 C CA . ALA B 1 219 ? 0.114 -38.5 -15.484 1 97 219 ALA B CA 1
ATOM 5645 C C . ALA B 1 219 ? 1.534 -39.062 -15.422 1 97 219 ALA B C 1
ATOM 5647 O O . ALA B 1 219 ? 1.804 -40.156 -15.922 1 97 219 ALA B O 1
ATOM 5648 N N . ILE B 1 220 ? 2.416 -38.312 -14.844 1 98.25 220 ILE B N 1
ATOM 5649 C CA . ILE B 1 220 ? 3.811 -38.719 -14.742 1 98.25 220 ILE B CA 1
ATOM 5650 C C . ILE B 1 220 ? 3.92 -39.969 -13.867 1 98.25 220 ILE B C 1
ATOM 5652 O O . ILE B 1 220 ? 4.637 -40.906 -14.203 1 98.25 220 ILE B O 1
ATOM 5656 N N . GLN B 1 221 ? 3.199 -39.969 -12.758 1 97.88 221 GLN B N 1
ATOM 5657 C CA . GLN B 1 221 ? 3.186 -41.156 -11.898 1 97.88 221 GLN B CA 1
ATOM 5658 C C . GLN B 1 221 ? 2.725 -42.375 -12.664 1 97.88 221 GLN B C 1
ATOM 5660 O O . GLN B 1 221 ? 3.34 -43.438 -12.562 1 97.88 221 GLN B O 1
ATOM 5665 N N . LYS B 1 222 ? 1.653 -42.25 -13.414 1 97.19 222 LYS B N 1
ATOM 5666 C CA . LYS B 1 222 ? 1.099 -43.375 -14.172 1 97.19 222 LYS B CA 1
ATOM 5667 C C . LYS B 1 222 ? 2.117 -43.938 -15.164 1 97.19 222 LYS B C 1
ATOM 5669 O O . LYS B 1 222 ? 2.275 -45.156 -15.297 1 97.19 222 LYS B O 1
ATOM 5674 N N . VAL B 1 223 ? 2.762 -43.031 -15.828 1 98 223 VAL B N 1
ATOM 5675 C CA . VAL B 1 223 ? 3.756 -43.406 -16.828 1 98 223 VAL B CA 1
ATOM 5676 C C . VAL B 1 223 ? 4.91 -44.156 -16.141 1 98 223 VAL B C 1
ATOM 5678 O O . VAL B 1 223 ? 5.34 -45.219 -16.609 1 98 223 VAL B O 1
ATOM 5681 N N . LEU B 1 224 ? 5.395 -43.594 -15.047 1 98.31 224 LEU B N 1
ATOM 5682 C CA . LEU B 1 224 ? 6.535 -44.188 -14.352 1 98.31 224 LEU B CA 1
ATOM 5683 C C . LEU B 1 224 ? 6.195 -45.594 -13.82 1 98.31 224 LEU B C 1
ATOM 5685 O O . LEU B 1 224 ? 7.016 -46.5 -13.898 1 98.31 224 LEU B O 1
ATOM 5689 N N . GLU B 1 225 ? 5.055 -45.719 -13.359 1 97.06 225 GLU B N 1
ATOM 5690 C CA . GLU B 1 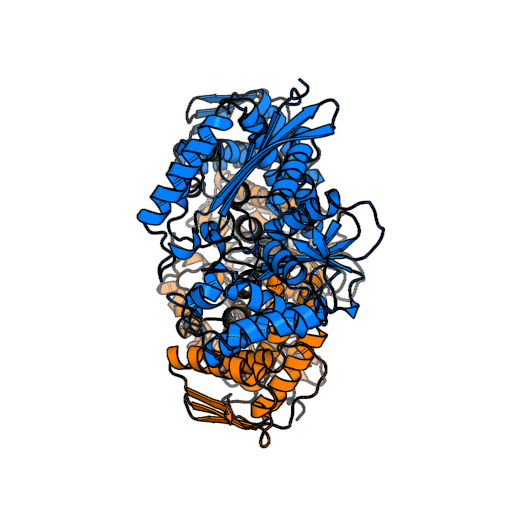225 ? 4.629 -47.031 -12.82 1 97.06 225 GLU B CA 1
ATOM 5691 C C . GLU B 1 225 ? 4.371 -48.031 -13.938 1 97.06 225 GLU B C 1
ATOM 5693 O O . GLU B 1 225 ? 4.762 -49.188 -13.828 1 97.06 225 GLU B O 1
ATOM 5698 N N . ALA B 1 226 ? 3.748 -47.594 -14.969 1 97.25 226 ALA B N 1
ATOM 5699 C CA . ALA B 1 226 ? 3.424 -48.469 -16.094 1 97.25 226 ALA B CA 1
ATOM 5700 C C . ALA B 1 226 ? 4.688 -48.969 -16.781 1 97.25 226 ALA B C 1
ATOM 5702 O O . ALA B 1 226 ? 4.73 -50.094 -17.281 1 97.25 226 ALA B O 1
ATOM 5703 N N . THR B 1 227 ? 5.707 -48.188 -16.781 1 97.06 227 THR B N 1
ATOM 5704 C CA . THR B 1 227 ? 6.969 -48.531 -17.422 1 97.06 227 THR B CA 1
ATOM 5705 C C . THR B 1 227 ? 7.844 -49.344 -16.469 1 97.06 227 THR B C 1
ATOM 5707 O O . THR B 1 227 ? 8.859 -49.906 -16.859 1 97.06 227 THR B O 1
ATOM 5710 N N . GLY B 1 228 ? 7.488 -49.312 -15.211 1 96.88 228 GLY B N 1
ATOM 5711 C CA . GLY B 1 228 ? 8.297 -49.969 -14.195 1 96.88 228 GLY B CA 1
ATOM 5712 C C . GLY B 1 228 ? 9.477 -49.156 -13.734 1 96.88 228 GLY B C 1
ATOM 5713 O O . GLY B 1 228 ? 10.391 -49.656 -13.086 1 96.88 228 GLY B O 1
ATOM 5714 N N . TRP B 1 229 ? 9.422 -47.906 -14.133 1 97 229 TRP B N 1
ATOM 5715 C CA . TRP B 1 229 ? 10.531 -47.031 -13.773 1 97 229 TRP B CA 1
ATOM 5716 C C . TRP B 1 229 ? 10.43 -46.625 -12.312 1 97 229 TRP B C 1
ATOM 5718 O O . TRP B 1 229 ? 11.406 -46.156 -11.727 1 97 229 TRP B O 1
ATOM 5728 N N . SER B 1 230 ? 9.242 -46.688 -11.672 1 95.12 230 SER B N 1
ATOM 5729 C CA . SER B 1 230 ? 8.992 -46.406 -10.258 1 95.12 230 SER B CA 1
ATOM 5730 C C . SER B 1 230 ? 7.902 -47.312 -9.711 1 95.12 230 SER B C 1
ATOM 5732 O O . SER B 1 230 ? 6.98 -47.688 -10.43 1 95.12 230 SER B O 1
ATOM 5734 N N . ASN B 1 231 ? 8.039 -47.656 -8.391 1 90.44 231 ASN B N 1
ATOM 5735 C CA . ASN B 1 231 ? 7.016 -48.5 -7.754 1 90.44 231 ASN B CA 1
ATOM 5736 C C . ASN B 1 231 ? 6.301 -47.719 -6.641 1 90.44 231 ASN B C 1
ATOM 5738 O O . ASN B 1 231 ? 5.469 -48.312 -5.934 1 90.44 231 ASN B O 1
ATOM 5742 N N . ASN B 1 232 ? 6.648 -46.594 -6.465 1 89.44 232 ASN B N 1
ATOM 5743 C CA . ASN B 1 232 ? 6.113 -45.844 -5.328 1 89.44 232 ASN B CA 1
ATOM 5744 C C . ASN B 1 232 ? 5.922 -44.375 -5.668 1 89.44 232 ASN B C 1
ATOM 5746 O O . ASN B 1 232 ? 6.457 -43.5 -4.984 1 89.44 232 ASN B O 1
ATOM 5750 N N . GLY B 1 233 ? 5.059 -44.094 -6.668 1 94.25 233 GLY B N 1
ATOM 5751 C CA . GLY B 1 233 ? 4.832 -42.719 -7.039 1 94.25 233 GLY B CA 1
ATOM 5752 C C . GLY B 1 233 ? 5.887 -42.156 -7.98 1 94.25 233 GLY B C 1
ATOM 5753 O O . GLY B 1 233 ? 6.332 -42.844 -8.898 1 94.25 233 GLY B O 1
ATOM 5754 N N . ILE B 1 234 ? 6.266 -40.875 -7.766 1 98.19 234 ILE B N 1
ATOM 5755 C CA . ILE B 1 234 ? 7.301 -40.281 -8.594 1 98.19 234 ILE B CA 1
ATOM 5756 C C . ILE B 1 234 ? 8.633 -40.281 -7.848 1 98.19 234 ILE B C 1
ATOM 5758 O O . ILE B 1 234 ? 8.734 -39.781 -6.727 1 98.19 234 ILE B O 1
ATOM 5762 N N . THR B 1 235 ? 9.641 -40.906 -8.406 1 98 235 THR B N 1
ATOM 5763 C CA . THR B 1 235 ? 10.969 -40.969 -7.809 1 98 235 THR B CA 1
ATOM 5764 C C . THR B 1 235 ? 12 -40.281 -8.695 1 98 235 THR B C 1
ATOM 5766 O O . THR B 1 235 ? 11.781 -40.125 -9.906 1 98 235 THR B O 1
ATOM 5769 N N . GLN B 1 236 ? 13.062 -39.875 -8.062 1 97.31 236 GLN B N 1
ATOM 5770 C CA . GLN B 1 236 ? 14.133 -39.219 -8.82 1 97.31 236 GLN B CA 1
ATOM 5771 C C . GLN B 1 236 ? 14.641 -40.125 -9.93 1 97.31 236 GLN B C 1
ATOM 5773 O O . GLN B 1 236 ? 14.836 -39.688 -11.062 1 97.31 236 GLN B O 1
ATOM 5778 N N . ASP B 1 237 ? 14.812 -41.375 -9.625 1 97 237 ASP B N 1
ATOM 5779 C CA . ASP B 1 237 ? 15.305 -42.312 -10.609 1 97 237 ASP B CA 1
ATOM 5780 C C . ASP B 1 237 ? 14.328 -42.469 -11.773 1 97 237 ASP B C 1
ATOM 5782 O O . ASP B 1 237 ? 14.734 -42.5 -12.938 1 97 237 ASP B O 1
ATOM 5786 N N . GLY B 1 238 ? 13.102 -42.625 -11.391 1 97.94 238 GLY B N 1
ATOM 5787 C CA . GLY B 1 238 ? 12.078 -42.719 -12.422 1 97.94 238 GLY B CA 1
ATOM 5788 C C . GLY B 1 238 ? 12.031 -41.469 -13.312 1 97.94 238 GLY B C 1
ATOM 5789 O O . GLY B 1 238 ? 11.867 -41.594 -14.531 1 97.94 238 GLY B O 1
ATOM 5790 N N . LEU B 1 239 ? 12.172 -40.312 -12.742 1 98.06 239 LEU B N 1
ATOM 5791 C CA . LEU B 1 239 ? 12.156 -39.062 -13.484 1 98.06 239 LEU B CA 1
ATOM 5792 C C . LEU B 1 239 ? 13.352 -38.969 -14.422 1 98.06 239 LEU B C 1
ATOM 5794 O O . LEU B 1 239 ? 13.227 -38.469 -15.531 1 98.06 239 LEU B O 1
ATOM 5798 N N . ASP B 1 240 ? 14.477 -39.469 -13.945 1 97.88 240 ASP B N 1
ATOM 5799 C CA . ASP B 1 240 ? 15.672 -39.438 -14.789 1 97.88 240 ASP B CA 1
ATOM 5800 C C . ASP B 1 240 ? 15.461 -40.25 -16.062 1 97.88 240 ASP B C 1
ATOM 5802 O O . ASP B 1 240 ? 15.859 -39.844 -17.141 1 97.88 240 ASP B O 1
ATOM 5806 N N . LYS B 1 241 ? 14.867 -41.375 -15.891 1 98.06 241 LYS B N 1
ATOM 5807 C CA . LYS B 1 241 ? 14.578 -42.25 -17.031 1 98.06 241 LYS B CA 1
ATOM 5808 C C . LYS B 1 241 ? 13.578 -41.594 -17.984 1 98.06 241 LYS B C 1
ATOM 5810 O O . LYS B 1 241 ? 13.742 -41.625 -19.203 1 98.06 241 LYS B O 1
ATOM 5815 N N . LEU B 1 242 ? 12.578 -41 -17.391 1 98.38 242 LEU B N 1
ATOM 5816 C CA . LEU B 1 242 ? 11.594 -40.312 -18.188 1 98.38 242 LEU B CA 1
ATOM 5817 C C . LEU B 1 242 ? 12.234 -39.156 -18.969 1 98.38 242 LEU B C 1
ATOM 5819 O O . LEU B 1 242 ? 11.961 -39 -20.172 1 98.38 242 LEU B O 1
ATOM 5823 N N . MET B 1 243 ? 13.109 -38.375 -18.297 1 98.25 243 MET B N 1
ATOM 5824 C CA . MET B 1 243 ? 13.766 -37.219 -18.938 1 98.25 243 MET B CA 1
ATOM 5825 C C . MET B 1 243 ? 14.688 -37.688 -20.062 1 98.25 243 MET B C 1
ATOM 5827 O O . MET B 1 243 ? 14.82 -37.031 -21.078 1 98.25 243 MET B O 1
ATOM 5831 N N . GLU B 1 244 ? 15.297 -38.812 -19.844 1 97.94 244 GLU B N 1
ATOM 5832 C CA . GLU B 1 244 ? 16.125 -39.406 -20.891 1 97.94 244 GLU B CA 1
ATOM 5833 C C . GLU B 1 244 ? 15.305 -39.781 -22.125 1 97.94 244 GLU B C 1
ATOM 5835 O O . GLU B 1 244 ? 15.734 -39.562 -23.25 1 97.94 244 GLU B O 1
ATOM 5840 N N . ARG B 1 245 ? 14.18 -40.375 -21.828 1 97.75 245 ARG B N 1
ATOM 5841 C CA . ARG B 1 245 ? 13.273 -40.719 -22.922 1 97.75 245 ARG B CA 1
ATOM 5842 C C . ARG B 1 245 ? 12.844 -39.5 -23.703 1 97.75 245 ARG B C 1
ATOM 5844 O O . ARG B 1 245 ? 12.812 -39.5 -24.938 1 97.75 245 ARG B O 1
ATOM 5851 N N . ILE B 1 246 ? 12.539 -38.406 -23.031 1 98.25 246 ILE B N 1
ATOM 5852 C CA . ILE B 1 246 ? 12.094 -37.156 -23.656 1 98.25 246 ILE B CA 1
ATOM 5853 C C . ILE B 1 246 ? 13.234 -36.531 -24.469 1 98.25 246 ILE B C 1
ATOM 5855 O O . ILE B 1 246 ? 13.039 -36.062 -25.594 1 98.25 246 ILE B O 1
ATOM 5859 N N . ARG B 1 247 ? 14.445 -36.625 -23.938 1 97.25 247 ARG B N 1
ATOM 5860 C CA . ARG B 1 247 ? 15.625 -36.062 -24.594 1 97.25 247 ARG B CA 1
ATOM 5861 C C . ARG B 1 247 ? 15.953 -36.812 -25.859 1 97.25 247 ARG B C 1
ATOM 5863 O O . ARG B 1 247 ? 16.453 -36.25 -26.828 1 97.25 247 ARG B O 1
ATOM 5870 N N . SER B 1 248 ? 15.617 -38.031 -25.891 1 96.5 248 SER B N 1
ATOM 5871 C CA . SER B 1 248 ? 16 -38.906 -27 1 96.5 248 SER B CA 1
ATOM 5872 C C . SER B 1 248 ? 15.016 -38.812 -28.156 1 96.5 248 SER B C 1
ATOM 5874 O O . SER B 1 248 ? 15.32 -39.219 -29.281 1 96.5 248 SER B O 1
ATOM 5876 N N . ALA B 1 249 ? 13.883 -38.281 -27.906 1 97.38 249 ALA B N 1
ATOM 5877 C CA . ALA B 1 249 ? 12.867 -38.156 -28.953 1 97.38 249 ALA B CA 1
ATOM 5878 C C . ALA B 1 249 ? 13.031 -36.844 -29.703 1 97.38 249 ALA B C 1
ATOM 5880 O O . ALA B 1 249 ? 13.523 -35.844 -29.156 1 97.38 249 ALA B O 1
ATOM 5881 N N . LYS B 1 250 ? 12.594 -36.812 -31 1 97.62 250 LYS B N 1
ATOM 5882 C CA . LYS B 1 250 ? 12.641 -35.594 -31.812 1 97.62 250 LYS B CA 1
ATOM 5883 C C . LYS B 1 250 ? 11.297 -34.875 -31.812 1 97.62 250 LYS B C 1
ATOM 5885 O O . LYS B 1 250 ? 11.234 -33.688 -32.062 1 97.62 250 LYS B O 1
ATOM 5890 N N . HIS B 1 251 ? 10.32 -35.656 -31.562 1 98.06 251 HIS B N 1
ATOM 5891 C CA . HIS B 1 251 ? 8.961 -35.125 -31.5 1 98.06 251 HIS B CA 1
ATOM 5892 C C . HIS B 1 251 ? 8.141 -35.844 -30.438 1 98.06 251 HIS B C 1
ATOM 5894 O O . HIS B 1 251 ? 8.406 -37 -30.125 1 98.06 251 HIS B O 1
ATOM 5900 N N . ILE B 1 252 ? 7.137 -35.188 -29.875 1 97.88 252 ILE B N 1
ATOM 5901 C CA . ILE B 1 252 ? 6.336 -35.75 -28.797 1 97.88 252 ILE B CA 1
ATOM 5902 C C . ILE B 1 252 ? 5.629 -37 -29.266 1 97.88 252 ILE B C 1
ATOM 5904 O O . ILE B 1 252 ? 5.352 -37.906 -28.469 1 97.88 252 ILE B O 1
ATOM 5908 N N . ASN B 1 253 ? 5.363 -37.188 -30.531 1 96.19 253 ASN B N 1
ATOM 5909 C CA . ASN B 1 253 ? 4.68 -38.344 -31.078 1 96.19 253 ASN B CA 1
ATOM 5910 C C . ASN B 1 253 ? 5.547 -39.594 -30.984 1 96.19 253 ASN B C 1
ATOM 5912 O O . ASN B 1 253 ? 5.043 -40.719 -31.125 1 96.19 253 ASN B O 1
ATOM 5916 N N . GLU B 1 254 ? 6.742 -39.406 -30.734 1 96.94 254 GLU B N 1
ATOM 5917 C CA . GLU B 1 254 ? 7.676 -40.5 -30.656 1 96.94 254 GLU B CA 1
ATOM 5918 C C . GLU B 1 254 ? 7.812 -41.031 -29.234 1 96.94 254 GLU B C 1
ATOM 5920 O O . GLU B 1 254 ? 8.453 -42.062 -29 1 96.94 254 GLU B O 1
ATOM 5925 N N . LEU B 1 255 ? 7.266 -40.438 -28.281 1 96.19 255 LEU B N 1
ATOM 5926 C CA . LEU B 1 255 ? 7.496 -40.75 -26.875 1 96.19 255 LEU B CA 1
ATOM 5927 C C . LEU B 1 255 ? 6.906 -42.125 -26.547 1 96.19 255 LEU B C 1
ATOM 5929 O O . LEU B 1 255 ? 7.496 -42.875 -25.766 1 96.19 255 LEU B O 1
ATOM 5933 N N . ASN B 1 256 ? 5.738 -42.531 -27.062 1 94.38 256 ASN B N 1
ATOM 5934 C CA . ASN B 1 256 ? 5.09 -43.812 -26.859 1 94.38 256 ASN B CA 1
ATOM 5935 C C . ASN B 1 256 ? 5.082 -44.219 -25.391 1 94.38 256 ASN B C 1
ATOM 5937 O O . ASN B 1 256 ? 5.535 -45.312 -25.047 1 94.38 256 ASN B O 1
ATOM 5941 N N . LEU B 1 257 ? 4.629 -43.406 -24.609 1 96.62 257 LEU B N 1
ATOM 5942 C CA . LEU B 1 257 ? 4.59 -43.656 -23.172 1 96.62 257 LEU B CA 1
ATOM 5943 C C . LEU B 1 257 ? 3.287 -44.344 -22.781 1 96.62 257 LEU B C 1
ATOM 5945 O O . LEU B 1 257 ? 2.201 -43.812 -23.031 1 96.62 257 LEU B O 1
ATOM 5949 N N . PRO B 1 258 ? 3.439 -45.5 -22.125 1 96.44 258 PRO B N 1
ATOM 5950 C CA . PRO B 1 258 ? 2.217 -46.188 -21.734 1 96.44 258 PRO B CA 1
ATOM 5951 C C . PRO B 1 258 ? 1.389 -45.406 -20.719 1 96.44 258 PRO B C 1
ATOM 5953 O O . PRO B 1 258 ? 1.948 -44.719 -19.859 1 96.44 258 PRO B O 1
ATOM 5956 N N . GLU B 1 259 ? 0.054 -45.438 -20.797 1 95.19 259 GLU B N 1
ATOM 5957 C CA . GLU B 1 259 ? -0.927 -44.906 -19.859 1 95.19 259 GLU B CA 1
ATOM 5958 C C . GLU B 1 259 ? -0.985 -43.375 -19.922 1 95.19 259 GLU B C 1
ATOM 5960 O O . GLU B 1 259 ? -1.692 -42.75 -19.125 1 95.19 259 GLU B O 1
ATOM 5965 N N . LEU B 1 260 ? -0.198 -42.844 -20.828 1 96.62 260 LEU B N 1
ATOM 5966 C CA . LEU B 1 260 ? -0.332 -41.406 -21.031 1 96.62 260 LEU B CA 1
ATOM 5967 C C . LEU B 1 260 ? -1.567 -41.062 -21.859 1 96.62 260 LEU B C 1
ATOM 5969 O O . LEU B 1 260 ? -1.705 -41.562 -22.984 1 96.62 260 LEU B O 1
ATOM 5973 N N . ASP B 1 261 ? -2.457 -40.281 -21.281 1 93.31 261 ASP B N 1
ATOM 5974 C CA . ASP B 1 261 ? -3.607 -39.812 -22.047 1 93.31 261 ASP B CA 1
ATOM 5975 C C . ASP B 1 261 ? -3.16 -39.031 -23.281 1 93.31 261 ASP B C 1
ATOM 5977 O O . ASP B 1 261 ? -2.416 -38.031 -23.172 1 93.31 261 ASP B O 1
ATOM 5981 N N . PRO B 1 262 ? -3.615 -39.406 -24.453 1 93.56 262 PRO B N 1
ATOM 5982 C CA . PRO B 1 262 ? -3.219 -38.719 -25.688 1 93.56 262 PRO B CA 1
ATOM 5983 C C . PRO B 1 262 ? -3.525 -37.219 -25.656 1 93.56 262 PRO B C 1
ATOM 5985 O O . PRO B 1 262 ? -2.801 -36.406 -26.25 1 93.56 262 PRO B O 1
ATOM 5988 N N . GLU B 1 263 ? -4.504 -36.844 -24.969 1 91.81 263 GLU B N 1
ATOM 5989 C CA . GLU B 1 263 ? -4.898 -35.438 -24.891 1 91.81 263 GLU B CA 1
ATOM 5990 C C . GLU B 1 263 ? -3.867 -34.625 -24.141 1 91.81 263 GLU B C 1
ATOM 5992 O O . GLU B 1 263 ? -3.803 -33.406 -24.297 1 91.81 263 GLU B O 1
ATOM 5997 N N . ARG B 1 264 ? -3.07 -35.281 -23.344 1 93.94 264 ARG B N 1
ATOM 5998 C CA . ARG B 1 264 ? -2.092 -34.562 -22.516 1 93.94 264 ARG B CA 1
ATOM 5999 C C . ARG B 1 264 ? -0.729 -34.531 -23.203 1 93.94 264 ARG B C 1
ATOM 6001 O O . ARG B 1 264 ? 0.157 -33.781 -22.781 1 93.94 264 ARG B O 1
ATOM 6008 N N . LEU B 1 265 ? -0.593 -35.25 -24.25 1 95.81 265 LEU B N 1
ATOM 6009 C CA . LEU B 1 265 ? 0.689 -35.438 -24.922 1 95.81 265 LEU B CA 1
ATOM 6010 C C . LEU B 1 265 ? 1.319 -34.125 -25.281 1 95.81 265 LEU B C 1
ATOM 6012 O O . LEU B 1 265 ? 2.51 -33.906 -25.047 1 95.81 265 LEU B O 1
ATOM 6016 N N . PRO B 1 266 ? 0.587 -33.156 -25.797 1 95.06 266 PRO B N 1
ATOM 6017 C CA . PRO B 1 266 ? 1.189 -31.906 -26.25 1 95.06 266 PRO B CA 1
ATOM 6018 C C . PRO B 1 266 ? 1.82 -31.109 -25.094 1 95.06 266 PRO B C 1
ATOM 6020 O O . PRO B 1 266 ? 2.736 -30.312 -25.328 1 95.06 266 PRO B O 1
ATOM 6023 N N . VAL B 1 267 ? 1.347 -31.312 -23.859 1 96.19 267 VAL B N 1
ATOM 6024 C CA . VAL B 1 267 ? 1.822 -30.484 -22.766 1 96.19 267 VAL B CA 1
ATOM 6025 C C . VAL B 1 267 ? 2.629 -31.328 -21.781 1 96.19 267 VAL B C 1
ATOM 6027 O O . VAL B 1 267 ? 3.156 -30.797 -20.797 1 96.19 267 VAL B O 1
ATOM 6030 N N . PHE B 1 268 ? 2.793 -32.594 -22.016 1 97.81 268 PHE B N 1
ATOM 6031 C CA . PHE B 1 268 ? 3.414 -33.562 -21.094 1 97.81 268 PHE B CA 1
ATOM 6032 C C . PHE B 1 268 ? 4.879 -33.219 -20.875 1 97.81 268 PHE B C 1
ATOM 6034 O O . PHE B 1 268 ? 5.348 -33.188 -19.734 1 97.81 268 PHE B O 1
ATOM 6041 N N . PRO B 1 269 ? 5.645 -32.812 -21.969 1 98.44 269 PRO B N 1
ATOM 6042 C CA . PRO B 1 269 ? 7.059 -32.531 -21.734 1 98.44 269 PRO B CA 1
ATOM 6043 C C . PRO B 1 269 ? 7.266 -31.328 -20.812 1 98.44 269 PRO B C 1
ATOM 6045 O O . PRO B 1 269 ? 8.164 -31.328 -19.984 1 98.44 269 PRO B O 1
ATOM 6048 N N . GLY B 1 270 ? 6.426 -30.297 -21.016 1 98.12 270 GLY B N 1
ATOM 6049 C CA . GLY B 1 270 ? 6.516 -29.141 -20.141 1 98.12 270 GLY B CA 1
ATOM 6050 C C . GLY B 1 270 ? 6.301 -29.484 -18.672 1 98.12 270 GLY B C 1
ATOM 6051 O O . GLY B 1 270 ? 7.043 -29.016 -17.812 1 98.12 270 GLY B O 1
ATOM 6052 N N . GLY B 1 271 ? 5.312 -30.297 -18.406 1 98.31 271 GLY B N 1
ATOM 6053 C CA . GLY B 1 271 ? 5.074 -30.766 -17.047 1 98.31 271 GLY B CA 1
ATOM 6054 C C . GLY B 1 271 ? 6.223 -31.578 -16.484 1 98.31 271 GLY B C 1
ATOM 6055 O O . GLY B 1 271 ? 6.625 -31.375 -15.336 1 98.31 271 GLY B O 1
ATOM 6056 N N . ALA B 1 272 ? 6.73 -32.469 -17.281 1 98.69 272 ALA B N 1
ATOM 6057 C CA . ALA B 1 272 ? 7.82 -33.344 -16.859 1 98.69 272 ALA B CA 1
ATOM 6058 C C . ALA B 1 272 ? 9.062 -32.531 -16.484 1 98.69 272 ALA B C 1
ATOM 6060 O O . ALA B 1 272 ? 9.727 -32.812 -15.492 1 98.69 272 ALA B O 1
ATOM 6061 N N . VAL B 1 273 ? 9.344 -31.547 -17.281 1 98.69 273 VAL B N 1
ATOM 6062 C CA . VAL B 1 273 ? 10.508 -30.688 -17.062 1 98.69 273 VAL B CA 1
ATOM 6063 C C . VAL B 1 273 ? 10.367 -29.953 -15.734 1 98.69 273 VAL B C 1
ATOM 6065 O O . VAL B 1 273 ? 11.328 -29.859 -14.961 1 98.69 273 VAL B O 1
ATOM 6068 N N . ILE B 1 274 ? 9.195 -29.422 -15.469 1 98.75 274 ILE B N 1
ATOM 6069 C CA . ILE B 1 274 ? 8.953 -28.672 -14.242 1 98.75 274 ILE B CA 1
ATOM 6070 C C . ILE B 1 274 ? 9.148 -29.578 -13.031 1 98.75 274 ILE B C 1
ATOM 6072 O O . ILE B 1 274 ? 9.781 -29.188 -12.047 1 98.75 274 ILE B O 1
ATOM 6076 N N . VAL B 1 275 ? 8.641 -30.812 -13.102 1 98.81 275 VAL B N 1
ATOM 6077 C CA . VAL B 1 275 ? 8.773 -31.766 -12.008 1 98.81 275 VAL B CA 1
ATOM 6078 C C . VAL B 1 275 ? 10.25 -32.125 -11.805 1 98.81 275 VAL B C 1
ATOM 6080 O O . VAL B 1 275 ? 10.734 -32.125 -10.672 1 98.81 275 VAL B O 1
ATOM 6083 N N . ALA B 1 276 ? 10.922 -32.406 -12.906 1 98.62 276 ALA B N 1
ATOM 6084 C CA . ALA B 1 276 ? 12.336 -32.781 -12.82 1 98.62 276 ALA B CA 1
ATOM 6085 C C . ALA B 1 276 ? 13.156 -31.656 -12.203 1 98.62 276 ALA B C 1
ATOM 6087 O O . ALA B 1 276 ? 14 -31.891 -11.328 1 98.62 276 ALA B O 1
ATOM 6088 N N . ALA B 1 277 ? 12.93 -30.422 -12.68 1 98.25 277 ALA B N 1
ATOM 6089 C CA . ALA B 1 277 ? 13.641 -29.266 -12.141 1 98.25 277 ALA B CA 1
ATOM 6090 C C . ALA B 1 277 ? 13.344 -29.094 -10.648 1 98.25 277 ALA B C 1
ATOM 6092 O O . ALA B 1 277 ? 14.242 -28.75 -9.867 1 98.25 277 ALA B O 1
ATOM 6093 N N . THR B 1 278 ? 12.094 -29.312 -10.25 1 98.56 278 THR B N 1
ATOM 6094 C CA . THR B 1 278 ? 11.68 -29.156 -8.859 1 98.56 278 THR B CA 1
ATOM 6095 C C . THR B 1 278 ? 12.367 -30.188 -7.973 1 98.56 278 THR B C 1
ATOM 6097 O O . THR B 1 278 ? 12.875 -29.859 -6.898 1 98.56 278 THR B O 1
ATOM 6100 N N . PHE B 1 279 ? 12.359 -31.469 -8.43 1 98.38 279 PHE B N 1
ATOM 6101 C CA . PHE B 1 279 ? 13.016 -32.531 -7.691 1 98.38 279 PHE B CA 1
ATOM 6102 C C . PHE B 1 279 ? 14.484 -32.219 -7.457 1 98.38 279 PHE B C 1
ATOM 6104 O O . PHE B 1 279 ? 14.984 -32.312 -6.332 1 98.38 279 PHE B O 1
ATOM 6111 N N . LYS B 1 280 ? 15.094 -31.781 -8.477 1 96.75 280 LYS B N 1
ATOM 6112 C CA . LYS B 1 280 ? 16.516 -31.469 -8.398 1 96.75 280 LYS B CA 1
ATOM 6113 C C . LYS B 1 280 ? 16.766 -30.266 -7.492 1 96.75 280 LYS B C 1
ATOM 6115 O O . LYS B 1 280 ? 17.625 -30.328 -6.602 1 96.75 280 LYS B O 1
ATOM 6120 N N . ALA B 1 281 ? 16.062 -29.203 -7.715 1 95.81 281 ALA B N 1
ATOM 6121 C CA . ALA B 1 281 ? 16.281 -27.938 -7.012 1 95.81 281 ALA B CA 1
ATOM 6122 C C . ALA B 1 281 ? 15.984 -28.094 -5.52 1 95.81 281 ALA B C 1
ATOM 6124 O O . ALA B 1 281 ? 16.656 -27.484 -4.688 1 95.81 281 ALA B O 1
ATOM 6125 N N . LEU B 1 282 ? 14.984 -28.906 -5.156 1 96.94 282 LEU B N 1
ATOM 6126 C CA . LEU B 1 282 ? 14.531 -28.938 -3.773 1 96.94 282 LEU B CA 1
ATOM 6127 C C . LEU B 1 282 ? 15.008 -30.203 -3.068 1 96.94 282 LEU B C 1
ATOM 6129 O O . LEU B 1 282 ? 14.766 -30.375 -1.873 1 96.94 282 LEU B O 1
ATOM 6133 N N . GLY B 1 283 ? 15.672 -31.062 -3.746 1 96.69 283 GLY B N 1
ATOM 6134 C CA . GLY B 1 283 ? 16.219 -32.281 -3.184 1 96.69 283 GLY B CA 1
ATOM 6135 C C . GLY B 1 283 ? 15.148 -33.312 -2.887 1 96.69 283 GLY B C 1
ATOM 6136 O O . GLY B 1 283 ? 15.211 -34 -1.865 1 96.69 283 GLY B O 1
ATOM 6137 N N . ILE B 1 284 ? 14.164 -33.406 -3.74 1 97.5 284 ILE B N 1
ATOM 6138 C CA . ILE B 1 284 ? 13.086 -34.375 -3.535 1 97.5 284 ILE B CA 1
ATOM 6139 C C . ILE B 1 284 ? 13.516 -35.75 -4.062 1 97.5 284 ILE B C 1
ATOM 6141 O O . ILE B 1 284 ? 14.031 -35.844 -5.18 1 97.5 284 ILE B O 1
ATOM 6145 N N . GLU B 1 285 ? 13.273 -36.781 -3.328 1 95.94 285 GLU B N 1
ATOM 6146 C CA . GLU B 1 285 ? 13.633 -38.125 -3.742 1 95.94 285 GLU B CA 1
ATOM 6147 C C . GLU B 1 285 ? 12.398 -38.938 -4.148 1 95.94 285 GLU B C 1
ATOM 6149 O O . GLU B 1 285 ? 12.492 -39.844 -4.977 1 95.94 285 GLU B O 1
ATOM 6154 N N . GLN B 1 286 ? 11.359 -38.625 -3.471 1 96.19 286 GLN B N 1
ATOM 6155 C CA . GLN B 1 286 ? 10.102 -39.312 -3.711 1 96.19 286 GLN B CA 1
ATOM 6156 C C . GLN B 1 286 ? 8.906 -38.406 -3.471 1 96.19 286 GLN B C 1
ATOM 6158 O O . GLN B 1 286 ? 8.93 -37.562 -2.566 1 96.19 286 GLN B O 1
ATOM 6163 N N . MET B 1 287 ? 7.887 -38.625 -4.281 1 97.19 287 MET B N 1
ATOM 6164 C CA . MET B 1 287 ? 6.648 -37.875 -4.18 1 97.19 287 MET B CA 1
ATOM 6165 C C . MET B 1 287 ? 5.434 -38.75 -4.398 1 97.19 287 MET B C 1
ATOM 6167 O O . MET B 1 287 ? 5.395 -39.531 -5.352 1 97.19 287 MET B O 1
ATOM 6171 N N . THR B 1 288 ? 4.504 -38.656 -3.463 1 95.62 288 THR B N 1
ATOM 6172 C CA . THR B 1 288 ? 3.232 -39.344 -3.652 1 95.62 288 THR B CA 1
ATOM 6173 C C . THR B 1 288 ? 2.193 -38.406 -4.27 1 95.62 288 THR B C 1
ATOM 6175 O O . THR B 1 288 ? 2.367 -37.188 -4.258 1 95.62 288 THR B O 1
ATOM 6178 N N . ILE B 1 289 ? 1.156 -38.969 -4.832 1 95.94 289 ILE B N 1
ATOM 6179 C CA . ILE B 1 289 ? 0.179 -38.156 -5.559 1 95.94 289 ILE B CA 1
ATOM 6180 C C . ILE B 1 289 ? -1.146 -38.156 -4.797 1 95.94 289 ILE B C 1
ATOM 6182 O O . ILE B 1 289 ? -1.611 -39.188 -4.336 1 95.94 289 ILE B O 1
ATOM 6186 N N . SER B 1 290 ? -1.675 -37 -4.711 1 94.56 290 SER B N 1
ATOM 6187 C CA . SER B 1 290 ? -2.949 -36.812 -4.02 1 94.56 290 SER B CA 1
ATOM 6188 C C . SER B 1 290 ? -4.121 -36.875 -4.992 1 94.56 290 SER B C 1
ATOM 6190 O O . SER B 1 290 ? -3.998 -36.469 -6.148 1 94.56 290 SER B O 1
ATOM 6192 N N . ASP B 1 291 ? -5.238 -37.312 -4.426 1 90.75 291 ASP B N 1
ATOM 6193 C CA . ASP B 1 291 ? -6.473 -37.281 -5.203 1 90.75 291 ASP B CA 1
ATOM 6194 C C . ASP B 1 291 ? -7.141 -35.906 -5.133 1 90.75 291 ASP B C 1
ATOM 6196 O O . ASP B 1 291 ? -7.945 -35.562 -5.996 1 90.75 291 ASP B O 1
ATOM 6200 N N . GLY B 1 292 ? -6.816 -35.219 -4.078 1 92.69 292 GLY B N 1
ATOM 6201 C CA . GLY B 1 292 ? -7.387 -33.906 -3.893 1 92.69 292 GLY B CA 1
ATOM 6202 C C . GLY B 1 292 ? -6.504 -32.781 -4.43 1 92.69 292 GLY B C 1
ATOM 6203 O O . GLY B 1 292 ? -5.277 -32.906 -4.383 1 92.69 292 GLY B O 1
ATOM 6204 N N . ALA B 1 293 ? -7.145 -31.766 -4.906 1 95.19 293 ALA B N 1
ATOM 6205 C CA . ALA B 1 293 ? -6.473 -30.562 -5.422 1 95.19 293 ALA B CA 1
ATOM 6206 C C . ALA B 1 293 ? -7.352 -29.328 -5.27 1 95.19 293 ALA B C 1
ATOM 6208 O O . ALA B 1 293 ? -8.008 -29.156 -4.242 1 95.19 293 ALA B O 1
ATOM 6209 N N . LEU B 1 294 ? -7.344 -28.406 -6.27 1 96.56 294 LEU B N 1
ATOM 6210 C CA . LEU B 1 294 ? -8.07 -27.141 -6.207 1 96.56 294 LEU B CA 1
ATOM 6211 C C . LEU B 1 294 ? -9.57 -27.391 -6.133 1 96.56 294 LEU B C 1
ATOM 6213 O O . LEU B 1 294 ? -10.266 -26.766 -5.32 1 96.56 294 LEU B O 1
ATOM 6217 N N . ARG B 1 295 ? -10.148 -28.312 -6.91 1 93.81 295 ARG B N 1
ATOM 6218 C CA . ARG B 1 295 ? -11.586 -28.547 -6.988 1 93.81 295 ARG B CA 1
ATOM 6219 C C . ARG B 1 295 ? -12.148 -28.969 -5.641 1 93.81 295 ARG B C 1
ATOM 6221 O O . ARG B 1 295 ? -13.195 -28.484 -5.207 1 93.81 295 ARG B O 1
ATOM 6228 N N . GLU B 1 296 ? -11.461 -29.922 -5.02 1 93.75 296 GLU B N 1
ATOM 6229 C CA . GLU B 1 296 ? -11.898 -30.359 -3.695 1 93.75 296 GLU B CA 1
ATOM 6230 C C . GLU B 1 296 ? -11.773 -29.234 -2.678 1 93.75 296 GLU B C 1
ATOM 6232 O O . GLU B 1 296 ? -12.641 -29.062 -1.816 1 93.75 296 GLU B O 1
ATOM 6237 N N . GLY B 1 297 ? -10.672 -28.469 -2.801 1 95.94 297 GLY B N 1
ATOM 6238 C CA . GLY B 1 297 ? -10.492 -27.328 -1.923 1 95.94 297 GLY B CA 1
ATOM 6239 C C . GLY B 1 297 ? -11.617 -26.312 -2.027 1 95.94 297 GLY B C 1
ATOM 6240 O O . GLY B 1 297 ? -12.031 -25.734 -1.022 1 95.94 297 GLY B O 1
ATOM 6241 N N . LEU B 1 298 ? -12.109 -26.094 -3.205 1 96.69 298 LEU B N 1
ATOM 6242 C CA . LEU B 1 298 ? -13.211 -25.172 -3.455 1 96.69 298 LEU B CA 1
ATOM 6243 C C . LEU B 1 298 ? -14.484 -25.625 -2.76 1 96.69 298 LEU B C 1
ATOM 6245 O O . LEU B 1 298 ? -15.234 -24.812 -2.219 1 96.69 298 LEU B O 1
ATOM 6249 N N . VAL B 1 299 ? -14.727 -26.953 -2.803 1 95.12 299 VAL B N 1
ATOM 6250 C CA . VAL B 1 299 ? -15.914 -27.5 -2.16 1 95.12 299 VAL B CA 1
ATOM 6251 C C . VAL B 1 299 ? -15.852 -27.25 -0.655 1 95.12 299 VAL B C 1
ATOM 6253 O O . VAL B 1 299 ? -16.828 -26.828 -0.045 1 95.12 299 VAL B O 1
ATOM 6256 N N . TYR B 1 300 ? -14.711 -27.484 -0.132 1 92.19 300 TYR B N 1
ATOM 6257 C CA . TYR B 1 300 ? -14.555 -27.297 1.306 1 92.19 300 TYR B CA 1
ATOM 6258 C C . TYR B 1 300 ? -14.664 -25.812 1.673 1 92.19 300 TYR B C 1
ATOM 6260 O O . TYR B 1 300 ? -15.219 -25.469 2.721 1 92.19 300 TYR B O 1
ATOM 6268 N N . ASP B 1 301 ? -14.086 -24.984 0.866 1 93.38 301 ASP B N 1
ATOM 6269 C CA . ASP B 1 301 ? -14.211 -23.547 1.067 1 93.38 301 ASP B CA 1
ATOM 6270 C C . ASP B 1 301 ? -15.68 -23.125 1.041 1 93.38 301 ASP B C 1
ATOM 6272 O O . ASP B 1 301 ? -16.109 -22.297 1.856 1 93.38 301 ASP B O 1
ATOM 6276 N N . LEU B 1 302 ? -16.438 -23.656 0.129 1 93.25 302 LEU B N 1
ATOM 6277 C CA . LEU B 1 302 ? -17.859 -23.391 -0.004 1 93.25 302 LEU B CA 1
ATOM 6278 C C . LEU B 1 302 ? -18.625 -23.859 1.232 1 93.25 302 LEU B C 1
ATOM 6280 O O . LEU B 1 302 ? -19.5 -23.156 1.73 1 93.25 302 LEU B O 1
ATOM 6284 N N . LEU B 1 303 ? -18.281 -25 1.74 1 90.88 303 LEU B N 1
ATOM 6285 C CA . LEU B 1 303 ? -18.906 -25.516 2.945 1 90.88 303 LEU B CA 1
ATOM 6286 C C . LEU B 1 303 ? -18.688 -24.578 4.129 1 90.88 303 LEU B C 1
ATOM 6288 O O . LEU B 1 303 ? -19.594 -24.375 4.941 1 90.88 303 LEU B O 1
ATOM 6292 N N . GLY B 1 304 ? -17.453 -24.125 4.211 1 88.25 304 GLY B N 1
ATOM 6293 C CA . GLY B 1 304 ? -17.172 -23.156 5.25 1 88.25 304 GLY B CA 1
ATOM 6294 C C . GLY B 1 304 ? -18.109 -21.953 5.211 1 88.25 304 GLY B C 1
ATOM 6295 O O . GLY B 1 304 ? -18.609 -21.516 6.25 1 88.25 304 GLY B O 1
ATOM 6296 N N . ARG B 1 305 ? -18.359 -21.453 4.051 1 87.44 305 ARG B N 1
ATOM 6297 C CA . ARG B 1 305 ? -19.25 -20.312 3.885 1 87.44 305 ARG B CA 1
ATOM 6298 C C . ARG B 1 305 ? -20.672 -20.672 4.273 1 87.44 305 ARG B C 1
ATOM 6300 O O . ARG B 1 305 ? -21.359 -19.891 4.953 1 87.44 305 ARG B O 1
ATOM 6307 N N . ILE B 1 306 ? -21.109 -21.812 3.865 1 86.69 306 ILE B N 1
ATOM 6308 C CA . ILE B 1 306 ? -22.469 -22.297 4.113 1 86.69 306 ILE B CA 1
ATOM 6309 C C . ILE B 1 306 ? -22.703 -22.453 5.617 1 86.69 306 ILE B C 1
ATOM 6311 O O . ILE B 1 306 ? -23.766 -22.125 6.129 1 86.69 306 ILE B O 1
ATOM 6315 N N . TYR B 1 307 ? -21.688 -22.828 6.305 1 86.12 307 TYR B N 1
ATOM 6316 C CA . TYR B 1 307 ? -21.828 -23.094 7.73 1 86.12 307 TYR B CA 1
ATOM 6317 C C . TYR B 1 307 ? -21.359 -21.922 8.562 1 86.12 307 TYR B C 1
ATOM 6319 O O . TYR B 1 307 ? -20.984 -22.078 9.727 1 86.12 307 TYR B O 1
ATOM 6327 N N . ASN B 1 308 ? -21.203 -20.797 8.008 1 81.62 308 ASN B N 1
ATOM 6328 C CA . ASN B 1 308 ? -20.891 -19.531 8.633 1 81.62 308 ASN B CA 1
ATOM 6329 C C . ASN B 1 308 ? -19.469 -19.516 9.211 1 81.62 308 ASN B C 1
ATOM 6331 O O . ASN B 1 308 ? -19.25 -19 10.305 1 81.62 308 ASN B O 1
ATOM 6335 N N . ARG B 1 309 ? -18.641 -20.156 8.57 1 86.81 309 ARG B N 1
ATOM 6336 C CA . ARG B 1 309 ? -17.203 -20.109 8.852 1 86.81 309 ARG B CA 1
ATOM 6337 C C . ARG B 1 309 ? -16.422 -19.562 7.656 1 86.81 309 ARG B C 1
ATOM 6339 O O . ARG B 1 309 ? -15.469 -20.188 7.191 1 86.81 309 ARG B O 1
ATOM 6346 N N . ASP B 1 310 ? -16.906 -18.359 7.27 1 90.12 310 ASP B N 1
ATOM 6347 C CA . ASP B 1 310 ? -16.344 -17.688 6.109 1 90.12 310 ASP B CA 1
ATOM 6348 C C . ASP B 1 310 ? -14.914 -17.219 6.395 1 90.12 310 ASP B C 1
ATOM 6350 O O . ASP B 1 310 ? -14.695 -16.344 7.227 1 90.12 310 ASP B O 1
ATOM 6354 N N . ILE B 1 311 ? -13.953 -17.781 5.711 1 94.06 311 ILE B N 1
ATOM 6355 C CA . ILE B 1 311 ? -12.547 -17.5 5.945 1 94.06 311 ILE B CA 1
ATOM 6356 C C . ILE B 1 311 ? -12.266 -16.016 5.723 1 94.06 311 ILE B C 1
ATOM 6358 O O . ILE B 1 311 ? -11.305 -15.469 6.27 1 94.06 311 ILE B O 1
ATOM 6362 N N . ARG B 1 312 ? -13.102 -15.32 4.918 1 96.69 312 ARG B N 1
ATOM 6363 C CA . ARG B 1 312 ? -12.914 -13.898 4.637 1 96.69 312 ARG B CA 1
ATOM 6364 C C . ARG B 1 312 ? -13.047 -13.07 5.91 1 96.69 312 ARG B C 1
ATOM 6366 O O . ARG B 1 312 ? -12.336 -12.086 6.09 1 96.69 312 ARG B O 1
ATOM 6373 N N . SER B 1 313 ? -13.922 -13.375 6.766 1 97.25 313 SER B N 1
ATOM 6374 C CA . SER B 1 313 ? -14.102 -12.664 8.023 1 97.25 313 SER B CA 1
ATOM 6375 C C . SER B 1 313 ? -12.875 -12.812 8.922 1 97.25 313 SER B C 1
ATOM 6377 O O . SER B 1 313 ? -12.469 -11.852 9.578 1 97.25 313 SER B O 1
ATOM 6379 N N . GLU B 1 314 ? -12.344 -14.031 8.922 1 96.19 314 GLU B N 1
ATOM 6380 C CA . GLU B 1 314 ? -11.102 -14.25 9.664 1 96.19 314 GLU B CA 1
ATOM 6381 C C . GLU B 1 314 ? -9.961 -13.414 9.086 1 96.19 314 GLU B C 1
ATOM 6383 O O . GLU B 1 314 ? -9.156 -12.859 9.828 1 96.19 314 GLU B O 1
ATOM 6388 N N . THR B 1 315 ? -9.914 -13.414 7.805 1 97.81 315 THR B N 1
ATOM 6389 C CA . THR B 1 315 ? -8.898 -12.625 7.105 1 97.81 315 THR B CA 1
ATOM 6390 C C . THR B 1 315 ? -9.016 -11.148 7.477 1 97.81 315 THR B C 1
ATOM 6392 O O . THR B 1 315 ? -8.008 -10.492 7.758 1 97.81 315 THR B O 1
ATOM 6395 N N . VAL B 1 316 ? -10.227 -10.625 7.52 1 98.38 316 VAL B N 1
ATOM 6396 C CA . VAL B 1 316 ? -10.477 -9.219 7.844 1 98.38 316 VAL B CA 1
ATOM 6397 C C . VAL B 1 316 ? -10.062 -8.945 9.289 1 98.38 316 VAL B C 1
ATOM 6399 O O . VAL B 1 316 ? -9.461 -7.902 9.578 1 98.38 316 VAL B O 1
ATOM 6402 N N . GLN B 1 317 ? -10.383 -9.859 10.156 1 97.69 317 GLN B N 1
ATOM 6403 C CA . GLN B 1 317 ? -9.984 -9.711 11.547 1 97.69 317 GLN B CA 1
ATOM 6404 C C . GLN B 1 317 ? -8.461 -9.648 11.68 1 97.69 317 GLN B C 1
ATOM 6406 O O . GLN B 1 317 ? -7.93 -8.812 12.414 1 97.69 317 GLN B O 1
ATOM 6411 N N . MET B 1 318 ? -7.809 -10.516 10.945 1 96.94 318 MET B N 1
ATOM 6412 C CA . MET B 1 318 ? -6.348 -10.531 10.953 1 96.94 318 MET B CA 1
ATOM 6413 C C . MET B 1 318 ? -5.789 -9.211 10.422 1 96.94 318 MET B C 1
ATOM 6415 O O . MET B 1 318 ? -4.828 -8.672 10.977 1 96.94 318 MET B O 1
ATOM 6419 N N . LEU B 1 319 ? -6.359 -8.695 9.359 1 97.75 319 LEU B N 1
ATOM 6420 C CA . LEU B 1 319 ? -5.922 -7.43 8.781 1 97.75 319 LEU B CA 1
ATOM 6421 C C . LEU B 1 319 ? -6.141 -6.277 9.758 1 97.75 319 LEU B C 1
ATOM 6423 O O . LEU B 1 319 ? -5.301 -5.387 9.875 1 97.75 319 LEU B O 1
ATOM 6427 N N . SER B 1 320 ? -7.332 -6.301 10.398 1 98.06 320 SER B N 1
ATOM 6428 C CA . SER B 1 320 ? -7.652 -5.266 11.375 1 98.06 320 SER B CA 1
ATOM 6429 C C . SER B 1 320 ? -6.598 -5.199 12.477 1 98.06 320 SER B C 1
ATOM 6431 O O . SER B 1 320 ? -6.207 -4.109 12.898 1 98.06 320 SER B O 1
ATOM 6433 N N . GLU B 1 321 ? -6.176 -6.324 12.891 1 97.31 321 GLU B N 1
ATOM 6434 C CA . GLU B 1 321 ? -5.156 -6.402 13.938 1 97.31 321 GLU B CA 1
ATOM 6435 C C . GLU B 1 321 ? -3.795 -5.957 13.406 1 97.31 321 GLU B C 1
ATOM 6437 O O . GLU B 1 321 ? -3.098 -5.176 14.055 1 97.31 321 GLU B O 1
ATOM 6442 N N . ARG B 1 322 ? -3.482 -6.434 12.266 1 96.19 322 ARG B N 1
ATOM 6443 C CA . ARG B 1 322 ? -2.186 -6.141 11.664 1 96.19 322 ARG B CA 1
ATOM 6444 C C . ARG B 1 322 ? -2.018 -4.645 11.422 1 96.19 322 ARG B C 1
ATOM 6446 O O . ARG B 1 322 ? -0.931 -4.098 11.625 1 96.19 322 ARG B O 1
ATOM 6453 N N . TYR B 1 323 ? -3.084 -4.02 11 1 97.06 323 TYR B N 1
ATOM 6454 C CA . TYR B 1 323 ? -2.998 -2.609 10.641 1 97.06 323 TYR B CA 1
ATOM 6455 C C . TYR B 1 323 ? -3.584 -1.726 11.734 1 97.06 323 TYR B C 1
ATOM 6457 O O . TYR B 1 323 ? -3.846 -0.541 11.508 1 97.06 323 TYR B O 1
ATOM 6465 N N . HIS B 1 324 ? -3.918 -2.252 12.867 1 96.06 324 HIS B N 1
ATOM 6466 C CA . HIS B 1 324 ? -4.258 -1.546 14.102 1 96.06 324 HIS B CA 1
ATOM 6467 C C . HIS B 1 324 ? -5.488 -0.667 13.906 1 96.06 324 HIS B C 1
ATOM 6469 O O . HIS B 1 324 ? -5.492 0.502 14.297 1 96.06 324 HIS B O 1
ATOM 6475 N N . THR B 1 325 ? -6.453 -1.191 13.25 1 96.88 325 THR B N 1
ATOM 6476 C CA . THR B 1 325 ? -7.691 -0.431 13.125 1 96.88 325 THR B CA 1
ATOM 6477 C C . THR B 1 325 ? -8.438 -0.4 14.453 1 96.88 325 THR B C 1
ATOM 6479 O O . THR B 1 325 ? -8.273 -1.294 15.289 1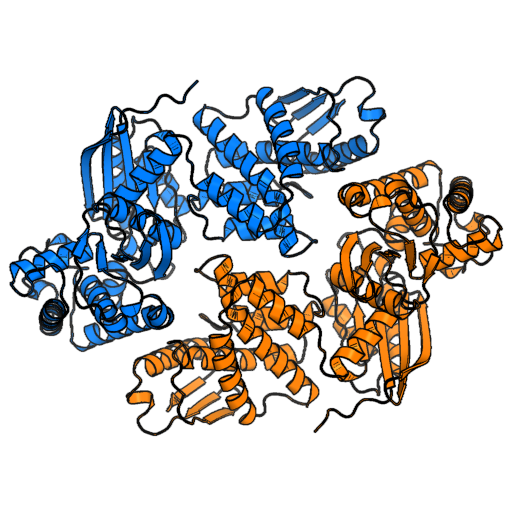 96.88 325 THR B O 1
ATOM 6482 N N . ASP B 1 326 ? -9.172 0.596 14.75 1 95 326 ASP B N 1
ATOM 6483 C CA . ASP B 1 326 ? -9.984 0.758 15.953 1 95 326 ASP B CA 1
ATOM 6484 C C . ASP B 1 326 ? -11.258 -0.088 15.883 1 95 326 ASP B C 1
ATOM 6486 O O . ASP B 1 326 ? -12.289 0.377 15.398 1 95 326 ASP B O 1
ATOM 6490 N N . GLN B 1 327 ? -11.234 -1.24 16.516 1 95.56 327 GLN B N 1
ATOM 6491 C CA . GLN B 1 327 ? -12.328 -2.199 16.375 1 95.56 327 GLN B CA 1
ATOM 6492 C C . GLN B 1 327 ? -13.586 -1.703 17.094 1 95.56 327 GLN B C 1
ATOM 6494 O O . GLN B 1 327 ? -14.703 -1.971 16.656 1 95.56 327 GLN B O 1
ATOM 6499 N N . ALA B 1 328 ? -13.398 -1.031 18.219 1 95.31 328 ALA B N 1
ATOM 6500 C CA . ALA B 1 328 ? -14.555 -0.483 18.922 1 95.31 328 ALA B CA 1
ATOM 6501 C C . ALA B 1 328 ? -15.297 0.525 18.047 1 95.31 328 ALA B C 1
ATOM 6503 O O . ALA B 1 328 ? -16.531 0.527 18.016 1 95.31 328 ALA B O 1
ATOM 6504 N N . HIS B 1 329 ? -14.531 1.381 17.422 1 95.69 329 HIS B N 1
ATOM 6505 C CA . HIS B 1 329 ? -15.117 2.357 16.516 1 95.69 329 HIS B CA 1
ATOM 6506 C C . HIS B 1 329 ? -15.82 1.671 15.344 1 95.69 329 HIS B C 1
ATOM 6508 O O . HIS B 1 329 ? -16.938 2.045 14.977 1 95.69 329 HIS B O 1
ATOM 6514 N N . ALA B 1 330 ? -15.242 0.632 14.758 1 97.5 330 ALA B N 1
ATOM 6515 C CA . ALA B 1 330 ? -15.828 -0.128 13.656 1 97.5 330 ALA B CA 1
ATOM 6516 C C . ALA B 1 330 ? -17.141 -0.787 14.094 1 97.5 330 ALA B C 1
ATOM 6518 O O . ALA B 1 330 ? -18.094 -0.839 13.32 1 97.5 330 ALA B O 1
ATOM 6519 N N . ASP B 1 331 ? -17.188 -1.26 15.312 1 97.19 331 ASP B N 1
ATOM 6520 C CA . ASP B 1 331 ? -18.375 -1.923 15.82 1 97.19 331 ASP B CA 1
ATOM 6521 C C . ASP B 1 331 ? -19.547 -0.945 15.93 1 97.19 331 ASP B C 1
ATOM 6523 O O . ASP B 1 331 ? -20.688 -1.301 15.641 1 97.19 331 ASP B O 1
ATOM 6527 N N . ARG B 1 332 ? -19.234 0.287 16.391 1 97.06 332 ARG B N 1
ATOM 6528 C CA . ARG B 1 332 ? -20.281 1.311 16.438 1 97.06 332 ARG B CA 1
ATOM 6529 C C . ARG B 1 332 ? -20.828 1.59 15.039 1 97.06 332 ARG B C 1
ATOM 6531 O O . ARG B 1 332 ? -22.047 1.702 14.852 1 97.06 332 ARG B O 1
ATOM 6538 N N . ILE B 1 333 ? -19.938 1.679 14.125 1 97.88 333 ILE B N 1
ATOM 6539 C CA . ILE B 1 333 ? -20.312 1.945 12.734 1 97.88 333 ILE B CA 1
ATOM 6540 C C . ILE B 1 333 ? -21.172 0.801 12.211 1 97.88 333 ILE B C 1
ATOM 6542 O O . ILE B 1 333 ? -22.219 1.033 11.609 1 97.88 333 ILE B O 1
ATOM 6546 N N . LYS B 1 334 ? -20.781 -0.48 12.461 1 98.31 334 LYS B N 1
ATOM 6547 C CA . LYS B 1 334 ? -21.5 -1.654 11.992 1 98.31 334 LYS B CA 1
ATOM 6548 C C . LYS B 1 334 ? -22.906 -1.717 12.594 1 98.31 334 LYS B C 1
ATOM 6550 O O . LYS B 1 334 ? -23.859 -2.055 11.906 1 98.31 334 LYS B O 1
ATOM 6555 N N . LYS B 1 335 ? -23 -1.373 13.867 1 97.44 335 LYS B N 1
ATOM 6556 C CA . LYS B 1 335 ? -24.312 -1.344 14.508 1 97.44 335 LYS B CA 1
ATOM 6557 C C . LYS B 1 335 ? -25.25 -0.369 13.797 1 97.44 335 LYS B C 1
ATOM 6559 O O . LYS B 1 335 ? -26.422 -0.689 13.547 1 97.44 335 LYS B O 1
ATOM 6564 N N . THR B 1 336 ? -24.75 0.806 13.492 1 97.75 336 THR B N 1
ATOM 6565 C CA . THR B 1 336 ? -25.531 1.82 12.805 1 97.75 336 THR B CA 1
ATOM 6566 C C . THR B 1 336 ? -25.875 1.37 11.391 1 97.75 336 THR B C 1
ATOM 6568 O O . THR B 1 336 ? -27 1.587 10.922 1 97.75 336 THR B O 1
ATOM 6571 N N . LEU B 1 337 ? -24.938 0.726 10.695 1 98.38 337 LEU B N 1
ATOM 6572 C CA . LEU B 1 337 ? -25.188 0.181 9.367 1 98.38 337 LEU B CA 1
ATOM 6573 C C . LEU B 1 337 ? -26.344 -0.822 9.391 1 98.38 337 LEU B C 1
ATOM 6575 O O . LEU B 1 337 ? -27.234 -0.769 8.555 1 98.38 337 LEU B O 1
ATOM 6579 N N . HIS B 1 338 ? -26.328 -1.71 10.359 1 97.94 338 HIS B N 1
ATOM 6580 C CA . HIS B 1 338 ? -27.359 -2.727 10.484 1 97.94 338 HIS B CA 1
ATOM 6581 C C . HIS B 1 338 ? -28.719 -2.094 10.766 1 97.94 338 HIS B C 1
ATOM 6583 O O . HIS B 1 338 ? -29.75 -2.547 10.234 1 97.94 338 HIS B O 1
ATOM 6589 N N . THR B 1 339 ? -28.688 -1.058 11.57 1 97.38 339 THR B N 1
ATOM 6590 C CA . THR B 1 339 ? -29.922 -0.33 11.852 1 97.38 339 THR B CA 1
ATOM 6591 C C . THR B 1 339 ? -30.516 0.263 10.57 1 97.38 339 THR B C 1
ATOM 6593 O O . THR B 1 339 ? -31.703 0.147 10.32 1 97.38 339 THR B O 1
ATOM 6596 N N . MET B 1 340 ? -29.688 0.857 9.773 1 98.19 340 MET B N 1
ATOM 6597 C CA . MET B 1 340 ? -30.141 1.474 8.531 1 98.19 340 MET B CA 1
ATOM 6598 C C . MET B 1 340 ? -30.609 0.415 7.543 1 98.19 340 MET B C 1
ATOM 6600 O O . MET B 1 340 ? -31.656 0.585 6.898 1 98.19 340 MET B O 1
ATOM 6604 N N . LEU B 1 341 ? -29.891 -0.688 7.457 1 97.75 341 LEU B N 1
ATOM 6605 C CA . LEU B 1 341 ? -30.188 -1.732 6.484 1 97.75 341 LEU B CA 1
ATOM 6606 C C . LEU B 1 341 ? -31.516 -2.41 6.805 1 97.75 341 LEU B C 1
ATOM 6608 O O . LEU B 1 341 ? -32.219 -2.893 5.906 1 97.75 341 LEU B O 1
ATOM 6612 N N . LYS B 1 342 ? -31.875 -2.445 8.047 1 96.62 342 LYS B N 1
ATOM 6613 C CA . LYS B 1 342 ? -33.156 -3.018 8.453 1 96.62 342 LYS B CA 1
ATOM 6614 C C . LYS B 1 342 ? -34.312 -2.164 7.961 1 96.62 342 LYS B C 1
ATOM 6616 O O . LYS B 1 342 ? -35.438 -2.656 7.828 1 96.62 342 LYS B O 1
ATOM 6621 N N . GLN B 1 343 ? -34.031 -0.961 7.648 1 97.06 343 GLN B N 1
ATOM 6622 C CA . GLN B 1 343 ? -35.094 -0.015 7.332 1 97.06 343 GLN B CA 1
ATOM 6623 C C . GLN B 1 343 ? -35.281 0.148 5.824 1 97.06 343 GLN B C 1
ATOM 6625 O O . GLN B 1 343 ? -36.25 0.716 5.359 1 97.06 343 GLN B O 1
ATOM 6630 N N . ILE B 1 344 ? -34.281 -0.328 5.09 1 96 344 ILE B N 1
ATOM 6631 C CA . ILE B 1 344 ? -34.344 -0.102 3.65 1 96 344 ILE B CA 1
ATOM 6632 C C . ILE B 1 344 ? -34.219 -1.436 2.914 1 96 344 ILE B C 1
ATOM 6634 O O . ILE B 1 344 ? -33.625 -2.383 3.426 1 96 344 ILE B O 1
ATOM 6638 N N . GLU B 1 345 ? -34.812 -1.516 1.734 1 93.12 345 GLU B N 1
ATOM 6639 C CA . GLU B 1 345 ? -34.625 -2.652 0.834 1 93.12 345 GLU B CA 1
ATOM 6640 C C . GLU B 1 345 ? -33.656 -2.34 -0.281 1 93.12 345 GLU B C 1
ATOM 6642 O O . GLU B 1 345 ? -34.031 -1.897 -1.362 1 93.12 345 GLU B O 1
ATOM 6647 N N . LEU B 1 346 ? -32.531 -2.656 -0.042 1 93.56 346 LEU B N 1
ATOM 6648 C CA . LEU B 1 346 ? -31.453 -2.283 -0.969 1 93.56 346 LEU B CA 1
ATOM 6649 C C . LEU B 1 346 ? -31.156 -3.422 -1.938 1 93.56 346 LEU B C 1
ATOM 6651 O O . LEU B 1 346 ? -30.922 -3.186 -3.125 1 93.56 346 LEU B O 1
ATOM 6655 N N . PHE B 1 347 ? -31.203 -4.676 -1.475 1 93.75 347 PHE B N 1
ATOM 6656 C CA . PHE B 1 347 ? -30.734 -5.82 -2.246 1 93.75 347 PHE B CA 1
ATOM 6657 C C . PHE B 1 347 ? -31.906 -6.594 -2.84 1 93.75 347 PHE B C 1
ATOM 6659 O O . PHE B 1 347 ? -32.969 -6.664 -2.232 1 93.75 347 PHE B O 1
ATOM 6666 N N . SER B 1 348 ? -31.672 -7.254 -3.977 1 88.88 348 SER B N 1
ATOM 6667 C CA . SER B 1 348 ? -32.719 -7.895 -4.75 1 88.88 348 SER B CA 1
ATOM 6668 C C . SER B 1 348 ? -33.094 -9.25 -4.16 1 88.88 348 SER B C 1
ATOM 6670 O O . SER B 1 348 ? -34.219 -9.75 -4.387 1 88.88 348 SER B O 1
ATOM 6672 N N . ASP B 1 349 ? -32.156 -9.93 -3.568 1 88.19 349 ASP B N 1
ATOM 6673 C CA . ASP B 1 349 ? -32.375 -11.258 -3.014 1 88.19 349 ASP B CA 1
ATOM 6674 C C . ASP B 1 349 ? -31.562 -11.469 -1.74 1 88.19 349 ASP B C 1
ATOM 6676 O O . ASP B 1 349 ? -30.734 -10.625 -1.385 1 88.19 349 ASP B O 1
ATOM 6680 N N . ASP B 1 350 ? -31.797 -12.508 -1.066 1 86.75 350 ASP B N 1
ATOM 6681 C CA . ASP B 1 350 ? -31.219 -12.766 0.251 1 86.75 350 ASP B CA 1
ATOM 6682 C C . ASP B 1 350 ? -29.719 -13.016 0.159 1 86.75 350 ASP B C 1
ATOM 6684 O O . ASP B 1 350 ? -28.969 -12.664 1.071 1 86.75 350 ASP B O 1
ATOM 6688 N N . ASP B 1 351 ? -29.328 -13.609 -0.899 1 85.56 351 ASP B N 1
ATOM 6689 C CA . ASP B 1 351 ? -27.906 -13.898 -1.055 1 85.56 351 ASP B CA 1
ATOM 6690 C C . ASP B 1 351 ? -27.094 -12.609 -1.234 1 85.56 351 ASP B C 1
ATOM 6692 O O . ASP B 1 351 ? -26.062 -12.43 -0.594 1 85.56 351 ASP B O 1
ATOM 6696 N N . ASN B 1 352 ? -27.625 -11.773 -2.105 1 91.5 352 ASN B N 1
ATOM 6697 C CA . ASN B 1 352 ? -26.984 -10.477 -2.299 1 91.5 352 ASN B CA 1
ATOM 6698 C C . ASN B 1 352 ? -27 -9.648 -1.019 1 91.5 352 ASN B C 1
ATOM 6700 O O . ASN B 1 352 ? -26.062 -8.914 -0.735 1 91.5 352 ASN B O 1
ATOM 6704 N N . LYS B 1 353 ? -28.094 -9.836 -0.288 1 94.19 353 LYS B N 1
ATOM 6705 C CA . LYS B 1 353 ? -28.219 -9.117 0.981 1 94.19 353 LYS B CA 1
ATOM 6706 C C . LYS B 1 353 ? -27.141 -9.578 1.967 1 94.19 353 LYS B C 1
ATOM 6708 O O . LYS B 1 353 ? -26.453 -8.75 2.568 1 94.19 353 LYS B O 1
ATOM 6713 N N . GLU B 1 354 ? -26.984 -10.859 2.104 1 92.31 354 GLU B N 1
ATOM 6714 C CA . GLU B 1 354 ? -26 -11.398 3.033 1 92.31 354 GLU B CA 1
ATOM 6715 C C . GLU B 1 354 ? -24.594 -10.977 2.639 1 92.31 354 GLU B C 1
ATOM 6717 O O . GLU B 1 354 ? -23.812 -10.523 3.482 1 92.31 354 GLU B O 1
ATOM 6722 N N . ASN B 1 355 ? -24.25 -11.102 1.394 1 93.31 355 ASN B N 1
ATOM 6723 C CA . ASN B 1 355 ? -22.922 -10.711 0.909 1 93.31 355 ASN B CA 1
ATOM 6724 C C . ASN B 1 355 ? -22.703 -9.211 1.056 1 93.31 355 ASN B C 1
ATOM 6726 O O . ASN B 1 355 ? -21.609 -8.773 1.442 1 93.31 355 ASN B O 1
ATOM 6730 N N . GLY B 1 356 ? -23.75 -8.461 0.711 1 96.75 356 GLY B N 1
ATOM 6731 C CA . GLY B 1 356 ? -23.656 -7.016 0.844 1 96.75 356 GLY B CA 1
ATOM 6732 C C . GLY B 1 356 ? -23.391 -6.562 2.268 1 96.75 356 GLY B C 1
ATOM 6733 O O . GLY B 1 356 ? -22.547 -5.688 2.498 1 96.75 356 GLY B O 1
ATOM 6734 N N . ILE B 1 357 ? -24.094 -7.207 3.18 1 97.44 357 ILE B N 1
ATOM 6735 C CA . ILE B 1 357 ? -23.906 -6.898 4.594 1 97.44 357 ILE B CA 1
ATOM 6736 C C . ILE B 1 357 ? -22.484 -7.242 5.008 1 97.44 357 ILE B C 1
ATOM 6738 O O . ILE B 1 357 ? -21.828 -6.469 5.715 1 97.44 357 ILE B O 1
ATOM 6742 N N . ASN B 1 358 ? -21.953 -8.367 4.543 1 96.81 358 ASN B N 1
ATOM 6743 C CA . ASN B 1 358 ? -20.578 -8.75 4.84 1 96.81 358 ASN B CA 1
ATOM 6744 C C . ASN B 1 358 ? -19.578 -7.73 4.289 1 96.81 358 ASN B C 1
ATOM 6746 O O . ASN B 1 358 ? -18.672 -7.309 4.996 1 96.81 358 ASN B O 1
ATOM 6750 N N . PHE B 1 359 ? -19.781 -7.344 3.02 1 98.44 359 PHE B N 1
ATOM 6751 C CA . PHE B 1 359 ? -18.891 -6.371 2.404 1 98.44 359 PHE B CA 1
ATOM 6752 C C . PHE B 1 359 ? -18.875 -5.066 3.193 1 98.44 359 PHE B C 1
ATOM 6754 O O . PHE B 1 359 ? -17.828 -4.477 3.424 1 98.44 359 PHE B O 1
ATOM 6761 N N . LEU B 1 360 ? -20.016 -4.633 3.67 1 98.69 360 LEU B N 1
ATOM 6762 C CA . LEU B 1 360 ? -20.125 -3.402 4.449 1 98.69 360 LEU B CA 1
ATOM 6763 C C . LEU B 1 360 ? -19.438 -3.547 5.797 1 98.69 360 LEU B C 1
ATOM 6765 O O . LEU B 1 360 ? -18.719 -2.643 6.23 1 98.69 360 LEU B O 1
ATOM 6769 N N . ASN B 1 361 ? -19.703 -4.68 6.414 1 98.69 361 ASN B N 1
ATOM 6770 C CA . ASN B 1 361 ? -19.047 -4.93 7.695 1 98.69 361 ASN B CA 1
ATOM 6771 C C . ASN B 1 361 ? -17.531 -4.93 7.555 1 98.69 361 ASN B C 1
ATOM 6773 O O . ASN B 1 361 ? -16.828 -4.344 8.383 1 98.69 361 ASN B O 1
ATOM 6777 N N . TRP B 1 362 ? -17.047 -5.621 6.523 1 98.75 362 TRP B N 1
ATOM 6778 C CA . TRP B 1 362 ? -15.602 -5.688 6.293 1 98.75 362 TRP B CA 1
ATOM 6779 C C . TRP B 1 362 ? -15.039 -4.305 5.98 1 98.75 362 TRP B C 1
ATOM 6781 O O . TRP B 1 362 ? -13.961 -3.947 6.457 1 98.75 362 TRP B O 1
ATOM 6791 N N . ALA B 1 363 ? -15.75 -3.521 5.18 1 98.88 363 ALA B N 1
ATOM 6792 C CA . ALA B 1 363 ? -15.328 -2.154 4.891 1 98.88 363 ALA B CA 1
ATOM 6793 C C . ALA B 1 363 ? -15.281 -1.313 6.164 1 98.88 363 ALA B C 1
ATOM 6795 O O . ALA B 1 363 ? -14.367 -0.506 6.348 1 98.88 363 ALA B O 1
ATOM 6796 N N . ALA B 1 364 ? -16.266 -1.466 7 1 98.88 364 ALA B N 1
ATOM 6797 C CA . ALA B 1 364 ? -16.297 -0.745 8.273 1 98.88 364 ALA B CA 1
ATOM 6798 C C . ALA B 1 364 ? -15.094 -1.124 9.141 1 98.88 364 ALA B C 1
ATOM 6800 O O . ALA B 1 364 ? -14.453 -0.256 9.734 1 98.88 364 ALA B O 1
ATOM 6801 N N . ASP B 1 365 ? -14.789 -2.387 9.172 1 98.75 365 ASP B N 1
ATOM 6802 C CA . ASP B 1 365 ? -13.68 -2.887 9.977 1 98.75 365 ASP B CA 1
ATOM 6803 C C . ASP B 1 365 ? -12.344 -2.338 9.477 1 98.75 365 ASP B C 1
ATOM 6805 O O . ASP B 1 365 ? -11.422 -2.117 10.266 1 98.75 365 ASP B O 1
ATOM 6809 N N . LEU B 1 366 ? -12.258 -2.07 8.133 1 98.75 366 LEU B N 1
ATOM 6810 C CA . LEU B 1 366 ? -10.938 -1.863 7.539 1 98.75 366 LEU B CA 1
ATOM 6811 C C . LEU B 1 366 ? -10.797 -0.44 7.008 1 98.75 366 LEU B C 1
ATOM 6813 O O . LEU B 1 366 ? -9.734 -0.059 6.52 1 98.75 366 LEU B O 1
ATOM 6817 N N . HIS B 1 367 ? -11.797 0.413 7.094 1 98.44 367 HIS B N 1
ATOM 6818 C CA . HIS B 1 367 ? -11.828 1.689 6.387 1 98.44 367 HIS B CA 1
ATOM 6819 C C . HIS B 1 367 ? -10.688 2.598 6.84 1 98.44 367 HIS B C 1
ATOM 6821 O O . HIS B 1 367 ? -10.289 3.51 6.113 1 98.44 367 HIS B O 1
ATOM 6827 N N . GLU B 1 368 ? -10.109 2.33 8.016 1 97.69 368 GLU B N 1
ATOM 6828 C CA . GLU B 1 368 ? -9.055 3.219 8.508 1 97.69 368 GLU B CA 1
ATOM 6829 C C . GLU B 1 368 ? -7.691 2.547 8.438 1 97.69 368 GLU B C 1
ATOM 6831 O O . GLU B 1 368 ? -6.699 3.088 8.938 1 97.69 368 GLU B O 1
ATOM 6836 N N . MET B 1 369 ? -7.598 1.38 7.84 1 98.19 369 MET B N 1
ATOM 6837 C CA . MET B 1 369 ? -6.367 0.594 7.883 1 98.19 369 MET B CA 1
ATOM 6838 C C . MET B 1 369 ? -5.223 1.334 7.195 1 98.19 369 MET B C 1
ATOM 6840 O O . MET B 1 369 ? -4.059 1.15 7.555 1 98.19 369 MET B O 1
ATOM 6844 N N . GLY B 1 370 ? -5.547 2.203 6.238 1 98.31 370 GLY B N 1
ATOM 6845 C CA . GLY B 1 370 ? -4.535 2.941 5.504 1 98.31 370 GLY B CA 1
ATOM 6846 C C . GLY B 1 370 ? -3.756 3.914 6.367 1 98.31 370 GLY B C 1
ATOM 6847 O O . GLY B 1 370 ? -2.699 4.406 5.965 1 98.31 370 GLY B O 1
ATOM 6848 N N . ARG B 1 371 ? -4.223 4.227 7.617 1 96.75 371 ARG B N 1
ATOM 6849 C CA . ARG B 1 371 ? -3.539 5.129 8.539 1 96.75 371 ARG B CA 1
ATOM 6850 C C . ARG B 1 371 ? -2.168 4.586 8.922 1 96.75 371 ARG B C 1
ATOM 6852 O O . ARG B 1 371 ? -1.286 5.34 9.336 1 96.75 371 ARG B O 1
ATOM 6859 N N . ASP B 1 372 ? -2.021 3.312 8.75 1 96.56 372 ASP B N 1
ATOM 6860 C CA . ASP B 1 372 ? -0.749 2.67 9.062 1 96.56 372 ASP B CA 1
ATOM 6861 C C . ASP B 1 372 ? 0.32 3.039 8.039 1 96.56 372 ASP B C 1
ATOM 6863 O O . ASP B 1 372 ? 1.515 2.861 8.289 1 96.56 372 ASP B O 1
ATOM 6867 N N . ILE B 1 373 ? -0.107 3.443 6.836 1 97.44 373 ILE B N 1
ATOM 6868 C CA . ILE B 1 373 ? 0.829 3.938 5.832 1 97.44 373 ILE B CA 1
ATOM 6869 C C . ILE B 1 373 ? 1.029 5.441 6.008 1 97.44 373 ILE B C 1
ATOM 6871 O O . ILE B 1 373 ? 2.156 5.906 6.195 1 97.44 373 ILE B O 1
ATOM 6875 N N . ALA B 1 374 ? -0.048 6.129 6.016 1 97.56 374 ALA B N 1
ATOM 6876 C CA . ALA B 1 374 ? 0.01 7.578 6.211 1 97.56 374 ALA B CA 1
ATOM 6877 C C . ALA B 1 374 ? -1.33 8.117 6.699 1 97.56 374 ALA B C 1
ATOM 6879 O O . ALA B 1 374 ? -2.389 7.617 6.309 1 97.56 374 ALA B O 1
ATOM 6880 N N . HIS B 1 375 ? -1.278 9.172 7.402 1 94.94 375 HIS B N 1
ATOM 6881 C CA . HIS B 1 375 ? -2.486 9.797 7.922 1 94.94 375 HIS B CA 1
ATOM 6882 C C . HIS B 1 375 ? -3.248 10.531 6.82 1 94.94 375 HIS B C 1
ATOM 6884 O O . HIS B 1 375 ? -4.48 10.57 6.832 1 94.94 375 HIS B O 1
ATOM 6890 N N . SER B 1 376 ? -2.459 11.07 5.938 1 94.06 376 SER B N 1
ATOM 6891 C CA . SER B 1 376 ? -3.082 11.719 4.789 1 94.06 376 SER B CA 1
ATOM 6892 C C . SER B 1 376 ? -3.535 10.695 3.754 1 94.06 376 SER B C 1
ATOM 6894 O O . SER B 1 376 ? -2.855 9.695 3.525 1 94.06 376 SER B O 1
ATOM 6896 N N . GLN B 1 377 ? -4.715 10.883 3.246 1 96.56 377 GLN B N 1
ATOM 6897 C CA . GLN B 1 377 ? -5.258 10.078 2.16 1 96.56 377 GLN B CA 1
ATOM 6898 C C . GLN B 1 377 ? -5.312 8.602 2.545 1 96.56 377 GLN B C 1
ATOM 6900 O O . GLN B 1 377 ? -5.055 7.727 1.714 1 96.56 377 GLN B O 1
ATOM 6905 N N . TYR B 1 378 ? -5.609 8.297 3.814 1 97.75 378 TYR B N 1
ATOM 6906 C CA . TYR B 1 378 ? -5.547 6.926 4.312 1 97.75 378 TYR B CA 1
ATOM 6907 C C . TYR B 1 378 ? -6.582 6.051 3.621 1 97.75 378 TYR B C 1
ATOM 6909 O O . TYR B 1 378 ? -6.398 4.836 3.504 1 97.75 378 TYR B O 1
ATOM 6917 N N . HIS B 1 379 ? -7.734 6.637 3.092 1 98.38 379 HIS B N 1
ATOM 6918 C CA . HIS B 1 379 ? -8.734 5.848 2.379 1 98.38 379 HIS B CA 1
ATOM 6919 C C . HIS B 1 379 ? -8.172 5.285 1.08 1 98.38 379 HIS B C 1
ATOM 6921 O O . HIS B 1 379 ? -8.516 4.172 0.679 1 98.38 379 HIS B O 1
ATOM 6927 N N . LYS B 1 380 ? -7.227 6.059 0.488 1 98.62 380 LYS B N 1
ATOM 6928 C CA . LYS B 1 380 ? -6.582 5.57 -0.729 1 98.62 380 LYS B CA 1
ATOM 6929 C C . LYS B 1 380 ? -5.598 4.445 -0.417 1 98.62 380 LYS B C 1
ATOM 6931 O O . LYS B 1 380 ? -5.512 3.467 -1.161 1 98.62 380 LYS B O 1
ATOM 6936 N N . HIS B 1 381 ? -4.859 4.629 0.667 1 98.75 381 HIS B N 1
ATOM 6937 C CA . HIS B 1 381 ? -3.883 3.613 1.047 1 98.75 381 HIS B CA 1
ATOM 6938 C C . HIS B 1 381 ? -4.566 2.307 1.431 1 98.75 381 HIS B C 1
ATOM 6940 O O . HIS B 1 381 ? -4.109 1.227 1.052 1 98.75 381 HIS B O 1
ATOM 6946 N N . GLY B 1 382 ? -5.66 2.43 2.234 1 98.75 382 GLY B N 1
ATOM 6947 C CA . GLY B 1 382 ? -6.422 1.236 2.566 1 98.75 382 GLY B CA 1
ATOM 6948 C C . GLY B 1 382 ? -6.98 0.527 1.349 1 98.75 382 GLY B C 1
ATOM 6949 O O . GLY B 1 382 ? -6.898 -0.699 1.245 1 98.75 382 GLY B O 1
ATOM 6950 N N . ALA B 1 383 ? -7.574 1.312 0.433 1 98.81 383 ALA B N 1
ATOM 6951 C CA . ALA B 1 383 ? -8.117 0.75 -0.801 1 98.81 383 ALA B CA 1
ATOM 6952 C C . ALA B 1 383 ? -7.031 0.048 -1.61 1 98.81 383 ALA B C 1
ATOM 6954 O O . ALA B 1 383 ? -7.27 -1.008 -2.199 1 98.81 383 ALA B O 1
ATOM 6955 N N . TYR B 1 384 ? -5.816 0.614 -1.623 1 98.75 384 TYR B N 1
ATOM 6956 C CA . TYR B 1 384 ? -4.691 0.021 -2.342 1 98.75 384 TYR B CA 1
ATOM 6957 C C . TYR B 1 384 ? -4.328 -1.339 -1.757 1 98.75 384 TYR B C 1
ATOM 6959 O O . TYR B 1 384 ? -4.133 -2.307 -2.496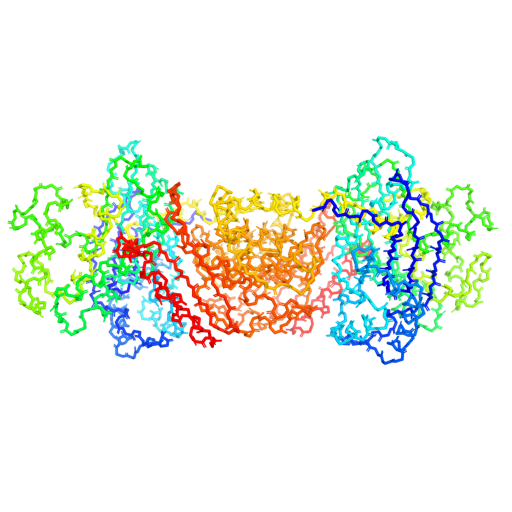 1 98.75 384 TYR B O 1
ATOM 6967 N N . ILE B 1 385 ? -4.215 -1.376 -0.447 1 98.62 385 ILE B N 1
ATOM 6968 C CA . ILE B 1 385 ? -3.854 -2.627 0.213 1 98.62 385 ILE B CA 1
ATOM 6969 C C . ILE B 1 385 ? -4.895 -3.697 -0.105 1 98.62 385 ILE B C 1
ATOM 6971 O O . ILE B 1 385 ? -4.547 -4.805 -0.525 1 98.62 385 ILE B O 1
ATOM 6975 N N . ILE B 1 386 ? -6.133 -3.338 0.003 1 98.69 386 ILE B N 1
ATOM 6976 C CA . ILE B 1 386 ? -7.203 -4.309 -0.19 1 98.69 386 ILE B CA 1
ATOM 6977 C C . ILE B 1 386 ? -7.223 -4.773 -1.645 1 98.69 386 ILE B C 1
ATOM 6979 O O . ILE B 1 386 ? -7.418 -5.961 -1.922 1 98.69 386 ILE B O 1
ATOM 6983 N N . ALA B 1 387 ? -7 -3.91 -2.529 1 98.38 387 ALA B N 1
ATOM 6984 C CA . ALA B 1 387 ? -7.051 -4.23 -3.953 1 98.38 387 ALA B CA 1
ATOM 6985 C C . ALA B 1 387 ? -5.922 -5.176 -4.344 1 98.38 387 ALA B C 1
ATOM 6987 O O . ALA B 1 387 ? -6.047 -5.941 -5.305 1 98.38 387 ALA B O 1
ATOM 6988 N N . ASN B 1 388 ? -4.832 -5.223 -3.568 1 97.94 388 ASN B N 1
ATOM 6989 C CA . ASN B 1 388 ? -3.645 -5.887 -4.09 1 97.94 388 ASN B CA 1
ATOM 6990 C C . ASN B 1 388 ? -3.193 -7.027 -3.18 1 97.94 388 ASN B C 1
ATOM 6992 O O . ASN B 1 388 ? -2.434 -7.898 -3.6 1 97.94 388 ASN B O 1
ATOM 6996 N N . ALA B 1 389 ? -3.639 -7.043 -1.983 1 98 389 ALA B N 1
ATOM 6997 C CA . ALA B 1 389 ? -3.1 -7.969 -0.989 1 98 389 ALA B CA 1
ATOM 6998 C C . ALA B 1 389 ? -3.545 -9.398 -1.273 1 98 389 ALA B C 1
ATOM 7000 O O . ALA B 1 389 ? -4.609 -9.625 -1.854 1 98 389 ALA B O 1
ATOM 7001 N N . ASP B 1 390 ? -2.674 -10.312 -0.897 1 97.19 390 ASP B N 1
ATOM 7002 C CA . ASP B 1 390 ? -3.082 -11.711 -0.849 1 97.19 390 ASP B CA 1
ATOM 7003 C C . ASP B 1 390 ? -4.004 -11.977 0.341 1 97.19 390 ASP B C 1
ATOM 7005 O O . ASP B 1 390 ? -3.539 -12.102 1.477 1 97.19 390 ASP B O 1
ATOM 7009 N N . LEU B 1 391 ? -5.32 -12.07 0.054 1 97.88 391 LEU B N 1
ATOM 7010 C CA . LEU B 1 391 ? -6.305 -12.195 1.123 1 97.88 391 LEU B CA 1
ATOM 7011 C C . LEU B 1 391 ? -7.016 -13.539 1.049 1 97.88 391 LEU B C 1
ATOM 7013 O O . LEU B 1 391 ? -7.762 -13.797 0.104 1 97.88 391 LEU B O 1
ATOM 7017 N N . ALA B 1 392 ? -6.805 -14.336 2.064 1 96.81 392 ALA B N 1
ATOM 7018 C CA . ALA B 1 392 ? -7.395 -15.672 2.109 1 96.81 392 ALA B CA 1
ATOM 7019 C C . ALA B 1 392 ? -8.914 -15.602 1.982 1 96.81 392 ALA B C 1
ATOM 7021 O O . ALA B 1 392 ? -9.57 -14.844 2.699 1 96.81 392 ALA B O 1
ATOM 7022 N N . GLY B 1 393 ? -9.43 -16.281 1.02 1 96.81 393 GLY B N 1
ATOM 7023 C CA . GLY B 1 393 ? -10.875 -16.406 0.85 1 96.81 393 GLY B CA 1
ATOM 7024 C C . GLY B 1 393 ? -11.438 -15.391 -0.133 1 96.81 393 GLY B C 1
ATOM 7025 O O . GLY B 1 393 ? -12.547 -15.57 -0.646 1 96.81 393 GLY B O 1
ATOM 7026 N N . PHE B 1 394 ? -10.727 -14.328 -0.426 1 97.62 394 PHE B N 1
ATOM 7027 C CA . PHE B 1 394 ? -11.227 -13.273 -1.292 1 97.62 394 PHE B CA 1
ATOM 7028 C C . PHE B 1 394 ? -10.906 -13.57 -2.752 1 97.62 394 PHE B C 1
ATOM 7030 O O . PHE B 1 394 ? -9.812 -14.047 -3.066 1 97.62 394 PHE B O 1
ATOM 7037 N N . SER B 1 395 ? -11.867 -13.344 -3.617 1 96.5 395 SER B N 1
ATOM 7038 C CA . SER B 1 395 ? -11.594 -13.227 -5.047 1 96.5 395 SER B CA 1
ATOM 7039 C C . SER B 1 395 ? -11.188 -11.805 -5.418 1 96.5 395 SER B C 1
ATOM 7041 O O . SER B 1 395 ? -11.305 -10.883 -4.602 1 96.5 395 SER B O 1
ATOM 7043 N N . LYS B 1 396 ? -10.719 -11.641 -6.594 1 96.12 396 LYS B N 1
ATOM 7044 C CA . LYS B 1 396 ? -10.406 -10.297 -7.078 1 96.12 396 LYS B CA 1
ATOM 7045 C C . LYS B 1 396 ? -11.648 -9.414 -7.094 1 96.12 396 LYS B C 1
ATOM 7047 O O . LYS B 1 396 ? -11.57 -8.211 -6.832 1 96.12 396 LYS B O 1
ATOM 7052 N N . GLN B 1 397 ? -12.781 -9.977 -7.391 1 96 397 GLN B N 1
ATOM 7053 C CA . GLN B 1 397 ? -14.039 -9.234 -7.41 1 96 397 GLN B CA 1
ATOM 7054 C C . GLN B 1 397 ? -14.438 -8.797 -6.004 1 96 397 GLN B C 1
ATOM 7056 O O . GLN B 1 397 ? -14.859 -7.656 -5.797 1 96 397 GLN B O 1
ATOM 7061 N N . ASP B 1 398 ? -14.273 -9.75 -5.059 1 97.12 398 ASP B N 1
ATOM 7062 C CA . ASP B 1 398 ? -14.539 -9.406 -3.67 1 97.12 398 ASP B CA 1
ATOM 7063 C C . ASP B 1 398 ? -13.695 -8.211 -3.225 1 97.12 398 ASP B C 1
ATOM 7065 O O . ASP B 1 398 ? -14.211 -7.27 -2.619 1 97.12 398 ASP B O 1
ATOM 7069 N N . GLN B 1 399 ? -12.43 -8.32 -3.545 1 98.31 399 GLN B N 1
ATOM 7070 C CA . GLN B 1 399 ? -11.492 -7.277 -3.141 1 98.31 399 GLN B CA 1
ATOM 7071 C C . GLN B 1 399 ? -11.828 -5.945 -3.805 1 98.31 399 GLN B C 1
ATOM 7073 O O . GLN B 1 399 ? -11.688 -4.887 -3.189 1 98.31 399 GLN B O 1
ATOM 7078 N N . ALA B 1 400 ? -12.242 -6.031 -5.039 1 98.19 400 ALA B N 1
ATOM 7079 C CA . ALA B 1 400 ? -12.617 -4.812 -5.75 1 98.19 400 ALA B CA 1
ATOM 7080 C C . ALA B 1 400 ? -13.773 -4.105 -5.055 1 98.19 400 ALA B C 1
ATOM 7082 O O . ALA B 1 400 ? -13.781 -2.879 -4.934 1 98.19 400 ALA B O 1
ATOM 7083 N N . ILE B 1 401 ? -14.742 -4.855 -4.625 1 98.56 401 ILE B N 1
ATOM 7084 C CA . ILE B 1 401 ? -15.93 -4.301 -3.975 1 98.56 401 ILE B CA 1
ATOM 7085 C C . ILE B 1 401 ? -15.531 -3.619 -2.668 1 98.56 401 ILE B C 1
ATOM 7087 O O . ILE B 1 401 ? -15.836 -2.445 -2.453 1 98.56 401 ILE B O 1
ATOM 7091 N N . VAL B 1 402 ? -14.773 -4.324 -1.828 1 98.88 402 VAL B N 1
ATOM 7092 C CA . VAL B 1 402 ? -14.383 -3.779 -0.533 1 98.88 402 VAL B CA 1
ATOM 7093 C C . VAL B 1 402 ? -13.445 -2.586 -0.734 1 98.88 402 VAL B C 1
ATOM 7095 O O . VAL B 1 402 ? -13.555 -1.58 -0.029 1 98.88 402 VAL B O 1
ATOM 7098 N N . SER B 1 403 ? -12.547 -2.707 -1.696 1 98.88 403 SER B N 1
ATOM 7099 C CA . SER B 1 403 ? -11.602 -1.638 -1.995 1 98.88 403 SER B CA 1
ATOM 7100 C C . SER B 1 403 ? -12.328 -0.349 -2.371 1 98.88 403 SER B C 1
ATOM 7102 O O . SER B 1 403 ? -11.969 0.73 -1.894 1 98.88 403 SER B O 1
ATOM 7104 N N . VAL B 1 404 ? -13.344 -0.439 -3.205 1 98.75 404 VAL B N 1
ATOM 7105 C CA . VAL B 1 404 ? -14.039 0.752 -3.672 1 98.75 404 VAL B CA 1
ATOM 7106 C C . VAL B 1 404 ? -14.844 1.361 -2.525 1 98.75 404 VAL B C 1
ATOM 7108 O O . VAL B 1 404 ? -14.953 2.586 -2.412 1 98.75 404 VAL B O 1
ATOM 7111 N N . LEU B 1 405 ? -15.438 0.502 -1.655 1 98.88 405 LEU B N 1
ATOM 7112 C CA . LEU B 1 405 ? -16.141 1.012 -0.483 1 98.88 405 LEU B CA 1
ATOM 7113 C C . LEU B 1 405 ? -15.203 1.818 0.406 1 98.88 405 LEU B C 1
ATOM 7115 O O . LEU B 1 405 ? -15.555 2.916 0.848 1 98.88 405 LEU B O 1
ATOM 7119 N N . ILE B 1 406 ? -14.023 1.305 0.57 1 98.88 406 ILE B N 1
ATOM 7120 C CA . ILE B 1 406 ? -13.047 1.941 1.439 1 98.88 406 ILE B CA 1
ATOM 7121 C C . ILE B 1 406 ? -12.531 3.223 0.787 1 98.88 406 ILE B C 1
ATOM 7123 O O . ILE B 1 406 ? -12.414 4.258 1.444 1 98.88 406 ILE B O 1
ATOM 7127 N N . LYS B 1 407 ? -12.266 3.207 -0.475 1 98.81 407 LYS B N 1
ATOM 7128 C CA . LYS B 1 407 ? -11.758 4.367 -1.199 1 98.81 407 LYS B CA 1
ATOM 7129 C C . LYS B 1 407 ? -12.766 5.512 -1.183 1 98.81 407 LYS B C 1
ATOM 7131 O O . LYS B 1 407 ? -12.375 6.684 -1.137 1 98.81 407 LYS B O 1
ATOM 7136 N N . SER B 1 408 ? -14.031 5.168 -1.195 1 98.69 408 SER B N 1
ATOM 7137 C CA . SER B 1 408 ? -15.078 6.152 -1.442 1 98.69 408 SER B CA 1
ATOM 7138 C C . SER B 1 408 ? -15.781 6.551 -0.147 1 98.69 408 SER B C 1
ATOM 7140 O O . SER B 1 408 ? -16.781 7.266 -0.172 1 98.69 408 SER B O 1
ATOM 7142 N N . HIS B 1 409 ? -15.312 6.121 0.99 1 98.44 409 HIS B N 1
ATOM 7143 C CA . HIS B 1 409 ? -16.078 6.336 2.217 1 98.44 409 HIS B CA 1
ATOM 7144 C C . HIS B 1 409 ? -15.922 7.77 2.713 1 98.44 409 HIS B C 1
ATOM 7146 O O . HIS B 1 409 ? -16.594 8.18 3.66 1 98.44 409 HIS B O 1
ATOM 7152 N N . ARG B 1 410 ? -15.047 8.539 2.062 1 97 410 ARG B N 1
ATOM 7153 C CA . ARG B 1 410 ? -14.875 9.922 2.48 1 97 410 ARG B CA 1
ATOM 7154 C C . ARG B 1 410 ? -14.484 10.805 1.299 1 97 410 ARG B C 1
ATOM 7156 O O . ARG B 1 410 ? -14.125 10.305 0.233 1 97 410 ARG B O 1
ATOM 7163 N N . ARG B 1 411 ? -14.625 12.109 1.462 1 95.25 411 ARG B N 1
ATOM 7164 C CA . ARG B 1 411 ? -14.258 13.133 0.483 1 95.25 411 ARG B CA 1
ATOM 7165 C C . ARG B 1 411 ? -15.172 13.07 -0.736 1 95.25 411 ARG B C 1
ATOM 7167 O O . ARG B 1 411 ? -16.375 12.82 -0.608 1 95.25 411 ARG B O 1
ATOM 7174 N N . LYS B 1 412 ? -14.656 13.438 -1.843 1 95.75 412 LYS B N 1
ATOM 7175 C CA . LYS B 1 412 ? -15.469 13.516 -3.059 1 95.75 412 LYS B CA 1
ATOM 7176 C C . LYS B 1 412 ? -16.078 12.164 -3.4 1 95.75 412 LYS B C 1
ATOM 7178 O O . LYS B 1 412 ? -15.414 11.133 -3.314 1 95.75 412 LYS B O 1
ATOM 7183 N N . PHE B 1 413 ? -17.375 12.195 -3.621 1 97.56 413 PHE B N 1
ATOM 7184 C CA . PHE B 1 413 ? -18.094 11 -4.047 1 97.56 413 PHE B CA 1
ATOM 7185 C C . PHE B 1 413 ? -18.203 10.945 -5.566 1 97.56 413 PHE B C 1
ATOM 7187 O O . PHE B 1 413 ? -18.828 11.812 -6.18 1 97.56 413 PHE B O 1
ATOM 7194 N N . SER B 1 414 ? -17.562 10.023 -6.199 1 97.06 414 SER B N 1
ATOM 7195 C CA . SER B 1 414 ? -17.547 9.898 -7.656 1 97.06 414 SER B CA 1
ATOM 7196 C C . SER B 1 414 ? -18.156 8.578 -8.109 1 97.06 414 SER B C 1
ATOM 7198 O O . SER B 1 414 ? -17.672 7.508 -7.75 1 97.06 414 SER B O 1
ATOM 7200 N N . MET B 1 415 ? -19.109 8.656 -8.961 1 97 415 MET B N 1
ATOM 7201 C CA . MET B 1 415 ? -19.797 7.48 -9.469 1 97 415 MET B CA 1
ATOM 7202 C C . MET B 1 415 ? -18.875 6.648 -10.359 1 97 415 MET B C 1
ATOM 7204 O O . MET B 1 415 ? -19.078 5.438 -10.5 1 97 415 MET B O 1
ATOM 7208 N N . GLU B 1 416 ? -17.891 7.25 -10.883 1 97.44 416 GLU B N 1
ATOM 7209 C CA . GLU B 1 416 ? -16.953 6.594 -11.797 1 97.44 416 GLU B CA 1
ATOM 7210 C C . GLU B 1 416 ? -16.219 5.449 -11.102 1 97.44 416 GLU B C 1
ATOM 7212 O O . GLU B 1 416 ? -15.859 4.457 -11.742 1 97.44 416 GLU B O 1
ATOM 7217 N N . ARG B 1 417 ? -16.031 5.559 -9.812 1 97.62 417 ARG B N 1
ATOM 7218 C CA . ARG B 1 417 ? -15.266 4.578 -9.047 1 97.62 417 ARG B CA 1
ATOM 7219 C C . ARG B 1 417 ? -15.977 3.227 -9.023 1 97.62 417 ARG B C 1
ATOM 7221 O O . ARG B 1 417 ? -15.352 2.193 -8.781 1 97.62 417 ARG B O 1
ATOM 7228 N N . PHE B 1 418 ? -17.281 3.223 -9.32 1 97.94 418 PHE B N 1
ATOM 7229 C CA . PHE B 1 418 ? -18.078 2.012 -9.164 1 97.94 418 PHE B CA 1
ATOM 7230 C C . PHE B 1 418 ? -18.297 1.337 -10.508 1 97.94 418 PHE B C 1
ATOM 7232 O O . PHE B 1 418 ? -18.812 0.214 -10.57 1 97.94 418 PHE B O 1
ATOM 7239 N N . GLU B 1 419 ? -17.906 1.932 -11.617 1 95.56 419 GLU B N 1
ATOM 7240 C CA . GLU B 1 419 ? -18.219 1.478 -12.969 1 95.56 419 GLU B CA 1
ATOM 7241 C C . GLU B 1 419 ? -17.5 0.167 -13.281 1 95.56 419 GLU B C 1
ATOM 7243 O O . GLU B 1 419 ? -18 -0.641 -14.07 1 95.56 419 GLU B O 1
ATOM 7248 N N . GLY B 1 420 ? -16.406 -0.078 -12.641 1 92.69 420 GLY B N 1
ATOM 7249 C CA . GLY B 1 420 ? -15.609 -1.262 -12.938 1 92.69 420 GLY B CA 1
ATOM 7250 C C . GLY B 1 420 ? -16.062 -2.488 -12.172 1 92.69 420 GLY B C 1
ATOM 7251 O O . GLY B 1 420 ? -15.586 -3.598 -12.422 1 92.69 420 GLY B O 1
ATOM 7252 N N . LEU B 1 421 ? -17.047 -2.35 -11.273 1 95.44 421 LEU B N 1
ATOM 7253 C CA . LEU B 1 421 ? -17.516 -3.477 -10.477 1 95.44 421 LEU B CA 1
ATOM 7254 C C . LEU B 1 421 ? -18.453 -4.367 -11.289 1 95.44 421 LEU B C 1
ATOM 7256 O O . LEU B 1 421 ? -19.156 -3.883 -12.172 1 95.44 421 LEU B O 1
ATOM 7260 N N . SER B 1 422 ? -18.453 -5.605 -11.023 1 89.69 422 SER B N 1
ATOM 7261 C CA . SER B 1 422 ? -19.375 -6.551 -11.664 1 89.69 422 SER B CA 1
ATOM 7262 C C . SER B 1 422 ? -20.781 -6.41 -11.125 1 89.69 422 SER B C 1
ATOM 7264 O O . SER B 1 422 ? -20.984 -5.953 -10 1 89.69 422 SER B O 1
ATOM 7266 N N . ASP B 1 423 ? -21.766 -6.746 -11.969 1 88.94 423 ASP B N 1
ATOM 7267 C CA . ASP B 1 423 ? -23.141 -6.82 -11.484 1 88.94 423 ASP B CA 1
ATOM 7268 C C . ASP B 1 423 ? -23.297 -7.934 -10.453 1 88.94 423 ASP B C 1
ATOM 7270 O O . ASP B 1 423 ? -22.641 -8.969 -10.547 1 88.94 423 ASP B O 1
ATOM 7274 N N . PRO B 1 424 ? -24.156 -7.652 -9.508 1 92.94 424 PRO B N 1
ATOM 7275 C CA . PRO B 1 424 ? -25.031 -6.496 -9.281 1 92.94 424 PRO B CA 1
ATOM 7276 C C . PRO B 1 424 ? -24.375 -5.414 -8.438 1 92.94 424 PRO B C 1
ATOM 7278 O O . PRO B 1 424 ? -25.031 -4.445 -8.039 1 92.94 424 PRO B O 1
ATOM 7281 N N . TRP B 1 425 ? -23.156 -5.594 -8.141 1 95.81 425 TRP B N 1
ATOM 7282 C CA . TRP B 1 425 ? -22.484 -4.734 -7.168 1 95.81 425 TRP B CA 1
ATOM 7283 C C . TRP B 1 425 ? -22.281 -3.33 -7.73 1 95.81 425 TRP B C 1
ATOM 7285 O O . TRP B 1 425 ? -22.266 -2.35 -6.98 1 95.81 425 TRP B O 1
ATOM 7295 N N . ARG B 1 426 ? -22.172 -3.229 -9.023 1 95.19 426 ARG B N 1
ATOM 7296 C CA . ARG B 1 426 ? -22.078 -1.921 -9.664 1 95.19 426 ARG B CA 1
ATOM 7297 C C . ARG B 1 426 ? -23.25 -1.025 -9.258 1 95.19 426 ARG B C 1
ATOM 7299 O O . ARG B 1 426 ? -23.078 0.182 -9.078 1 95.19 426 ARG B O 1
ATOM 7306 N N . GLN B 1 427 ? -24.391 -1.619 -9.039 1 95.31 427 GLN B N 1
ATOM 7307 C CA . GLN B 1 427 ? -25.594 -0.868 -8.703 1 95.31 427 GLN B CA 1
ATOM 7308 C C . GLN B 1 427 ? -25.719 -0.68 -7.191 1 95.31 427 GLN B C 1
ATOM 7310 O O . GLN B 1 427 ? -26.188 0.362 -6.727 1 95.31 427 GLN B O 1
ATOM 7315 N N . TYR B 1 428 ? -25.297 -1.69 -6.43 1 97.69 428 TYR B N 1
ATOM 7316 C CA . TYR B 1 428 ? -25.469 -1.676 -4.984 1 97.69 428 TYR B CA 1
ATOM 7317 C C . TYR B 1 428 ? -24.406 -0.818 -4.305 1 97.69 428 TYR B C 1
ATOM 7319 O O . TYR B 1 428 ? -24.688 -0.157 -3.301 1 97.69 428 TYR B O 1
ATOM 7327 N N . ALA B 1 429 ? -23.203 -0.807 -4.855 1 98.44 429 ALA B N 1
ATOM 7328 C CA . ALA B 1 429 ? -22.031 -0.307 -4.152 1 98.44 429 ALA B CA 1
ATOM 7329 C C . ALA B 1 429 ? -22.156 1.184 -3.857 1 98.44 429 ALA B C 1
ATOM 7331 O O . ALA B 1 429 ? -21.75 1.646 -2.785 1 98.44 429 ALA B O 1
ATOM 7332 N N . PRO B 1 430 ? -22.703 2.016 -4.777 1 98.38 430 PRO B N 1
ATOM 7333 C CA . PRO B 1 430 ? -22.875 3.432 -4.441 1 98.38 430 PRO B CA 1
ATOM 7334 C C . PRO B 1 430 ? -23.734 3.641 -3.197 1 98.38 430 PRO B C 1
ATOM 7336 O O . PRO B 1 430 ? -23.375 4.418 -2.312 1 98.38 430 PRO B O 1
ATOM 7339 N N . PHE B 1 431 ? -24.828 2.922 -3.137 1 98.38 431 PHE B N 1
ATOM 7340 C CA . PHE B 1 431 ? -25.734 3.053 -1.996 1 98.38 431 PHE B CA 1
ATOM 7341 C C . PHE B 1 431 ? -25.094 2.482 -0.735 1 98.38 431 PHE B C 1
ATOM 7343 O O . PHE B 1 431 ? -25.219 3.053 0.349 1 98.38 431 PHE B O 1
ATOM 7350 N N . MET B 1 432 ? -24.391 1.317 -0.895 1 98.75 432 MET B N 1
ATOM 7351 C CA . MET B 1 432 ? -23.656 0.752 0.227 1 98.75 432 MET B CA 1
ATOM 7352 C C . MET B 1 432 ? -22.656 1.762 0.78 1 98.75 432 MET B C 1
ATOM 7354 O O . MET B 1 432 ? -22.531 1.912 1.996 1 98.75 432 MET B O 1
ATOM 7358 N N . THR B 1 433 ? -21.953 2.463 -0.096 1 98.81 433 THR B N 1
ATOM 7359 C CA . THR B 1 433 ? -20.953 3.445 0.295 1 98.81 433 THR B CA 1
ATOM 7360 C C . THR B 1 433 ? -21.594 4.617 1.025 1 98.81 433 THR B C 1
ATOM 7362 O O . THR B 1 433 ? -21.062 5.113 2.018 1 98.81 433 THR B O 1
ATOM 7365 N N . ILE B 1 434 ? -22.703 5.105 0.511 1 98.75 434 ILE B N 1
ATOM 7366 C CA . ILE B 1 434 ? -23.406 6.215 1.139 1 98.75 434 ILE B CA 1
ATOM 7367 C C . ILE B 1 434 ? -23.797 5.836 2.564 1 98.75 434 ILE B C 1
ATOM 7369 O O . ILE B 1 434 ? -23.625 6.625 3.496 1 98.75 434 ILE B O 1
ATOM 7373 N N . LEU B 1 435 ? -24.328 4.621 2.734 1 98.75 435 LEU B N 1
ATOM 7374 C CA . LEU B 1 435 ? -24.672 4.148 4.07 1 98.75 435 LEU B CA 1
ATOM 7375 C C . LEU B 1 435 ? -23.453 4.121 4.973 1 98.75 435 LEU B C 1
ATOM 7377 O O . LEU B 1 435 ? -23.531 4.516 6.141 1 98.75 435 LEU B O 1
ATOM 7381 N N . LEU B 1 436 ? -22.344 3.598 4.434 1 98.81 436 LEU B N 1
ATOM 7382 C CA . LEU B 1 436 ? -21.094 3.562 5.191 1 98.81 436 LEU B CA 1
ATOM 7383 C C . LEU B 1 436 ? -20.656 4.969 5.59 1 98.81 436 LEU B C 1
ATOM 7385 O O . LEU B 1 436 ? -20.266 5.203 6.738 1 98.81 436 LEU B O 1
ATOM 7389 N N . ARG B 1 437 ? -20.703 5.945 4.68 1 98.69 437 ARG B N 1
ATOM 7390 C CA . ARG B 1 437 ? -20.344 7.336 4.938 1 98.69 437 ARG B CA 1
ATOM 7391 C C . ARG B 1 437 ? -21.219 7.926 6.047 1 98.69 437 ARG B C 1
ATOM 7393 O O . ARG B 1 437 ? -20.703 8.586 6.953 1 98.69 437 ARG B O 1
ATOM 7400 N N . LEU B 1 438 ? -22.531 7.711 5.949 1 98.44 438 LEU B N 1
ATOM 7401 C CA . LEU B 1 438 ? -23.453 8.25 6.945 1 98.44 438 LEU B CA 1
ATOM 7402 C C . LEU B 1 438 ? -23.172 7.66 8.32 1 98.44 438 LEU B C 1
ATOM 7404 O O . LEU B 1 438 ? -23.172 8.383 9.32 1 98.44 438 LEU B O 1
ATOM 7408 N N . ALA B 1 439 ? -22.938 6.344 8.352 1 98.31 439 ALA B N 1
ATOM 7409 C CA . ALA B 1 439 ? -22.625 5.699 9.625 1 98.31 439 ALA B CA 1
ATOM 7410 C C . ALA B 1 439 ? -21.359 6.27 10.234 1 98.31 439 ALA B C 1
ATOM 7412 O O . ALA B 1 439 ? -21.297 6.535 11.438 1 98.31 439 ALA B O 1
ATOM 7413 N N . ILE B 1 440 ? -20.344 6.457 9.438 1 97.62 440 ILE B N 1
ATOM 7414 C CA . ILE B 1 440 ? -19.062 6.992 9.906 1 97.62 440 ILE B CA 1
ATOM 7415 C C . ILE B 1 440 ? -19.266 8.422 10.414 1 97.62 440 ILE B C 1
ATOM 7417 O O . ILE B 1 440 ? -18.75 8.781 11.477 1 97.62 440 ILE B O 1
ATOM 7421 N N . LEU B 1 441 ? -20 9.203 9.68 1 96.56 441 LEU B N 1
ATOM 7422 C CA . LEU B 1 441 ? -20.25 10.602 10.047 1 96.56 441 LEU B CA 1
ATOM 7423 C C . LEU B 1 441 ? -20.969 10.688 11.391 1 96.56 441 LEU B C 1
ATOM 7425 O O . LEU B 1 441 ? -20.656 11.57 12.203 1 96.56 441 LEU B O 1
ATOM 7429 N N . LEU B 1 442 ? -21.906 9.812 11.602 1 96.38 442 LEU B N 1
ATOM 7430 C CA . LEU B 1 442 ? -22.719 9.844 12.812 1 96.38 442 LEU B CA 1
ATOM 7431 C C . LEU B 1 442 ? -21.891 9.438 14.031 1 96.38 442 LEU B C 1
ATOM 7433 O O . LEU B 1 442 ? -22.297 9.68 15.172 1 96.38 442 LEU B O 1
ATOM 7437 N N . HIS B 1 443 ? -20.734 8.828 13.766 1 95.69 443 HIS B N 1
ATOM 7438 C CA . HIS B 1 443 ? -19.875 8.422 14.867 1 95.69 443 HIS B CA 1
ATOM 7439 C C . HIS B 1 443 ? -18.516 9.117 14.781 1 95.69 443 HIS B C 1
ATOM 7441 O O . HIS B 1 443 ? -17.516 8.586 15.266 1 95.69 443 HIS B O 1
ATOM 7447 N N . ARG B 1 444 ? -18.438 10.234 14.211 1 93 444 ARG B N 1
ATOM 7448 C CA . ARG B 1 444 ? -17.188 10.93 13.914 1 93 444 ARG B CA 1
ATOM 7449 C C . ARG B 1 444 ? -16.438 11.281 15.195 1 93 444 ARG B C 1
ATOM 7451 O O . ARG B 1 444 ? -15.203 11.344 15.203 1 93 444 ARG B O 1
ATOM 7458 N N . ASN B 1 445 ? -17.094 11.586 16.297 1 89.12 445 ASN B N 1
ATOM 7459 C CA . ASN B 1 445 ? -16.484 11.984 17.562 1 89.12 445 ASN B CA 1
ATOM 7460 C C . ASN B 1 445 ? -15.953 10.773 18.328 1 89.12 445 ASN B C 1
ATOM 7462 O O . ASN B 1 445 ? -15.227 10.93 19.312 1 89.12 445 ASN B O 1
ATOM 7466 N N . ARG B 1 446 ? -16.312 9.539 17.891 1 87.94 446 ARG B N 1
ATOM 7467 C CA . ARG B 1 446 ? -15.82 8.273 18.422 1 87.94 446 ARG B CA 1
ATOM 7468 C C . ARG B 1 446 ? -16.219 8.102 19.891 1 87.94 446 ARG B C 1
ATOM 7470 O O . ARG B 1 446 ? -15.531 7.402 20.641 1 87.94 446 ARG B O 1
ATOM 7477 N N . ASN B 1 447 ? -17.203 8.797 20.281 1 83.75 447 ASN B N 1
ATOM 7478 C CA . ASN B 1 447 ? -17.672 8.641 21.656 1 83.75 447 ASN B CA 1
ATOM 7479 C C . ASN B 1 447 ? -18.719 7.523 21.766 1 83.75 447 ASN B C 1
ATOM 7481 O O . ASN B 1 447 ? -19.281 7.09 20.75 1 83.75 447 ASN B O 1
ATOM 7485 N N . ASP B 1 448 ? -18.859 7.043 22.938 1 81.12 448 ASP B N 1
ATOM 7486 C CA . ASP B 1 448 ? -19.75 5.91 23.188 1 81.12 448 ASP B CA 1
ATOM 7487 C C . ASP B 1 448 ? -21.188 6.379 23.406 1 81.12 448 ASP B C 1
ATOM 7489 O O . ASP B 1 448 ? -22.047 5.586 23.781 1 81.12 448 ASP B O 1
ATOM 7493 N N . ILE B 1 449 ? -21.359 7.574 23 1 78.94 449 ILE B N 1
ATOM 7494 C CA . ILE B 1 449 ? -22.703 8.078 23.188 1 78.94 449 ILE B CA 1
ATOM 7495 C C . ILE B 1 449 ? -23.641 7.457 22.156 1 78.94 449 ILE B C 1
ATOM 7497 O O . ILE B 1 449 ? -23.312 7.422 20.953 1 78.94 449 ILE B O 1
ATOM 7501 N N . GLU B 1 450 ? -24.734 6.969 22.656 1 85.5 450 GLU B N 1
ATOM 7502 C CA . GLU B 1 450 ? -25.719 6.309 21.797 1 85.5 450 GLU B CA 1
ATOM 7503 C C . GLU B 1 450 ? -26.453 7.32 20.922 1 85.5 450 GLU B C 1
ATOM 7505 O O . GLU B 1 450 ? -26.844 8.391 21.391 1 85.5 450 GLU B O 1
ATOM 7510 N N . LEU B 1 451 ? -26.531 7.055 19.703 1 91.19 451 LEU B N 1
ATOM 7511 C CA . LEU B 1 451 ? -27.328 7.852 18.766 1 91.19 451 LEU B CA 1
ATOM 7512 C C . LEU B 1 451 ? -28.812 7.785 19.109 1 91.19 451 LEU B C 1
ATOM 7514 O O . LEU B 1 451 ? -29.281 6.77 19.625 1 91.19 451 LEU B O 1
ATOM 7518 N N . PRO B 1 452 ? -29.5 8.852 18.906 1 93.62 452 PRO B N 1
ATOM 7519 C CA . PRO B 1 452 ? -30.969 8.742 19.031 1 93.62 452 PRO B CA 1
ATOM 7520 C C . PRO B 1 452 ? -31.578 7.809 17.984 1 93.62 452 PRO B C 1
ATOM 7522 O O . PRO B 1 452 ? -30.906 7.445 17.016 1 93.62 452 PRO B O 1
ATOM 7525 N N . GLU B 1 453 ? -32.781 7.402 18.312 1 94.62 453 GLU B N 1
ATOM 7526 C CA . GLU B 1 453 ? -33.5 6.656 17.281 1 94.62 453 GLU B CA 1
ATOM 7527 C C . GLU B 1 453 ? -33.719 7.504 16.031 1 94.62 453 GLU B C 1
ATOM 7529 O O . GLU B 1 453 ? -34.125 8.656 16.125 1 94.62 453 GLU B O 1
ATOM 7534 N N . PHE B 1 454 ? -33.25 7.031 14.93 1 96.69 454 PHE B N 1
ATOM 7535 C CA . PHE B 1 454 ? -33.438 7.75 13.68 1 96.69 454 PHE B CA 1
ATOM 7536 C C . PHE B 1 454 ? -33.938 6.812 12.578 1 96.69 454 PHE B C 1
ATOM 7538 O O . PHE B 1 454 ? -33.938 5.594 12.766 1 96.69 454 PHE B O 1
ATOM 7545 N N . SER B 1 455 ? -34.438 7.371 11.484 1 97.25 455 SER B N 1
ATOM 7546 C CA . SER B 1 455 ? -34.906 6.582 10.352 1 97.25 455 SER B CA 1
ATOM 7547 C C . SER B 1 455 ? -34.281 7.051 9.047 1 97.25 455 SER B C 1
ATOM 7549 O O . SER B 1 455 ? -33.844 8.203 8.945 1 97.25 455 SER B O 1
ATOM 7551 N N . ILE B 1 456 ? -34.188 6.133 8.148 1 98 456 ILE B N 1
ATOM 7552 C CA . ILE B 1 456 ? -33.625 6.449 6.824 1 98 456 ILE B CA 1
ATOM 7553 C C . ILE B 1 456 ? -34.562 5.883 5.746 1 98 456 ILE B C 1
ATOM 7555 O O . ILE B 1 456 ? -35.125 4.789 5.902 1 98 456 ILE B O 1
ATOM 7559 N N . THR B 1 457 ? -34.812 6.609 4.715 1 97.38 457 THR B N 1
ATOM 7560 C CA . THR B 1 457 ? -35.531 6.148 3.533 1 97.38 457 THR B CA 1
ATOM 7561 C C . THR B 1 457 ? -34.719 6.469 2.266 1 97.38 457 THR B C 1
ATOM 7563 O O . THR B 1 457 ? -34.031 7.484 2.197 1 97.38 457 THR B O 1
ATOM 7566 N N . ILE B 1 458 ? -34.812 5.609 1.307 1 96.62 458 ILE B N 1
ATOM 7567 C CA . ILE B 1 458 ? -34.188 5.816 0.015 1 96.62 458 ILE B CA 1
ATOM 7568 C C . ILE B 1 458 ? -35.188 5.605 -1.108 1 96.62 458 ILE B C 1
ATOM 7570 O O . ILE B 1 458 ? -35.812 4.539 -1.21 1 96.62 458 ILE B O 1
ATOM 7574 N N . VAL B 1 459 ? -35.406 6.523 -1.876 1 95.69 459 VAL B N 1
ATOM 7575 C CA . VAL B 1 459 ? -36.219 6.449 -3.092 1 95.69 459 VAL B CA 1
ATOM 7576 C C . VAL B 1 459 ? -35.406 6.914 -4.289 1 95.69 459 VAL B C 1
ATOM 7578 O O . VAL B 1 459 ? -35.156 8.109 -4.465 1 95.69 459 VAL B O 1
ATOM 7581 N N . LYS B 1 460 ? -34.969 5.957 -5.121 1 94.12 460 LYS B N 1
ATOM 7582 C CA . LYS B 1 460 ? -34.062 6.246 -6.238 1 94.12 460 LYS B CA 1
ATOM 7583 C C . LYS B 1 460 ? -32.781 6.898 -5.746 1 94.12 460 LYS B C 1
ATOM 7585 O O . LYS B 1 460 ? -32.031 6.309 -4.953 1 94.12 460 LYS B O 1
ATOM 7590 N N . THR B 1 461 ? -32.656 8.227 -6.016 1 95.81 461 THR B N 1
ATOM 7591 C CA . THR B 1 461 ? -31.406 8.875 -5.629 1 95.81 461 THR B CA 1
ATOM 7592 C C . THR B 1 461 ? -31.625 9.836 -4.461 1 95.81 461 THR B C 1
ATOM 7594 O O . THR B 1 461 ? -30.75 10.609 -4.109 1 95.81 461 THR B O 1
ATOM 7597 N N . LYS B 1 462 ? -32.812 9.758 -3.842 1 97.5 462 LYS B N 1
ATOM 7598 C CA . LYS B 1 462 ? -33.156 10.625 -2.719 1 97.5 462 LYS B CA 1
ATOM 7599 C C . LYS B 1 462 ? -33.062 9.875 -1.394 1 97.5 462 LYS B C 1
ATOM 7601 O O . LYS B 1 462 ? -33.75 8.852 -1.209 1 97.5 462 LYS B O 1
ATOM 7606 N N . LEU B 1 463 ? -32.281 10.32 -0.562 1 97.94 463 LEU B N 1
ATOM 7607 C CA . LEU B 1 463 ? -32.125 9.773 0.782 1 97.94 463 LEU B CA 1
ATOM 7608 C C . LEU B 1 463 ? -32.625 10.758 1.831 1 97.94 463 LEU B C 1
ATOM 7610 O O . LEU B 1 463 ? -32.375 11.961 1.726 1 97.94 463 LEU B O 1
ATOM 7614 N N . LYS B 1 464 ? -33.344 10.266 2.768 1 97.88 464 LYS B N 1
ATOM 7615 C CA . LYS B 1 464 ? -33.844 11.102 3.85 1 97.88 464 LYS B CA 1
ATOM 7616 C C . LYS B 1 464 ? -33.531 10.5 5.215 1 97.88 464 LYS B C 1
ATOM 7618 O O . LYS B 1 464 ? -33.875 9.359 5.5 1 97.88 464 LYS B O 1
ATOM 7623 N N . LEU B 1 465 ? -32.812 11.188 6.016 1 97.44 465 LEU B N 1
ATOM 7624 C CA . LEU B 1 465 ? -32.531 10.836 7.402 1 97.44 465 LEU B CA 1
ATOM 7625 C C . LEU B 1 465 ? -33.375 11.664 8.359 1 97.44 465 LEU B C 1
ATOM 7627 O O . LEU B 1 465 ? -33.375 12.891 8.289 1 97.44 465 LEU B O 1
ATOM 7631 N N . THR B 1 466 ? -34.094 11.062 9.234 1 97.31 466 THR B N 1
ATOM 7632 C CA . THR B 1 466 ? -34.969 11.742 10.18 1 97.31 466 THR B CA 1
ATOM 7633 C C . THR B 1 466 ? -34.562 11.43 11.617 1 97.31 466 THR B C 1
ATOM 7635 O O . THR B 1 466 ? -34.5 10.258 12.008 1 97.31 466 THR B O 1
ATOM 7638 N N . PHE B 1 467 ? -34.312 12.492 12.344 1 96.94 467 PHE B N 1
ATOM 7639 C CA . PHE B 1 467 ? -33.969 12.375 13.75 1 96.94 467 PHE B CA 1
ATOM 7640 C C . PHE B 1 467 ? -35.094 12.906 14.633 1 96.94 467 PHE B C 1
ATOM 7642 O O . PHE B 1 467 ? -36.031 13.531 14.141 1 96.94 467 PHE B O 1
ATOM 7649 N N . PRO B 1 468 ? -35 12.57 15.969 1 95.31 468 PRO B N 1
ATOM 7650 C CA . PRO B 1 468 ? -35.969 13.18 16.875 1 95.31 468 PRO B CA 1
ATOM 7651 C C . PRO B 1 468 ? -35.938 14.703 16.828 1 95.31 468 PRO B C 1
ATOM 7653 O O . PRO B 1 468 ? -34.906 15.297 16.5 1 95.31 468 PRO B O 1
ATOM 7656 N N . GLU B 1 469 ? -37 15.281 17.312 1 89.75 469 GLU B N 1
ATOM 7657 C CA . GLU B 1 469 ? -37.125 16.734 17.234 1 89.75 469 GLU B CA 1
ATOM 7658 C C . GLU B 1 469 ? -36 17.438 17.969 1 89.75 469 GLU B C 1
ATOM 7660 O O . GLU B 1 469 ? -35.594 17.031 19.062 1 89.75 469 GLU B O 1
ATOM 7665 N N . ASP B 1 470 ? -35.406 18.359 17.422 1 90.44 470 ASP B N 1
ATOM 7666 C CA . ASP B 1 470 ? -34.406 19.297 17.938 1 90.44 470 ASP B CA 1
ATOM 7667 C C . ASP B 1 470 ? -33.062 18.625 18.156 1 90.44 470 ASP B C 1
ATOM 7669 O O . ASP B 1 470 ? -32.125 19.266 18.609 1 90.44 470 ASP B O 1
ATOM 7673 N N . TRP B 1 471 ? -33 17.312 17.844 1 93.88 471 TRP B N 1
ATOM 7674 C CA . TRP B 1 471 ? -31.719 16.656 18.109 1 93.88 471 TRP B CA 1
ATOM 7675 C C . TRP B 1 471 ? -30.609 17.219 17.234 1 93.88 471 TRP B C 1
ATOM 7677 O O . TRP B 1 471 ? -29.516 17.5 17.703 1 93.88 471 TRP B O 1
ATOM 7687 N N . LEU B 1 472 ? -30.891 17.344 15.961 1 92.88 472 LEU B N 1
ATOM 7688 C CA . LEU B 1 472 ? -29.891 17.828 15.016 1 92.88 472 LEU B CA 1
ATOM 7689 C C . LEU B 1 472 ? -29.516 19.281 15.328 1 92.88 472 LEU B C 1
ATOM 7691 O O . LEU B 1 472 ? -28.375 19.688 15.141 1 92.88 472 LEU B O 1
ATOM 7695 N N . ASP B 1 473 ? -30.422 20.031 15.875 1 91.62 473 ASP B N 1
ATOM 7696 C CA . ASP B 1 473 ? -30.156 21.422 16.266 1 91.62 473 ASP B CA 1
ATOM 7697 C C . ASP B 1 473 ? -29.25 21.484 17.484 1 91.62 473 ASP B C 1
ATOM 7699 O O . ASP B 1 473 ? -28.453 22.406 17.625 1 91.62 473 ASP B O 1
ATOM 7703 N N . GLN B 1 474 ? -29.422 20.484 18.297 1 92.56 474 GLN B N 1
ATOM 7704 C CA . GLN B 1 474 ? -28.625 20.406 19.5 1 92.56 474 GLN B CA 1
ATOM 7705 C C . GLN B 1 474 ? -27.266 19.75 19.219 1 92.56 474 GLN B C 1
ATOM 7707 O O . GLN B 1 474 ? -26.422 19.656 20.109 1 92.56 474 GLN B O 1
ATOM 7712 N N . SER B 1 475 ? -27.078 19.328 17.969 1 92.44 475 SER B N 1
ATOM 7713 C CA . SER B 1 475 ? -25.844 18.703 17.547 1 92.44 475 SER B CA 1
ATOM 7714 C C . SER B 1 475 ? -25.234 19.422 16.344 1 92.44 475 SER B C 1
ATOM 7716 O O . SER B 1 475 ? -25.156 18.859 15.25 1 92.44 475 SER B O 1
ATOM 7718 N N . PRO B 1 476 ? -24.703 20.609 16.594 1 91.69 476 PRO B N 1
ATOM 7719 C CA . PRO B 1 476 ? -24.281 21.469 15.484 1 91.69 476 PRO B CA 1
ATOM 7720 C C . PRO B 1 476 ? -23.172 20.844 14.648 1 91.69 476 PRO B C 1
ATOM 7722 O O . PRO B 1 476 ? -23.125 21.047 13.43 1 91.69 476 PRO B O 1
ATOM 7725 N N . LEU B 1 477 ? -22.25 20.125 15.211 1 93.38 477 LEU B N 1
ATOM 7726 C CA . LEU B 1 477 ? -21.172 19.516 14.453 1 93.38 477 LEU B CA 1
ATOM 7727 C C . LEU B 1 477 ? -21.703 18.438 13.516 1 93.38 477 LEU B C 1
ATOM 7729 O O . LEU B 1 477 ? -21.312 18.359 12.352 1 93.38 477 LEU B O 1
ATOM 7733 N N . THR B 1 478 ? -22.609 17.609 14.062 1 94.25 478 THR B N 1
ATOM 7734 C CA . THR B 1 478 ? -23.219 16.578 13.242 1 94.25 478 THR B CA 1
ATOM 7735 C C . THR B 1 478 ? -24 17.188 12.094 1 94.25 478 THR B C 1
ATOM 7737 O O . THR B 1 478 ? -23.938 16.703 10.961 1 94.25 478 THR B O 1
ATOM 7740 N N . ARG B 1 479 ? -24.75 18.234 12.43 1 94.81 479 ARG B N 1
ATOM 7741 C CA . ARG B 1 479 ? -25.516 18.938 11.406 1 94.81 479 ARG B CA 1
ATOM 7742 C C . ARG B 1 479 ? -24.609 19.469 10.305 1 94.81 479 ARG B C 1
ATOM 7744 O O . ARG B 1 479 ? -24.922 19.312 9.117 1 94.81 479 ARG B O 1
ATOM 7751 N N . ALA B 1 480 ? -23.5 20.047 10.719 1 94.56 480 ALA B N 1
ATOM 7752 C CA . ALA B 1 480 ? -22.547 20.594 9.75 1 94.56 480 ALA B CA 1
ATOM 7753 C C . ALA B 1 480 ? -21.938 19.484 8.898 1 94.56 480 ALA B C 1
ATOM 7755 O O . ALA B 1 480 ? -21.734 19.656 7.699 1 94.56 480 ALA B O 1
ATOM 7756 N N . ASP B 1 481 ? -21.609 18.359 9.492 1 95.38 481 ASP B N 1
ATOM 7757 C CA . ASP B 1 481 ? -21.047 17.219 8.789 1 95.38 481 ASP B CA 1
ATOM 7758 C C . ASP B 1 481 ? -22.031 16.656 7.754 1 95.38 481 ASP B C 1
ATOM 7760 O O . ASP B 1 481 ? -21.641 16.344 6.629 1 95.38 481 ASP B O 1
ATOM 7764 N N . LEU B 1 482 ? -23.281 16.531 8.18 1 97.06 482 LEU B N 1
ATOM 7765 C CA . LEU B 1 482 ? -24.312 16 7.293 1 97.06 482 LEU B CA 1
ATOM 7766 C C . LEU B 1 482 ? -24.562 16.953 6.125 1 97.06 482 LEU B C 1
ATOM 7768 O O . LEU B 1 482 ? -24.828 16.5 5.004 1 97.06 482 LEU B O 1
ATOM 7772 N N . LYS B 1 483 ? -24.516 18.25 6.406 1 96.06 483 LYS B N 1
ATOM 7773 C CA . LYS B 1 483 ? -24.656 19.219 5.336 1 96.06 483 LYS B CA 1
ATOM 7774 C C . LYS B 1 483 ? -23.547 19.094 4.309 1 96.06 483 LYS B C 1
ATOM 7776 O O . LYS B 1 483 ? -23.781 19.109 3.102 1 96.06 483 LYS B O 1
ATOM 7781 N N . LYS B 1 484 ? -22.312 18.969 4.801 1 95.38 484 LYS B N 1
ATOM 7782 C CA . LYS B 1 484 ? -21.172 18.766 3.912 1 95.38 484 LYS B CA 1
ATOM 7783 C C . LYS B 1 484 ? -21.328 17.5 3.096 1 95.38 484 LYS B C 1
ATOM 7785 O O . LYS B 1 484 ? -21.016 17.469 1.905 1 95.38 484 LYS B O 1
ATOM 7790 N N . GLU B 1 485 ? -21.797 16.422 3.73 1 97.5 485 GLU B N 1
ATOM 7791 C CA . GLU B 1 485 ? -22.047 15.164 3.047 1 97.5 485 GLU B CA 1
ATOM 7792 C C . GLU B 1 485 ? -23.094 15.32 1.949 1 97.5 485 GLU B C 1
ATOM 7794 O O . GLU B 1 485 ? -22.953 14.758 0.862 1 97.5 485 GLU B O 1
ATOM 7799 N N . ALA B 1 486 ? -24.125 16.109 2.26 1 97.88 486 ALA B N 1
ATOM 7800 C CA . ALA B 1 486 ? -25.172 16.375 1.272 1 97.88 486 ALA B CA 1
ATOM 7801 C C . ALA B 1 486 ? -24.594 17.062 0.035 1 97.88 486 ALA B C 1
ATOM 7803 O O . ALA B 1 486 ? -25 16.766 -1.091 1 97.88 486 ALA B O 1
ATOM 7804 N N . ASP B 1 487 ? -23.641 17.891 0.257 1 96.94 487 ASP B N 1
ATOM 7805 C CA . ASP B 1 487 ? -23 18.578 -0.855 1 96.94 487 ASP B CA 1
ATOM 7806 C C . ASP B 1 487 ? -22.203 17.609 -1.724 1 96.94 487 ASP B C 1
ATOM 7808 O O . ASP B 1 487 ? -22.25 17.688 -2.953 1 96.94 487 ASP B O 1
ATOM 7812 N N . TYR B 1 488 ? -21.406 16.703 -1.105 1 97 488 TYR B N 1
ATOM 7813 C CA . TYR B 1 488 ? -20.672 15.688 -1.845 1 97 488 TYR B CA 1
ATOM 7814 C C . TYR B 1 488 ? -21.609 14.836 -2.686 1 97 488 TYR B C 1
ATOM 7816 O O . TYR B 1 488 ? -21.328 14.57 -3.859 1 97 488 TYR B O 1
ATOM 7824 N N . LEU B 1 489 ? -22.703 14.414 -2.068 1 97.94 489 LEU B N 1
ATOM 7825 C CA . LEU B 1 489 ? -23.641 13.5 -2.719 1 97.94 489 LEU B CA 1
ATOM 7826 C C . LEU B 1 489 ? -24.406 14.203 -3.838 1 97.94 489 LEU B C 1
ATOM 7828 O O . LEU B 1 489 ? -24.703 13.602 -4.867 1 97.94 489 LEU B O 1
ATOM 7832 N N . LYS B 1 490 ? -24.734 15.508 -3.619 1 97.5 490 LYS B N 1
ATOM 7833 C CA . LYS B 1 490 ? -25.422 16.297 -4.641 1 97.5 490 LYS B CA 1
ATOM 7834 C C . LYS B 1 490 ? -24.594 16.344 -5.93 1 97.5 490 LYS B C 1
ATOM 7836 O O . LYS B 1 490 ? -25.156 16.234 -7.027 1 97.5 490 LYS B O 1
ATOM 7841 N N . ALA B 1 491 ? -23.297 16.469 -5.762 1 95.38 491 ALA B N 1
ATOM 7842 C CA . ALA B 1 491 ? -22.391 16.531 -6.906 1 95.38 491 ALA B CA 1
ATOM 7843 C C . ALA B 1 491 ? -22.422 15.227 -7.695 1 95.38 491 ALA B C 1
ATOM 7845 O O . ALA B 1 491 ? -22.078 15.211 -8.883 1 95.38 491 ALA B O 1
ATOM 7846 N N . ALA B 1 492 ? -22.844 14.148 -7.039 1 96.06 492 ALA B N 1
ATOM 7847 C CA . ALA B 1 492 ? -22.875 12.836 -7.676 1 96.06 492 ALA B CA 1
ATOM 7848 C C . ALA B 1 492 ? -24.297 12.445 -8.086 1 96.06 492 ALA B C 1
ATOM 7850 O O . ALA B 1 492 ? -24.531 11.312 -8.492 1 96.06 492 ALA B O 1
ATOM 7851 N N . GLY B 1 493 ? -25.266 13.367 -7.906 1 96.12 493 GLY B N 1
ATOM 7852 C CA . GLY B 1 493 ? -26.609 13.133 -8.391 1 96.12 493 GLY B CA 1
ATOM 7853 C C . GLY B 1 493 ? -27.547 12.594 -7.316 1 96.12 493 GLY B C 1
ATOM 7854 O O . GLY B 1 493 ? -28.641 12.117 -7.621 1 96.12 493 GLY B O 1
ATOM 7855 N N . PHE B 1 494 ? -27.141 12.609 -6.082 1 97.75 494 PHE B N 1
ATOM 7856 C CA . PHE B 1 494 ? -27.984 12.188 -4.973 1 97.75 494 PHE B CA 1
ATOM 7857 C C . PHE B 1 494 ? -28.484 13.391 -4.188 1 97.75 494 PHE B C 1
ATOM 7859 O O . PHE B 1 494 ? -27.906 14.477 -4.266 1 97.75 494 PHE B O 1
ATOM 7866 N N . LYS B 1 495 ? -29.578 13.266 -3.543 1 98 495 LYS B N 1
ATOM 7867 C CA . LYS B 1 495 ? -30.109 14.297 -2.654 1 98 495 LYS B CA 1
ATOM 7868 C C . LYS B 1 495 ? -30.297 13.758 -1.235 1 98 495 LYS B C 1
ATOM 7870 O O . LYS B 1 495 ? -31.078 12.844 -1.006 1 98 495 LYS B O 1
ATOM 7875 N N . LEU B 1 496 ? -29.531 14.211 -0.361 1 98 496 LEU B N 1
ATOM 7876 C CA . LEU B 1 496 ? -29.625 13.836 1.045 1 98 496 LEU B CA 1
ATOM 7877 C C . LEU B 1 496 ? -30.328 14.922 1.857 1 98 496 LEU B C 1
ATOM 7879 O O . LEU B 1 496 ? -29.891 16.078 1.856 1 98 496 LEU B O 1
ATOM 7883 N N . SER B 1 497 ? -31.375 14.625 2.443 1 97.31 497 SER B N 1
ATOM 7884 C CA . SER B 1 497 ? -32.094 15.523 3.348 1 97.31 497 SER B CA 1
ATOM 7885 C C . SER B 1 497 ? -32.062 14.992 4.777 1 97.31 497 SER B C 1
ATOM 7887 O O . SER B 1 497 ? -32.25 13.797 5 1 97.31 497 SER B O 1
ATOM 7889 N N . CYS B 1 498 ? -31.766 15.828 5.672 1 94.56 498 CYS B N 1
ATOM 7890 C CA . CYS B 1 498 ? -31.719 15.469 7.082 1 94.56 498 CYS B CA 1
ATOM 7891 C C . CYS B 1 498 ? -32.625 16.375 7.91 1 94.56 498 CYS B C 1
ATOM 7893 O O . CYS B 1 498 ? -32.562 17.609 7.754 1 94.56 498 CYS B O 1
ATOM 7895 N N . CYS B 1 499 ? -33.5 15.844 8.688 1 91.75 499 CYS B N 1
ATOM 7896 C CA . CYS B 1 499 ? -34.406 16.656 9.5 1 91.75 499 CYS B CA 1
ATOM 7897 C C . CYS B 1 499 ? -34.5 16.094 10.914 1 91.75 499 CYS B C 1
ATOM 7899 O O . CYS B 1 499 ? -34.312 14.906 11.133 1 91.75 499 CYS B O 1
#

Sequence (998 aa):
MPQKIPEIVAAVDLGSNSFHMIVCSLKDGKLHIIDRIKEMVRLASGLDKKNHLNLTTQKRALECLERFGQRIGNLPPESVRCVGTSTLRNATNSRQFILKAERALGHPIHIISGVEEARLIYQGVAYSLSSSATKRFVMDIGGGSTEYIIGTDDKPRIKESLNMGCVSVSNLFFPDGKLSVQAVNDALLFAQQKLEPHQKFYNRKNWDEAIGASGSLRAIQKVLEATGWSNNGITQDGLDKLMERIRSAKHINELNLPELDPERLPVFPGGAVIVAATFKALGIEQMTISDGALREGLVYDLLGRIYNRDIRSETVQMLSERYHTDQAHADRIKKTLHTMLKQIELFSDDDNKENGINFLNWAADLHEMGRDIAHSQYHKHGAYIIANADLAGFSKQDQAIVSVLIKSHRRKFSMERFEGLSDPWRQYAPFMTILLRLAILLHRNRNDIELPEFSITIVKTKLKLTFPEDWLDQSPLTRADLKKEADYLKAAGFKLSCCMPQKIPEIVAAVDLGSNSFHMIVCSLKDGKLHIIDRIKEMVRLASGLDKKNHLNLTTQKRALECLERFGQRIGNLPPESVRCVGTSTLRNATNSRQFILKAERALGHPIHIISGVEEARLIYQGVAYSLSSSATKRFVMDIGGGSTEYIIGTDDKPRIKESLNMGCVSVSNLFFPDGKLSVQAVNDALLFAQQKLEPHQKFYNRKNWDEAIGASGSLRAIQKVLEATGWSNNGITQDGLDKLMERIRSAKHINELNLPELDPERLPVFPGGAVIVAATFKALGIEQMTISDGALREGLVYDLLGRIYNRDIRSETVQMLSERYHTDQAHADRIKKTLHTMLKQIELFSDDDNKENGINFLNWAADLHEMGRDIAHSQYHKHGAYIIANADLAGFSKQDQAIVSVLIKSHRRKFSMERFEGLSDPWRQYAPFMTILLRLAILLHRNRNDIELPEFSITIVKTKLKLTFPEDWLDQSPLTRADLKKEADYLKAAGFKLSCC

pLDDT: mean 94.82, std 5.93, range [37.84, 98.88]